Protein AF-A0AA35W977-F1 (afdb_monomer_lite)

pLDDT: mean 78.74, std 17.31, range [24.61, 98.12]

Secondary structure (DSSP, 8-state):
-HHHHHHHHHHHHHHHHHHHHHHHHHHHHHHHHHHHHHHHHHHHHHHHHHHHHHHHHHHHHHHHHHGGGTHHHHHHHHHHHHHHHHHHHHHHHHHHHHHHHHHHHHHHHHHHHHHHHHHHHHHHHHHHHHHHHHHHHHHHHHHHHHHHHHHHHHHHHHHHHHHHHHHHHHHHHHHHHHHHHHHHHHHHHHHHHHHHHHHHHHHHHHHHHHHHHHHHHHHGGGSSSSSSSSTTSSSSSSSSSSSS-----------------S-TTSSTTSSTTTHHHHHHHHHHHHHHHHHHHHHHHHHHHHHHHHHHHHHHHHHHHHHHHHHHHHHHHHHHHHHHHHHHHHHHHHHHHHHHHHHHHHHHHHHHHHH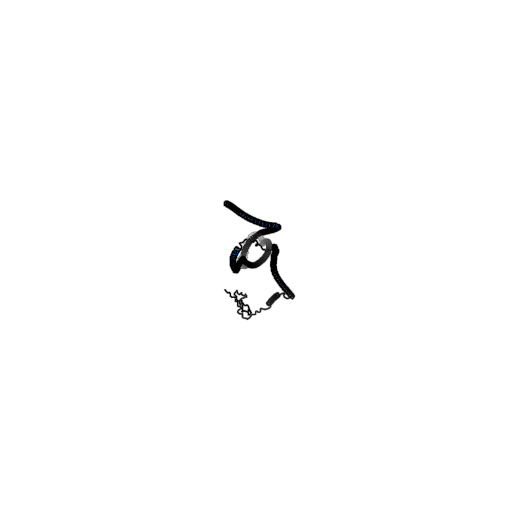HHHHHHHHHHHHHHHHHHHHHHHHHHHHHHHHHHHHHHHHHHHHHHHHHHHHHHHHHHHHHHHHHHHHHHHHHHHHHHHHHHHHHHHHHHHHHHHHHHHHHHHHHHHHHHHHHHHHHHHHHHHHHHHHHHHHHHHHHHHHHHHHHHHHHHHHHHHHHHHHHHHHHHHHHHHHHHHHHHHHHHHHHHHHHHHHHH------------------HHHHHHHHHHHHHHHHHHHHHHHHHHHHHHHHHHHHHHHHHHHHHHHHHHHHHHHHHHHHHHHHHHHHHHHHHHHHHHHHHHHHHHHHHHHHHHHHHHHHHHHHHHHTTS-SSHHHHHHHHHHHHHHHHHHHHHSS--------PPPPTT-SS-SSSSS--PPPP-S-----PPPPPTT----PPPPPPPPP-

Structure (mmCIF, N/CA/C/O backbone):
data_AF-A0AA35W977-F1
#
_entry.id   AF-A0AA35W977-F1
#
loop_
_atom_site.group_PDB
_atom_site.id
_atom_site.type_symbol
_atom_site.label_atom_id
_atom_site.labe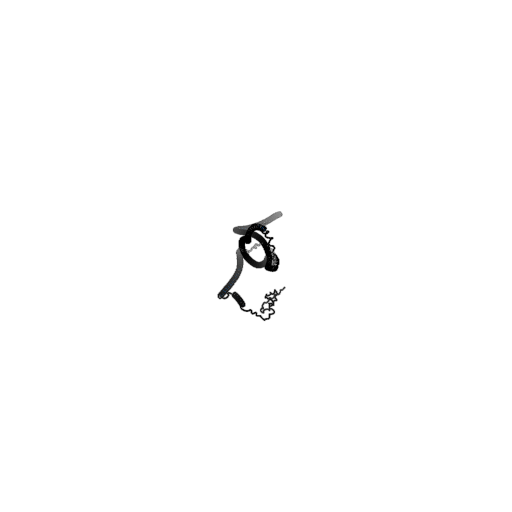l_alt_id
_atom_site.label_comp_id
_atom_site.label_asym_id
_atom_site.label_entity_id
_atom_site.label_seq_id
_atom_site.pdbx_PDB_ins_code
_atom_site.Cartn_x
_atom_site.Cartn_y
_atom_site.Cartn_z
_atom_site.occupancy
_atom_site.B_iso_or_equiv
_atom_site.auth_seq_id
_atom_site.auth_comp_id
_atom_site.auth_asym_id
_atom_site.auth_atom_id
_atom_site.pdbx_PDB_model_num
ATOM 1 N N . MET A 1 1 ? 68.895 63.774 -126.540 1.00 56.53 1 MET A N 1
ATOM 2 C CA . MET A 1 1 ? 68.753 62.507 -125.784 1.00 56.53 1 MET A CA 1
ATOM 3 C C . MET A 1 1 ? 68.472 62.753 -124.300 1.00 56.53 1 MET A C 1
ATOM 5 O O . MET A 1 1 ? 67.622 62.067 -123.752 1.00 56.53 1 MET A O 1
ATOM 9 N N . GLU A 1 2 ? 69.067 63.771 -123.673 1.00 58.28 2 GLU A N 1
ATOM 10 C CA . GLU A 1 2 ? 68.897 64.077 -122.236 1.00 58.28 2 GLU A CA 1
ATOM 11 C C . GLU A 1 2 ? 67.464 64.477 -121.820 1.00 58.28 2 GLU A C 1
ATOM 13 O O . GLU A 1 2 ? 66.967 64.001 -120.803 1.00 58.28 2 GLU A O 1
ATOM 18 N N . ALA A 1 3 ? 66.726 65.234 -122.644 1.00 61.59 3 ALA A N 1
ATOM 19 C CA . ALA A 1 3 ? 65.336 65.612 -122.339 1.00 61.59 3 ALA A CA 1
ATOM 20 C C . ALA A 1 3 ? 64.344 64.423 -122.317 1.00 61.59 3 ALA A C 1
ATOM 22 O O . ALA A 1 3 ? 63.348 64.456 -121.597 1.00 61.59 3 ALA A O 1
ATOM 23 N N . ARG A 1 4 ? 64.617 63.344 -123.071 1.00 61.22 4 ARG A N 1
ATOM 24 C CA . ARG A 1 4 ? 63.789 62.120 -123.057 1.00 61.22 4 ARG A CA 1
ATOM 25 C C . ARG A 1 4 ? 64.030 61.281 -121.802 1.00 61.22 4 ARG A C 1
ATOM 27 O O . ARG A 1 4 ? 63.079 60.720 -121.272 1.00 61.22 4 ARG A O 1
ATOM 34 N N . VAL A 1 5 ? 65.271 61.237 -121.314 1.00 68.56 5 VAL A N 1
ATOM 35 C CA . VAL A 1 5 ? 65.635 60.521 -120.080 1.00 68.56 5 VAL A CA 1
ATOM 36 C C . VAL A 1 5 ? 65.053 61.227 -118.851 1.00 68.56 5 VAL A C 1
ATOM 38 O O . VAL A 1 5 ? 64.491 60.566 -117.985 1.00 68.56 5 VAL A O 1
ATOM 41 N N . ALA A 1 6 ? 65.082 62.564 -118.809 1.00 71.81 6 ALA A N 1
ATOM 42 C CA . ALA A 1 6 ? 64.453 63.332 -117.732 1.00 71.81 6 ALA A CA 1
ATOM 43 C C . ALA A 1 6 ? 62.923 63.141 -117.676 1.00 71.81 6 ALA A C 1
ATOM 45 O O . ALA A 1 6 ? 62.364 62.969 -116.595 1.00 71.81 6 ALA A O 1
ATOM 46 N N . ASN A 1 7 ? 62.244 63.102 -118.830 1.00 75.31 7 ASN A N 1
ATOM 47 C CA . ASN A 1 7 ? 60.798 62.866 -118.880 1.00 75.31 7 ASN A CA 1
ATOM 48 C C . ASN A 1 7 ? 60.421 61.431 -118.461 1.00 75.31 7 ASN A C 1
ATOM 50 O O . ASN A 1 7 ? 59.458 61.240 -117.723 1.00 75.31 7 ASN A O 1
ATOM 54 N N . LEU A 1 8 ? 61.208 60.428 -118.869 1.00 73.44 8 LEU A N 1
ATOM 55 C CA . LEU A 1 8 ? 61.016 59.039 -118.433 1.00 73.44 8 LEU A CA 1
ATOM 56 C C . LEU A 1 8 ? 61.278 58.862 -116.930 1.00 73.44 8 LEU A C 1
ATOM 58 O O . LEU A 1 8 ? 60.536 58.140 -116.273 1.00 73.44 8 LEU A O 1
ATOM 62 N N . ASN A 1 9 ? 62.270 59.554 -116.361 1.00 76.38 9 ASN A N 1
ATOM 63 C CA . ASN A 1 9 ? 62.515 59.529 -114.917 1.00 76.38 9 ASN A CA 1
ATOM 64 C C . ASN A 1 9 ? 61.370 60.178 -114.126 1.00 76.38 9 ASN A C 1
ATOM 66 O O . ASN A 1 9 ? 60.954 59.620 -113.115 1.00 76.38 9 ASN A O 1
ATOM 70 N N . ARG A 1 10 ? 60.795 61.281 -114.628 1.00 78.38 10 ARG A N 1
ATOM 71 C CA . ARG A 1 10 ? 59.603 61.912 -114.039 1.00 78.38 10 ARG A CA 1
ATOM 72 C C . ARG A 1 10 ? 58.391 60.975 -114.068 1.00 78.38 10 ARG A C 1
ATOM 74 O O . ARG A 1 10 ? 57.709 60.834 -113.062 1.00 78.38 10 ARG A O 1
ATOM 81 N N . GLN A 1 11 ? 58.167 60.281 -115.186 1.00 78.19 11 GLN A N 1
ATOM 82 C CA . GLN A 1 11 ? 57.106 59.272 -115.307 1.00 78.19 11 GLN A CA 1
ATOM 83 C C . GLN A 1 11 ? 57.346 58.053 -114.402 1.00 78.19 11 GLN A C 1
ATOM 85 O O . GLN A 1 11 ? 56.400 57.508 -113.842 1.00 78.19 11 GLN A O 1
ATOM 90 N N . LEU A 1 12 ? 58.599 57.629 -114.212 1.00 76.88 12 LEU A N 1
ATOM 91 C CA . LEU A 1 12 ? 58.943 56.557 -113.273 1.00 76.88 12 LEU A CA 1
ATOM 92 C C . LEU A 1 12 ? 58.750 56.977 -111.810 1.00 76.88 12 LEU A C 1
ATOM 94 O O . LEU A 1 12 ? 58.359 56.140 -110.999 1.00 76.88 12 LEU A O 1
ATOM 98 N N . GLU A 1 13 ? 59.004 58.236 -111.454 1.00 80.81 13 GLU A N 1
ATOM 99 C CA . GLU A 1 13 ? 58.696 58.772 -110.121 1.00 80.81 13 GLU A CA 1
ATOM 100 C C . GLU A 1 13 ? 57.188 58.894 -109.889 1.00 80.81 13 GLU A C 1
ATOM 102 O O . GLU A 1 13 ? 56.708 58.427 -108.858 1.00 80.81 13 GLU A O 1
ATOM 107 N N . GLU A 1 14 ? 56.426 59.389 -110.870 1.00 80.88 14 GLU A N 1
ATOM 108 C CA . GLU A 1 14 ? 54.957 59.417 -110.820 1.00 80.88 14 GLU A CA 1
ATOM 109 C C . GLU A 1 14 ? 54.376 57.997 -110.652 1.00 80.88 14 GLU A C 1
ATOM 111 O O . GLU A 1 14 ? 53.549 57.770 -109.769 1.00 80.88 14 GLU A O 1
ATOM 116 N N . LEU A 1 15 ? 54.882 57.006 -111.399 1.00 79.69 15 LEU A N 1
ATOM 117 C CA . LEU A 1 15 ? 54.478 55.600 -111.250 1.00 79.69 15 LEU A CA 1
ATOM 118 C C . LEU A 1 15 ? 54.902 54.997 -109.904 1.00 79.69 15 LEU A C 1
ATOM 120 O O . LEU A 1 15 ? 54.160 54.205 -109.325 1.00 79.69 15 LEU A O 1
ATOM 124 N N . ARG A 1 16 ? 56.075 55.354 -109.367 1.00 81.69 16 ARG A N 1
ATOM 125 C CA . ARG A 1 16 ? 56.507 54.905 -108.030 1.00 81.69 16 ARG A CA 1
ATOM 126 C C . ARG A 1 16 ? 55.619 55.482 -106.935 1.00 81.69 16 ARG A C 1
ATOM 128 O O . ARG A 1 16 ? 55.299 54.764 -105.988 1.00 81.69 16 ARG A O 1
ATOM 135 N N . ASP A 1 17 ? 55.204 56.735 -107.059 1.00 83.00 17 ASP A N 1
ATOM 136 C CA . ASP A 1 17 ? 54.293 57.361 -106.106 1.00 83.00 17 ASP A CA 1
ATOM 137 C C . ASP A 1 17 ? 52.861 56.828 -106.242 1.00 83.00 17 ASP A C 1
ATOM 139 O O . ASP A 1 17 ? 52.196 56.629 -105.224 1.00 83.00 17 ASP A O 1
ATOM 143 N N . GLU A 1 18 ? 52.403 56.478 -107.446 1.00 83.12 18 GLU A N 1
ATOM 144 C CA . GLU A 1 18 ? 51.153 55.730 -107.640 1.00 83.12 18 GLU A CA 1
ATOM 145 C C . GLU A 1 18 ? 51.218 54.318 -107.051 1.00 83.12 18 GLU A C 1
ATOM 147 O O . GLU A 1 18 ? 50.276 53.899 -106.379 1.00 83.12 18 GLU A O 1
ATOM 152 N N . ILE A 1 19 ? 52.329 53.595 -107.222 1.00 79.12 19 ILE A N 1
ATOM 153 C CA . ILE A 1 19 ? 52.535 52.278 -106.600 1.00 79.12 19 ILE A CA 1
ATOM 154 C C . ILE A 1 19 ? 52.556 52.405 -105.073 1.00 79.12 19 ILE A C 1
ATOM 156 O O . ILE A 1 19 ? 51.964 51.571 -104.393 1.00 79.12 19 ILE A O 1
ATOM 160 N N . ARG A 1 20 ? 53.171 53.457 -104.517 1.00 82.25 20 ARG A N 1
ATOM 161 C CA . ARG A 1 20 ? 53.151 53.736 -103.069 1.00 82.25 20 ARG A CA 1
ATOM 162 C C . ARG A 1 20 ? 51.764 54.117 -102.558 1.00 82.25 20 ARG A C 1
ATOM 164 O O . ARG A 1 20 ? 51.426 53.765 -101.432 1.00 82.25 20 ARG A O 1
ATOM 171 N N . LYS A 1 21 ? 50.964 54.846 -103.342 1.00 83.00 21 LYS A N 1
ATOM 172 C CA . LYS A 1 21 ? 49.563 55.139 -102.999 1.00 83.00 21 LYS A CA 1
ATOM 173 C C . LYS A 1 21 ? 48.733 53.860 -103.027 1.00 83.00 21 LYS A C 1
ATOM 175 O O . LYS A 1 21 ? 48.148 53.518 -102.011 1.00 83.00 21 LYS A O 1
ATOM 180 N N . ARG A 1 22 ? 48.812 53.074 -104.106 1.00 80.94 22 ARG A N 1
ATOM 181 C CA . ARG A 1 22 ? 48.122 51.780 -104.213 1.00 80.94 22 ARG A CA 1
ATOM 182 C C . ARG A 1 22 ? 48.566 50.783 -103.150 1.00 80.94 22 ARG A C 1
ATOM 184 O O . ARG A 1 22 ? 47.735 50.031 -102.665 1.00 80.94 22 ARG A O 1
ATOM 191 N N . SER A 1 23 ? 49.840 50.763 -102.755 1.00 78.94 23 SER A N 1
ATOM 192 C CA . SER A 1 23 ? 50.292 49.881 -101.676 1.00 78.94 23 SER A CA 1
ATOM 193 C C . SER A 1 23 ? 49.733 50.313 -100.321 1.00 78.94 23 SER A C 1
ATOM 195 O O . SER A 1 23 ? 49.322 49.447 -99.555 1.00 78.94 23 SER A O 1
ATOM 197 N N . LYS A 1 24 ? 49.644 51.621 -100.042 1.00 84.38 24 LYS A N 1
ATOM 198 C CA . LYS A 1 24 ? 48.965 52.150 -98.847 1.00 84.38 24 LYS A CA 1
ATOM 199 C C . LYS A 1 24 ? 47.466 51.865 -98.865 1.00 84.38 24 LYS A C 1
ATOM 201 O O . LYS A 1 24 ? 46.945 51.429 -97.846 1.00 84.38 24 LYS A O 1
ATOM 206 N N . ASP A 1 25 ? 46.807 52.039 -100.007 1.00 85.31 25 ASP A N 1
ATOM 207 C CA . ASP A 1 25 ? 45.385 51.729 -100.170 1.00 85.31 25 ASP A CA 1
ATOM 208 C C . ASP A 1 25 ? 45.139 50.227 -99.985 1.00 85.31 25 ASP A C 1
ATOM 210 O O . ASP A 1 25 ? 44.232 49.842 -99.260 1.00 85.31 25 ASP A O 1
ATOM 214 N N . MET A 1 26 ? 45.997 49.363 -100.538 1.00 81.38 26 MET A N 1
ATOM 215 C CA . MET A 1 26 ? 45.931 47.917 -100.307 1.00 81.38 26 MET A CA 1
ATOM 216 C C . MET A 1 26 ? 46.125 47.562 -98.833 1.00 81.38 26 MET A C 1
ATOM 218 O O . MET A 1 26 ? 45.353 46.763 -98.324 1.00 81.38 26 MET A O 1
ATOM 222 N N . HIS A 1 27 ? 47.086 48.175 -98.130 1.00 82.19 27 HIS A N 1
ATOM 223 C CA . HIS A 1 27 ? 47.257 47.956 -96.686 1.00 82.19 27 HIS A CA 1
ATOM 224 C C . HIS A 1 27 ? 46.054 48.465 -95.880 1.00 82.19 27 HIS A C 1
ATOM 226 O O . HIS A 1 27 ? 45.677 47.863 -94.876 1.00 82.19 27 HIS A O 1
ATOM 232 N N . HIS A 1 28 ? 45.438 49.567 -96.311 1.00 85.94 28 HIS A N 1
ATOM 233 C CA . HIS A 1 28 ? 44.223 50.085 -95.699 1.00 85.94 28 HIS A CA 1
ATOM 234 C C . HIS A 1 28 ? 43.045 49.129 -95.916 1.00 85.94 28 HIS A C 1
ATOM 236 O O . HIS A 1 28 ? 42.383 48.769 -94.948 1.00 85.94 28 HIS A O 1
ATOM 242 N N . TYR A 1 29 ? 42.837 48.637 -97.141 1.00 84.31 29 TYR A N 1
ATOM 243 C CA . TYR A 1 29 ? 41.786 47.668 -97.444 1.00 84.31 29 TYR A CA 1
ATOM 244 C C . TYR A 1 29 ? 42.022 46.313 -96.771 1.00 84.31 29 TYR A C 1
ATOM 246 O O . TYR A 1 29 ? 41.060 45.725 -96.292 1.00 84.31 29 TYR A O 1
ATOM 254 N N . THR A 1 30 ? 43.263 45.825 -96.653 1.00 81.94 30 THR A N 1
ATOM 255 C CA . THR A 1 30 ? 43.545 44.591 -95.896 1.00 81.94 30 THR A CA 1
ATOM 256 C C . THR A 1 30 ? 43.272 44.786 -94.409 1.00 81.94 30 THR A C 1
ATOM 258 O O . THR A 1 30 ? 42.621 43.944 -93.803 1.00 81.94 30 THR A O 1
ATOM 261 N N . ALA A 1 31 ? 43.666 45.925 -93.829 1.00 83.75 31 ALA A N 1
ATOM 262 C CA . ALA A 1 31 ? 43.339 46.245 -92.440 1.00 83.75 31 ALA A CA 1
ATOM 263 C C . ALA A 1 31 ? 41.821 46.401 -92.222 1.00 83.75 31 ALA A C 1
ATOM 265 O O . ALA A 1 31 ? 41.296 45.977 -91.191 1.00 83.75 31 ALA A O 1
ATOM 266 N N . GLU A 1 32 ? 41.093 46.965 -93.192 1.00 86.12 32 GLU A N 1
ATOM 267 C CA . GLU A 1 32 ? 39.631 47.010 -93.158 1.00 86.12 32 GLU A CA 1
ATOM 268 C C . GLU A 1 32 ? 39.010 45.613 -93.243 1.00 86.12 32 GLU A C 1
ATOM 270 O O . GLU A 1 32 ? 38.085 45.332 -92.483 1.00 86.12 32 GLU A O 1
ATOM 275 N N . VAL A 1 33 ? 39.500 44.742 -94.130 1.00 85.38 33 VAL A N 1
ATOM 276 C CA . VAL A 1 33 ? 39.026 43.355 -94.262 1.00 85.38 33 VAL A CA 1
ATOM 277 C C . VAL A 1 33 ? 39.260 42.598 -92.963 1.00 85.38 33 VAL A C 1
ATOM 279 O O . VAL A 1 33 ? 38.300 42.076 -92.413 1.00 85.38 33 VAL A O 1
ATOM 282 N N . GLU A 1 34 ? 40.459 42.661 -92.386 1.00 84.62 34 GLU A N 1
ATOM 283 C CA . GLU A 1 34 ? 40.740 42.051 -91.083 1.00 84.62 34 GLU A CA 1
ATOM 284 C C . GLU A 1 34 ? 39.840 42.618 -89.974 1.00 84.62 34 GLU A C 1
ATOM 286 O O . GLU A 1 34 ? 39.384 41.898 -89.088 1.00 84.62 34 GLU A O 1
ATOM 291 N N . SER A 1 35 ? 39.553 43.926 -89.996 1.00 85.19 35 SER A N 1
ATOM 292 C CA . SER A 1 35 ? 38.633 44.530 -89.027 1.00 85.19 35 SER A CA 1
ATOM 293 C C . SER A 1 35 ? 37.190 44.041 -89.209 1.00 85.19 35 SER A C 1
ATOM 295 O O . SER A 1 35 ? 36.484 43.854 -88.218 1.00 85.19 35 SER A O 1
ATOM 297 N N . ARG A 1 36 ? 36.756 43.802 -90.455 1.00 85.06 36 ARG A N 1
ATOM 298 C CA . ARG A 1 36 ? 35.439 43.241 -90.780 1.00 85.06 36 ARG A CA 1
ATOM 299 C C . ARG A 1 36 ? 35.373 41.753 -90.441 1.00 85.06 36 ARG A C 1
ATOM 301 O O . ARG A 1 36 ? 34.354 41.332 -89.914 1.00 85.06 36 ARG A O 1
ATOM 308 N N . GLU A 1 37 ? 36.443 40.991 -90.650 1.00 83.62 37 GLU A N 1
ATOM 309 C CA . GLU A 1 37 ? 36.552 39.579 -90.261 1.00 83.62 37 GLU A CA 1
ATOM 310 C C . GLU A 1 37 ? 36.499 39.408 -88.742 1.00 83.62 37 GLU A C 1
ATOM 312 O O . GLU A 1 37 ? 35.748 38.570 -88.256 1.00 83.62 37 GLU A O 1
ATOM 317 N N . ARG A 1 38 ? 37.190 40.262 -87.972 1.00 84.12 38 ARG A N 1
ATOM 318 C CA . ARG A 1 38 ? 37.069 40.265 -86.501 1.00 84.12 38 ARG A CA 1
ATOM 319 C C . ARG A 1 38 ? 35.645 40.589 -86.039 1.00 84.12 38 ARG A C 1
ATOM 321 O O . ARG A 1 38 ? 35.163 39.968 -85.100 1.00 84.12 38 ARG A O 1
ATOM 328 N N . ARG A 1 39 ? 34.962 41.533 -86.701 1.00 83.69 39 ARG A N 1
ATOM 329 C CA . ARG A 1 39 ? 33.550 41.856 -86.410 1.00 83.69 39 ARG A CA 1
ATOM 330 C C . ARG A 1 39 ? 32.597 40.732 -86.814 1.00 83.69 39 ARG A C 1
ATOM 332 O O . ARG A 1 39 ? 31.631 40.485 -86.110 1.00 83.69 39 ARG A O 1
ATOM 339 N N . LEU A 1 40 ? 32.848 40.055 -87.931 1.00 82.25 40 LEU A N 1
ATOM 340 C CA . LEU A 1 40 ? 32.077 38.877 -88.331 1.00 82.25 40 LEU A CA 1
ATOM 341 C C . LEU A 1 40 ? 32.286 37.729 -87.343 1.00 82.25 40 LEU A C 1
ATOM 343 O O . LEU A 1 40 ? 31.312 37.093 -86.974 1.00 82.25 40 LEU A O 1
ATOM 347 N N . GLY A 1 41 ? 33.514 37.521 -86.862 1.00 83.88 41 GLY A N 1
ATOM 348 C CA . GLY A 1 41 ? 33.817 36.557 -85.805 1.00 83.88 41 GLY A CA 1
ATOM 349 C C . GLY A 1 41 ? 33.059 36.854 -84.512 1.00 83.88 41 GLY A C 1
ATOM 350 O O . GLY A 1 41 ? 32.395 35.965 -83.994 1.00 83.88 41 GLY A O 1
ATOM 351 N N . SER A 1 42 ? 33.060 38.109 -84.044 1.00 83.56 42 SER A N 1
ATOM 352 C CA . SER A 1 42 ? 32.299 38.474 -82.840 1.00 83.56 42 SER A CA 1
ATOM 353 C C . SER A 1 42 ? 30.789 38.313 -83.032 1.00 83.56 42 SER A C 1
ATOM 355 O O . SER A 1 42 ? 30.109 37.846 -82.130 1.00 83.56 42 SER A O 1
ATOM 357 N N . ILE A 1 43 ? 30.258 38.654 -84.212 1.00 82.88 43 ILE A N 1
ATOM 358 C CA . ILE A 1 43 ? 28.837 38.446 -84.526 1.00 82.88 43 ILE A CA 1
ATOM 359 C C . ILE A 1 43 ? 28.507 36.950 -84.583 1.00 82.88 43 ILE A C 1
ATOM 361 O O . ILE A 1 43 ? 27.448 36.566 -84.107 1.00 82.88 43 ILE A O 1
ATOM 365 N N . LEU A 1 44 ? 29.391 36.106 -85.126 1.00 81.62 44 LEU A N 1
ATOM 366 C CA . LEU A 1 44 ? 29.188 34.656 -85.164 1.00 81.62 44 LEU A CA 1
ATOM 367 C C . LEU A 1 44 ? 29.179 34.051 -83.755 1.00 81.62 44 LEU A C 1
ATOM 369 O O . LEU A 1 44 ? 28.263 33.303 -83.429 1.00 81.62 44 LEU A O 1
ATOM 373 N N . GLU A 1 45 ? 30.121 34.450 -82.897 1.00 82.88 45 GLU A N 1
ATOM 374 C CA . GLU A 1 45 ? 30.141 34.054 -81.482 1.00 82.88 45 GLU A CA 1
ATOM 375 C C . GLU A 1 45 ? 28.880 34.522 -80.738 1.00 82.88 45 GLU A C 1
ATOM 377 O O . GLU A 1 45 ? 28.303 33.769 -79.953 1.00 82.88 45 GLU A O 1
ATOM 382 N N . GLU A 1 46 ? 28.400 35.739 -81.014 1.00 82.69 46 GLU A N 1
ATOM 383 C CA . GLU A 1 46 ? 27.129 36.237 -80.483 1.00 82.69 46 GLU A CA 1
ATOM 384 C C . GLU A 1 46 ? 25.932 35.434 -81.020 1.00 82.69 46 GLU A C 1
ATOM 386 O O . GLU A 1 46 ? 25.030 35.108 -80.250 1.00 82.69 46 GLU A O 1
ATOM 391 N N . THR A 1 47 ? 25.908 35.062 -82.305 1.00 80.25 47 THR A N 1
ATOM 392 C CA . THR A 1 47 ? 24.818 34.255 -82.881 1.00 80.25 47 THR A CA 1
ATOM 393 C C . THR A 1 47 ? 24.818 32.813 -82.394 1.00 80.25 47 THR A C 1
ATOM 395 O O . THR A 1 47 ? 23.735 32.264 -82.186 1.00 80.25 47 THR A O 1
ATOM 398 N N . ASP A 1 48 ? 25.992 32.225 -82.160 1.00 83.12 48 ASP A N 1
ATOM 399 C CA . ASP A 1 48 ? 26.147 30.891 -81.578 1.00 83.12 48 ASP A CA 1
ATOM 400 C C . ASP A 1 48 ? 25.742 30.910 -80.100 1.00 83.12 48 ASP A C 1
ATOM 402 O O . ASP A 1 48 ? 25.033 30.018 -79.631 1.00 83.12 48 ASP A O 1
ATOM 406 N N . GLY A 1 49 ? 26.104 31.975 -79.375 1.00 83.94 49 GLY A N 1
ATOM 407 C CA . GLY A 1 49 ? 25.622 32.228 -78.019 1.00 83.94 49 GLY A CA 1
ATOM 408 C C . GLY A 1 49 ? 24.099 32.364 -77.967 1.00 83.94 49 GLY A C 1
ATOM 409 O O . GLY A 1 49 ? 23.453 31.747 -77.120 1.00 83.94 49 GLY A O 1
ATOM 410 N N . LEU A 1 50 ? 23.504 33.107 -78.906 1.00 82.38 50 LEU A N 1
ATOM 411 C CA . LEU A 1 50 ? 22.052 33.235 -79.014 1.00 82.38 50 LEU A CA 1
ATOM 412 C C . LEU A 1 50 ? 21.382 31.904 -79.387 1.00 82.38 50 LEU A C 1
ATOM 414 O O . LEU A 1 50 ? 20.371 31.568 -78.775 1.00 82.38 50 LEU A O 1
ATOM 418 N N . HIS A 1 51 ? 21.955 31.106 -80.295 1.00 79.88 51 HIS A N 1
ATOM 419 C CA . HIS A 1 51 ? 21.447 29.764 -80.616 1.00 79.88 51 HIS A CA 1
ATOM 420 C C . HIS A 1 51 ? 21.509 28.825 -79.410 1.00 79.88 51 HIS A C 1
ATOM 422 O O . HIS A 1 51 ? 20.533 28.136 -79.131 1.00 79.88 51 HIS A O 1
ATOM 428 N N . ALA A 1 52 ? 22.596 28.846 -78.635 1.00 79.62 52 ALA A N 1
ATOM 429 C CA . ALA A 1 52 ? 22.695 28.067 -77.404 1.00 79.62 52 ALA A CA 1
ATOM 430 C C . ALA A 1 52 ? 21.635 28.492 -76.371 1.00 79.62 52 ALA A C 1
ATOM 432 O O . ALA A 1 52 ? 21.058 27.641 -75.689 1.00 79.62 52 ALA A O 1
ATOM 433 N N . THR A 1 53 ? 21.333 29.795 -76.273 1.00 78.81 53 THR A N 1
ATOM 434 C CA . THR A 1 53 ? 20.224 30.270 -75.430 1.00 78.81 53 THR A CA 1
ATOM 435 C C . THR A 1 53 ? 18.852 29.914 -75.995 1.00 78.81 53 THR A C 1
ATOM 437 O O . THR A 1 53 ? 17.927 29.652 -75.234 1.00 78.81 53 THR A O 1
ATOM 440 N N . GLU A 1 54 ? 18.690 29.862 -77.316 1.00 76.81 54 GLU A N 1
ATOM 441 C CA . GLU A 1 54 ? 17.440 29.433 -77.935 1.00 76.81 54 GLU A CA 1
ATOM 442 C C . GLU A 1 54 ? 17.208 27.936 -77.710 1.00 76.81 54 GLU A C 1
ATOM 444 O O . GLU A 1 54 ? 16.112 27.545 -77.323 1.00 76.81 54 GLU A O 1
ATOM 449 N N . GLU A 1 55 ? 18.235 27.098 -77.856 1.00 78.75 55 GLU A N 1
ATOM 450 C CA . GLU A 1 55 ? 18.160 25.665 -77.565 1.00 78.75 55 GLU A CA 1
ATOM 451 C C . GLU A 1 55 ? 17.892 25.399 -76.079 1.00 78.75 55 GLU A C 1
ATOM 453 O O . GLU A 1 55 ? 17.089 24.522 -75.749 1.00 78.75 55 GLU A O 1
ATOM 458 N N . SER A 1 56 ? 18.503 26.160 -75.161 1.00 77.62 56 SER A N 1
ATOM 459 C CA . SER A 1 56 ? 18.205 26.030 -73.730 1.00 77.62 56 SER A CA 1
ATOM 460 C C . SER A 1 56 ? 16.764 26.439 -73.419 1.00 77.62 56 SER A C 1
ATOM 462 O O . SER A 1 56 ? 16.054 25.682 -72.757 1.00 77.62 56 SER A O 1
ATOM 464 N N . LEU A 1 57 ? 16.282 27.554 -73.977 1.00 77.19 57 LEU A N 1
ATOM 465 C CA . LEU A 1 57 ? 14.902 28.012 -73.811 1.00 77.19 57 LEU A CA 1
ATOM 466 C C . LEU A 1 57 ? 13.887 27.082 -74.488 1.00 77.19 57 LEU A C 1
ATOM 468 O O . LEU A 1 57 ? 12.800 26.882 -73.951 1.00 77.19 57 LEU A O 1
ATOM 472 N N . GLN A 1 58 ? 14.213 26.474 -75.632 1.00 76.50 58 GLN A N 1
ATOM 473 C CA . GLN A 1 58 ? 13.379 25.462 -76.287 1.00 76.50 58 GLN A CA 1
ATOM 474 C C . GLN A 1 58 ? 13.314 24.179 -75.452 1.00 76.50 58 GLN A C 1
ATOM 476 O O . GLN A 1 58 ? 12.231 23.614 -75.287 1.00 76.50 58 GLN A O 1
ATOM 481 N N . ASN A 1 59 ? 14.432 23.748 -74.862 1.00 75.25 59 ASN A N 1
ATOM 482 C CA . ASN A 1 59 ? 14.466 22.617 -73.936 1.00 75.25 59 ASN A CA 1
ATOM 483 C C . ASN A 1 59 ? 13.665 22.907 -72.657 1.00 75.25 59 ASN A C 1
ATOM 485 O O . ASN A 1 59 ? 12.886 22.056 -72.221 1.00 75.25 59 ASN A O 1
ATOM 489 N N . GLU A 1 60 ? 13.769 24.115 -72.100 1.00 74.50 60 GL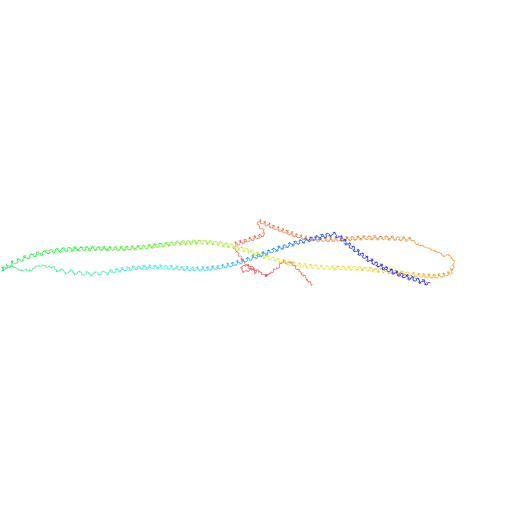U A N 1
ATOM 490 C CA . GLU A 1 60 ? 12.931 24.573 -70.987 1.00 74.50 60 GLU A CA 1
ATOM 491 C C . GLU A 1 60 ? 11.448 24.635 -71.382 1.00 74.50 60 GLU A C 1
ATOM 493 O O . GLU A 1 60 ? 10.592 24.185 -70.624 1.00 74.50 60 GLU A O 1
ATOM 498 N N . LEU A 1 61 ? 11.112 25.086 -72.595 1.00 70.69 61 LEU A N 1
ATOM 499 C CA . LEU A 1 61 ? 9.741 25.075 -73.120 1.00 70.69 61 LEU A CA 1
ATOM 500 C C . LEU A 1 61 ? 9.197 23.658 -73.327 1.00 70.69 61 LEU A C 1
ATOM 502 O O . LEU A 1 61 ? 8.011 23.432 -73.102 1.00 70.69 61 LEU A O 1
ATOM 506 N N . ILE A 1 62 ? 10.024 22.693 -73.736 1.00 70.56 62 ILE A N 1
ATOM 507 C CA . ILE A 1 62 ? 9.640 21.278 -73.864 1.00 70.56 62 ILE A CA 1
ATOM 508 C C . ILE A 1 62 ? 9.439 20.649 -72.476 1.00 70.56 62 ILE A C 1
ATOM 510 O O . ILE A 1 62 ? 8.478 19.899 -72.268 1.00 70.56 62 ILE A O 1
ATOM 514 N N . GLN A 1 63 ? 10.270 21.001 -71.492 1.00 65.94 63 GLN A N 1
ATOM 515 C CA . GLN A 1 63 ? 10.060 20.620 -70.092 1.00 65.94 63 GLN A CA 1
ATOM 516 C C . GLN A 1 63 ? 8.767 21.242 -69.537 1.00 65.94 63 GLN A C 1
ATOM 518 O O . GLN A 1 63 ? 7.922 20.531 -69.001 1.00 65.94 63 GLN A O 1
ATOM 523 N N . LEU A 1 64 ? 8.521 22.532 -69.774 1.00 62.28 64 LEU A N 1
ATOM 524 C CA . LEU A 1 64 ? 7.297 23.230 -69.361 1.00 62.28 64 LEU A CA 1
ATOM 525 C C . LEU A 1 64 ? 6.041 22.796 -70.142 1.00 62.28 64 LEU A C 1
ATOM 527 O O . LEU A 1 64 ? 4.929 22.920 -69.637 1.00 62.28 64 LEU A O 1
ATOM 531 N N . ARG A 1 65 ? 6.178 22.261 -71.363 1.00 59.41 65 ARG A N 1
ATOM 532 C CA . ARG A 1 65 ? 5.070 21.661 -72.134 1.00 59.41 65 ARG A CA 1
ATOM 533 C C . ARG A 1 65 ? 4.809 20.196 -71.787 1.00 59.41 65 ARG A C 1
ATOM 535 O O . ARG A 1 65 ? 3.731 19.703 -72.113 1.00 59.41 65 ARG A O 1
ATOM 542 N N . SER A 1 66 ? 5.738 19.505 -71.123 1.00 61.12 66 SER A N 1
ATOM 543 C CA . SER A 1 66 ? 5.556 18.126 -70.631 1.00 61.12 66 SER A CA 1
ATOM 544 C C . SER A 1 66 ? 5.081 18.050 -69.171 1.00 61.12 66 SER A C 1
ATOM 546 O O . SER A 1 66 ? 4.521 17.033 -68.761 1.00 61.12 66 SER A O 1
ATOM 548 N N . THR A 1 67 ? 5.164 19.147 -68.411 1.00 59.56 67 THR A N 1
ATOM 549 C CA . THR A 1 67 ? 4.591 19.274 -67.057 1.00 59.56 67 THR A CA 1
ATOM 550 C C . THR A 1 67 ? 3.051 19.354 -66.934 1.00 59.56 67 THR A C 1
ATOM 552 O O . THR A 1 67 ? 2.555 18.952 -65.875 1.00 59.56 67 THR A O 1
ATOM 555 N N . PRO A 1 68 ? 2.219 19.753 -67.928 1.00 56.97 68 PRO A N 1
ATOM 556 C CA . PRO A 1 68 ? 0.774 19.897 -67.713 1.00 56.97 68 PRO A CA 1
ATOM 557 C C . PRO A 1 68 ? 0.009 18.568 -67.550 1.00 56.97 68 PRO A C 1
ATOM 559 O O . PRO A 1 68 ? -1.159 18.589 -67.171 1.00 56.97 68 PRO A O 1
ATOM 562 N N . GLY A 1 69 ? 0.642 17.406 -67.761 1.00 59.41 69 GLY A N 1
ATOM 563 C CA . GLY A 1 69 ? 0.040 16.093 -67.473 1.00 59.41 69 GLY A CA 1
ATOM 564 C C . GLY A 1 69 ? 0.156 15.635 -66.009 1.00 59.41 69 GLY A C 1
ATOM 565 O O . GLY A 1 69 ? -0.684 14.863 -65.541 1.00 59.41 69 GLY A O 1
ATOM 566 N N . ASN A 1 70 ? 1.165 16.119 -65.273 1.00 58.84 70 ASN A N 1
ATOM 567 C CA . ASN A 1 70 ? 1.452 15.684 -63.898 1.00 58.84 70 ASN A CA 1
ATOM 568 C C . ASN A 1 70 ? 1.010 16.698 -62.835 1.00 58.84 70 ASN A C 1
ATOM 570 O O . ASN A 1 70 ? 0.714 16.290 -61.715 1.00 58.84 70 ASN A O 1
ATOM 574 N N . LEU A 1 71 ? 0.846 17.976 -63.191 1.00 64.00 71 LEU A N 1
ATOM 575 C CA . LEU A 1 71 ? 0.353 19.007 -62.271 1.00 64.00 71 LEU A CA 1
ATOM 576 C C . LEU A 1 71 ? -1.022 18.688 -61.650 1.00 64.00 71 LEU A C 1
ATOM 578 O O . LEU A 1 71 ? -1.147 18.847 -60.440 1.00 64.00 71 LEU A O 1
ATOM 582 N N . PRO A 1 72 ? -2.040 18.169 -62.372 1.00 68.88 72 PRO A N 1
ATOM 583 C CA . PRO A 1 72 ? -3.311 17.798 -61.745 1.00 68.88 72 PRO A CA 1
ATOM 584 C C . PRO A 1 72 ? -3.146 16.666 -60.726 1.00 68.88 72 PRO A C 1
ATOM 586 O O . PRO A 1 72 ? -3.762 16.696 -59.669 1.00 68.88 72 PRO A O 1
ATOM 589 N N . ARG A 1 73 ? -2.267 15.692 -61.004 1.00 71.38 73 ARG A N 1
ATOM 590 C CA . ARG A 1 73 ? -2.001 14.559 -60.103 1.00 71.38 73 ARG A CA 1
ATOM 591 C C . ARG A 1 73 ? -1.209 14.980 -58.871 1.00 71.38 73 ARG A C 1
ATOM 593 O O . ARG A 1 73 ? -1.463 14.468 -57.785 1.00 71.38 73 ARG A O 1
ATOM 600 N N . GLU A 1 74 ? -0.263 15.896 -59.032 1.00 72.31 74 GLU A N 1
ATOM 601 C CA . GLU A 1 74 ? 0.502 16.471 -57.927 1.00 72.31 74 GLU A CA 1
ATOM 602 C C . GLU A 1 74 ? -0.373 17.387 -57.068 1.00 72.31 74 GLU A C 1
ATOM 604 O O . GLU A 1 74 ? -0.342 17.273 -55.845 1.00 72.31 74 GLU A O 1
ATOM 609 N N . ILE A 1 75 ? -1.235 18.205 -57.680 1.00 75.94 75 ILE A N 1
ATOM 610 C CA . ILE A 1 75 ? -2.248 19.003 -56.979 1.00 75.94 75 ILE A CA 1
ATOM 611 C C . ILE A 1 75 ? -3.236 18.085 -56.249 1.00 75.94 75 ILE A C 1
ATOM 613 O O . ILE A 1 75 ? -3.497 18.306 -55.071 1.00 75.94 75 ILE A O 1
ATOM 617 N N . ASP A 1 76 ? -3.720 17.009 -56.875 1.00 80.75 76 ASP A N 1
ATOM 618 C CA . ASP A 1 76 ? -4.593 16.024 -56.225 1.00 80.75 76 ASP A CA 1
ATOM 619 C C . ASP A 1 76 ? -3.893 15.310 -55.062 1.00 80.75 76 ASP A C 1
ATOM 621 O O . ASP A 1 76 ? -4.512 15.055 -54.027 1.00 80.75 76 ASP A O 1
ATOM 625 N N . LEU A 1 77 ? -2.600 14.998 -55.193 1.00 83.31 77 LEU A N 1
ATOM 626 C CA . LEU A 1 77 ? -1.807 14.398 -54.121 1.00 83.31 77 LEU A CA 1
ATOM 627 C C . LEU A 1 77 ? -1.598 15.381 -52.963 1.00 83.31 77 LEU A C 1
ATOM 629 O O . LEU A 1 77 ? -1.713 14.988 -51.803 1.00 83.31 77 LEU A O 1
ATOM 633 N N . ILE A 1 78 ? -1.334 16.654 -53.259 1.00 82.50 78 ILE A N 1
ATOM 634 C CA . ILE A 1 78 ? -1.209 17.717 -52.257 1.00 82.50 78 ILE A CA 1
ATOM 635 C C . ILE A 1 78 ? -2.557 17.964 -51.573 1.00 82.50 78 ILE A C 1
ATOM 637 O O . ILE A 1 78 ? -2.598 18.061 -50.352 1.00 82.50 78 ILE A O 1
ATOM 641 N N . ILE A 1 79 ? -3.669 17.984 -52.313 1.00 86.94 79 ILE A N 1
ATOM 642 C CA . ILE A 1 79 ? -5.022 18.117 -51.756 1.00 86.94 79 ILE A CA 1
ATOM 643 C C . ILE A 1 79 ? -5.364 16.911 -50.878 1.00 86.94 79 ILE A C 1
ATOM 645 O O . ILE A 1 79 ? -5.938 17.093 -49.805 1.00 86.94 79 ILE A O 1
ATOM 649 N N . LYS A 1 80 ? -5.005 15.686 -51.285 1.00 87.00 80 LYS A N 1
ATOM 650 C CA . LYS A 1 80 ? -5.179 14.485 -50.452 1.00 87.00 80 LYS A CA 1
ATOM 651 C C . LYS A 1 80 ? -4.369 14.579 -49.166 1.00 87.00 80 LYS A C 1
ATOM 653 O O . LYS A 1 80 ? -4.955 14.459 -48.098 1.00 87.00 80 LYS A O 1
ATOM 658 N N . ARG A 1 81 ? -3.077 14.908 -49.253 1.00 86.25 81 ARG A N 1
ATOM 659 C CA . ARG A 1 81 ? -2.220 15.110 -48.074 1.00 86.25 81 ARG A CA 1
ATOM 660 C C . ARG A 1 81 ? -2.744 16.220 -47.169 1.00 86.25 81 ARG A C 1
ATOM 662 O O . ARG A 1 81 ? -2.770 16.045 -45.963 1.00 86.25 81 ARG A O 1
ATOM 669 N N . TYR A 1 82 ? -3.212 17.331 -47.734 1.00 88.75 82 TYR A N 1
ATOM 670 C CA . TYR A 1 82 ? -3.813 18.431 -46.980 1.00 88.75 82 TYR A CA 1
ATOM 671 C C . TYR A 1 82 ? -5.117 18.016 -46.283 1.00 88.75 82 TYR A C 1
ATOM 673 O O . TYR A 1 82 ? -5.379 18.427 -45.157 1.00 88.75 82 TYR A O 1
ATOM 681 N N . ARG A 1 83 ? -5.949 17.185 -46.924 1.00 91.38 83 ARG A N 1
ATOM 682 C CA . ARG A 1 83 ? -7.158 16.633 -46.296 1.00 91.38 83 ARG A CA 1
ATOM 683 C C . ARG A 1 83 ? -6.817 15.645 -45.186 1.00 91.38 83 ARG A C 1
ATOM 685 O O . ARG A 1 83 ? -7.437 15.721 -44.136 1.00 91.38 83 ARG A O 1
ATOM 692 N N . GLU A 1 84 ? -5.837 14.772 -45.400 1.00 89.38 84 GLU A N 1
ATOM 693 C CA . GLU A 1 84 ? -5.359 13.809 -44.403 1.00 89.38 84 GLU A CA 1
ATOM 694 C C . GLU A 1 84 ? -4.762 14.520 -43.184 1.00 89.38 84 GLU A C 1
ATOM 696 O O . GLU A 1 84 ? -5.125 14.202 -42.056 1.00 89.38 84 GLU A O 1
ATOM 701 N N . THR A 1 85 ? -3.918 15.537 -43.381 1.00 88.38 85 THR A N 1
ATOM 702 C CA . THR A 1 85 ? -3.371 16.318 -42.262 1.00 88.38 85 THR A CA 1
ATOM 703 C C . THR A 1 85 ? -4.452 17.125 -41.558 1.00 88.38 85 THR A C 1
ATOM 705 O O . THR A 1 85 ? -4.465 17.187 -40.334 1.00 88.38 85 THR A O 1
ATOM 708 N N . ARG A 1 86 ? -5.411 17.699 -42.292 1.00 92.56 86 ARG A N 1
ATOM 709 C CA . ARG A 1 86 ? -6.543 18.408 -41.683 1.00 92.56 86 ARG A CA 1
ATOM 710 C C . ARG A 1 86 ? -7.460 17.470 -40.894 1.00 92.56 86 ARG A C 1
ATOM 712 O O . ARG A 1 86 ? -7.963 17.875 -39.853 1.00 92.56 86 ARG A O 1
ATOM 719 N N . GLN A 1 87 ? -7.657 16.236 -41.359 1.00 92.50 87 GLN A N 1
ATOM 720 C CA . GLN A 1 87 ? -8.361 15.197 -40.606 1.00 92.50 87 GLN A CA 1
ATOM 721 C C . GLN A 1 87 ? -7.586 14.819 -39.345 1.00 92.50 87 GLN A C 1
ATOM 723 O O . GLN A 1 87 ? -8.167 14.849 -38.274 1.00 92.50 87 GLN A O 1
ATOM 728 N N . GLN A 1 88 ? -6.271 14.602 -39.431 1.00 91.12 88 GLN A N 1
ATOM 729 C CA . GLN A 1 88 ? -5.439 14.330 -38.252 1.00 91.12 88 GLN A CA 1
ATOM 730 C C . GLN A 1 88 ? -5.470 15.472 -37.228 1.00 91.12 88 GLN A C 1
ATOM 732 O O . GLN A 1 88 ? -5.474 15.216 -36.025 1.00 91.12 88 GLN A O 1
ATOM 737 N N . VAL A 1 89 ? -5.503 16.727 -37.687 1.00 90.38 89 VAL A N 1
ATOM 738 C CA . VAL A 1 89 ? -5.661 17.898 -36.813 1.00 90.38 89 VAL A CA 1
ATOM 739 C C . VAL A 1 89 ? -7.040 17.892 -36.155 1.00 90.38 89 VAL A C 1
ATOM 741 O O . VAL A 1 89 ? -7.106 18.028 -34.939 1.00 90.38 89 VAL A O 1
ATOM 744 N N . ALA A 1 90 ? -8.117 17.656 -36.908 1.00 91.44 90 ALA A N 1
ATOM 745 C CA . ALA A 1 90 ? -9.467 17.562 -36.351 1.00 91.44 90 ALA A CA 1
ATOM 746 C C . ALA A 1 90 ? -9.600 16.400 -35.347 1.00 91.44 90 ALA A C 1
ATOM 748 O O . ALA A 1 90 ? -10.138 16.583 -34.258 1.00 91.44 90 ALA A O 1
ATOM 749 N N . ASP A 1 91 ? -9.047 15.229 -35.661 1.00 92.31 91 ASP A N 1
ATOM 750 C CA . ASP A 1 91 ? -9.019 14.075 -34.761 1.00 92.31 91 ASP A CA 1
ATOM 751 C C . ASP A 1 91 ? -8.246 14.426 -33.480 1.00 92.31 91 ASP A C 1
ATOM 753 O O . ASP A 1 91 ? -8.726 14.193 -32.372 1.00 92.31 91 ASP A O 1
ATOM 757 N N . SER A 1 92 ? -7.096 15.092 -33.606 1.00 88.50 92 SER A N 1
ATOM 758 C CA . SER A 1 92 ? -6.307 15.560 -32.458 1.00 88.50 92 SER A CA 1
ATOM 759 C C . SER A 1 92 ? -7.054 16.600 -31.617 1.00 88.50 92 SER A C 1
ATOM 761 O O . SER A 1 92 ? -7.017 16.527 -30.392 1.00 88.50 92 SER A O 1
ATOM 763 N N . GLU A 1 93 ? -7.776 17.533 -32.239 1.00 92.19 93 GLU A N 1
ATOM 764 C CA . GLU A 1 93 ? -8.629 18.510 -31.551 1.00 92.19 93 GLU A CA 1
ATOM 765 C C . GLU A 1 93 ? -9.777 17.821 -30.800 1.00 92.19 93 GLU A C 1
ATOM 767 O O . GLU A 1 93 ? -10.046 18.156 -29.644 1.00 92.19 93 GLU A O 1
ATOM 772 N N . THR A 1 94 ? -10.409 16.800 -31.394 1.00 93.38 94 THR A N 1
ATOM 773 C CA . THR A 1 94 ? -11.432 16.010 -30.691 1.00 93.38 94 THR A CA 1
ATOM 774 C C . THR A 1 94 ? -10.837 15.232 -29.518 1.00 93.38 94 THR A C 1
ATOM 776 O O . THR A 1 94 ? -11.413 15.248 -28.429 1.00 93.38 94 THR A O 1
ATOM 779 N N . HIS A 1 95 ? -9.652 14.636 -29.675 1.00 91.00 95 HIS A N 1
ATOM 780 C CA . HIS A 1 95 ? -8.943 13.969 -28.583 1.00 91.00 95 HIS A CA 1
ATOM 781 C C . HIS A 1 95 ? -8.560 14.940 -27.463 1.00 91.00 95 HIS A C 1
ATOM 783 O O . HIS A 1 95 ? -8.760 14.618 -26.291 1.00 91.00 95 HIS A O 1
ATOM 789 N N . LEU A 1 96 ? -8.080 16.140 -27.796 1.00 90.31 96 LEU A N 1
ATOM 790 C CA . LEU A 1 96 ? -7.804 17.185 -26.814 1.00 90.31 96 LEU A CA 1
ATOM 791 C C . LEU A 1 96 ? -9.082 17.612 -26.093 1.00 90.31 96 LEU A C 1
ATOM 793 O O . LEU A 1 96 ? -9.079 17.667 -24.868 1.00 90.31 96 LEU A O 1
ATOM 797 N N . SER A 1 97 ? -10.193 17.832 -26.801 1.00 93.19 97 SER A N 1
ATOM 798 C CA . SER A 1 97 ? -11.475 18.179 -26.169 1.00 93.19 97 SER A CA 1
ATOM 799 C C . SER A 1 97 ? -11.973 17.082 -25.219 1.00 93.19 97 SER A C 1
ATOM 801 O O . SER A 1 97 ? -12.431 17.374 -24.115 1.00 93.19 97 SER A O 1
ATOM 803 N N . HIS A 1 98 ? -11.792 15.811 -25.592 1.00 93.88 98 HIS A N 1
ATOM 804 C CA . HIS A 1 98 ? -12.130 14.672 -24.746 1.00 93.88 98 HIS A CA 1
ATOM 805 C C . HIS A 1 98 ? -11.252 14.617 -23.491 1.00 93.88 98 HIS A C 1
ATOM 807 O O . HIS A 1 98 ? -11.776 14.460 -22.391 1.00 93.88 98 HIS A O 1
ATOM 813 N N . LEU A 1 99 ? -9.933 14.786 -23.636 1.00 89.12 99 LEU A N 1
ATOM 814 C CA . LEU A 1 99 ? -9.002 14.842 -22.505 1.00 89.12 99 LEU A CA 1
ATOM 815 C C . LEU A 1 99 ? -9.294 16.034 -21.587 1.00 89.12 99 LEU A C 1
ATOM 817 O O . LEU A 1 99 ? -9.240 15.893 -20.370 1.00 89.12 99 LEU A O 1
ATOM 821 N N . THR A 1 100 ? -9.654 17.185 -22.154 1.00 92.00 100 THR A N 1
ATOM 822 C CA . THR A 1 100 ? -10.016 18.384 -21.384 1.00 92.00 100 THR A CA 1
ATOM 823 C C . THR A 1 100 ? -11.279 18.128 -20.562 1.00 92.00 100 THR A C 1
ATOM 825 O O . THR A 1 100 ? -11.283 18.369 -19.359 1.00 92.00 100 THR A O 1
ATOM 828 N N . ARG A 1 101 ? -12.307 17.513 -21.162 1.00 94.19 101 ARG A N 1
ATOM 829 C CA . ARG A 1 101 ? -13.523 17.103 -20.445 1.00 94.19 101 ARG A CA 1
ATOM 830 C C . ARG A 1 101 ? -13.230 16.080 -19.343 1.00 94.19 101 ARG A C 1
ATOM 832 O O . ARG A 1 101 ? -13.753 16.199 -18.242 1.00 94.19 101 ARG A O 1
ATOM 839 N N . GLN A 1 102 ? -12.368 15.096 -19.607 1.00 92.00 102 GLN A N 1
ATOM 840 C CA . GLN A 1 102 ? -11.948 14.131 -18.584 1.00 92.00 102 GLN A CA 1
ATOM 841 C C . GLN A 1 102 ? -11.205 14.806 -17.426 1.00 92.00 102 GLN A C 1
ATOM 843 O O . GLN A 1 102 ? -11.395 14.423 -16.276 1.00 92.00 102 GLN A O 1
ATOM 848 N N . LEU A 1 103 ? -10.380 15.820 -17.701 1.00 89.00 103 LEU A N 1
ATOM 849 C CA . LEU A 1 103 ? -9.724 16.605 -16.656 1.00 89.00 103 LEU A CA 1
ATOM 850 C C . LEU A 1 103 ? -10.736 17.404 -15.825 1.00 89.00 103 LEU A C 1
ATOM 852 O O . LEU A 1 103 ? -10.618 17.409 -14.604 1.00 89.00 103 LEU A O 1
ATOM 856 N N . GLU A 1 104 ? -11.748 18.014 -16.442 1.00 92.94 104 GLU A N 1
ATOM 857 C CA . GLU A 1 104 ? -12.832 18.715 -15.732 1.00 92.94 104 GLU A CA 1
ATOM 858 C C . GLU A 1 104 ? -13.677 17.756 -14.866 1.00 92.94 104 GLU A C 1
ATOM 860 O O . GLU A 1 104 ? -13.994 18.052 -13.709 1.00 92.94 104 GLU A O 1
ATOM 865 N N . GLU A 1 105 ? -13.991 16.561 -15.375 1.00 92.50 105 GLU A N 1
ATOM 866 C CA . GLU A 1 105 ? -14.668 15.496 -14.618 1.00 92.50 105 GLU A CA 1
ATOM 867 C C . GLU A 1 105 ? -13.819 15.018 -13.426 1.00 92.50 105 GLU A C 1
ATOM 869 O O . GLU A 1 105 ? -14.327 14.833 -12.318 1.00 92.50 105 GLU A O 1
ATOM 874 N N . LEU A 1 106 ? -12.505 14.859 -13.609 1.00 88.06 106 LEU A N 1
ATOM 875 C CA . LEU A 1 106 ? -11.595 14.487 -12.523 1.00 88.06 106 LEU A CA 1
ATOM 876 C C . LEU A 1 106 ? -11.430 15.611 -11.493 1.00 88.06 106 LEU A C 1
ATOM 878 O O . LEU A 1 106 ? -11.377 15.328 -10.297 1.00 88.06 106 LEU A O 1
ATOM 882 N N . GLN A 1 107 ? -11.387 16.873 -11.925 1.00 91.19 107 GLN A N 1
ATOM 883 C CA . GLN A 1 107 ? -11.315 18.030 -11.031 1.00 91.19 107 GLN A CA 1
ATOM 884 C C . GLN A 1 107 ? -12.588 18.181 -10.194 1.00 91.19 107 GLN A C 1
ATOM 886 O O . GLN A 1 107 ? -12.498 18.351 -8.979 1.00 91.19 107 GLN A O 1
ATOM 891 N N . SER A 1 108 ? -13.767 18.061 -10.808 1.00 91.81 108 SER A N 1
ATOM 892 C CA . SER A 1 108 ? -15.046 18.105 -10.084 1.00 91.81 108 SER A CA 1
ATOM 893 C C . SER A 1 108 ? -15.189 16.939 -9.102 1.00 91.81 108 SER A C 1
ATOM 895 O O . SER A 1 108 ? -15.602 17.142 -7.960 1.00 91.81 108 SER A O 1
ATOM 897 N N . ARG A 1 109 ? -14.752 15.730 -9.483 1.00 92.12 109 ARG A N 1
ATOM 898 C CA . ARG A 1 109 ? -14.688 14.584 -8.566 1.00 92.12 109 ARG A CA 1
ATOM 899 C C . ARG A 1 109 ? -13.690 14.804 -7.428 1.00 92.12 109 ARG A C 1
ATOM 901 O O . ARG A 1 109 ? -13.981 14.430 -6.296 1.00 92.12 109 ARG A O 1
ATOM 908 N N . GLY A 1 110 ? -12.545 15.427 -7.706 1.00 88.50 110 GLY A N 1
ATOM 909 C CA . GLY A 1 110 ? -11.572 15.827 -6.689 1.00 88.50 110 GLY A CA 1
ATOM 910 C C . GLY A 1 110 ? -12.176 16.793 -5.670 1.00 88.50 110 GLY A C 1
ATOM 911 O O . GLY A 1 110 ? -12.098 16.546 -4.471 1.00 88.50 110 GLY A O 1
ATOM 912 N N . GLN A 1 111 ? -12.872 17.833 -6.135 1.00 91.19 111 GLN A N 1
ATOM 913 C CA . GLN A 1 111 ? -13.560 18.794 -5.266 1.00 91.19 111 GLN A CA 1
ATOM 914 C C . GLN A 1 111 ? -14.680 18.150 -4.436 1.00 91.19 111 GLN A C 1
ATOM 916 O O . GLN A 1 111 ? -14.839 18.490 -3.262 1.00 91.19 111 GLN A O 1
ATOM 921 N N . ALA A 1 112 ? -15.432 17.205 -5.012 1.00 91.12 112 ALA A N 1
ATOM 922 C CA . ALA A 1 112 ? -16.453 16.449 -4.288 1.00 91.12 112 ALA A CA 1
ATOM 923 C C . ALA A 1 112 ? -15.836 15.599 -3.164 1.00 91.12 112 ALA A C 1
ATOM 925 O O . ALA A 1 112 ? -16.288 15.673 -2.024 1.00 91.12 112 ALA A O 1
ATOM 926 N N . LEU A 1 113 ? -14.750 14.872 -3.456 1.00 87.56 113 LEU A N 1
ATOM 927 C CA . LEU A 1 113 ? -14.021 14.082 -2.460 1.00 87.56 113 LEU A CA 1
ATOM 928 C C . LEU A 1 113 ? -13.414 14.961 -1.359 1.00 87.56 113 LEU A C 1
ATOM 930 O O . LEU A 1 113 ? -13.465 14.600 -0.187 1.00 87.56 113 LEU A O 1
ATOM 934 N N . GLU A 1 114 ? -12.879 16.137 -1.693 1.00 88.50 114 GLU A N 1
ATOM 935 C CA . GLU A 1 114 ? -12.430 17.097 -0.678 1.00 88.50 114 GLU A CA 1
ATOM 936 C C . GLU A 1 114 ? -13.584 17.588 0.209 1.00 88.50 114 GLU A C 1
ATOM 938 O O . GLU A 1 114 ? -13.394 17.788 1.411 1.00 88.50 114 GLU A O 1
ATOM 943 N N . GLY A 1 115 ? -14.776 17.775 -0.364 1.00 89.44 115 GLY A N 1
ATOM 944 C CA . GLY A 1 115 ? -16.002 18.065 0.380 1.00 89.44 115 GLY A CA 1
ATOM 945 C C . GLY A 1 115 ? -16.346 16.952 1.369 1.00 89.44 115 GLY A C 1
ATOM 946 O O . GLY A 1 115 ? -16.477 17.218 2.563 1.00 89.44 115 GLY A O 1
ATOM 947 N N . GLU A 1 116 ? -16.388 15.704 0.900 1.00 90.38 116 GLU A N 1
ATOM 948 C CA . GLU A 1 116 ? -16.654 14.523 1.732 1.00 90.38 116 GLU A CA 1
ATOM 949 C C . GLU A 1 116 ? -15.622 14.360 2.859 1.00 90.38 116 GLU A C 1
ATOM 951 O O . GLU A 1 116 ? -15.983 14.062 3.998 1.00 90.38 116 GLU A O 1
ATOM 956 N N . VAL A 1 117 ? -14.337 14.610 2.582 1.00 87.25 117 VAL A N 1
ATOM 957 C CA . VAL A 1 117 ? -13.270 14.563 3.594 1.00 87.25 117 VAL A CA 1
ATOM 958 C C . VAL A 1 117 ? -13.452 15.659 4.647 1.00 87.25 117 VAL A C 1
ATOM 960 O O . VAL A 1 117 ? -13.266 15.392 5.837 1.00 87.25 117 VAL A O 1
ATOM 963 N N . ARG A 1 118 ? -13.845 16.879 4.252 1.00 89.62 118 ARG A N 1
ATOM 964 C CA . ARG A 1 118 ? -14.150 17.958 5.209 1.00 89.62 118 ARG A CA 1
ATOM 965 C C . ARG A 1 118 ? -15.358 17.613 6.079 1.00 89.62 118 ARG A C 1
ATOM 967 O O . ARG A 1 118 ? -15.290 17.798 7.292 1.00 89.62 118 ARG A O 1
ATOM 974 N N . GLU A 1 119 ? -16.425 17.074 5.494 1.00 89.06 119 GLU A N 1
ATOM 975 C CA . GLU A 1 119 ? -17.614 16.642 6.239 1.00 89.06 119 GLU A CA 1
ATOM 976 C C . GLU A 1 119 ? -17.308 15.492 7.205 1.00 89.06 119 GLU A C 1
ATOM 978 O O . GLU A 1 119 ? -17.707 15.534 8.370 1.00 89.06 119 GLU A O 1
ATOM 983 N N . ALA A 1 120 ? -16.557 14.482 6.761 1.00 83.88 120 ALA A N 1
ATOM 984 C CA . ALA A 1 120 ? -16.106 13.391 7.619 1.00 83.88 120 ALA A CA 1
ATOM 985 C C . ALA A 1 120 ? -15.208 13.903 8.758 1.00 83.88 120 ALA A C 1
ATOM 987 O O . ALA A 1 120 ? -15.338 13.456 9.898 1.00 83.88 120 ALA A O 1
ATOM 988 N N . GLY A 1 121 ? -14.341 14.881 8.473 1.00 88.31 121 GLY A N 1
ATOM 989 C CA . GLY A 1 121 ? -13.527 15.569 9.474 1.00 88.31 121 GLY A CA 1
ATOM 990 C C . GLY A 1 121 ? -14.366 16.296 10.529 1.00 88.31 121 GLY A C 1
ATOM 991 O O . GLY A 1 121 ? -14.080 16.168 11.719 1.00 88.31 121 GLY A O 1
ATOM 992 N N . ALA A 1 122 ? -15.428 16.995 10.117 1.00 88.25 122 ALA A N 1
ATOM 993 C CA . ALA A 1 122 ? -16.360 17.658 11.030 1.00 88.25 122 ALA A CA 1
ATOM 994 C C . ALA A 1 122 ? -17.110 16.647 11.916 1.00 88.25 122 ALA A C 1
ATOM 996 O O . ALA A 1 122 ? -17.105 16.794 13.136 1.00 88.25 122 ALA A O 1
ATOM 997 N N . ARG A 1 123 ? -17.640 15.558 11.339 1.00 87.88 123 ARG A N 1
ATOM 998 C CA . ARG A 1 123 ? -18.311 14.484 12.104 1.00 87.88 123 ARG A CA 1
ATOM 999 C C . ARG A 1 123 ? -17.376 13.810 13.111 1.00 87.88 123 ARG A C 1
ATOM 1001 O O . ARG A 1 123 ? -17.789 13.462 14.212 1.00 87.88 123 ARG A O 1
ATOM 1008 N N . LEU A 1 124 ? -16.100 13.632 12.760 1.00 83.50 124 LEU A N 1
ATOM 1009 C CA . LEU A 1 124 ? -15.092 13.109 13.688 1.00 83.50 124 LEU A CA 1
ATOM 1010 C C . LEU A 1 124 ? -14.769 14.094 14.817 1.00 83.50 124 LEU A C 1
ATOM 1012 O O . LEU A 1 124 ? -14.502 13.655 15.935 1.00 83.50 124 LEU A O 1
ATOM 1016 N N . ALA A 1 125 ? -14.770 15.401 14.550 1.00 86.00 125 ALA A N 1
ATOM 1017 C CA . ALA A 1 125 ? -14.589 16.419 15.582 1.00 86.00 125 ALA A CA 1
ATOM 1018 C C . ALA A 1 125 ? -15.780 16.445 16.553 1.00 86.00 125 ALA A C 1
ATOM 1020 O O . ALA A 1 125 ? -15.568 16.388 17.762 1.00 86.00 125 ALA A O 1
ATOM 1021 N N . GLU A 1 126 ? -17.010 16.414 16.035 1.00 87.75 126 GLU A N 1
ATOM 1022 C CA . GLU A 1 126 ? -18.236 16.300 16.838 1.00 87.75 126 GLU A CA 1
ATOM 1023 C C . GLU A 1 126 ? -18.222 15.029 17.700 1.00 87.75 126 GLU A C 1
ATOM 1025 O O . GLU A 1 126 ? -18.385 15.103 18.917 1.00 87.75 126 GLU A O 1
ATOM 1030 N N . GLY A 1 127 ? -17.897 13.872 17.111 1.00 84.56 127 GLY A N 1
ATOM 1031 C CA . GLY A 1 127 ? -17.783 12.615 17.855 1.00 84.56 127 GLY A CA 1
ATOM 1032 C C . GLY A 1 127 ? -16.684 12.629 18.930 1.00 84.56 127 GLY A C 1
ATOM 1033 O O . GLY A 1 127 ? -16.828 11.993 19.975 1.00 84.56 127 GLY A O 1
ATOM 1034 N N . ARG A 1 128 ? -15.589 13.377 18.725 1.00 85.75 128 ARG A N 1
ATOM 1035 C CA . ARG A 1 128 ? -14.549 13.580 19.752 1.00 85.75 128 ARG A CA 1
ATOM 1036 C C . ARG A 1 128 ? -15.042 14.456 20.899 1.00 85.75 128 ARG A C 1
ATOM 1038 O O . ARG A 1 128 ? -14.742 14.144 22.050 1.00 85.75 128 ARG A O 1
ATOM 1045 N N . GLU A 1 129 ? -15.791 15.519 20.611 1.00 86.06 129 GLU A N 1
ATOM 1046 C CA . GLU A 1 129 ? -16.399 16.348 21.655 1.00 86.06 129 GLU A CA 1
ATOM 1047 C C . GLU A 1 129 ? -17.427 15.563 22.472 1.00 86.06 129 GLU A C 1
ATOM 1049 O O . GLU A 1 129 ? -17.401 15.612 23.701 1.00 86.06 129 GLU A O 1
ATOM 1054 N N . GLU A 1 130 ? -18.297 14.794 21.814 1.00 86.31 130 GLU A N 1
ATOM 1055 C CA . GLU A 1 130 ? -19.255 13.909 22.484 1.00 86.31 130 GLU A CA 1
ATOM 1056 C C . GLU A 1 130 ? -18.547 12.848 23.331 1.00 86.31 130 GLU A C 1
ATOM 1058 O O . GLU A 1 130 ? -18.915 12.633 24.487 1.00 86.31 130 GLU A O 1
ATOM 1063 N N . GLY A 1 131 ? -17.478 12.245 22.802 1.00 84.62 131 GLY A N 1
ATOM 1064 C CA . GLY A 1 131 ? -16.628 11.316 23.542 1.00 84.62 131 GLY A CA 1
ATOM 1065 C C . GLY A 1 131 ? -16.002 11.950 24.787 1.00 84.62 131 GLY A C 1
ATOM 1066 O O . GLY A 1 131 ? -16.027 11.342 25.857 1.00 84.62 131 GLY A O 1
ATOM 1067 N N . SER A 1 132 ? -15.502 13.187 24.687 1.00 88.19 132 SER A N 1
ATOM 1068 C CA . SER A 1 132 ? -14.969 13.931 25.837 1.00 88.19 132 SER A CA 1
ATOM 1069 C C . SER A 1 132 ? -16.052 14.211 26.880 1.00 88.19 132 SER A C 1
ATOM 1071 O O . SER A 1 132 ? -15.832 13.976 28.065 1.00 88.19 132 SER A O 1
ATOM 1073 N N . ARG A 1 133 ? -17.249 14.640 26.454 1.00 89.12 133 ARG A N 1
ATOM 1074 C CA . ARG A 1 133 ? -18.388 14.887 27.359 1.00 89.12 133 ARG A CA 1
ATOM 1075 C C . ARG A 1 133 ? -18.817 13.612 28.084 1.00 89.12 133 ARG A C 1
ATOM 1077 O O . ARG A 1 133 ? -19.050 13.643 29.290 1.00 89.12 133 ARG A O 1
ATOM 1084 N N . LEU A 1 134 ? -18.901 12.485 27.374 1.00 87.12 134 LEU A N 1
ATOM 1085 C CA . LEU A 1 134 ? -19.214 11.185 27.974 1.00 87.12 134 LEU A CA 1
ATOM 1086 C C . LEU A 1 134 ? -18.128 10.738 28.956 1.00 87.12 134 LEU A C 1
ATOM 1088 O O . LEU A 1 134 ? -18.452 10.195 30.010 1.00 87.12 134 LEU A O 1
ATOM 1092 N N . HIS A 1 135 ? -16.856 10.994 28.645 1.00 87.06 135 HIS A N 1
ATOM 1093 C CA . HIS A 1 135 ? -15.747 10.694 29.545 1.00 87.06 135 HIS A CA 1
ATOM 1094 C C . HIS A 1 135 ? -15.812 11.526 30.835 1.00 87.06 135 HIS A C 1
ATOM 1096 O O . HIS A 1 135 ? -15.674 10.974 31.927 1.00 87.06 135 HIS A O 1
ATOM 1102 N N . ASP A 1 136 ? -16.111 12.823 30.734 1.00 89.25 136 ASP A N 1
ATOM 1103 C CA . ASP A 1 136 ? -16.290 13.697 31.897 1.00 89.25 136 ASP A CA 1
ATOM 1104 C C . ASP A 1 136 ? -17.493 13.275 32.756 1.00 89.25 136 ASP A C 1
ATOM 1106 O O . ASP A 1 136 ? -17.392 13.225 33.985 1.00 89.25 136 ASP A O 1
ATOM 1110 N N . LEU A 1 137 ? -18.615 12.902 32.130 1.00 89.56 137 LEU A N 1
ATOM 1111 C CA . LEU A 1 137 ? -19.788 12.366 32.830 1.00 89.56 137 LEU A CA 1
ATOM 1112 C C . LEU A 1 137 ? -19.481 11.041 33.539 1.00 89.56 137 LEU A C 1
ATOM 1114 O O . LEU A 1 137 ? -19.915 10.833 34.673 1.00 89.56 137 LEU A O 1
ATOM 1118 N N . LEU A 1 138 ? -18.711 10.156 32.903 1.00 86.56 138 LEU A N 1
ATOM 1119 C CA . LEU A 1 138 ? -18.299 8.886 33.497 1.00 86.56 138 LEU A CA 1
ATOM 1120 C C . LEU A 1 138 ? -17.385 9.120 34.705 1.00 86.56 138 LEU A C 1
ATOM 1122 O O . LEU A 1 138 ? -17.612 8.538 35.763 1.00 86.56 138 LEU A O 1
ATOM 1126 N N . ARG A 1 139 ? -16.444 10.063 34.603 1.00 90.81 139 ARG A N 1
ATOM 1127 C CA . ARG A 1 139 ? -15.580 10.476 35.718 1.00 90.81 139 ARG A CA 1
ATOM 1128 C C . ARG A 1 139 ? -16.376 11.053 36.893 1.00 90.81 139 ARG A C 1
ATOM 1130 O O . ARG A 1 139 ? -16.074 10.772 38.053 1.00 90.81 139 ARG A O 1
ATOM 1137 N N . GLN A 1 140 ? -17.413 11.844 36.614 1.00 89.00 140 GLN A N 1
ATOM 1138 C CA . GLN A 1 140 ? -18.329 12.346 37.644 1.00 89.00 140 GLN A CA 1
ATOM 1139 C C . GLN A 1 140 ? -19.127 11.207 38.296 1.00 89.00 140 GLN A C 1
ATOM 1141 O O . GLN A 1 140 ? -19.260 11.176 39.520 1.00 89.00 140 GLN A O 1
ATOM 1146 N N . ALA A 1 141 ? -19.620 10.249 37.508 1.00 85.94 141 ALA A N 1
ATOM 1147 C CA . ALA A 1 141 ? -20.333 9.082 38.022 1.00 85.94 141 ALA A CA 1
ATOM 1148 C C . ALA A 1 141 ? -19.437 8.194 38.904 1.00 85.94 141 ALA A C 1
ATOM 1150 O O . ALA A 1 141 ? -19.879 7.748 39.963 1.00 85.94 141 ALA A O 1
ATOM 1151 N N . GLU A 1 142 ? -18.174 7.990 38.524 1.00 86.62 142 GLU A N 1
ATOM 1152 C CA . GLU A 1 142 ? -17.181 7.263 39.324 1.00 86.62 142 GLU A CA 1
ATOM 1153 C C . GLU A 1 142 ? -16.883 7.965 40.654 1.00 86.62 142 GLU A C 1
ATOM 1155 O O . GLU A 1 142 ? -16.863 7.315 41.700 1.00 86.62 142 GLU A O 1
ATOM 1160 N N . SER A 1 143 ? -16.725 9.292 40.638 1.00 90.38 143 SER A N 1
ATOM 1161 C CA . SER A 1 143 ? -16.556 10.095 41.857 1.00 90.38 143 SER A CA 1
ATOM 1162 C C . SER A 1 143 ? -17.770 9.974 42.788 1.00 90.38 143 SER A C 1
ATOM 1164 O O . SER A 1 143 ? -17.626 9.706 43.982 1.00 90.38 143 SER A O 1
ATOM 1166 N N . ASN A 1 144 ? -18.984 10.071 42.239 1.00 89.38 144 ASN A N 1
ATOM 1167 C CA . ASN A 1 144 ? -20.221 9.907 43.006 1.00 89.38 144 ASN A CA 1
ATOM 1168 C C . ASN A 1 144 ? -20.361 8.488 43.582 1.00 89.38 144 ASN A C 1
ATOM 1170 O O . ASN A 1 144 ? -20.797 8.326 44.723 1.00 89.38 144 ASN A O 1
ATOM 1174 N N . LEU A 1 145 ? -19.966 7.457 42.826 1.00 88.06 145 LEU A N 1
ATOM 1175 C CA . LEU A 1 145 ? -19.940 6.072 43.298 1.00 88.06 145 LEU A CA 1
ATOM 1176 C C . LEU A 1 145 ? -18.937 5.894 44.446 1.00 88.06 145 LEU A C 1
ATOM 1178 O O . LEU A 1 145 ? -19.252 5.220 45.426 1.00 88.06 145 LEU A O 1
ATOM 1182 N N . ALA A 1 146 ? -17.748 6.494 44.347 1.00 88.00 146 ALA A N 1
ATOM 1183 C CA . ALA A 1 146 ? -16.745 6.458 45.408 1.00 88.00 146 ALA A CA 1
ATOM 1184 C C . ALA A 1 146 ? -17.277 7.106 46.696 1.00 88.00 146 ALA A C 1
ATOM 1186 O O . ALA A 1 146 ? -17.261 6.472 47.750 1.00 88.00 146 ALA A O 1
ATOM 1187 N N . GLN A 1 147 ? -17.877 8.297 46.593 1.00 89.81 147 GLN A N 1
ATOM 1188 C CA . GLN A 1 147 ? -18.521 8.964 47.730 1.00 89.81 147 GLN A CA 1
ATOM 1189 C C . GLN A 1 147 ? -19.678 8.140 48.316 1.00 89.81 147 GLN A C 1
ATOM 1191 O O . GLN A 1 147 ? -19.868 8.106 49.531 1.00 89.81 147 GLN A O 1
ATOM 1196 N N . ALA A 1 148 ? -20.468 7.459 47.480 1.00 85.12 148 ALA A N 1
ATOM 1197 C CA . ALA A 1 148 ? -21.539 6.583 47.949 1.00 85.12 148 ALA A CA 1
ATOM 1198 C C . ALA A 1 148 ? -20.995 5.365 48.717 1.00 85.12 148 ALA A C 1
ATOM 1200 O O . ALA A 1 148 ? -21.557 5.004 49.751 1.00 85.12 148 ALA A O 1
ATOM 1201 N N . LYS A 1 149 ? -19.884 4.772 48.259 1.00 88.12 149 LYS A N 1
ATOM 1202 C CA . LYS A 1 149 ? -19.197 3.679 48.966 1.00 88.12 149 LYS A CA 1
ATOM 1203 C C . LYS A 1 149 ? -18.640 4.137 50.313 1.00 88.12 149 LYS A C 1
ATOM 1205 O O . LYS A 1 149 ? -18.848 3.447 51.304 1.00 88.12 149 LYS A O 1
ATOM 1210 N N . GLU A 1 150 ? -18.008 5.307 50.379 1.00 89.06 150 GLU A N 1
ATOM 1211 C CA . GLU A 1 150 ? -17.529 5.881 51.646 1.00 89.06 150 GLU A CA 1
ATOM 1212 C C . GLU A 1 150 ? -18.679 6.122 52.633 1.00 89.06 150 GLU A C 1
ATOM 1214 O O . GLU A 1 150 ? -18.592 5.740 53.799 1.00 89.06 150 GLU A O 1
ATOM 1219 N N . ARG A 1 151 ? -19.807 6.674 52.161 1.00 89.69 151 ARG A N 1
ATOM 1220 C CA . ARG A 1 151 ? -21.017 6.843 52.984 1.00 89.69 151 ARG A CA 1
ATOM 1221 C C . ARG A 1 151 ? -21.573 5.508 53.472 1.00 89.69 151 ARG A C 1
ATOM 1223 O O . ARG A 1 151 ? -21.998 5.417 54.619 1.00 89.69 151 ARG A O 1
ATOM 1230 N N . GLN A 1 152 ? -21.574 4.476 52.628 1.00 87.38 152 GLN A N 1
ATOM 1231 C CA . GLN A 1 152 ? -22.014 3.139 53.021 1.00 87.38 152 GLN A CA 1
ATOM 1232 C C . GLN A 1 152 ? -21.116 2.555 54.119 1.00 87.38 152 GLN A C 1
ATOM 1234 O O . GLN A 1 152 ? -21.637 2.009 55.086 1.00 87.38 152 GLN A O 1
ATOM 1239 N N . VAL A 1 153 ? -19.792 2.703 54.004 1.00 90.88 153 VAL A N 1
ATOM 1240 C CA . VAL A 1 153 ? -18.843 2.267 55.042 1.00 90.88 153 VAL A CA 1
ATOM 1241 C C . VAL A 1 153 ? -19.101 3.010 56.354 1.00 90.88 153 VAL A C 1
ATOM 1243 O O . VAL A 1 153 ? -19.257 2.363 57.385 1.00 90.88 153 VAL A O 1
ATOM 1246 N N . ALA A 1 154 ? -19.268 4.335 56.315 1.00 89.69 154 ALA A N 1
ATOM 1247 C CA . ALA A 1 154 ? -19.581 5.122 57.509 1.00 89.69 154 ALA A CA 1
ATOM 1248 C C . ALA A 1 154 ? -20.910 4.698 58.170 1.00 89.69 154 ALA A C 1
ATOM 1250 O O . ALA A 1 154 ? -21.008 4.630 59.395 1.00 89.69 154 ALA A O 1
ATOM 1251 N N . LEU A 1 155 ? -21.938 4.374 57.377 1.00 89.19 155 LEU A N 1
ATOM 1252 C CA . LEU A 1 155 ? -23.207 3.857 57.899 1.00 89.19 155 LEU A CA 1
ATOM 1253 C C . LEU A 1 155 ? -23.054 2.461 58.517 1.00 89.19 155 LEU A C 1
ATOM 1255 O O . LEU A 1 155 ? -23.669 2.197 59.547 1.00 89.19 155 LEU A O 1
ATOM 1259 N N . LEU A 1 156 ? -22.232 1.583 57.935 1.00 90.38 156 LEU A N 1
ATOM 1260 C CA . LEU A 1 156 ? -21.938 0.262 58.501 1.00 90.38 156 LEU A CA 1
ATOM 1261 C C . LEU A 1 156 ? -21.170 0.371 59.825 1.00 90.38 156 LEU A C 1
ATOM 1263 O O . LEU A 1 156 ? -21.480 -0.348 60.772 1.00 90.38 156 LEU A O 1
ATOM 1267 N N . GLU A 1 157 ? -20.220 1.302 59.930 1.00 87.38 157 GLU A N 1
ATOM 1268 C CA . GLU A 1 157 ? -19.521 1.600 61.186 1.00 87.38 157 GLU A CA 1
ATOM 1269 C C . GLU A 1 157 ? -20.490 2.108 62.263 1.00 87.38 157 GLU A C 1
ATOM 1271 O O . GLU A 1 157 ? -20.468 1.636 63.404 1.00 87.38 157 GLU A O 1
ATOM 1276 N N . GLN A 1 158 ? -21.400 3.017 61.897 1.00 89.69 158 GLN A N 1
ATOM 1277 C CA . GLN A 1 158 ? -22.451 3.489 62.800 1.00 89.69 158 GLN A CA 1
ATOM 1278 C C . GLN A 1 158 ? -23.386 2.351 63.225 1.00 89.69 158 GLN A C 1
ATOM 1280 O O . GLN A 1 158 ? -23.670 2.223 64.416 1.00 89.69 158 GLN A O 1
ATOM 1285 N N . GLN A 1 159 ? -23.818 1.492 62.298 1.00 88.94 159 GLN A N 1
ATOM 1286 C CA . GLN A 1 159 ? -24.643 0.321 62.611 1.00 88.94 159 GLN A CA 1
ATOM 1287 C C . GLN A 1 159 ? -23.932 -0.623 63.584 1.00 88.94 159 GLN A C 1
ATOM 1289 O O . GLN A 1 159 ? -24.511 -0.970 64.610 1.00 88.94 159 GLN A O 1
ATOM 1294 N N . ALA A 1 160 ? -22.664 -0.958 63.338 1.00 88.19 160 ALA A N 1
ATOM 1295 C CA . ALA A 1 160 ? -21.877 -1.799 64.237 1.00 88.19 160 ALA A CA 1
ATOM 1296 C C . ALA A 1 160 ? -21.741 -1.181 65.641 1.00 88.19 160 ALA A C 1
ATOM 1298 O O . ALA A 1 160 ? -21.873 -1.879 66.650 1.00 88.19 160 ALA A O 1
ATOM 1299 N N . SER A 1 161 ? -21.539 0.139 65.730 1.00 91.56 161 SER A N 1
ATOM 1300 C CA . SER A 1 161 ? -21.492 0.843 67.018 1.00 91.56 161 SER A CA 1
ATOM 1301 C C . SER A 1 161 ? -22.838 0.792 67.759 1.00 91.56 161 SER A C 1
ATOM 1303 O O . SER A 1 161 ? -22.881 0.521 68.962 1.00 91.56 161 SER A O 1
ATOM 1305 N N . LEU A 1 162 ? -23.953 0.960 67.040 1.00 89.94 162 LEU A N 1
ATOM 1306 C CA . LEU A 1 162 ? -25.299 0.876 67.602 1.00 89.94 162 LEU A CA 1
ATOM 1307 C C . LEU A 1 162 ? -25.627 -0.553 68.048 1.00 89.94 162 LEU A C 1
ATOM 1309 O O . LEU A 1 162 ? -26.166 -0.735 69.136 1.00 89.94 162 LEU A O 1
ATOM 1313 N N . GLU A 1 163 ? -25.231 -1.575 67.293 1.00 91.75 163 GLU A N 1
ATOM 1314 C CA . GLU A 1 163 ? -25.388 -2.974 67.700 1.00 91.75 163 GLU A CA 1
ATOM 1315 C C . GLU A 1 163 ? -24.612 -3.296 68.982 1.00 91.75 163 GLU A C 1
ATOM 1317 O O . GLU A 1 163 ? -25.144 -3.959 69.875 1.00 91.75 163 GLU A O 1
ATOM 1322 N N . LEU A 1 164 ? -23.378 -2.801 69.116 1.00 90.56 164 LEU A N 1
ATOM 1323 C CA . LEU A 1 164 ? -22.590 -2.958 70.340 1.00 90.56 164 LEU A CA 1
ATOM 1324 C C . LEU A 1 164 ? -23.262 -2.272 71.534 1.00 90.56 164 LEU A C 1
ATOM 1326 O O . LEU A 1 164 ? -23.366 -2.874 72.605 1.00 90.56 164 LEU A O 1
ATOM 1330 N N . THR A 1 165 ? -23.771 -1.049 71.354 1.00 91.69 165 THR A N 1
ATOM 1331 C CA . THR A 1 165 ? -24.503 -0.349 72.423 1.00 91.69 165 THR A CA 1
ATOM 1332 C C . THR A 1 165 ? -25.810 -1.056 72.791 1.00 91.69 165 THR A C 1
ATOM 1334 O O . THR A 1 165 ? -26.104 -1.184 73.978 1.00 91.69 165 THR A O 1
ATOM 1337 N N . LEU A 1 166 ? -26.557 -1.598 71.825 1.00 90.69 166 LEU A N 1
ATOM 1338 C CA . LEU A 1 166 ? -27.763 -2.391 72.080 1.00 90.69 166 LEU A CA 1
ATOM 1339 C C . LEU A 1 166 ? -27.449 -3.690 72.825 1.00 90.69 166 LEU A C 1
ATOM 1341 O O . LEU A 1 166 ? -28.141 -4.016 73.788 1.00 90.69 166 LEU A O 1
ATOM 1345 N N . ARG A 1 167 ? -26.383 -4.409 72.448 1.00 91.25 167 ARG A N 1
ATOM 1346 C CA . ARG A 1 167 ? -25.924 -5.601 73.184 1.00 91.25 167 ARG A CA 1
ATOM 1347 C C . ARG A 1 167 ? -25.528 -5.251 74.614 1.00 91.25 167 ARG A C 1
ATOM 1349 O O . ARG A 1 167 ? -25.906 -5.963 75.543 1.00 91.25 167 ARG A O 1
ATOM 1356 N N . HIS A 1 168 ? -24.819 -4.139 74.803 1.00 90.56 168 HIS A N 1
ATOM 1357 C CA . HIS A 1 168 ? -24.462 -3.656 76.131 1.00 90.56 168 HIS A CA 1
ATOM 1358 C C . HIS A 1 168 ? -25.713 -3.339 76.964 1.00 90.56 168 HIS A C 1
ATOM 1360 O O . HIS A 1 168 ? -25.865 -3.895 78.050 1.00 90.56 168 HIS A O 1
ATOM 1366 N N . ARG A 1 169 ? -26.668 -2.571 76.422 1.00 89.62 169 ARG A N 1
ATOM 1367 C CA . ARG A 1 169 ? -27.954 -2.279 77.081 1.00 89.62 169 ARG A CA 1
ATOM 1368 C C . ARG A 1 169 ? -28.775 -3.536 77.374 1.00 89.62 169 ARG A C 1
ATOM 1370 O O . ARG A 1 169 ? -29.360 -3.631 78.446 1.00 89.62 169 ARG A O 1
ATOM 1377 N N . GLY A 1 170 ? -28.780 -4.523 76.479 1.00 91.12 170 GLY A N 1
ATOM 1378 C CA . GLY A 1 170 ? -29.428 -5.818 76.707 1.00 91.12 170 GLY A CA 1
ATOM 1379 C C . GLY A 1 170 ? -28.785 -6.607 77.853 1.00 91.12 170 GLY A C 1
ATOM 1380 O O . GLY A 1 170 ? -29.487 -7.198 78.677 1.00 91.12 170 GLY A O 1
ATOM 1381 N N . SER A 1 171 ? -27.453 -6.567 77.960 1.00 89.31 171 SER A N 1
ATOM 1382 C CA . SER A 1 171 ? -26.728 -7.176 79.081 1.00 89.31 171 SER A CA 1
ATOM 1383 C C . SER A 1 171 ? -26.980 -6.448 80.408 1.00 89.31 171 SER A C 1
ATOM 1385 O O . SER A 1 171 ? -27.174 -7.101 81.431 1.00 89.31 171 SER A O 1
ATOM 1387 N N . GLU A 1 172 ? -27.057 -5.112 80.398 1.00 87.88 172 GLU A N 1
ATOM 1388 C CA . GLU A 1 172 ? -27.440 -4.313 81.568 1.00 87.88 172 GLU A CA 1
ATOM 1389 C C . GLU A 1 172 ? -28.872 -4.621 82.005 1.00 87.88 172 GLU A C 1
ATOM 1391 O O . GLU A 1 172 ? -29.110 -4.862 83.185 1.00 87.88 172 GLU A O 1
ATOM 1396 N N . TYR A 1 173 ? -29.813 -4.682 81.060 1.00 89.75 173 TYR A N 1
ATOM 1397 C CA . TYR A 1 173 ? -31.201 -5.037 81.341 1.00 89.75 173 TYR A CA 1
ATOM 1398 C C . TYR A 1 173 ? -31.310 -6.430 81.964 1.00 89.75 173 TYR A C 1
ATOM 1400 O O . TYR A 1 173 ? -32.004 -6.591 82.962 1.00 89.75 173 TYR A O 1
ATOM 1408 N N . SER A 1 174 ? -30.583 -7.419 81.434 1.00 90.38 174 SER A N 1
ATOM 1409 C CA . SER A 1 174 ? -30.578 -8.782 81.984 1.00 90.38 174 SER A CA 1
ATOM 1410 C C . SER A 1 174 ? -30.026 -8.813 83.412 1.00 90.38 174 SER A C 1
ATOM 1412 O O . SER A 1 174 ? -30.652 -9.398 84.290 1.00 90.38 174 SER A O 1
ATOM 1414 N N . ARG A 1 175 ? -28.922 -8.099 83.683 1.00 91.00 175 ARG A N 1
ATOM 1415 C CA . ARG A 1 175 ? -28.370 -7.952 85.044 1.00 91.00 175 ARG A CA 1
ATOM 1416 C C . ARG A 1 175 ? -29.359 -7.279 85.995 1.00 91.00 175 ARG A C 1
ATOM 1418 O O . ARG A 1 175 ? -29.525 -7.737 87.118 1.00 91.00 175 ARG A O 1
ATOM 1425 N N . LEU A 1 176 ? -30.019 -6.205 85.558 1.00 88.81 176 LEU A N 1
ATOM 1426 C CA . LEU A 1 176 ? -31.034 -5.509 86.357 1.00 88.81 176 LEU A CA 1
ATOM 1427 C C . LEU A 1 176 ? -32.275 -6.378 86.593 1.00 88.81 176 LEU A C 1
ATOM 1429 O O . LEU A 1 176 ? -32.889 -6.316 87.654 1.00 88.81 176 LEU A O 1
ATOM 1433 N N . TYR A 1 177 ? -32.648 -7.205 85.621 1.00 90.88 177 TYR A N 1
ATOM 1434 C CA . TYR A 1 177 ? -33.751 -8.144 85.762 1.00 90.88 177 TYR A CA 1
ATOM 1435 C C . TYR A 1 177 ? -33.407 -9.261 86.757 1.00 90.88 177 TYR A C 1
ATOM 1437 O O . TYR A 1 177 ? -34.223 -9.592 87.615 1.00 90.88 177 TYR A O 1
ATOM 1445 N N . GLU A 1 178 ? -32.187 -9.800 86.701 1.00 91.38 178 GLU A N 1
ATOM 1446 C CA . GLU A 1 178 ? -31.680 -10.773 87.673 1.00 91.38 178 GLU A CA 1
ATOM 1447 C C . GLU A 1 178 ? -31.633 -10.192 89.090 1.00 91.38 178 GLU A C 1
ATOM 1449 O O . GLU A 1 178 ? -32.099 -10.847 90.023 1.00 91.38 178 GLU A O 1
ATOM 1454 N N . THR A 1 179 ? -31.159 -8.952 89.266 1.00 90.00 179 THR A N 1
ATOM 1455 C CA . THR A 1 179 ? -31.147 -8.299 90.586 1.00 90.00 179 THR A CA 1
ATOM 1456 C C . THR A 1 179 ? -32.554 -7.999 91.099 1.00 90.00 179 THR A C 1
ATOM 1458 O O . THR A 1 179 ? -32.831 -8.184 92.282 1.00 90.00 179 THR A O 1
ATOM 1461 N N . LEU A 1 180 ? -33.492 -7.603 90.236 1.00 87.06 180 LEU A N 1
ATOM 1462 C CA . LEU A 1 180 ? -34.902 -7.485 90.619 1.00 87.06 180 LEU A CA 1
ATOM 1463 C C . LEU A 1 180 ? -35.497 -8.848 91.007 1.00 87.06 180 LEU A C 1
ATOM 1465 O O . LEU A 1 180 ? -36.250 -8.941 91.978 1.00 87.06 180 LEU A O 1
ATOM 1469 N N . ALA A 1 181 ? -35.139 -9.924 90.307 1.00 88.56 181 ALA A N 1
ATOM 1470 C CA . ALA A 1 181 ? -35.580 -11.279 90.632 1.00 88.56 181 ALA A CA 1
ATOM 1471 C C . ALA A 1 181 ? -34.997 -11.793 91.964 1.00 88.56 181 ALA A C 1
ATOM 1473 O O . ALA A 1 181 ? -35.667 -12.538 92.682 1.00 88.56 181 ALA A O 1
ATOM 1474 N N . THR A 1 182 ? -33.772 -11.407 92.336 1.00 90.81 182 THR A N 1
ATOM 1475 C CA . THR A 1 182 ? -33.218 -11.724 93.664 1.00 90.81 182 THR A CA 1
ATOM 1476 C C . THR A 1 182 ? -33.878 -10.887 94.752 1.00 90.81 182 THR A C 1
ATOM 1478 O O . THR A 1 182 ? -34.325 -11.449 95.748 1.00 90.81 182 THR A O 1
ATOM 1481 N N . LEU A 1 183 ? -34.040 -9.578 94.536 1.00 85.75 183 LEU A N 1
ATOM 1482 C CA . LEU A 1 183 ? -34.682 -8.675 95.497 1.00 85.75 183 LEU A CA 1
ATOM 1483 C C . LEU A 1 183 ? -36.152 -9.035 95.750 1.00 85.75 183 LEU A C 1
ATOM 1485 O O . LEU A 1 183 ? -36.634 -8.922 96.873 1.00 85.75 183 LEU A O 1
ATOM 1489 N N . THR A 1 184 ? -36.880 -9.508 94.736 1.00 85.94 184 THR A N 1
ATOM 1490 C CA . THR A 1 184 ? -38.256 -10.010 94.911 1.00 85.94 184 THR A CA 1
ATOM 1491 C C . THR A 1 184 ? -38.294 -11.285 95.755 1.00 85.94 184 THR A C 1
ATOM 1493 O O . THR A 1 184 ? -39.104 -11.372 96.675 1.00 85.94 184 THR A O 1
ATOM 1496 N N . LYS A 1 185 ? -37.370 -12.232 95.540 1.00 89.56 185 LYS A N 1
ATOM 1497 C CA . LYS A 1 185 ? -37.235 -13.431 96.393 1.00 89.56 185 LYS A CA 1
ATOM 1498 C C . LYS A 1 185 ? -36.842 -13.087 97.832 1.00 89.56 185 LYS A C 1
ATOM 1500 O O . LYS A 1 185 ? -37.342 -13.712 98.768 1.00 89.56 185 LYS A O 1
ATOM 1505 N N . GLU A 1 186 ? -35.959 -12.109 98.018 1.00 85.38 186 GLU A N 1
ATOM 1506 C CA . GLU A 1 186 ? -35.580 -11.598 99.338 1.00 85.38 186 GLU A CA 1
ATOM 1507 C C . GLU A 1 186 ? -36.769 -10.926 100.030 1.00 85.38 186 GLU A C 1
ATOM 1509 O O . GLU A 1 186 ? -37.059 -11.256 101.179 1.00 85.38 186 GLU A O 1
ATOM 1514 N N . ASN A 1 187 ? -37.526 -10.084 99.321 1.00 84.12 187 ASN A N 1
ATOM 1515 C CA . ASN A 1 187 ? -38.760 -9.484 99.832 1.00 84.12 187 ASN A CA 1
ATOM 1516 C C . ASN A 1 187 ? -39.800 -10.541 100.222 1.00 84.12 187 ASN A C 1
ATOM 1518 O O . ASN A 1 187 ? -40.392 -10.435 101.293 1.00 84.12 187 ASN A O 1
ATOM 1522 N N . ASP A 1 188 ? -39.987 -11.594 99.425 1.00 87.00 188 ASP A N 1
ATOM 1523 C CA . ASP A 1 188 ? -40.889 -12.700 99.765 1.00 87.00 188 ASP A CA 1
ATOM 1524 C C . ASP A 1 188 ? -40.408 -13.487 100.997 1.00 87.00 188 ASP A C 1
ATOM 1526 O O . ASP A 1 188 ? -41.216 -13.947 101.810 1.00 87.00 188 ASP A O 1
ATOM 1530 N N . SER A 1 189 ? -39.091 -13.655 101.160 1.00 88.19 189 SER A N 1
ATOM 1531 C CA . SER A 1 189 ? -38.486 -14.272 102.348 1.00 88.19 189 SER A CA 1
ATOM 1532 C C . SER A 1 189 ? -38.712 -13.415 103.594 1.00 88.19 189 SER A C 1
ATOM 1534 O O . SER A 1 189 ? -39.178 -13.926 104.616 1.00 88.19 189 SER A O 1
ATOM 1536 N N . ILE A 1 190 ? -38.472 -12.104 103.495 1.00 83.88 190 ILE A N 1
ATOM 1537 C CA . ILE A 1 190 ? -38.711 -11.133 104.569 1.00 83.88 190 ILE A CA 1
ATOM 1538 C C . ILE A 1 190 ? -40.203 -11.083 104.910 1.00 83.88 190 ILE A C 1
ATOM 1540 O O . ILE A 1 190 ? -40.558 -11.175 106.080 1.00 83.88 190 ILE A O 1
ATOM 1544 N N . ALA A 1 191 ? -41.101 -11.051 103.923 1.00 83.44 191 ALA A N 1
ATOM 1545 C CA . ALA A 1 191 ? -42.545 -11.082 104.149 1.00 83.44 191 ALA A CA 1
ATOM 1546 C C . ALA A 1 191 ? -42.988 -12.360 104.885 1.00 83.44 191 ALA A C 1
ATOM 1548 O O . ALA A 1 191 ? -43.812 -12.305 105.801 1.00 83.44 191 ALA A O 1
ATOM 1549 N N . LYS A 1 192 ? -42.402 -13.520 104.555 1.00 87.25 192 LYS A N 1
ATOM 1550 C CA . LYS A 1 192 ? -42.627 -14.775 105.297 1.00 87.25 192 LYS A CA 1
ATOM 1551 C C . LYS A 1 192 ? -42.079 -14.709 106.724 1.00 87.25 192 LYS A C 1
ATOM 1553 O O . LYS A 1 192 ? -42.723 -15.231 107.633 1.00 87.25 192 LYS A O 1
ATOM 1558 N N . GLN A 1 193 ? -40.919 -14.089 106.940 1.00 82.81 193 GLN A N 1
ATOM 1559 C CA . GLN A 1 193 ? -40.349 -13.884 108.277 1.00 82.81 193 GLN A CA 1
ATOM 1560 C C . GLN A 1 193 ? -41.214 -12.942 109.123 1.00 82.81 193 GLN A C 1
ATOM 1562 O O . GLN A 1 193 ? -41.506 -13.273 110.269 1.00 82.81 193 GLN A O 1
ATOM 1567 N N . VAL A 1 194 ? -41.702 -11.839 108.548 1.00 81.25 194 VAL A N 1
ATOM 1568 C CA . VAL A 1 194 ? -42.640 -10.912 109.199 1.00 81.25 194 VAL A CA 1
ATOM 1569 C C . VAL A 1 194 ? -43.926 -11.640 109.572 1.00 81.25 194 VAL A C 1
ATOM 1571 O O . VAL A 1 194 ? -44.342 -11.576 110.722 1.00 81.25 194 VAL A O 1
ATOM 1574 N N . LYS A 1 195 ? -44.497 -12.445 108.670 1.00 85.38 195 LYS A N 1
ATOM 1575 C CA . LYS A 1 195 ? -45.713 -13.217 108.968 1.00 85.38 195 LYS A CA 1
ATOM 1576 C C . LYS A 1 195 ? -45.504 -14.270 110.062 1.00 85.38 195 LYS A C 1
ATOM 1578 O O . LYS A 1 195 ? -46.395 -14.509 110.873 1.00 85.38 195 LYS A O 1
ATOM 1583 N N . ARG A 1 196 ? -44.317 -14.887 110.137 1.00 85.12 196 ARG A N 1
ATOM 1584 C CA . ARG A 1 196 ? -43.935 -15.752 111.270 1.00 85.12 196 ARG A CA 1
ATOM 1585 C C . ARG A 1 196 ? -43.830 -14.950 112.567 1.00 85.12 196 ARG A C 1
ATOM 1587 O O . ARG A 1 196 ? -44.360 -15.398 113.577 1.00 85.12 196 ARG A O 1
ATOM 1594 N N . ALA A 1 197 ? -43.193 -13.780 112.543 1.00 77.75 197 ALA A N 1
ATOM 1595 C CA . ALA A 1 197 ? -43.078 -12.901 113.706 1.00 77.75 197 ALA A CA 1
ATOM 1596 C C . ALA A 1 197 ? -44.451 -12.399 114.192 1.00 77.75 197 ALA A C 1
ATOM 1598 O O . ALA A 1 197 ? -44.699 -12.387 115.393 1.00 77.75 197 ALA A O 1
ATOM 1599 N N . GLU A 1 198 ? -45.371 -12.074 113.279 1.00 77.06 198 GLU A N 1
ATOM 1600 C CA . GLU A 1 198 ? -46.763 -11.732 113.594 1.00 77.06 198 GLU A CA 1
ATOM 1601 C C . GLU A 1 198 ? -47.490 -12.895 114.283 1.00 77.06 198 GLU A C 1
ATOM 1603 O O . GLU A 1 198 ? -48.131 -12.693 115.313 1.00 77.06 198 GLU A O 1
ATOM 1608 N N . LEU A 1 199 ? -47.350 -14.125 113.774 1.00 80.75 199 LEU A N 1
ATOM 1609 C CA . LEU A 1 199 ? -47.927 -15.318 114.408 1.00 80.75 199 LEU A CA 1
ATOM 1610 C C . LEU A 1 199 ? -47.329 -15.579 115.800 1.00 80.75 199 LEU A C 1
ATOM 1612 O O . LEU A 1 199 ? -48.069 -15.898 116.731 1.00 80.75 199 LEU A O 1
ATOM 1616 N N . TYR A 1 200 ? -46.017 -15.387 115.973 1.00 79.12 200 TYR A N 1
ATOM 1617 C CA . TYR A 1 200 ? -45.370 -15.447 117.288 1.00 79.12 200 TYR A CA 1
ATOM 1618 C C . TYR A 1 200 ? -45.890 -14.355 118.233 1.00 79.12 200 TYR A C 1
ATOM 1620 O O . TYR A 1 200 ? -46.170 -14.645 119.393 1.00 79.12 200 TYR A O 1
ATOM 1628 N N . ALA A 1 201 ? -46.089 -13.125 117.756 1.00 76.06 201 ALA A N 1
ATOM 1629 C CA . ALA A 1 201 ? -46.643 -12.035 118.558 1.00 76.06 201 ALA A CA 1
ATOM 1630 C C . ALA A 1 201 ? -48.095 -12.310 118.989 1.00 76.06 201 ALA A C 1
ATOM 1632 O O . ALA A 1 201 ? -48.469 -12.013 120.123 1.00 76.06 201 ALA A O 1
ATOM 1633 N N . VAL A 1 202 ? -48.910 -12.921 118.122 1.00 80.25 202 VAL A N 1
ATOM 1634 C CA . VAL A 1 202 ? -50.266 -13.375 118.475 1.00 80.25 202 VAL A CA 1
ATOM 1635 C C . VAL A 1 202 ? -50.217 -14.484 119.530 1.00 80.25 202 VAL A C 1
ATOM 1637 O O . VAL A 1 202 ? -50.977 -14.425 120.494 1.00 80.25 202 VAL A O 1
ATOM 1640 N N . ALA A 1 203 ? -49.301 -15.449 119.408 1.00 78.00 203 ALA A N 1
ATOM 1641 C CA . ALA A 1 203 ? -49.120 -16.502 120.410 1.00 78.00 203 ALA A CA 1
ATOM 1642 C C . ALA A 1 203 ? -48.676 -15.940 121.776 1.00 78.00 203 ALA A C 1
ATOM 1644 O O . ALA A 1 203 ? -49.186 -16.366 122.810 1.00 78.00 203 ALA A O 1
ATOM 1645 N N . VAL A 1 204 ? -47.791 -14.935 121.792 1.00 75.88 204 VAL A N 1
ATOM 1646 C CA . VAL A 1 204 ? -47.385 -14.229 123.021 1.00 75.88 204 VAL A CA 1
ATOM 1647 C C . VAL A 1 204 ? -48.564 -13.477 123.642 1.00 75.88 204 VAL A C 1
ATOM 1649 O O . VAL A 1 204 ? -48.781 -13.599 124.843 1.00 75.88 204 VAL A O 1
ATOM 1652 N N . LYS A 1 205 ? -49.387 -12.782 122.843 1.00 74.38 205 LYS A N 1
ATOM 1653 C CA . LYS A 1 205 ? -50.616 -12.129 123.336 1.00 74.38 205 LYS A CA 1
ATOM 1654 C C . LYS A 1 205 ? -51.631 -13.128 123.902 1.00 74.38 205 LYS A C 1
ATOM 1656 O O . LYS A 1 205 ? -52.306 -12.840 124.885 1.00 74.38 205 LYS A O 1
ATOM 1661 N N . GLN A 1 206 ? -51.742 -14.316 123.308 1.00 74.38 206 GLN A N 1
ATOM 1662 C CA . GLN A 1 206 ? -52.588 -15.390 123.839 1.00 74.38 206 GLN A CA 1
ATOM 1663 C C . GLN A 1 206 ? -52.032 -15.961 125.155 1.00 74.38 206 GLN A C 1
ATOM 1665 O O . GLN A 1 206 ? -52.807 -16.237 126.069 1.00 74.38 206 GLN A O 1
ATOM 1670 N N . ALA A 1 207 ? -50.708 -16.084 125.290 1.00 74.00 207 ALA A N 1
ATOM 1671 C CA . ALA A 1 207 ? -50.061 -16.473 126.545 1.00 74.00 207 ALA A CA 1
ATOM 1672 C C . ALA A 1 207 ? -50.223 -15.401 127.642 1.00 74.00 207 ALA A C 1
ATOM 1674 O O . ALA A 1 207 ? -50.474 -15.738 128.797 1.00 74.00 207 ALA A O 1
ATOM 1675 N N . GLU A 1 208 ? -50.159 -14.116 127.283 1.00 72.06 208 GLU A N 1
ATOM 1676 C CA . GLU A 1 208 ? -50.443 -12.985 128.176 1.00 72.06 208 GLU A CA 1
ATOM 1677 C C . GLU A 1 208 ? -51.891 -13.026 128.696 1.00 72.06 208 GLU A C 1
ATOM 1679 O O . GLU A 1 208 ? -52.120 -12.926 129.901 1.00 72.06 208 GLU A O 1
ATOM 1684 N N . ALA A 1 209 ? -52.867 -13.293 127.822 1.00 74.00 209 ALA A N 1
ATOM 1685 C CA . ALA A 1 209 ? -54.266 -13.473 128.216 1.00 74.00 209 ALA A CA 1
ATOM 1686 C C . ALA A 1 209 ? -54.476 -14.676 129.164 1.00 74.00 209 ALA A C 1
ATOM 1688 O O . ALA A 1 209 ? -55.276 -14.605 130.098 1.00 74.00 209 ALA A O 1
ATOM 1689 N N . GLN A 1 210 ? -53.733 -15.774 128.975 1.00 69.81 210 GLN A N 1
ATOM 1690 C CA . GLN A 1 210 ? -53.765 -16.929 129.884 1.00 69.81 210 GLN A CA 1
ATOM 1691 C C . GLN A 1 210 ? -53.104 -16.646 131.244 1.00 69.81 210 GLN A C 1
ATOM 1693 O O . GLN A 1 210 ? -53.526 -17.204 132.260 1.00 69.81 210 GLN A O 1
ATOM 1698 N N . LEU A 1 211 ? -52.087 -15.780 131.291 1.00 70.00 211 LEU A N 1
ATOM 1699 C CA . LEU A 1 211 ? -51.475 -15.326 132.542 1.00 70.00 211 LEU A CA 1
ATOM 1700 C C . LEU A 1 211 ? -52.401 -14.379 133.315 1.00 70.00 211 LEU A C 1
ATOM 1702 O O . LEU A 1 211 ? -52.514 -14.527 134.530 1.00 70.00 211 LEU A O 1
ATOM 1706 N N . LEU A 1 212 ? -53.129 -13.493 132.627 1.00 71.25 212 LEU A N 1
ATOM 1707 C CA . LEU A 1 212 ? -54.158 -12.634 133.232 1.00 71.25 212 LEU A CA 1
ATOM 1708 C C . LEU A 1 212 ? -55.275 -13.460 133.900 1.00 71.25 212 LEU A C 1
ATOM 1710 O O . LEU A 1 212 ? -55.597 -13.227 135.061 1.00 71.25 212 LEU A O 1
ATOM 1714 N N . LEU A 1 213 ? -55.753 -14.527 133.248 1.00 69.31 213 LEU A N 1
ATOM 1715 C CA . LEU A 1 213 ? -56.723 -15.466 133.839 1.00 69.31 213 LEU A CA 1
ATOM 1716 C C . LEU A 1 213 ? -56.185 -16.218 135.077 1.00 69.31 213 LEU A C 1
ATOM 1718 O O . LEU A 1 213 ? -56.957 -16.587 135.964 1.00 69.31 213 LEU A O 1
ATOM 1722 N N . ARG A 1 214 ? -54.865 -16.447 135.177 1.00 65.12 214 ARG A N 1
ATOM 1723 C CA . ARG A 1 214 ? -54.230 -17.039 136.377 1.00 65.12 214 ARG A CA 1
ATOM 1724 C C . ARG A 1 214 ? -54.061 -16.035 137.518 1.00 65.12 214 ARG A C 1
ATOM 1726 O O . ARG A 1 214 ? -54.062 -16.460 138.671 1.00 65.12 214 ARG A O 1
ATOM 1733 N N . VAL A 1 215 ? -53.933 -14.741 137.221 1.00 65.56 215 VAL A N 1
ATOM 1734 C CA . VAL A 1 215 ? -53.897 -13.667 138.228 1.00 65.56 215 VAL A CA 1
ATOM 1735 C C . VAL A 1 215 ? -55.284 -13.466 138.848 1.00 65.56 215 VAL A C 1
ATOM 1737 O O . VAL A 1 215 ? -55.390 -13.423 140.074 1.00 65.56 215 VAL A O 1
ATOM 1740 N N . ASP A 1 216 ? -56.347 -13.492 138.041 1.00 62.94 216 ASP A N 1
ATOM 1741 C CA . ASP A 1 216 ? -57.732 -13.407 138.532 1.00 62.94 216 ASP A CA 1
ATOM 1742 C C . ASP A 1 216 ? -58.101 -14.604 139.435 1.00 62.94 216 ASP A C 1
ATOM 1744 O O . ASP A 1 216 ? -58.759 -14.450 140.465 1.00 62.94 216 ASP A O 1
ATOM 1748 N N . ALA A 1 217 ? -57.589 -15.803 139.133 1.00 60.09 217 ALA A N 1
ATOM 1749 C CA . ALA A 1 217 ? -57.784 -16.998 139.962 1.00 60.09 217 ALA A CA 1
ATOM 1750 C C . ALA A 1 217 ? -57.038 -16.962 141.318 1.00 60.09 217 ALA A C 1
ATOM 1752 O O . ALA A 1 217 ? -57.394 -17.709 142.235 1.00 60.09 217 ALA A O 1
ATOM 1753 N N . LEU A 1 218 ? -56.014 -16.109 141.468 1.00 57.78 218 LEU A N 1
ATOM 1754 C CA . LEU A 1 218 ? -55.283 -15.909 142.727 1.00 57.78 218 LEU A CA 1
ATOM 1755 C C . LEU A 1 218 ? -55.896 -14.799 143.599 1.00 57.78 218 LEU A C 1
ATOM 1757 O O . LEU A 1 218 ? -55.751 -14.861 144.817 1.00 57.78 218 LEU A O 1
ATOM 1761 N N . GLN A 1 219 ? -56.645 -13.855 143.019 1.00 54.25 219 GLN A N 1
ATOM 1762 C CA . GLN A 1 219 ? -57.358 -12.803 143.761 1.00 54.25 219 GLN A CA 1
ATOM 1763 C C . GLN A 1 219 ? -58.637 -13.308 144.457 1.00 54.25 219 GLN A C 1
ATOM 1765 O O . GLN A 1 219 ? -59.020 -12.789 145.506 1.00 54.25 219 GLN A O 1
ATOM 1770 N N . VAL A 1 220 ? -59.260 -14.378 143.949 1.00 55.19 220 VAL A N 1
ATOM 1771 C CA . VAL A 1 220 ? -60.466 -14.980 144.556 1.00 55.19 220 VAL A CA 1
ATOM 1772 C C . VAL A 1 220 ? -60.155 -15.740 145.860 1.00 55.19 220 VAL A C 1
ATOM 1774 O O . VAL A 1 220 ? -60.999 -15.796 146.749 1.00 55.19 220 VAL A O 1
ATOM 1777 N N . LYS A 1 221 ? -58.920 -16.226 146.064 1.00 51.00 221 LYS A N 1
ATOM 1778 C CA . LYS A 1 221 ? -58.526 -16.985 147.274 1.00 51.00 221 LYS A CA 1
ATOM 1779 C C . LYS A 1 221 ? -58.153 -16.133 148.498 1.00 51.00 221 LYS A C 1
ATOM 1781 O O . LYS A 1 221 ? -57.905 -16.689 149.562 1.00 51.00 221 LYS A O 1
ATOM 1786 N N . THR A 1 222 ? -58.144 -14.805 148.386 1.00 46.56 222 THR A N 1
ATOM 1787 C CA . THR A 1 222 ? -57.872 -13.870 149.501 1.00 46.56 222 THR A CA 1
ATOM 1788 C C . THR A 1 222 ? -59.116 -13.144 150.027 1.00 46.56 222 THR A C 1
ATOM 1790 O O . THR A 1 222 ? -58.994 -12.311 150.915 1.00 46.56 222 THR A O 1
ATOM 1793 N N . SER A 1 223 ? -60.316 -13.466 149.528 1.00 46.12 223 SER A N 1
ATOM 1794 C CA . SER A 1 223 ? -61.564 -12.752 149.872 1.00 46.12 223 SER A CA 1
ATOM 1795 C C . SER A 1 223 ? -62.515 -13.493 150.833 1.00 46.12 223 SER A C 1
ATOM 1797 O O . SER A 1 223 ? -63.566 -12.969 151.184 1.00 46.12 223 SER A O 1
ATOM 1799 N N . GLU A 1 224 ? -62.135 -14.672 151.339 1.00 42.00 224 GLU A N 1
ATOM 1800 C CA . GLU A 1 224 ? -62.965 -15.484 152.255 1.00 42.00 224 GLU A CA 1
ATOM 1801 C C . GLU A 1 224 ? -62.682 -15.234 153.757 1.00 42.00 224 GLU A C 1
ATOM 1803 O O . GLU A 1 224 ? -63.248 -15.898 154.623 1.00 42.00 224 GLU A O 1
ATOM 1808 N N . GLY A 1 225 ? -61.832 -14.257 154.100 1.00 49.09 225 GLY A N 1
ATOM 1809 C CA . GLY A 1 225 ? -61.392 -13.997 155.481 1.00 49.09 225 GLY A CA 1
ATOM 1810 C C . GLY A 1 225 ? -62.174 -12.943 156.280 1.00 49.09 225 GLY A C 1
ATOM 1811 O O . GLY A 1 225 ? -62.020 -12.888 157.498 1.00 49.09 225 GLY A O 1
ATOM 1812 N N . GLU A 1 226 ? -63.013 -12.109 155.656 1.00 46.00 226 GLU A N 1
ATOM 1813 C CA . GLU A 1 226 ? -63.494 -10.869 156.305 1.00 46.00 226 GLU A CA 1
ATOM 1814 C C . GLU A 1 226 ? -64.980 -10.849 156.710 1.00 46.00 226 GLU A C 1
ATOM 1816 O O . GLU A 1 226 ? -65.457 -9.856 157.253 1.00 46.00 226 GLU A O 1
ATOM 1821 N N . MET A 1 227 ? -65.718 -11.956 156.572 1.00 43.59 227 MET A N 1
ATOM 1822 C CA . MET A 1 227 ? -67.161 -11.994 156.890 1.00 43.59 227 MET A CA 1
ATOM 1823 C C . MET A 1 227 ? -67.534 -12.699 158.212 1.00 43.59 227 MET A C 1
ATOM 1825 O O . MET A 1 227 ? -68.714 -12.881 158.494 1.00 43.59 227 MET A O 1
ATOM 1829 N N . ALA A 1 228 ? -66.567 -13.041 159.076 1.00 48.38 228 ALA A N 1
ATOM 1830 C CA . ALA A 1 228 ? -66.810 -13.753 160.348 1.00 48.38 228 ALA A CA 1
ATOM 1831 C C . ALA A 1 228 ? -66.697 -12.886 161.630 1.00 48.38 228 ALA A C 1
ATOM 1833 O O . ALA A 1 228 ? -66.754 -13.413 162.747 1.00 48.38 228 ALA A O 1
ATOM 1834 N N . ALA A 1 229 ? -66.547 -11.560 161.508 1.00 47.28 229 ALA A N 1
ATOM 1835 C CA . ALA A 1 229 ? -66.332 -10.657 162.650 1.00 47.28 229 ALA A CA 1
ATOM 1836 C C . ALA A 1 229 ? -67.581 -9.878 163.128 1.00 47.28 229 ALA A C 1
ATOM 1838 O O . ALA A 1 229 ? -67.524 -9.250 164.184 1.00 47.28 229 ALA A O 1
ATOM 1839 N N . ALA A 1 230 ? -68.723 -9.950 162.431 1.00 50.28 230 ALA A N 1
ATOM 1840 C CA . ALA A 1 230 ? -69.911 -9.141 162.756 1.00 50.28 230 ALA A CA 1
ATOM 1841 C C . ALA A 1 230 ? -71.035 -9.883 163.524 1.00 50.28 230 ALA A C 1
ATOM 1843 O O . ALA A 1 230 ? -71.907 -9.241 164.102 1.00 50.28 230 ALA A O 1
ATOM 1844 N N . GLU A 1 231 ? -71.005 -11.218 163.631 1.00 48.84 231 GLU A N 1
ATOM 1845 C CA . GLU A 1 231 ? -72.086 -12.009 164.262 1.00 48.84 231 GLU A CA 1
ATOM 1846 C C . GLU A 1 231 ? -71.974 -12.183 165.796 1.00 48.84 231 GLU A C 1
ATOM 1848 O O . GLU A 1 231 ? -72.793 -12.866 166.415 1.00 48.84 231 GLU A O 1
ATOM 1853 N N . ARG A 1 232 ? -70.994 -11.551 166.462 1.00 47.00 232 ARG A N 1
ATOM 1854 C CA . ARG A 1 232 ? -70.767 -11.717 167.917 1.00 47.00 232 ARG A CA 1
ATOM 1855 C C . ARG A 1 232 ? -71.366 -10.635 168.829 1.00 47.00 232 ARG A C 1
ATOM 1857 O O . ARG A 1 232 ? -71.287 -10.797 170.042 1.00 47.00 232 ARG A O 1
ATOM 1864 N N . GLN A 1 233 ? -72.017 -9.586 168.313 1.00 43.31 233 GLN A N 1
ATOM 1865 C CA . GLN A 1 233 ? -72.495 -8.463 169.150 1.00 43.31 233 GLN A CA 1
ATOM 1866 C C . GLN A 1 233 ? -74.014 -8.355 169.382 1.00 43.31 233 GLN A C 1
ATOM 1868 O O . GLN A 1 233 ? -74.440 -7.464 170.114 1.00 43.31 233 GLN A O 1
ATOM 1873 N N . GLN A 1 234 ? -74.843 -9.275 168.872 1.00 45.81 234 GLN A N 1
ATOM 1874 C CA . GLN A 1 234 ? -76.311 -9.152 168.986 1.00 45.81 234 GLN A CA 1
ATOM 1875 C C . GLN A 1 234 ? -77.014 -10.226 169.836 1.00 45.81 234 GLN A C 1
ATOM 1877 O O . GLN A 1 234 ? -78.231 -10.203 169.963 1.00 45.81 234 GLN A O 1
ATOM 1882 N N . ARG A 1 235 ? -76.259 -11.104 170.518 1.00 45.22 235 ARG A N 1
ATOM 1883 C CA . ARG A 1 235 ? -76.791 -12.116 171.463 1.00 45.22 235 ARG A CA 1
ATOM 1884 C C . ARG A 1 235 ? -76.660 -11.747 172.953 1.00 45.22 235 ARG A C 1
ATOM 1886 O O . ARG A 1 235 ? -76.832 -12.607 173.807 1.00 45.22 235 ARG A O 1
ATOM 1893 N N . GLN A 1 236 ? -76.373 -10.485 173.291 1.00 40.59 236 GLN A N 1
ATOM 1894 C CA . GLN A 1 236 ? -76.119 -10.058 174.681 1.00 40.59 236 GLN A CA 1
ATOM 1895 C C . GLN A 1 236 ? -77.186 -9.115 175.281 1.00 40.59 236 GLN A C 1
ATOM 1897 O O . GLN A 1 236 ? -76.929 -8.491 176.308 1.00 40.59 236 GLN A O 1
ATOM 1902 N N . LYS A 1 237 ? -78.383 -9.000 174.678 1.00 42.47 237 LYS A N 1
ATOM 1903 C CA . LYS A 1 237 ? -79.444 -8.081 175.153 1.00 42.47 237 LYS A CA 1
ATOM 1904 C C . LYS A 1 237 ? -80.838 -8.686 175.399 1.00 42.47 237 LYS A C 1
ATOM 1906 O O . LYS A 1 237 ? -81.757 -7.929 175.667 1.00 42.47 237 LYS A O 1
ATOM 1911 N N . GLU A 1 238 ? -81.000 -10.010 175.420 1.00 44.16 238 GLU A N 1
ATOM 1912 C CA . GLU A 1 238 ? -82.326 -10.649 175.611 1.00 44.16 238 GLU A CA 1
ATOM 1913 C C . GLU A 1 238 ? -82.413 -11.613 176.814 1.00 44.16 238 GLU A C 1
ATOM 1915 O O . GLU A 1 238 ? -83.222 -12.532 176.821 1.00 44.16 238 GLU A O 1
ATOM 1920 N N . ALA A 1 239 ? -81.606 -11.423 177.865 1.00 45.59 239 ALA A N 1
ATOM 1921 C CA . ALA A 1 239 ? -81.681 -12.277 179.062 1.00 45.59 239 ALA A CA 1
ATOM 1922 C C . ALA A 1 239 ? -81.380 -11.545 180.382 1.00 45.59 239 ALA A C 1
ATOM 1924 O O . ALA A 1 239 ? -80.611 -12.053 181.200 1.00 45.59 239 ALA A O 1
ATOM 1925 N N . ARG A 1 240 ? -81.934 -10.338 180.595 1.00 34.75 240 ARG A N 1
ATOM 1926 C CA . ARG A 1 240 ? -81.819 -9.666 181.906 1.00 34.75 240 ARG A CA 1
ATOM 1927 C C . ARG A 1 240 ? -83.075 -9.055 182.520 1.00 34.75 240 ARG A C 1
ATOM 1929 O O . ARG A 1 240 ? -83.009 -8.812 183.713 1.00 34.75 240 ARG A O 1
ATOM 1936 N N . ASP A 1 241 ? -84.214 -8.966 181.834 1.00 37.16 241 ASP A N 1
ATOM 1937 C CA . ASP A 1 241 ? -85.416 -8.375 182.442 1.00 37.16 241 ASP A CA 1
ATOM 1938 C C . ASP A 1 241 ? -86.653 -9.268 182.283 1.00 37.16 241 ASP A C 1
ATOM 1940 O O . ASP A 1 241 ? -87.544 -8.971 181.498 1.00 37.16 241 ASP A O 1
ATOM 1944 N N . GLU A 1 242 ? -86.698 -10.373 183.038 1.00 41.03 242 GLU A N 1
ATOM 1945 C CA . GLU A 1 242 ? -87.950 -11.083 183.362 1.00 41.03 242 GLU A CA 1
ATOM 1946 C C . GLU A 1 242 ? -87.812 -11.997 184.607 1.00 41.03 242 GLU A C 1
ATOM 1948 O O . GLU A 1 242 ? -88.110 -13.187 184.580 1.00 41.03 242 GLU A O 1
ATOM 1953 N N . VAL A 1 243 ? -87.362 -11.446 185.747 1.00 36.06 243 VAL A N 1
ATOM 1954 C CA . VAL A 1 243 ? -87.665 -12.030 187.083 1.00 36.06 243 VAL A CA 1
ATOM 1955 C C . VAL A 1 243 ? -88.305 -11.020 188.048 1.00 36.06 243 VAL A C 1
ATOM 1957 O O . VAL A 1 243 ? -88.857 -11.412 189.072 1.00 36.06 243 VAL A O 1
ATOM 1960 N N . GLU A 1 244 ? -88.417 -9.739 187.696 1.00 35.09 244 GLU A N 1
ATOM 1961 C CA . GLU A 1 244 ? -89.200 -8.782 188.487 1.00 35.09 244 GLU A CA 1
ATOM 1962 C C . GLU A 1 244 ? -90.485 -8.366 187.768 1.00 35.09 244 GLU A C 1
ATOM 1964 O O . GLU A 1 244 ? -90.615 -7.267 187.239 1.00 35.09 244 GLU A O 1
ATOM 1969 N N . SER A 1 245 ? -91.485 -9.251 187.777 1.00 32.25 245 SER A N 1
ATOM 1970 C CA . SER A 1 245 ? -92.753 -8.943 188.467 1.00 32.25 245 SER A CA 1
ATOM 1971 C C . SER A 1 245 ? -93.875 -9.942 188.155 1.00 32.25 245 SER A C 1
ATOM 1973 O O . SER A 1 245 ? -94.915 -9.623 187.580 1.00 32.25 245 SER A O 1
ATOM 1975 N N . LEU A 1 246 ? -93.759 -11.134 188.738 1.00 35.31 246 LEU A N 1
ATOM 1976 C CA . LEU A 1 246 ? -94.901 -11.627 189.509 1.00 35.31 246 LEU A CA 1
ATOM 1977 C C . LEU A 1 246 ? -94.925 -10.790 190.804 1.00 35.31 246 LEU A C 1
ATOM 1979 O O . LEU A 1 246 ? -94.000 -10.850 191.605 1.00 35.31 246 LEU A O 1
ATOM 1983 N N . ARG A 1 247 ? -95.845 -9.832 190.986 1.00 30.31 247 ARG A N 1
ATOM 1984 C CA . ARG A 1 247 ? -97.239 -10.081 191.412 1.00 30.31 247 ARG A CA 1
ATOM 1985 C C . ARG A 1 247 ? -97.259 -11.166 192.495 1.00 30.31 247 ARG A C 1
ATOM 1987 O O . ARG A 1 247 ? -97.249 -12.342 192.172 1.00 30.31 247 ARG A O 1
ATOM 1994 N N . LYS A 1 248 ? -97.103 -10.847 193.784 1.00 33.19 248 LYS A N 1
ATOM 1995 C CA . LYS A 1 248 ? -98.036 -10.126 194.684 1.00 33.19 248 LYS A CA 1
ATOM 1996 C C . LYS A 1 248 ? -99.496 -10.607 194.610 1.00 33.19 248 LYS A C 1
ATOM 1998 O O . LYS A 1 248 ? -100.250 -10.167 193.749 1.00 33.19 248 LYS A O 1
ATOM 2003 N N . GLY A 1 249 ? -99.866 -11.385 195.630 1.00 28.03 249 GLY A N 1
ATOM 2004 C CA . GLY A 1 249 ? -101.174 -11.450 196.300 1.00 28.03 249 GLY A CA 1
ATOM 2005 C C . GLY A 1 249 ? -100.967 -12.133 197.668 1.00 28.03 249 GLY A C 1
ATOM 2006 O O . GLY A 1 249 ? -100.677 -13.318 197.695 1.00 28.03 249 GLY A O 1
ATOM 2007 N N . LEU A 1 250 ? -100.721 -11.403 198.766 1.00 30.36 250 LEU A N 1
ATOM 2008 C CA . LEU A 1 250 ? -101.692 -10.846 199.735 1.00 30.36 250 LEU A CA 1
ATOM 2009 C C . LEU A 1 250 ? -102.620 -11.878 200.410 1.00 30.36 250 LEU A C 1
ATOM 2011 O O . LEU A 1 250 ? -103.536 -12.367 199.760 1.00 30.36 250 LEU A O 1
ATOM 2015 N N . SER A 1 251 ? -102.428 -12.092 201.725 1.00 24.61 251 SER A N 1
ATOM 2016 C CA . SER A 1 251 ? -103.456 -12.082 202.801 1.00 24.61 251 SER A CA 1
ATOM 2017 C C . SER A 1 251 ? -102.811 -12.516 204.144 1.00 24.61 251 SER A C 1
ATOM 2019 O O . SER A 1 251 ? -102.365 -13.652 204.245 1.00 24.61 251 SER A O 1
ATOM 2021 N N . MET A 1 252 ? -102.457 -11.605 205.064 1.00 29.42 252 MET A N 1
ATOM 2022 C CA . MET A 1 252 ? -103.217 -11.070 206.228 1.00 29.42 252 MET A CA 1
ATOM 2023 C C . MET A 1 252 ? -102.771 -11.690 207.570 1.00 29.42 252 MET A C 1
ATOM 2025 O O . MET A 1 252 ? -102.599 -12.898 207.694 1.00 29.42 252 MET A O 1
ATOM 2029 N N . MET A 1 253 ? -102.565 -10.804 208.550 1.00 37.97 253 MET A N 1
ATOM 2030 C CA . MET A 1 253 ? -102.335 -11.057 209.978 1.00 37.97 253 MET A CA 1
ATOM 2031 C C . MET A 1 253 ? -103.669 -11.068 210.759 1.00 37.97 253 MET A C 1
ATOM 2033 O O . MET A 1 253 ? -104.699 -10.715 210.193 1.00 37.97 253 MET A O 1
ATOM 2037 N N . GLU A 1 254 ? -103.564 -11.361 212.068 1.00 29.72 254 GLU A N 1
ATOM 2038 C CA . GLU A 1 254 ? -104.553 -11.271 213.174 1.00 29.72 254 GLU A CA 1
ATOM 2039 C C . GLU A 1 254 ? -105.264 -12.600 213.507 1.00 29.72 254 GLU A C 1
ATOM 2041 O O . GLU A 1 254 ? -105.650 -13.351 212.624 1.00 29.72 254 GLU A O 1
ATOM 2046 N N . GLY A 1 255 ? -105.470 -13.022 214.760 1.00 38.19 255 GLY A N 1
ATOM 2047 C CA . GLY A 1 255 ? -105.285 -12.383 216.066 1.00 38.19 255 GLY A CA 1
ATOM 2048 C C . GLY A 1 255 ? -106.320 -12.928 217.074 1.00 38.19 255 GLY A C 1
ATOM 2049 O O . GLY A 1 255 ? -107.468 -12.524 217.044 1.00 38.19 255 GLY A O 1
ATOM 2050 N N . VAL A 1 256 ? -105.897 -13.882 217.914 1.00 44.25 256 VAL A N 1
ATOM 2051 C CA . VAL A 1 256 ? -106.265 -14.198 219.322 1.00 44.25 256 VAL A CA 1
ATOM 2052 C C . VAL A 1 256 ? -107.716 -14.010 219.865 1.00 44.25 256 VAL A C 1
ATOM 2054 O O . VAL A 1 256 ? -108.205 -12.902 220.020 1.00 44.25 256 VAL A O 1
ATOM 2057 N N . SER A 1 257 ? -108.232 -15.132 220.414 1.00 46.78 257 SER A N 1
ATOM 2058 C CA . SER A 1 257 ? -109.029 -15.323 221.660 1.00 46.78 257 SER A CA 1
ATOM 2059 C C . SER A 1 257 ? -110.533 -15.001 221.709 1.00 46.78 257 SER A C 1
ATOM 2061 O O . SER A 1 257 ? -110.968 -13.886 221.464 1.00 46.78 257 SER A O 1
ATOM 2063 N N . SER A 1 258 ? -111.329 -15.945 222.229 1.00 38.84 258 SER A N 1
ATOM 2064 C CA . SER A 1 258 ? -111.910 -15.775 223.575 1.00 38.84 258 SER A CA 1
ATOM 2065 C C . SER A 1 258 ? -112.582 -17.044 224.100 1.00 38.84 258 SER A C 1
ATOM 2067 O O . SER A 1 258 ? -113.277 -17.765 223.389 1.00 38.84 258 SER A O 1
ATOM 2069 N N . GLY A 1 259 ? -112.379 -17.275 225.396 1.00 33.22 259 GLY A N 1
ATOM 2070 C CA . GLY A 1 259 ? -113.086 -18.254 226.205 1.00 33.22 259 GLY A CA 1
ATOM 2071 C C . GLY A 1 259 ? -112.886 -17.960 227.691 1.00 33.22 259 GLY A C 1
ATOM 2072 O O . GLY A 1 259 ? -112.065 -18.623 228.308 1.00 33.22 259 GLY A O 1
ATOM 2073 N N . GLN A 1 260 ? -113.602 -16.945 228.213 1.00 34.53 260 GLN A N 1
ATOM 2074 C CA . GLN A 1 260 ? -114.046 -16.682 229.612 1.00 34.53 260 GLN A CA 1
ATOM 2075 C C . GLN A 1 260 ? -114.638 -15.241 229.638 1.00 34.53 260 GLN A C 1
ATOM 2077 O O . GLN A 1 260 ? -113.933 -14.309 229.281 1.00 34.53 260 GLN A O 1
ATOM 2082 N N . LYS A 1 261 ? -115.939 -14.926 229.798 1.00 45.06 261 LYS A N 1
ATOM 2083 C CA . LYS A 1 261 ? -117.007 -15.170 230.808 1.00 45.06 261 LYS A CA 1
ATOM 2084 C C . LYS A 1 261 ? -117.057 -14.290 232.088 1.00 45.06 261 LYS A C 1
ATOM 2086 O O . LYS A 1 261 ? -117.752 -14.664 233.022 1.00 45.06 261 LYS A O 1
ATOM 2091 N N . ALA A 1 262 ? -116.493 -13.068 232.100 1.00 45.00 262 ALA A N 1
ATOM 2092 C CA . ALA A 1 262 ? -116.802 -12.084 233.170 1.00 45.00 262 ALA A CA 1
ATOM 2093 C C . ALA A 1 262 ? -116.804 -10.562 232.814 1.00 45.00 262 ALA A C 1
ATOM 2095 O O . ALA A 1 262 ? -116.662 -9.750 233.718 1.00 45.00 262 ALA A O 1
ATOM 2096 N N . GLN A 1 263 ? -117.007 -10.119 231.558 1.00 51.50 263 GLN A N 1
ATOM 2097 C CA . GLN A 1 263 ? -117.125 -8.668 231.211 1.00 51.50 263 GLN A CA 1
ATOM 2098 C C . GLN A 1 263 ? -118.265 -8.323 230.215 1.00 51.50 263 GLN A C 1
ATOM 2100 O O . GLN A 1 263 ? -118.221 -7.332 229.492 1.00 51.50 263 GLN A O 1
ATOM 2105 N N . LEU A 1 264 ? -119.309 -9.150 230.145 1.00 47.72 264 LEU A N 1
ATOM 2106 C CA . LEU A 1 264 ? -120.292 -9.182 229.049 1.00 47.72 264 LEU A CA 1
ATOM 2107 C C . LEU A 1 264 ? -121.415 -8.114 229.086 1.00 47.72 264 LEU A C 1
ATOM 2109 O O . LEU A 1 264 ? -122.454 -8.330 228.472 1.00 47.72 264 LEU A O 1
ATOM 2113 N N . GLU A 1 265 ? -121.218 -6.951 229.721 1.00 50.88 265 GLU A N 1
ATOM 2114 C CA . GLU A 1 265 ? -122.268 -5.909 229.804 1.00 50.88 265 GLU A CA 1
ATOM 2115 C C . GLU A 1 265 ? -121.958 -4.557 229.111 1.00 50.88 265 GLU A C 1
ATOM 2117 O O . GLU A 1 265 ? -122.879 -3.767 228.926 1.00 50.88 265 GLU A O 1
ATOM 2122 N N . GLU A 1 266 ? -120.752 -4.278 228.587 1.00 53.66 266 GLU A N 1
ATOM 2123 C CA . GLU A 1 266 ? -120.438 -2.922 228.053 1.00 53.66 266 GLU A CA 1
ATOM 2124 C C . GLU A 1 266 ? -120.528 -2.748 226.512 1.00 53.66 266 GLU A C 1
ATOM 2126 O O . GLU A 1 266 ? -120.504 -1.628 226.009 1.00 53.66 266 GLU A O 1
ATOM 2131 N N . ARG A 1 267 ? -120.692 -3.816 225.709 1.00 53.94 267 ARG A N 1
ATOM 2132 C CA . ARG A 1 267 ? -120.468 -3.752 224.237 1.00 53.94 267 ARG A CA 1
ATOM 2133 C C . ARG A 1 267 ? -121.686 -3.802 223.306 1.00 53.94 267 ARG A C 1
ATOM 2135 O O . ARG A 1 267 ? -121.525 -3.544 222.117 1.00 53.94 267 ARG A O 1
ATOM 2142 N N . GLN A 1 268 ? -122.908 -4.050 223.773 1.00 52.09 268 GLN A N 1
ATOM 2143 C CA . GLN A 1 268 ? -124.053 -4.189 222.847 1.00 52.09 268 GLN A CA 1
ATOM 2144 C C . GLN A 1 268 ? -124.560 -2.872 222.217 1.00 52.09 268 GLN A C 1
ATOM 2146 O O . GLN A 1 268 ? -125.374 -2.915 221.302 1.00 52.09 268 GLN A O 1
ATOM 2151 N N . LYS A 1 269 ? -124.062 -1.693 222.622 1.00 55.03 269 LYS A N 1
ATOM 2152 C CA . LYS A 1 269 ? -124.528 -0.394 222.082 1.00 55.03 269 LYS A CA 1
ATOM 2153 C C . LYS A 1 269 ? -123.697 0.171 220.917 1.00 55.03 269 LYS A C 1
ATOM 2155 O O . LYS A 1 269 ? -124.119 1.145 220.296 1.00 55.03 269 LYS A O 1
ATOM 2160 N N . GLU A 1 270 ? -122.555 -0.429 220.569 1.00 57.34 270 GLU A N 1
ATOM 2161 C CA . GLU A 1 270 ? -121.721 0.026 219.438 1.00 57.34 270 GLU A CA 1
ATOM 2162 C C . GLU A 1 270 ? -122.135 -0.586 218.079 1.00 57.34 270 GLU A C 1
ATOM 2164 O O . GLU A 1 270 ? -121.780 -0.052 217.027 1.00 57.34 270 GLU A O 1
ATOM 2169 N N . GLU A 1 271 ? -122.951 -1.647 218.061 1.00 50.69 271 GLU A N 1
ATOM 2170 C CA . GLU A 1 271 ? -123.237 -2.420 216.839 1.00 50.69 271 GLU A CA 1
ATOM 2171 C C . GLU A 1 271 ? -124.256 -1.766 215.876 1.00 50.69 271 GLU A C 1
ATOM 2173 O O . GLU A 1 271 ? -124.198 -1.980 214.662 1.00 50.69 271 GLU A O 1
ATOM 2178 N N . GLU A 1 272 ? -125.155 -0.901 216.357 1.00 58.69 272 GLU A N 1
ATOM 2179 C CA . GLU A 1 272 ? -126.214 -0.317 215.511 1.00 58.69 272 GLU A CA 1
ATOM 2180 C C . GLU A 1 272 ? -125.727 0.839 214.614 1.00 58.69 272 GLU A C 1
ATOM 2182 O O . GLU A 1 272 ? -126.295 1.085 213.548 1.00 58.69 272 GLU A O 1
ATOM 2187 N N . LYS A 1 273 ? -124.620 1.514 214.955 1.00 60.97 273 LYS A N 1
ATOM 2188 C CA . LYS A 1 273 ? -124.092 2.650 214.165 1.00 60.97 273 LYS A CA 1
ATOM 2189 C C . LYS A 1 273 ? -123.212 2.236 212.976 1.00 60.97 273 LYS A C 1
ATOM 2191 O O . LYS A 1 273 ? -122.979 3.047 212.079 1.00 60.97 273 LYS A O 1
ATOM 2196 N N . VAL A 1 274 ? -122.745 0.986 212.924 1.00 63.31 274 VAL A N 1
ATOM 2197 C CA . VAL A 1 274 ? -121.836 0.492 211.868 1.00 63.31 274 VAL A CA 1
ATOM 2198 C C . VAL A 1 274 ? -122.596 -0.021 210.634 1.00 63.31 274 VAL A C 1
ATOM 2200 O O . VAL A 1 274 ? -122.099 0.088 209.511 1.00 63.31 274 VAL A O 1
ATOM 2203 N N . ARG A 1 275 ? -123.848 -0.475 210.781 1.00 60.28 275 ARG A N 1
ATOM 2204 C CA . ARG A 1 275 ? -124.621 -1.073 209.672 1.00 60.28 275 ARG A CA 1
ATOM 2205 C C . ARG A 1 275 ? -125.091 -0.065 208.609 1.00 60.28 275 ARG A C 1
ATOM 2207 O O . ARG A 1 275 ? -125.206 -0.427 207.442 1.00 60.28 275 ARG A O 1
ATOM 2214 N N . ALA A 1 276 ? -125.255 1.216 208.948 1.00 60.12 276 ALA A N 1
ATOM 2215 C CA . ALA A 1 276 ? -125.709 2.240 207.996 1.00 60.12 276 ALA A CA 1
ATOM 2216 C C . ALA A 1 276 ? -124.645 2.667 206.957 1.00 60.12 276 ALA A C 1
ATOM 2218 O O . ALA A 1 276 ? -124.991 3.164 205.886 1.00 60.12 276 ALA A O 1
ATOM 2219 N N . LYS A 1 277 ? -123.346 2.456 207.220 1.00 62.28 277 LYS A N 1
ATOM 2220 C CA . LYS A 1 277 ? -122.268 2.880 206.300 1.00 62.28 277 LYS A CA 1
ATOM 2221 C C . LYS A 1 277 ? -121.968 1.855 205.195 1.00 62.28 277 LYS A C 1
ATOM 2223 O O . LYS A 1 277 ? -121.536 2.249 204.112 1.00 62.28 277 LYS A O 1
ATOM 2228 N N . LEU A 1 278 ? -122.275 0.573 205.415 1.00 59.00 278 LEU A N 1
ATOM 2229 C CA . LEU A 1 278 ? -121.977 -0.528 204.484 1.00 59.00 278 LEU A CA 1
ATOM 2230 C C . LEU A 1 278 ? -122.815 -0.511 203.190 1.00 59.00 278 LEU A C 1
ATOM 2232 O O . LEU A 1 278 ? -122.323 -0.920 202.142 1.00 59.00 278 LEU A O 1
ATOM 2236 N N . VAL A 1 279 ? -124.039 0.023 203.211 1.00 65.81 279 VAL A N 1
ATOM 2237 C CA . VAL A 1 279 ? -124.930 0.016 202.030 1.00 65.81 279 VAL A CA 1
ATOM 2238 C C . VAL A 1 279 ? -124.514 1.051 200.970 1.00 65.81 279 VAL A C 1
ATOM 2240 O O . VAL A 1 279 ? -124.655 0.811 199.773 1.00 65.81 279 VAL A O 1
ATOM 2243 N N . SER A 1 280 ? -123.914 2.175 201.375 1.00 60.19 280 SER A N 1
ATOM 2244 C CA . SER A 1 280 ? -123.533 3.257 200.448 1.00 60.19 280 SER A CA 1
ATOM 2245 C C . SER A 1 280 ? -122.310 2.947 199.567 1.00 60.19 280 SER A C 1
ATOM 2247 O O . SER A 1 280 ? -122.171 3.501 198.476 1.00 60.19 280 SER A O 1
ATOM 2249 N N . LEU A 1 281 ? -121.434 2.037 200.004 1.00 61.31 281 LEU A N 1
ATOM 2250 C CA . LEU A 1 281 ? -120.204 1.687 199.284 1.00 61.31 281 LEU A CA 1
ATOM 2251 C C . LEU A 1 281 ? -120.416 0.619 198.199 1.00 61.31 281 LEU A C 1
ATOM 2253 O O . LEU A 1 281 ? -119.621 0.535 197.266 1.00 61.31 281 LEU A O 1
ATOM 2257 N N . SER A 1 282 ? -121.513 -0.141 198.250 1.00 61.19 282 SER A N 1
ATOM 2258 C CA . SER A 1 282 ? -121.793 -1.196 197.265 1.00 61.19 282 SER A CA 1
ATOM 2259 C C . SER A 1 282 ? -122.248 -0.642 195.899 1.00 61.19 282 SER A C 1
ATOM 2261 O O . SER A 1 282 ? -121.898 -1.187 194.853 1.00 61.19 282 SER A O 1
ATOM 2263 N N . ALA A 1 283 ? -122.933 0.509 195.869 1.00 61.66 283 ALA A N 1
ATOM 2264 C CA . ALA A 1 283 ? -123.457 1.101 194.631 1.00 61.66 283 ALA A CA 1
ATOM 2265 C C . ALA A 1 283 ? -122.372 1.671 193.688 1.00 61.66 283 ALA A C 1
ATOM 2267 O O . ALA A 1 283 ? -122.517 1.609 192.468 1.00 61.66 283 ALA A O 1
ATOM 2268 N N . LYS A 1 284 ? -121.251 2.182 194.222 1.00 61.53 284 LYS A N 1
ATOM 2269 C CA . LYS A 1 284 ? -120.151 2.737 193.402 1.00 61.53 284 LYS A CA 1
ATOM 2270 C C . LYS A 1 284 ? -119.316 1.661 192.699 1.00 61.53 284 LYS A C 1
ATOM 2272 O O . LYS A 1 284 ? -118.759 1.922 191.636 1.00 61.53 284 LYS A O 1
ATOM 2277 N N . LEU A 1 285 ? -119.275 0.441 193.238 1.00 60.66 285 LEU A N 1
ATOM 2278 C CA . LEU A 1 285 ? -118.539 -0.674 192.633 1.00 60.66 285 LEU A CA 1
ATOM 2279 C C . LEU A 1 285 ? -119.195 -1.202 191.344 1.00 60.66 285 LEU A C 1
ATOM 2281 O O . LEU A 1 285 ? -118.488 -1.657 190.450 1.00 60.66 285 LEU A O 1
ATOM 2285 N N . GLN A 1 286 ? -120.520 -1.091 191.188 1.00 63.03 286 GLN A N 1
ATOM 2286 C CA . GLN A 1 286 ? -121.204 -1.549 189.969 1.00 63.03 286 GLN A CA 1
ATOM 2287 C C . GLN A 1 286 ? -121.033 -0.619 188.754 1.00 63.03 286 GLN A C 1
ATOM 2289 O O . GLN A 1 286 ? -121.071 -1.102 187.622 1.00 63.03 286 GLN A O 1
ATOM 2294 N N . GLN A 1 287 ? -120.834 0.690 188.946 1.00 64.12 287 GLN A N 1
ATOM 2295 C CA . GLN A 1 287 ? -120.620 1.623 187.827 1.00 64.12 287 GLN A CA 1
ATOM 2296 C C . GLN A 1 287 ? -119.257 1.415 187.152 1.00 64.12 287 GLN A C 1
ATOM 2298 O O . GLN A 1 287 ? -119.189 1.329 185.926 1.00 64.12 287 GLN A O 1
ATOM 2303 N N . LEU A 1 288 ? -118.196 1.213 187.937 1.00 61.59 288 LEU A N 1
ATOM 2304 C CA . LEU A 1 288 ? -116.833 1.021 187.418 1.00 61.59 288 LEU A CA 1
ATOM 2305 C C . LEU A 1 288 ? -116.651 -0.300 186.637 1.00 61.59 288 LEU A C 1
ATOM 2307 O O . LEU A 1 288 ? -115.767 -0.413 185.787 1.00 61.59 288 LEU A O 1
ATOM 2311 N N . GLY A 1 289 ? -117.514 -1.296 186.861 1.00 62.91 289 GLY A N 1
ATOM 2312 C CA . GLY A 1 289 ? -117.482 -2.566 186.126 1.00 62.91 289 GLY A CA 1
ATOM 2313 C C . GLY A 1 289 ? -117.967 -2.486 184.670 1.00 62.91 289 GLY A C 1
ATOM 2314 O O . GLY A 1 289 ? -117.599 -3.332 183.861 1.00 62.91 289 GLY A O 1
ATOM 2315 N N . LYS A 1 290 ? -118.782 -1.487 184.298 1.00 69.12 290 LYS A N 1
ATOM 2316 C CA . LYS A 1 290 ? -119.329 -1.381 182.928 1.00 69.12 290 LYS A CA 1
ATOM 2317 C C . LYS A 1 290 ? -118.370 -0.691 181.951 1.00 69.12 290 LYS A C 1
ATOM 2319 O O . LYS A 1 290 ? -118.307 -1.077 180.787 1.00 69.12 290 LYS A O 1
ATOM 2324 N N . GLU A 1 291 ? -117.590 0.280 182.417 1.00 63.31 291 GLU A N 1
ATOM 2325 C CA . GLU A 1 291 ? -116.649 1.047 181.581 1.00 63.31 291 GLU A CA 1
ATOM 2326 C C . GLU A 1 291 ? -115.423 0.220 181.162 1.00 63.31 291 GLU A C 1
ATOM 2328 O O . GLU A 1 291 ? -114.925 0.336 180.041 1.00 63.31 291 GLU A O 1
ATOM 2333 N N . THR A 1 292 ? -114.984 -0.703 182.018 1.00 61.81 292 THR A N 1
ATOM 2334 C CA . THR A 1 292 ? -113.834 -1.583 181.750 1.00 61.81 292 THR A CA 1
ATOM 2335 C C . THR A 1 292 ? -114.091 -2.592 180.618 1.00 61.81 292 THR A C 1
ATOM 2337 O O . THR A 1 292 ? -113.176 -2.927 179.861 1.00 61.81 292 THR A O 1
ATOM 2340 N N . VAL A 1 293 ? -115.339 -3.030 180.415 1.00 69.06 293 VAL A N 1
ATOM 2341 C CA . VAL A 1 293 ? -115.714 -3.948 179.317 1.00 69.06 293 VAL A CA 1
ATOM 2342 C C . VAL A 1 293 ? -115.805 -3.234 177.959 1.00 69.06 293 VAL A C 1
ATOM 2344 O O . VAL A 1 293 ? -115.511 -3.827 176.921 1.00 69.06 293 VAL A O 1
ATOM 2347 N N . ALA A 1 294 ? -116.180 -1.952 177.932 1.00 70.50 294 ALA A N 1
ATOM 2348 C CA . ALA A 1 294 ? -116.246 -1.183 176.687 1.00 70.50 294 ALA A CA 1
ATOM 2349 C C . ALA A 1 294 ? -114.845 -0.912 176.108 1.00 70.50 294 ALA A C 1
ATOM 2351 O O . ALA A 1 294 ? -114.609 -1.133 174.919 1.00 70.50 294 ALA A O 1
ATOM 2352 N N . LEU A 1 295 ? -113.897 -0.520 176.967 1.00 66.31 295 LEU A N 1
ATOM 2353 C CA . LEU A 1 295 ? -112.525 -0.202 176.558 1.00 66.31 295 LEU A CA 1
ATOM 2354 C C . LEU A 1 295 ? -111.746 -1.428 176.052 1.00 66.31 295 LEU A C 1
ATOM 2356 O O . LEU A 1 295 ? -110.920 -1.311 175.148 1.00 66.31 295 LEU A O 1
ATOM 2360 N N . THR A 1 296 ? -112.032 -2.622 176.577 1.00 68.44 296 THR A N 1
ATOM 2361 C CA . THR A 1 296 ? -111.379 -3.864 176.123 1.00 68.44 296 THR A CA 1
ATOM 2362 C C . THR A 1 296 ? -111.826 -4.289 174.721 1.00 68.44 296 THR A C 1
ATOM 2364 O O . THR A 1 296 ? -110.988 -4.695 173.918 1.00 68.44 296 THR A O 1
ATOM 2367 N N . ARG A 1 297 ? -113.106 -4.112 174.366 1.00 71.50 297 ARG A N 1
ATOM 2368 C CA . ARG A 1 297 ? -113.608 -4.401 173.007 1.00 71.50 297 ARG A CA 1
ATOM 2369 C C . ARG A 1 297 ? -113.024 -3.482 171.935 1.00 71.50 297 ARG A C 1
ATOM 2371 O O . ARG A 1 297 ? -112.738 -3.951 170.837 1.00 71.50 297 ARG A O 1
ATOM 2378 N N . GLN A 1 298 ? -112.843 -2.198 172.240 1.00 73.25 298 GLN A N 1
ATOM 2379 C CA . GLN A 1 298 ? -112.288 -1.233 171.286 1.00 73.25 298 GLN A CA 1
ATOM 2380 C C . GLN A 1 298 ? -110.834 -1.574 170.928 1.00 73.25 298 GLN A C 1
ATOM 2382 O O . GLN A 1 298 ? -110.483 -1.649 169.753 1.00 73.25 298 GLN A O 1
ATOM 2387 N N . ARG A 1 299 ? -110.023 -1.922 171.935 1.00 75.06 299 ARG A N 1
ATOM 2388 C CA . ARG A 1 299 ? -108.634 -2.358 171.737 1.00 75.06 299 ARG A CA 1
ATOM 2389 C C . ARG A 1 299 ? -108.521 -3.577 170.811 1.00 75.06 299 ARG A C 1
ATOM 2391 O O . ARG A 1 299 ? -107.642 -3.624 169.951 1.00 75.06 299 ARG A O 1
ATOM 2398 N N . ASP A 1 300 ? -109.391 -4.570 170.985 1.00 74.06 300 ASP A N 1
ATOM 2399 C CA . ASP A 1 300 ? -109.332 -5.804 170.195 1.00 74.06 300 ASP A CA 1
ATOM 2400 C C . ASP A 1 300 ? -109.784 -5.584 168.736 1.00 74.06 300 ASP A C 1
ATOM 2402 O O . ASP A 1 300 ? -109.271 -6.243 167.827 1.00 74.06 300 ASP A O 1
ATOM 2406 N N . GLN A 1 301 ? -110.690 -4.630 168.491 1.00 75.81 301 GLN A N 1
ATOM 2407 C CA . GLN A 1 301 ? -111.088 -4.219 167.140 1.00 75.81 301 GLN A CA 1
ATOM 2408 C C . GLN A 1 301 ? -109.936 -3.509 166.406 1.00 75.81 301 GLN A C 1
ATOM 2410 O O . GLN A 1 301 ? -109.646 -3.849 165.256 1.00 75.81 301 GLN A O 1
ATOM 2415 N N . ASP A 1 302 ? -109.232 -2.596 167.081 1.00 71.75 302 ASP A N 1
ATOM 2416 C CA . ASP A 1 302 ? -108.121 -1.825 166.500 1.00 71.75 302 ASP A CA 1
ATOM 2417 C C . ASP A 1 302 ? -106.888 -2.696 166.186 1.00 71.75 302 ASP A C 1
ATOM 2419 O O . ASP A 1 302 ? -106.176 -2.479 165.203 1.00 71.75 302 ASP A O 1
ATOM 2423 N N . SER A 1 303 ? -106.640 -3.745 166.977 1.00 73.50 303 SER A N 1
ATOM 2424 C CA . SER A 1 303 ? -105.547 -4.689 166.704 1.00 73.50 303 SER A CA 1
ATOM 2425 C C . SER A 1 303 ? -105.768 -5.482 165.405 1.00 73.50 303 SER A C 1
ATOM 2427 O O . SER A 1 303 ? -104.834 -5.684 164.621 1.00 73.50 303 SER A O 1
ATOM 2429 N N . ARG A 1 304 ? -107.015 -5.891 165.132 1.00 75.25 304 ARG A N 1
ATOM 2430 C CA . ARG A 1 304 ? -107.367 -6.680 163.939 1.00 75.25 304 ARG A CA 1
ATOM 2431 C C . ARG A 1 304 ? -107.246 -5.870 162.650 1.00 75.25 304 ARG A C 1
ATOM 2433 O O . ARG A 1 304 ? -106.707 -6.382 161.668 1.00 75.25 304 ARG A O 1
ATOM 2440 N N . THR A 1 305 ? -107.697 -4.616 162.655 1.00 76.00 305 THR A N 1
ATOM 2441 C CA . THR A 1 305 ? -107.600 -3.726 161.485 1.00 76.00 305 THR A CA 1
ATOM 2442 C C . THR A 1 305 ? -106.143 -3.395 161.148 1.00 76.00 305 THR A C 1
ATOM 2444 O O . THR A 1 305 ? -105.758 -3.441 159.979 1.00 76.00 305 THR A O 1
ATOM 2447 N N . CYS A 1 306 ? -105.291 -3.171 162.155 1.00 74.88 306 CYS A N 1
ATOM 2448 C CA . CYS A 1 306 ? -103.859 -2.925 161.958 1.00 74.88 306 CYS A CA 1
ATOM 2449 C C . CYS A 1 306 ? -103.125 -4.129 161.334 1.00 74.88 306 CYS A C 1
ATOM 2451 O O . CYS A 1 306 ? -102.300 -3.967 160.429 1.00 74.88 306 CYS A O 1
ATOM 2453 N N . HIS A 1 307 ? -103.444 -5.355 161.763 1.00 78.56 307 HIS A N 1
ATOM 2454 C CA . HIS A 1 307 ? -102.835 -6.559 161.193 1.00 78.56 307 HIS A CA 1
ATOM 2455 C C . HIS A 1 307 ? -103.248 -6.787 159.730 1.00 78.56 307 HIS A C 1
ATOM 2457 O O . HIS A 1 307 ? -102.388 -7.043 158.887 1.00 78.56 307 HIS A O 1
ATOM 2463 N N . GLN A 1 308 ? -104.537 -6.626 159.405 1.00 78.38 308 GLN A N 1
ATOM 2464 C CA . GLN A 1 308 ? -105.026 -6.734 158.024 1.00 78.38 308 GLN A CA 1
ATOM 2465 C C . GLN A 1 308 ? -104.348 -5.718 157.091 1.00 78.38 308 GLN A C 1
ATOM 2467 O O . GLN A 1 308 ? -103.922 -6.083 155.994 1.00 78.38 308 GLN A O 1
ATOM 2472 N N . ALA A 1 309 ? -104.168 -4.472 157.545 1.00 74.31 309 ALA A N 1
ATOM 2473 C CA . ALA A 1 309 ? -103.459 -3.448 156.779 1.00 74.31 309 ALA A CA 1
ATOM 2474 C C . ALA A 1 309 ? -101.998 -3.847 156.492 1.00 74.31 309 ALA A C 1
ATOM 2476 O O . ALA A 1 309 ? -101.562 -3.782 155.341 1.00 74.31 309 ALA A O 1
ATOM 2477 N N . LYS A 1 310 ? -101.264 -4.354 157.493 1.00 77.44 310 LYS A N 1
ATOM 2478 C CA . LYS A 1 310 ? -99.871 -4.816 157.327 1.00 77.44 310 LYS A CA 1
ATOM 2479 C C . LYS A 1 310 ? -99.725 -5.962 156.326 1.00 77.44 310 LYS A C 1
ATOM 2481 O O . LYS A 1 310 ? -98.809 -5.941 155.506 1.00 77.44 310 LYS A O 1
ATOM 2486 N N . VAL A 1 311 ? -100.621 -6.948 156.373 1.00 78.06 311 VAL A N 1
ATOM 2487 C CA . VAL A 1 311 ? -100.598 -8.075 155.425 1.00 78.06 311 VAL A CA 1
ATOM 2488 C C . VAL A 1 311 ? -100.861 -7.583 153.998 1.00 78.06 311 VAL A C 1
ATOM 2490 O O . VAL A 1 311 ? -100.160 -7.986 153.067 1.00 78.06 311 VAL A O 1
ATOM 2493 N N . SER A 1 312 ? -101.807 -6.652 153.821 1.00 76.25 312 SER A N 1
ATOM 2494 C CA . SER A 1 312 ? -102.081 -6.060 152.506 1.00 76.25 312 SER A CA 1
ATOM 2495 C C . SER A 1 312 ? -100.868 -5.300 151.943 1.00 76.25 312 SER A C 1
ATOM 2497 O O . SER A 1 312 ? -100.509 -5.496 150.781 1.00 76.25 312 SER A O 1
ATOM 2499 N N . GLU A 1 313 ? -100.158 -4.532 152.776 1.00 79.94 313 GLU A N 1
ATOM 2500 C CA . GLU A 1 313 ? -98.968 -3.775 152.374 1.00 79.94 313 GLU A CA 1
ATOM 2501 C C . GLU A 1 313 ? -97.820 -4.694 151.926 1.00 79.94 313 GLU A C 1
ATOM 2503 O O . GLU A 1 313 ? -97.186 -4.457 150.894 1.00 79.94 313 GLU A O 1
ATOM 2508 N N . GLN A 1 314 ? -97.568 -5.774 152.669 1.00 80.06 314 GLN A N 1
ATOM 2509 C CA . GLN A 1 314 ? -96.525 -6.743 152.325 1.00 80.06 314 GLN A CA 1
ATOM 2510 C C . GLN A 1 314 ? -96.808 -7.433 150.985 1.00 80.06 314 GLN A C 1
ATOM 2512 O O . GLN A 1 314 ? -95.898 -7.572 150.163 1.00 80.06 314 GLN A O 1
ATOM 2517 N N . SER A 1 315 ? -98.070 -7.793 150.724 1.00 78.06 315 SER A N 1
ATOM 2518 C CA . SER A 1 315 ? -98.465 -8.384 149.441 1.00 78.06 315 SER A CA 1
ATOM 2519 C C . SER A 1 315 ? -98.265 -7.414 148.264 1.00 78.06 315 SER A C 1
ATOM 2521 O O . SER A 1 315 ? -97.721 -7.803 147.230 1.00 78.06 315 SER A O 1
ATOM 2523 N N . ALA A 1 316 ? -98.595 -6.128 148.437 1.00 76.75 316 ALA A N 1
ATOM 2524 C CA . ALA A 1 316 ? -98.408 -5.105 147.409 1.00 76.75 316 ALA A CA 1
ATOM 2525 C C . ALA A 1 316 ? -96.922 -4.841 147.103 1.00 76.75 316 ALA A C 1
ATOM 2527 O O . ALA A 1 316 ? -96.542 -4.712 145.937 1.00 76.75 316 ALA A O 1
ATOM 2528 N N . ARG A 1 317 ? -96.056 -4.825 148.129 1.00 79.62 317 ARG A N 1
ATOM 2529 C CA . ARG A 1 317 ? -94.598 -4.679 147.951 1.00 79.62 317 ARG A CA 1
ATOM 2530 C C . ARG A 1 317 ? -93.984 -5.852 147.185 1.00 79.62 317 ARG A C 1
ATOM 2532 O O . ARG A 1 317 ? -93.139 -5.630 146.317 1.00 79.62 317 ARG A O 1
ATOM 2539 N N . ALA A 1 318 ? -94.425 -7.081 147.455 1.00 80.56 318 ALA A N 1
ATOM 2540 C CA . ALA A 1 318 ? -93.971 -8.255 146.711 1.00 80.56 318 ALA A CA 1
ATOM 2541 C C . ALA A 1 318 ? -94.357 -8.165 145.222 1.00 80.56 318 ALA A C 1
ATOM 2543 O O . ALA A 1 318 ? -93.514 -8.373 144.348 1.00 80.56 318 ALA A O 1
ATOM 2544 N N . VAL A 1 319 ? -95.599 -7.764 144.918 1.00 82.38 319 VAL A N 1
ATOM 2545 C CA . VAL A 1 319 ? -96.056 -7.570 143.530 1.00 82.38 319 VAL A CA 1
ATOM 2546 C C . VAL A 1 319 ? -95.257 -6.469 142.825 1.00 82.38 319 VAL A C 1
ATOM 2548 O O . VAL A 1 319 ? -94.798 -6.686 141.702 1.00 82.38 319 VAL A O 1
ATOM 2551 N N . LEU A 1 320 ? -95.015 -5.325 143.474 1.00 80.88 320 LEU A N 1
ATOM 2552 C CA . LEU A 1 320 ? -94.184 -4.252 142.911 1.00 80.88 320 LEU A CA 1
ATOM 2553 C C . LEU A 1 320 ? -92.772 -4.739 142.568 1.00 80.88 320 LEU A C 1
ATOM 2555 O O . LEU A 1 320 ? -92.305 -4.511 141.453 1.00 80.88 320 LEU A O 1
ATOM 2559 N N . SER A 1 321 ? -92.134 -5.493 143.466 1.00 82.44 321 SER A N 1
ATOM 2560 C CA . SER A 1 321 ? -90.806 -6.065 143.220 1.00 82.44 321 SER A CA 1
ATOM 2561 C C . SER A 1 321 ? -90.781 -6.975 141.980 1.00 82.44 321 SER A C 1
ATOM 2563 O O . SER A 1 321 ? -89.904 -6.832 141.123 1.00 82.44 321 SER A O 1
ATOM 2565 N N . THR A 1 322 ? -91.785 -7.848 141.810 1.00 82.25 322 THR A N 1
ATOM 2566 C CA . THR A 1 322 ? -91.878 -8.709 140.613 1.00 82.25 322 THR A CA 1
ATOM 2567 C C . THR A 1 322 ? -92.072 -7.909 139.322 1.00 82.25 322 THR A C 1
ATOM 2569 O O . THR A 1 322 ? -91.449 -8.215 138.303 1.00 82.25 322 THR A O 1
ATOM 2572 N N . LYS A 1 323 ? -92.890 -6.848 139.352 1.00 82.44 323 LYS A N 1
ATOM 2573 C CA . LYS A 1 323 ? -93.136 -5.990 138.184 1.00 82.44 323 LYS A CA 1
ATOM 2574 C C . LYS A 1 323 ? -91.914 -5.162 137.808 1.00 82.44 323 LYS A C 1
ATOM 2576 O O . LYS A 1 323 ? -91.626 -5.022 136.621 1.00 82.44 323 LYS A O 1
ATOM 2581 N N . GLU A 1 324 ? -91.150 -4.683 138.785 1.00 81.69 324 GLU A N 1
ATOM 2582 C CA . GLU A 1 324 ? -89.862 -4.040 138.527 1.00 81.69 324 GLU A CA 1
ATOM 2583 C C . GLU A 1 324 ? -88.841 -5.003 137.904 1.00 81.69 324 GLU A C 1
ATOM 2585 O O . GLU A 1 324 ? -88.077 -4.597 137.028 1.00 81.69 324 GLU A O 1
ATOM 2590 N N . GLY A 1 325 ? -88.833 -6.277 138.316 1.00 83.31 325 GLY A N 1
ATOM 2591 C CA . GLY A 1 325 ? -88.037 -7.330 137.676 1.00 83.31 325 GLY A CA 1
ATOM 2592 C C . GLY A 1 325 ? -88.368 -7.480 136.187 1.00 83.31 325 GLY A C 1
ATOM 2593 O O . GLY A 1 325 ? -87.487 -7.319 135.341 1.00 83.31 325 GLY A O 1
ATOM 2594 N N . GLN A 1 326 ? -89.654 -7.658 135.864 1.00 85.25 326 GLN A N 1
ATOM 2595 C CA . GLN A 1 326 ? -90.144 -7.763 134.480 1.00 85.25 326 GLN A CA 1
ATOM 2596 C C . GLN A 1 326 ? -89.802 -6.518 133.643 1.00 85.25 326 GLN A C 1
ATOM 2598 O O . GLN A 1 326 ? -89.391 -6.628 132.490 1.00 85.25 326 GLN A O 1
ATOM 2603 N N . LEU A 1 327 ? -89.914 -5.318 134.223 1.00 82.94 327 LEU A N 1
ATOM 2604 C CA . LEU A 1 327 ? -89.543 -4.065 133.557 1.00 82.94 327 LEU A CA 1
ATOM 2605 C C . LEU A 1 327 ? -88.048 -3.991 133.226 1.00 82.94 327 LEU A C 1
ATOM 2607 O O . LEU A 1 327 ? -87.684 -3.492 132.160 1.00 82.94 327 LEU A O 1
ATOM 2611 N N . ARG A 1 328 ? -87.170 -4.478 134.112 1.00 84.12 328 ARG A N 1
ATOM 2612 C CA . ARG A 1 328 ? -85.723 -4.528 133.845 1.00 84.12 328 ARG A CA 1
ATOM 2613 C C . ARG A 1 328 ? -85.399 -5.517 132.727 1.00 84.12 328 ARG A C 1
ATOM 2615 O O . ARG A 1 328 ? -84.564 -5.202 131.883 1.00 84.12 328 ARG A O 1
ATOM 2622 N N . GLU A 1 329 ? -86.064 -6.667 132.686 1.00 84.88 329 GLU A N 1
ATOM 2623 C CA . GLU A 1 329 ? -85.897 -7.650 131.608 1.00 84.88 329 GLU A CA 1
ATOM 2624 C C . GLU A 1 329 ? -86.354 -7.099 130.254 1.00 84.88 329 GLU A C 1
ATOM 2626 O O . GLU A 1 329 ? -85.581 -7.128 129.300 1.00 84.88 329 GLU A O 1
ATOM 2631 N N . GLN A 1 330 ? -87.544 -6.494 130.179 1.00 84.19 330 GLN A N 1
ATOM 2632 C CA . GLN A 1 330 ? -88.044 -5.893 128.935 1.00 84.19 330 GLN A CA 1
ATOM 2633 C C . GLN A 1 330 ? -87.178 -4.715 128.455 1.00 84.19 330 GLN A C 1
ATOM 2635 O O . GLN A 1 330 ? -86.982 -4.513 127.260 1.00 84.19 330 GLN A O 1
ATOM 2640 N N . LYS A 1 331 ? -86.584 -3.938 129.369 1.00 85.56 331 LYS A N 1
ATOM 2641 C CA . LYS A 1 331 ? -85.611 -2.900 128.984 1.00 85.56 331 LYS A CA 1
ATOM 2642 C C . LYS A 1 331 ? -84.334 -3.496 128.388 1.00 85.56 331 LYS A C 1
ATOM 2644 O O . LYS A 1 331 ? -83.796 -2.933 127.437 1.00 85.56 331 LYS A O 1
ATOM 2649 N N . LYS A 1 332 ? -83.859 -4.630 128.914 1.00 87.12 332 LYS A N 1
ATOM 2650 C CA . LYS A 1 332 ? -82.699 -5.340 128.353 1.00 87.12 332 LYS A CA 1
ATOM 2651 C C . LYS A 1 332 ? -83.000 -5.893 126.959 1.00 87.12 332 LYS A C 1
ATOM 2653 O O . LYS A 1 332 ? -82.167 -5.730 126.073 1.00 87.12 332 LYS A O 1
ATOM 2658 N N . THR A 1 333 ? -84.176 -6.486 126.742 1.00 85.06 333 THR A N 1
ATOM 2659 C CA . THR A 1 333 ? -84.557 -7.015 125.419 1.00 85.06 333 THR A CA 1
ATOM 2660 C C . THR A 1 333 ? -84.678 -5.903 124.377 1.00 85.06 333 THR A C 1
ATOM 2662 O O . THR A 1 333 ? -84.174 -6.051 123.267 1.00 85.06 333 THR A O 1
ATOM 2665 N N . VAL A 1 334 ? -85.255 -4.750 124.733 1.00 84.50 334 VAL A N 1
ATOM 2666 C CA . VAL A 1 334 ? -85.323 -3.585 123.832 1.00 84.50 334 VAL A CA 1
ATOM 2667 C C . VAL A 1 334 ? -83.929 -3.070 123.467 1.00 84.50 334 VAL A C 1
ATOM 2669 O O . VAL A 1 334 ? -83.674 -2.803 122.294 1.00 84.50 334 VAL A O 1
ATOM 2672 N N . ALA A 1 335 ? -83.007 -2.977 124.430 1.00 86.44 335 ALA A N 1
ATOM 2673 C CA . ALA A 1 335 ? -81.632 -2.558 124.155 1.00 86.44 335 ALA A CA 1
ATOM 2674 C C . ALA A 1 335 ? -80.901 -3.541 123.219 1.00 86.44 335 ALA A C 1
ATOM 2676 O O . ALA A 1 335 ? -80.223 -3.114 122.286 1.00 86.44 335 ALA A O 1
ATOM 2677 N N . GLN A 1 336 ? -81.092 -4.851 123.415 1.00 87.94 336 GLN A N 1
ATOM 2678 C CA . GLN A 1 336 ? -80.533 -5.883 122.534 1.00 87.94 336 GLN A CA 1
ATOM 2679 C C . GLN A 1 336 ? -81.078 -5.775 121.104 1.00 87.94 336 GLN A C 1
ATOM 2681 O O . GLN A 1 336 ? -80.304 -5.818 120.151 1.00 87.94 336 GLN A O 1
ATOM 2686 N N . LEU A 1 337 ? -82.391 -5.582 120.939 1.00 86.06 337 LEU A N 1
ATOM 2687 C CA . LEU A 1 337 ? -83.007 -5.413 119.619 1.00 86.06 337 LEU A CA 1
ATOM 2688 C C . LEU A 1 337 ? -82.534 -4.132 118.918 1.00 86.06 337 LEU A C 1
ATOM 2690 O O . LEU A 1 337 ? -82.300 -4.143 117.712 1.00 86.06 337 LEU A O 1
ATOM 2694 N N . GLN A 1 338 ? -82.351 -3.033 119.657 1.00 87.62 338 GLN A N 1
ATOM 2695 C CA . GLN A 1 338 ? -81.799 -1.792 119.105 1.00 87.62 338 GLN A CA 1
ATOM 2696 C C . GLN A 1 338 ? -80.353 -1.966 118.633 1.00 87.62 338 GLN A C 1
ATOM 2698 O O . GLN A 1 338 ? -80.001 -1.470 117.563 1.00 87.62 338 GLN A O 1
ATOM 2703 N N . GLN A 1 339 ? -79.535 -2.700 119.392 1.00 88.62 339 GLN A N 1
ATOM 2704 C CA . GLN A 1 339 ? -78.168 -3.019 118.994 1.00 88.62 339 GLN A CA 1
ATOM 2705 C C . GLN A 1 339 ? -78.146 -3.893 117.733 1.00 88.62 339 GLN A C 1
ATOM 2707 O O . GLN A 1 339 ? -77.480 -3.541 116.765 1.00 88.62 339 GLN A O 1
ATOM 2712 N N . GLN A 1 340 ? -78.966 -4.948 117.680 1.00 89.06 340 GLN A N 1
ATOM 2713 C CA . GLN A 1 340 ? -79.094 -5.791 116.485 1.00 89.06 340 GLN A CA 1
ATOM 2714 C C . GLN A 1 340 ? -79.528 -4.990 115.251 1.00 89.06 340 GLN A C 1
ATOM 2716 O O . GLN A 1 340 ? -79.004 -5.188 114.156 1.00 89.06 340 GLN A O 1
ATOM 2721 N N . LEU A 1 341 ? -80.466 -4.053 115.408 1.00 86.81 341 LEU A N 1
ATOM 2722 C CA . LEU A 1 341 ? -80.933 -3.217 114.302 1.00 86.81 341 LEU A CA 1
ATOM 2723 C C . LEU A 1 341 ? -79.841 -2.250 113.812 1.00 86.81 341 LEU A C 1
ATOM 2725 O O . LEU A 1 341 ? -79.727 -2.013 112.606 1.00 86.81 341 LEU A O 1
ATOM 2729 N N . ALA A 1 342 ? -79.002 -1.740 114.718 1.00 89.25 342 ALA A N 1
ATOM 2730 C CA . ALA A 1 342 ? -77.826 -0.952 114.361 1.00 89.25 342 ALA A CA 1
ATOM 2731 C C . ALA A 1 342 ? -76.783 -1.789 113.597 1.00 89.25 342 ALA A C 1
ATOM 2733 O O . ALA A 1 342 ? -76.270 -1.329 112.572 1.00 89.25 342 ALA A O 1
ATOM 2734 N N . ASP A 1 343 ? -76.537 -3.028 114.030 1.00 89.44 343 ASP A N 1
ATOM 2735 C CA . ASP A 1 343 ? -75.609 -3.954 113.372 1.00 89.44 343 ASP A CA 1
ATOM 2736 C C . ASP A 1 343 ? -76.074 -4.300 111.944 1.00 89.44 343 ASP A C 1
ATOM 2738 O O . ASP A 1 343 ? -75.290 -4.225 110.993 1.00 89.44 343 ASP A O 1
ATOM 2742 N N . PHE A 1 344 ? -77.370 -4.575 111.742 1.00 89.00 344 PHE A N 1
ATOM 2743 C CA . PHE A 1 344 ? -77.930 -4.805 110.402 1.00 89.00 344 PHE A CA 1
ATOM 2744 C C . PHE A 1 344 ? -77.840 -3.567 109.501 1.00 89.00 344 PHE A C 1
ATOM 2746 O O . PHE A 1 344 ? -77.523 -3.683 108.313 1.00 89.00 344 PHE A O 1
ATOM 2753 N N . ALA A 1 345 ? -78.083 -2.371 110.044 1.00 87.62 345 ALA A N 1
ATOM 2754 C CA . ALA A 1 345 ? -77.944 -1.130 109.287 1.00 87.62 345 ALA A CA 1
ATOM 2755 C C . ALA A 1 345 ? -76.485 -0.875 108.864 1.00 87.62 345 ALA A C 1
ATOM 2757 O O . ALA A 1 345 ? -76.241 -0.386 107.755 1.00 87.62 345 ALA A O 1
ATOM 2758 N N . ALA A 1 346 ? -75.515 -1.223 109.715 1.00 89.62 346 ALA A N 1
ATOM 2759 C CA . ALA A 1 346 ? -74.095 -1.160 109.385 1.00 89.62 346 ALA A CA 1
ATOM 2760 C C . ALA A 1 346 ? -73.725 -2.170 108.284 1.00 89.62 346 ALA A C 1
ATOM 2762 O O . ALA A 1 346 ? -73.112 -1.784 107.285 1.00 89.62 346 ALA A O 1
ATOM 2763 N N . ALA A 1 347 ? -74.176 -3.423 108.400 1.00 88.94 347 ALA A N 1
ATOM 2764 C CA . ALA A 1 347 ? -73.942 -4.462 107.396 1.00 88.94 347 ALA A CA 1
ATOM 2765 C C . ALA A 1 347 ? -74.533 -4.093 106.022 1.00 88.94 347 ALA A C 1
ATOM 2767 O O . ALA A 1 347 ? -73.868 -4.227 104.995 1.00 88.94 347 ALA A O 1
ATOM 2768 N N . TYR A 1 348 ? -75.750 -3.542 105.982 1.00 92.06 348 TYR A N 1
ATOM 2769 C CA . TYR A 1 348 ? -76.363 -3.095 104.730 1.00 92.06 348 TYR A CA 1
ATOM 2770 C C . TYR A 1 348 ? -75.574 -1.960 104.059 1.00 92.06 348 TYR A C 1
ATOM 2772 O O . TYR A 1 348 ? -75.403 -1.954 102.837 1.00 92.06 348 TYR A O 1
ATOM 2780 N N . LYS A 1 349 ? -75.060 -1.000 104.842 1.00 91.00 349 LYS A N 1
ATOM 2781 C CA . LYS A 1 349 ? -74.199 0.068 104.310 1.00 91.00 349 LYS A CA 1
ATOM 2782 C C . LYS A 1 349 ? -72.923 -0.506 103.695 1.00 91.00 349 LYS A C 1
ATOM 2784 O O . LYS A 1 349 ? -72.578 -0.088 102.591 1.00 91.00 349 LYS A O 1
ATOM 2789 N N . LEU A 1 350 ? -72.288 -1.479 104.353 1.00 93.06 350 LEU A N 1
ATOM 2790 C CA . LEU A 1 350 ? -71.098 -2.158 103.836 1.00 93.06 350 LEU A CA 1
ATOM 2791 C C . LEU A 1 350 ? -71.387 -2.853 102.496 1.00 93.06 350 LEU A C 1
ATOM 2793 O O . LEU A 1 350 ? -70.732 -2.556 101.497 1.00 93.06 350 LEU A O 1
ATOM 2797 N N . ILE A 1 351 ? -72.444 -3.666 102.428 1.00 91.88 351 ILE A N 1
ATOM 2798 C CA . ILE A 1 351 ? -72.845 -4.364 101.194 1.00 91.88 351 ILE A CA 1
ATOM 2799 C C . ILE A 1 351 ? -73.150 -3.364 100.072 1.00 91.88 351 ILE A C 1
ATOM 2801 O O . ILE A 1 351 ? -72.760 -3.562 98.921 1.00 91.88 351 ILE A O 1
ATOM 2805 N N . LYS A 1 352 ? -73.817 -2.246 100.382 1.00 92.38 352 LYS A N 1
ATOM 2806 C CA . LYS A 1 352 ? -74.085 -1.193 99.395 1.00 92.38 352 LYS A CA 1
ATOM 2807 C C . LYS A 1 352 ? -72.789 -0.566 98.870 1.00 92.38 352 LYS A C 1
ATOM 2809 O O . LYS A 1 352 ? -72.695 -0.317 97.666 1.00 92.38 352 LYS A O 1
ATOM 2814 N N . THR A 1 353 ? -71.806 -0.313 99.738 1.00 92.50 353 THR A N 1
ATOM 2815 C CA . THR A 1 353 ? -70.496 0.210 99.321 1.00 92.50 353 THR A CA 1
ATOM 2816 C C . THR A 1 353 ? -69.718 -0.792 98.475 1.00 92.50 353 THR A C 1
ATOM 2818 O O . THR A 1 353 ? -69.214 -0.408 97.422 1.00 92.50 353 THR A O 1
ATOM 2821 N N . GLU A 1 354 ? -69.704 -2.073 98.847 1.00 91.00 354 GLU A N 1
ATOM 2822 C CA . GLU A 1 354 ? -69.047 -3.138 98.080 1.00 91.00 354 GLU A CA 1
ATOM 2823 C C . GLU A 1 354 ? -69.704 -3.345 96.714 1.00 91.00 354 GLU A C 1
ATOM 2825 O O . GLU A 1 354 ? -69.015 -3.389 95.697 1.00 91.00 354 GLU A O 1
ATOM 2830 N N . ARG A 1 355 ? -71.042 -3.362 96.646 1.00 93.56 355 ARG A N 1
ATOM 2831 C CA . ARG A 1 355 ? -71.785 -3.434 95.379 1.00 93.56 355 ARG A CA 1
ATOM 2832 C C . ARG A 1 355 ? -71.448 -2.257 94.464 1.00 93.56 355 ARG A C 1
ATOM 2834 O O . ARG A 1 355 ? -71.217 -2.447 93.272 1.00 93.56 355 ARG A O 1
ATOM 2841 N N . ASN A 1 356 ? -71.426 -1.035 95.001 1.00 93.00 356 ASN A N 1
ATOM 2842 C CA . ASN A 1 356 ? -71.074 0.154 94.223 1.00 93.00 356 ASN A CA 1
ATOM 2843 C C . ASN A 1 356 ? -69.604 0.118 93.763 1.00 93.00 356 ASN A C 1
ATOM 2845 O O . ASN A 1 356 ? -69.299 0.544 92.647 1.00 93.00 356 ASN A O 1
ATOM 2849 N N . HIS A 1 357 ? -68.704 -0.418 94.591 1.00 93.88 357 HIS A N 1
ATOM 2850 C CA . HIS A 1 357 ? -67.304 -0.623 94.236 1.00 93.88 357 HIS A CA 1
ATOM 2851 C C . HIS A 1 357 ? -67.154 -1.642 93.099 1.00 93.88 357 HIS A C 1
ATOM 2853 O O . HIS A 1 357 ? -66.532 -1.329 92.085 1.00 93.88 357 HIS A O 1
ATOM 2859 N N . ALA A 1 358 ? -67.799 -2.807 93.209 1.00 92.31 358 ALA A N 1
ATOM 2860 C CA . ALA A 1 358 ? -67.806 -3.841 92.177 1.00 92.31 358 ALA A CA 1
ATOM 2861 C C . ALA A 1 358 ? -68.406 -3.331 90.858 1.00 92.31 358 ALA A C 1
ATOM 2863 O O . ALA A 1 358 ? -67.825 -3.536 89.797 1.00 92.31 358 ALA A O 1
ATOM 2864 N N . HIS A 1 359 ? -69.516 -2.587 90.907 1.00 94.44 359 HIS A N 1
ATOM 2865 C CA . HIS A 1 359 ? -70.099 -1.973 89.712 1.00 94.44 359 HIS A CA 1
ATOM 2866 C C . HIS A 1 359 ? -69.135 -0.980 89.042 1.00 94.44 359 HIS A C 1
ATOM 2868 O O . HIS A 1 359 ? -68.954 -1.010 87.826 1.00 94.44 359 HIS A O 1
ATOM 2874 N N . SER A 1 360 ? -68.455 -0.149 89.838 1.00 94.56 360 SER A N 1
ATOM 2875 C CA . SER A 1 360 ? -67.449 0.789 89.327 1.00 94.56 360 SER A CA 1
ATOM 2876 C C . SER A 1 360 ? -66.258 0.062 88.694 1.00 94.56 360 SER A C 1
ATOM 2878 O O . SER A 1 360 ? -65.744 0.503 87.668 1.00 94.56 360 SER A O 1
ATOM 2880 N N . GLN A 1 361 ? -65.819 -1.058 89.276 1.00 94.50 361 GLN A N 1
ATOM 2881 C CA . GLN A 1 361 ? -64.771 -1.899 88.693 1.00 94.50 361 GLN A CA 1
ATOM 2882 C C . GLN A 1 361 ? -65.223 -2.539 87.375 1.00 94.50 361 GLN A C 1
ATOM 2884 O O . GLN A 1 361 ? -64.475 -2.488 86.404 1.00 94.50 361 GLN A O 1
ATOM 2889 N N . ILE A 1 362 ? -66.448 -3.068 87.303 1.00 92.44 362 ILE A N 1
ATOM 2890 C CA . ILE A 1 362 ? -67.012 -3.640 86.069 1.00 92.44 362 ILE A CA 1
ATOM 2891 C C . ILE A 1 362 ? -67.047 -2.592 84.956 1.00 92.44 362 ILE A C 1
ATOM 2893 O O . ILE A 1 362 ? -66.596 -2.873 83.849 1.00 92.44 362 ILE A O 1
ATOM 2897 N N . HIS A 1 363 ? -67.514 -1.376 85.251 1.00 94.88 363 HIS A N 1
ATOM 2898 C CA . HIS A 1 363 ? -67.548 -0.302 84.261 1.00 94.88 363 HIS A CA 1
ATOM 2899 C C . HIS A 1 363 ? -66.139 0.059 83.762 1.00 94.88 363 HIS A C 1
ATOM 2901 O O . HIS A 1 363 ? -65.924 0.193 82.559 1.00 94.88 363 HIS A O 1
ATOM 2907 N N . LYS A 1 364 ? -65.151 0.161 84.665 1.00 94.38 364 LYS A N 1
ATOM 2908 C CA . LYS A 1 364 ? -63.744 0.396 84.287 1.00 94.38 364 LYS A CA 1
ATOM 2909 C C . LYS A 1 364 ? -63.192 -0.725 83.406 1.00 94.38 364 LYS A C 1
ATOM 2911 O O . LYS A 1 364 ? -62.534 -0.447 82.411 1.00 94.38 364 LYS A O 1
ATOM 2916 N N . LEU A 1 365 ? -63.475 -1.981 83.747 1.00 93.12 365 LEU A N 1
ATOM 2917 C CA . LEU A 1 365 ? -63.051 -3.142 82.963 1.00 93.12 365 LEU A CA 1
ATOM 2918 C C . LEU A 1 365 ? -63.728 -3.187 81.585 1.00 93.12 365 LEU A C 1
ATOM 2920 O O . LEU A 1 365 ? -63.072 -3.520 80.603 1.00 93.12 365 LEU A O 1
ATOM 2924 N N . GLN A 1 366 ? -65.008 -2.820 81.486 1.00 94.56 366 GLN A N 1
ATOM 2925 C CA . GLN A 1 366 ? -65.709 -2.711 80.202 1.00 94.56 366 GLN A CA 1
ATOM 2926 C C . GLN A 1 366 ? -65.123 -1.605 79.323 1.00 94.56 366 GLN A C 1
ATOM 2928 O O . GLN A 1 366 ? -64.901 -1.832 78.135 1.00 94.56 366 GLN A O 1
ATOM 2933 N N . GLN A 1 367 ? -64.838 -0.436 79.901 1.00 94.00 367 GLN A N 1
ATOM 2934 C CA . GLN A 1 367 ? -64.202 0.662 79.178 1.00 94.00 367 GLN A CA 1
ATOM 2935 C C . GLN A 1 367 ? -62.814 0.251 78.668 1.00 94.00 367 GLN A C 1
ATOM 2937 O O . GLN A 1 367 ? -62.553 0.359 77.473 1.00 94.00 367 GLN A O 1
ATOM 2942 N N . LEU A 1 368 ? -61.976 -0.328 79.537 1.00 95.38 368 LEU A N 1
ATOM 2943 C CA . LEU A 1 368 ? -60.673 -0.879 79.149 1.00 95.38 368 LEU A CA 1
ATOM 2944 C C . LEU A 1 368 ? -60.810 -1.944 78.052 1.00 95.38 368 LEU A C 1
ATOM 2946 O O . LEU A 1 368 ? -60.030 -1.961 77.107 1.00 95.38 368 LEU A O 1
ATOM 2950 N N . GLY A 1 369 ? -61.819 -2.814 78.133 1.00 94.31 369 GLY A N 1
ATOM 2951 C CA . GLY A 1 369 ? -62.087 -3.816 77.104 1.00 94.31 369 GLY A CA 1
ATOM 2952 C C . GLY A 1 369 ? -62.407 -3.205 75.737 1.00 94.31 369 GLY A C 1
ATOM 2953 O O . GLY A 1 369 ? -61.946 -3.718 74.719 1.00 94.31 369 GLY A O 1
ATOM 2954 N N . ASN A 1 370 ? -63.160 -2.105 75.697 1.00 93.94 370 ASN A N 1
ATOM 2955 C CA . ASN A 1 370 ? -63.478 -1.405 74.452 1.00 93.94 370 ASN A CA 1
ATOM 2956 C C . ASN A 1 370 ? -62.260 -0.661 73.889 1.00 93.94 370 ASN A C 1
ATOM 2958 O O . ASN A 1 370 ? -61.963 -0.810 72.706 1.00 93.94 370 ASN A O 1
ATOM 2962 N N . GLU A 1 371 ? -61.497 0.034 74.736 1.00 94.06 371 GLU A N 1
ATOM 2963 C CA . GLU A 1 371 ? -60.243 0.689 74.337 1.00 94.06 371 GLU A CA 1
ATOM 2964 C C . GLU A 1 371 ? -59.238 -0.323 73.759 1.00 94.06 371 GLU A C 1
ATOM 2966 O O . GLU A 1 371 ? -58.582 -0.062 72.751 1.00 94.06 371 GLU A O 1
ATOM 2971 N N . MET A 1 372 ? -59.136 -1.516 74.355 1.00 94.12 372 MET A N 1
ATOM 2972 C CA . MET A 1 372 ? -58.263 -2.576 73.844 1.00 94.12 372 MET A CA 1
ATOM 2973 C C . MET A 1 372 ? -58.754 -3.158 72.512 1.00 94.12 372 MET A C 1
ATOM 2975 O O . MET A 1 372 ? -57.927 -3.494 71.668 1.00 94.12 372 MET A O 1
ATOM 2979 N N . LYS A 1 373 ? -60.071 -3.242 72.279 1.00 94.88 373 LYS A N 1
ATOM 2980 C CA . LYS A 1 373 ? -60.628 -3.661 70.978 1.00 94.88 373 LYS A CA 1
ATOM 2981 C C . LYS A 1 373 ? -60.340 -2.647 69.872 1.00 94.88 373 LYS A C 1
ATOM 2983 O O . LYS A 1 373 ? -60.025 -3.048 68.755 1.00 94.88 373 LYS A O 1
ATOM 2988 N N . GLU A 1 374 ? -60.434 -1.354 70.167 1.00 94.19 374 GLU A N 1
ATOM 2989 C CA . GLU A 1 374 ? -60.079 -0.298 69.211 1.00 94.19 374 GLU A CA 1
ATOM 2990 C C . GLU A 1 374 ? -58.586 -0.332 68.883 1.00 94.19 374 GLU A C 1
ATOM 2992 O O . GLU A 1 374 ? -58.222 -0.336 67.709 1.00 94.19 374 GLU A O 1
ATOM 2997 N N . LYS A 1 375 ? -57.724 -0.471 69.900 1.00 95.75 375 LYS A N 1
ATOM 2998 C CA . LYS A 1 375 ? -56.280 -0.666 69.695 1.00 95.75 375 LYS A CA 1
ATOM 2999 C C . LYS A 1 375 ? -55.982 -1.899 68.850 1.00 95.75 375 LYS A C 1
ATOM 3001 O O . LYS A 1 375 ? -55.146 -1.823 67.959 1.00 95.75 375 LYS A O 1
ATOM 3006 N N . TYR A 1 376 ? -56.675 -3.010 69.099 1.00 94.88 376 TYR A N 1
ATOM 3007 C CA . TYR A 1 376 ? -56.513 -4.224 68.303 1.00 94.88 376 TYR A CA 1
ATOM 3008 C C . TYR A 1 376 ? -56.861 -3.985 66.830 1.00 94.88 376 TYR A C 1
ATOM 3010 O O . TYR A 1 376 ? -56.060 -4.324 65.971 1.00 94.88 376 TYR A O 1
ATOM 3018 N N . ARG A 1 377 ? -57.988 -3.321 66.535 1.00 97.00 377 ARG A N 1
ATOM 3019 C CA . ARG A 1 377 ? -58.360 -2.961 65.155 1.00 97.00 377 ARG A CA 1
ATOM 3020 C C . ARG A 1 377 ? -57.338 -2.054 64.472 1.00 97.00 377 ARG A C 1
ATOM 3022 O O . ARG A 1 377 ? -57.081 -2.219 63.286 1.00 97.00 377 ARG A O 1
ATOM 3029 N N . ILE A 1 378 ? -56.768 -1.088 65.194 1.00 95.88 378 ILE A N 1
ATOM 3030 C CA . ILE A 1 378 ? -55.722 -0.215 64.640 1.00 95.88 378 ILE A CA 1
ATOM 3031 C C . ILE A 1 378 ? -54.479 -1.040 64.297 1.00 95.88 378 ILE A C 1
ATOM 3033 O O . ILE A 1 378 ? -53.973 -0.925 63.187 1.00 95.88 378 ILE A O 1
ATOM 3037 N N . LEU A 1 379 ? -54.031 -1.902 65.213 1.00 94.75 379 LEU A N 1
ATOM 3038 C CA . LEU A 1 379 ? -52.875 -2.773 64.990 1.00 94.75 379 LEU A CA 1
ATOM 3039 C C . LEU A 1 379 ? -53.110 -3.783 63.859 1.00 94.75 379 LEU A C 1
ATOM 3041 O O . LEU A 1 379 ? -52.184 -4.086 63.116 1.00 94.75 379 LEU A O 1
ATOM 3045 N N . GLU A 1 380 ? -54.332 -4.292 63.714 1.00 95.38 380 GLU A N 1
ATOM 3046 C CA . GLU A 1 380 ? -54.729 -5.177 62.616 1.00 95.38 380 GLU A CA 1
ATOM 3047 C C . GLU A 1 380 ? -54.633 -4.450 61.266 1.00 95.38 380 GLU A C 1
ATOM 3049 O O . GLU A 1 380 ? -53.949 -4.927 60.363 1.00 95.38 380 GLU A O 1
ATOM 3054 N N . ASN A 1 381 ? -55.188 -3.237 61.165 1.00 95.56 381 ASN A N 1
ATOM 3055 C CA . ASN A 1 381 ? -55.054 -2.402 59.969 1.00 95.56 381 ASN A CA 1
ATOM 3056 C C . ASN A 1 381 ? -53.587 -2.036 59.673 1.00 95.56 381 ASN A C 1
ATOM 3058 O O . ASN A 1 381 ? -53.164 -2.048 58.519 1.00 95.56 381 ASN A O 1
ATOM 3062 N N . GLU A 1 382 ? -52.794 -1.698 60.694 1.00 95.56 382 GLU A N 1
ATOM 3063 C CA . GLU A 1 382 ? -51.362 -1.422 60.527 1.00 95.56 382 GLU A CA 1
ATOM 3064 C C . GLU A 1 382 ? -50.612 -2.657 60.024 1.00 95.56 382 GLU A C 1
ATOM 3066 O O . GLU A 1 382 ? -49.790 -2.541 59.114 1.00 95.56 382 GLU A O 1
ATOM 3071 N N . ALA A 1 383 ? -50.916 -3.841 60.561 1.00 94.69 383 ALA A N 1
ATOM 3072 C CA . ALA A 1 383 ? -50.337 -5.092 60.093 1.00 94.69 383 ALA A CA 1
ATOM 3073 C C . ALA A 1 383 ? -50.681 -5.343 58.619 1.00 94.69 383 ALA A C 1
ATOM 3075 O O . ALA A 1 383 ? -49.775 -5.642 57.842 1.00 94.69 383 ALA A O 1
ATOM 3076 N N . GLU A 1 384 ? -51.940 -5.144 58.217 1.00 96.31 384 GLU A N 1
ATOM 3077 C CA . GLU A 1 384 ? -52.378 -5.274 56.823 1.00 96.31 384 GLU A CA 1
ATOM 3078 C C . GLU A 1 384 ? -51.627 -4.312 55.892 1.00 96.31 384 GLU A C 1
ATOM 3080 O O . GLU A 1 384 ? -51.046 -4.746 54.890 1.00 96.31 384 GLU A O 1
ATOM 3085 N N . VAL A 1 385 ? -51.551 -3.025 56.252 1.00 96.38 385 VAL A N 1
ATOM 3086 C CA . VAL A 1 385 ? -50.817 -2.003 55.486 1.00 96.38 385 VAL A CA 1
ATOM 3087 C C . VAL A 1 385 ? -49.335 -2.361 55.369 1.00 96.38 385 VAL A C 1
ATOM 3089 O O . VAL A 1 385 ? -48.754 -2.252 54.285 1.00 96.38 385 VAL A O 1
ATOM 3092 N N . LEU A 1 386 ? -48.715 -2.832 56.454 1.00 94.81 386 LEU A N 1
ATOM 3093 C CA . LEU A 1 386 ? -47.320 -3.266 56.443 1.00 94.81 386 LEU A CA 1
ATOM 3094 C C . LEU A 1 386 ? -47.117 -4.493 55.550 1.00 94.81 386 LEU A C 1
ATOM 3096 O O . LEU A 1 386 ? -46.161 -4.512 54.773 1.00 94.81 386 LEU A O 1
ATOM 3100 N N . THR A 1 387 ? -48.016 -5.482 55.584 1.00 96.38 387 THR A N 1
ATOM 3101 C CA . THR A 1 387 ? -47.951 -6.630 54.665 1.00 96.38 387 THR A CA 1
ATOM 3102 C C . THR A 1 387 ? -48.131 -6.225 53.207 1.00 96.38 387 THR A C 1
ATOM 3104 O O . THR A 1 387 ? -47.373 -6.696 52.360 1.00 96.38 387 THR A O 1
ATOM 3107 N N . MET A 1 388 ? -49.068 -5.326 52.892 1.00 96.19 388 MET A N 1
ATOM 3108 C CA . MET A 1 388 ? -49.237 -4.819 51.527 1.00 96.19 388 MET A CA 1
ATOM 3109 C C . MET A 1 388 ? -47.989 -4.066 51.050 1.00 96.19 388 MET A C 1
ATOM 3111 O O . MET A 1 388 ? -47.503 -4.318 49.948 1.00 96.19 388 MET A O 1
ATOM 3115 N N . SER A 1 389 ? -47.414 -3.207 51.898 1.00 96.12 389 SER A N 1
ATOM 3116 C CA . SER A 1 389 ? -46.176 -2.486 51.585 1.00 96.12 389 SER A CA 1
ATOM 3117 C C . SER A 1 389 ? -44.983 -3.430 51.390 1.00 96.12 389 SER A C 1
ATOM 3119 O O . SER A 1 389 ? -44.185 -3.226 50.473 1.00 96.12 389 SER A O 1
ATOM 3121 N N . ALA A 1 390 ? -44.864 -4.487 52.202 1.00 95.31 390 ALA A N 1
ATOM 3122 C CA . ALA A 1 390 ? -43.841 -5.517 52.024 1.00 95.31 390 ALA A CA 1
ATOM 3123 C C . ALA A 1 390 ? -43.999 -6.236 50.673 1.00 95.31 390 ALA A C 1
ATOM 3125 O O . ALA A 1 390 ? -43.035 -6.328 49.916 1.00 95.31 390 ALA A O 1
ATOM 3126 N N . GLN A 1 391 ? -45.222 -6.639 50.313 1.00 96.62 391 GLN A N 1
ATOM 3127 C CA . GLN A 1 391 ? -45.509 -7.277 49.024 1.00 96.62 391 GLN A CA 1
ATOM 3128 C C . GLN A 1 391 ? -45.215 -6.363 47.825 1.00 96.62 391 GLN A C 1
ATOM 3130 O O . GLN A 1 391 ? -44.714 -6.825 46.799 1.00 96.62 391 GLN A O 1
ATOM 3135 N N . GLU A 1 392 ? -45.520 -5.067 47.915 1.00 95.81 392 GLU A N 1
ATOM 3136 C CA . GLU A 1 392 ? -45.165 -4.102 46.868 1.00 95.81 392 GLU A CA 1
ATOM 3137 C C . GLU A 1 392 ? -43.650 -3.949 46.723 1.00 95.81 392 GLU A C 1
ATOM 3139 O O . GLU A 1 392 ? -43.136 -3.961 45.601 1.00 95.81 392 GLU A O 1
ATOM 3144 N N . LYS A 1 393 ? -42.916 -3.866 47.840 1.00 94.88 393 LYS A N 1
ATOM 3145 C CA . LYS A 1 393 ? -41.449 -3.820 47.817 1.00 94.88 393 LYS A CA 1
ATOM 3146 C C . LYS A 1 393 ? -40.842 -5.100 47.246 1.00 94.88 393 LYS A C 1
ATOM 3148 O O . LYS A 1 393 ? -39.914 -4.996 46.449 1.00 94.88 393 LYS A O 1
ATOM 3153 N N . ASP A 1 394 ? -41.393 -6.270 47.557 1.00 94.62 394 ASP A N 1
ATOM 3154 C CA . ASP A 1 394 ? -40.950 -7.542 46.975 1.00 94.62 394 ASP A CA 1
ATOM 3155 C C . ASP A 1 394 ? -41.156 -7.577 45.457 1.00 94.62 394 ASP A C 1
ATOM 3157 O O . ASP A 1 394 ? -40.249 -7.959 44.715 1.00 94.62 394 ASP A O 1
ATOM 3161 N N . LYS A 1 395 ? -42.306 -7.101 44.960 1.00 96.06 395 LYS A N 1
ATOM 3162 C CA . LYS A 1 395 ? -42.553 -6.974 43.512 1.00 96.06 395 LYS A CA 1
ATOM 3163 C C . LYS A 1 395 ? -41.550 -6.028 42.847 1.00 96.06 395 LYS A C 1
ATOM 3165 O O . LYS A 1 395 ? -41.050 -6.322 41.759 1.00 96.06 395 LYS A O 1
ATOM 3170 N N . LEU A 1 396 ? -41.238 -4.900 43.488 1.00 95.69 396 LEU A N 1
ATOM 3171 C CA . LEU A 1 396 ? -40.229 -3.962 42.992 1.00 95.69 396 LEU A CA 1
ATOM 3172 C C . LEU A 1 396 ? -38.829 -4.586 42.992 1.00 95.69 396 LEU A C 1
ATOM 3174 O O . LEU A 1 396 ? -38.116 -4.450 42.001 1.00 95.69 396 LEU A O 1
ATOM 3178 N N . LEU A 1 397 ? -38.453 -5.316 44.044 1.00 95.44 397 LEU A N 1
ATOM 3179 C CA . LEU A 1 397 ? -37.177 -6.030 44.124 1.00 95.44 397 LEU A CA 1
ATOM 3180 C C . LEU A 1 397 ? -37.053 -7.099 43.037 1.00 95.44 397 LEU A C 1
ATOM 3182 O O . LEU A 1 397 ? -36.026 -7.155 42.365 1.00 95.44 397 LEU A O 1
ATOM 3186 N N . GLN A 1 398 ? -38.100 -7.891 42.800 1.00 95.56 398 GLN A N 1
ATOM 3187 C CA . GLN A 1 398 ? -38.128 -8.868 41.708 1.00 95.56 398 GLN A CA 1
ATOM 3188 C C . GLN A 1 398 ? -37.951 -8.191 40.346 1.00 95.56 398 GLN A C 1
ATOM 3190 O O . GLN A 1 398 ? -37.135 -8.630 39.535 1.00 95.56 398 GLN A O 1
ATOM 3195 N N . ARG A 1 399 ? -38.657 -7.079 40.104 1.00 95.75 399 ARG A N 1
ATOM 3196 C CA . ARG A 1 399 ? -38.513 -6.300 38.867 1.00 95.75 399 ARG A CA 1
ATOM 3197 C C . ARG A 1 399 ? -37.094 -5.753 38.704 1.00 95.75 399 ARG A C 1
ATOM 3199 O O . ARG A 1 399 ? -36.527 -5.862 37.619 1.00 95.75 399 ARG A O 1
ATOM 3206 N N . CYS A 1 400 ? -36.508 -5.203 39.765 1.00 94.12 400 CYS A N 1
ATOM 3207 C CA . CYS A 1 400 ? -35.121 -4.743 39.766 1.00 94.12 400 CYS A CA 1
ATOM 3208 C C . CYS A 1 400 ? -34.140 -5.893 39.499 1.00 94.12 400 CYS A C 1
ATOM 3210 O O . CYS A 1 400 ? -33.212 -5.716 38.715 1.00 94.12 400 CYS A O 1
ATOM 3212 N N . GLY A 1 401 ? -34.368 -7.074 40.081 1.00 94.94 401 GLY A N 1
ATOM 3213 C CA . GLY A 1 401 ? -33.563 -8.272 39.841 1.00 94.94 401 GLY A CA 1
ATOM 3214 C C . GLY A 1 401 ? -33.585 -8.715 38.377 1.00 94.94 401 GLY A C 1
ATOM 3215 O O . GLY A 1 401 ? -32.530 -8.966 37.797 1.00 94.94 401 GLY A O 1
ATOM 3216 N N . LEU A 1 402 ? -34.763 -8.723 37.744 1.00 95.69 402 LEU A N 1
ATOM 3217 C CA . LEU A 1 402 ? -34.900 -9.036 36.316 1.00 95.69 402 LEU A CA 1
ATOM 3218 C C . LEU A 1 402 ? -34.187 -8.010 35.427 1.00 95.69 402 LEU A C 1
ATOM 3220 O O . LEU A 1 402 ? -33.481 -8.392 34.496 1.00 95.69 402 LEU A O 1
ATOM 3224 N N . ILE A 1 403 ? -34.326 -6.713 35.724 1.00 95.25 403 ILE A N 1
ATOM 3225 C CA . ILE A 1 403 ? -33.633 -5.648 34.981 1.00 95.25 403 ILE A CA 1
ATOM 3226 C C . ILE A 1 403 ? -32.116 -5.785 35.137 1.00 95.25 403 ILE A C 1
ATOM 3228 O O . ILE A 1 403 ? -31.390 -5.666 34.151 1.00 95.25 403 ILE A O 1
ATOM 3232 N N . HIS A 1 404 ? -31.633 -6.057 36.352 1.00 94.56 404 HIS A N 1
ATOM 3233 C CA . HIS A 1 404 ? -30.211 -6.259 36.606 1.00 94.56 404 HIS A CA 1
ATOM 3234 C C . HIS A 1 404 ? -29.677 -7.463 35.827 1.00 94.56 404 HIS A C 1
ATOM 3236 O O . HIS A 1 404 ? -28.703 -7.312 35.098 1.00 94.56 404 HIS A O 1
ATOM 3242 N N . SER A 1 405 ? -30.367 -8.608 35.886 1.00 95.75 405 SER A N 1
ATOM 3243 C CA . SER A 1 405 ? -30.012 -9.809 35.120 1.00 95.75 405 SER A CA 1
ATOM 3244 C C . SER A 1 405 ? -29.995 -9.558 33.609 1.00 95.75 405 SER A C 1
ATOM 3246 O O . SER A 1 405 ? -29.100 -10.032 32.912 1.00 95.75 405 SER A O 1
ATOM 3248 N N . ALA A 1 406 ? -30.967 -8.812 33.077 1.00 95.62 406 ALA A N 1
ATOM 3249 C CA . ALA A 1 406 ? -30.992 -8.464 31.659 1.00 95.62 406 ALA A CA 1
ATOM 3250 C C . ALA A 1 406 ? -29.798 -7.573 31.281 1.00 95.62 406 ALA A C 1
ATOM 3252 O O . ALA A 1 406 ? -29.148 -7.800 30.262 1.00 95.62 406 ALA A O 1
ATOM 3253 N N . LYS A 1 407 ? -29.462 -6.594 32.131 1.00 94.19 407 LYS A N 1
ATOM 3254 C CA . LYS A 1 407 ? -28.321 -5.697 31.916 1.00 94.19 407 LYS A CA 1
ATOM 3255 C C . LYS A 1 407 ? -26.976 -6.409 32.034 1.00 94.19 407 LYS A C 1
ATOM 3257 O O . LYS A 1 407 ? -26.081 -6.096 31.256 1.00 94.19 407 LYS A O 1
ATOM 3262 N N . THR A 1 408 ? -26.826 -7.376 32.938 1.00 95.06 408 THR A N 1
ATOM 3263 C CA . THR A 1 408 ? -25.605 -8.195 33.017 1.00 95.06 408 THR A CA 1
ATOM 3264 C C . THR A 1 408 ? -25.445 -9.072 31.778 1.00 95.06 408 THR A C 1
ATOM 3266 O O . THR A 1 408 ? -24.359 -9.110 31.211 1.00 95.06 408 THR A O 1
ATOM 3269 N N . MET A 1 409 ? -26.524 -9.692 31.281 1.00 95.50 409 MET A N 1
ATOM 3270 C CA . MET A 1 409 ? -26.471 -10.465 30.029 1.00 95.50 409 MET A CA 1
ATOM 3271 C C . MET A 1 409 ? -26.110 -9.586 28.822 1.00 95.50 409 MET A C 1
ATOM 3273 O O . MET A 1 409 ? -25.321 -9.993 27.971 1.00 95.50 409 MET A O 1
ATOM 3277 N N . GLU A 1 410 ? -26.646 -8.366 28.758 1.00 93.94 410 GLU A N 1
ATOM 3278 C CA . GLU A 1 410 ? -26.301 -7.390 27.720 1.00 93.94 410 GLU A CA 1
ATOM 3279 C C . GLU A 1 410 ? -24.820 -6.979 27.803 1.00 93.94 410 GLU A C 1
ATOM 3281 O O . GLU A 1 410 ? -24.127 -6.972 26.784 1.00 93.94 410 GLU A O 1
ATOM 3286 N N . GLN A 1 411 ? -24.304 -6.716 29.011 1.00 94.88 411 GLN A N 1
ATOM 3287 C CA . GLN A 1 411 ? -22.885 -6.424 29.236 1.00 94.88 411 GLN A CA 1
ATOM 3288 C C . GLN A 1 411 ? -21.977 -7.587 28.827 1.00 94.88 411 GLN A C 1
ATOM 3290 O O . GLN A 1 411 ? -20.955 -7.356 28.181 1.00 94.88 411 GLN A O 1
ATOM 3295 N N . ASP A 1 412 ? -22.332 -8.825 29.166 1.00 93.44 412 ASP A N 1
ATOM 3296 C CA . ASP A 1 412 ? -21.532 -10.001 28.816 1.00 93.44 412 ASP A CA 1
ATOM 3297 C C . ASP A 1 412 ? -21.536 -10.259 27.305 1.00 93.44 412 ASP A C 1
ATOM 3299 O O . ASP A 1 412 ? -20.482 -10.515 26.718 1.00 93.44 412 ASP A O 1
ATOM 3303 N N . SER A 1 413 ? -22.684 -10.081 26.644 1.00 95.00 413 SER A N 1
ATOM 3304 C CA . SER A 1 413 ? -22.774 -10.107 25.180 1.00 95.00 413 SER A CA 1
ATOM 3305 C C . SER A 1 413 ? -21.871 -9.041 24.551 1.00 95.00 413 SER A C 1
ATOM 3307 O O . SER A 1 413 ? -21.080 -9.339 23.654 1.00 95.00 413 SER A O 1
ATOM 3309 N N . GLN A 1 414 ? -21.928 -7.799 25.044 1.00 94.50 414 GLN A N 1
ATOM 3310 C CA . GLN A 1 414 ? -21.075 -6.712 24.557 1.00 94.50 414 GLN A CA 1
ATOM 3311 C C . GLN A 1 414 ? -19.588 -7.014 24.780 1.00 94.50 414 GLN A C 1
ATOM 3313 O O . GLN A 1 414 ? -18.793 -6.859 23.854 1.00 94.50 414 GLN A O 1
ATOM 3318 N N . ARG A 1 415 ? -19.201 -7.534 25.951 1.00 95.50 415 ARG A N 1
ATOM 3319 C CA . ARG A 1 415 ? -17.822 -7.971 26.235 1.00 95.50 415 ARG A CA 1
ATOM 3320 C C . ARG A 1 415 ? -17.354 -9.056 25.274 1.00 95.50 415 ARG A C 1
ATOM 3322 O O . ARG A 1 415 ? -16.232 -8.982 24.778 1.00 95.50 415 ARG A O 1
ATOM 3329 N N . GLN A 1 416 ? -18.210 -10.026 24.963 1.00 95.81 416 GLN A N 1
ATOM 3330 C CA . GLN A 1 416 ? -17.879 -11.076 24.006 1.00 95.81 416 GLN A CA 1
ATOM 3331 C C . GLN A 1 416 ? -17.684 -10.507 22.594 1.00 95.81 416 GLN A C 1
ATOM 3333 O O . GLN A 1 416 ? -16.722 -10.873 21.920 1.00 95.81 416 GLN A O 1
ATOM 3338 N N . THR A 1 417 ? -18.544 -9.581 22.153 1.00 95.19 417 THR A N 1
ATOM 3339 C CA . THR A 1 417 ? -18.372 -8.909 20.851 1.00 95.19 417 THR A CA 1
ATOM 3340 C C . THR A 1 417 ? -17.107 -8.053 20.806 1.00 95.19 417 THR A C 1
ATOM 3342 O O . THR A 1 417 ? -16.355 -8.142 19.840 1.00 95.19 417 THR A O 1
ATOM 3345 N N . ALA A 1 418 ? -16.805 -7.306 21.871 1.00 95.19 418 ALA A N 1
ATOM 3346 C CA . ALA A 1 418 ? -15.589 -6.509 21.979 1.00 95.19 418 ALA A CA 1
ATOM 3347 C C . ALA A 1 418 ? -14.329 -7.388 21.958 1.00 95.19 418 ALA A C 1
ATOM 3349 O O . ALA A 1 418 ? -13.367 -7.060 21.269 1.00 95.19 418 ALA A O 1
ATOM 3350 N N . SER A 1 419 ? -14.343 -8.533 22.649 1.00 95.81 419 SER A N 1
ATOM 3351 C CA . SER A 1 419 ? -13.228 -9.486 22.628 1.00 95.81 419 SER A CA 1
ATOM 3352 C C . SER A 1 419 ? -13.025 -10.114 21.249 1.00 95.81 419 SER A C 1
ATOM 3354 O O . SER A 1 419 ? -11.880 -10.316 20.850 1.00 95.81 419 SER A O 1
ATOM 3356 N N . LYS A 1 420 ? -14.106 -10.420 20.518 1.00 97.06 420 LYS A N 1
ATOM 3357 C CA . LYS A 1 420 ? -14.019 -10.922 19.137 1.00 97.06 420 LYS A CA 1
ATOM 3358 C C . LYS A 1 420 ? -13.422 -9.865 18.210 1.00 97.06 420 LYS A C 1
ATOM 3360 O O . LYS A 1 420 ? -12.426 -10.134 17.556 1.00 97.06 420 LYS A O 1
ATOM 3365 N N . LEU A 1 421 ? -13.943 -8.638 18.252 1.00 95.62 421 LEU A N 1
ATOM 3366 C CA . LEU A 1 421 ? -13.411 -7.523 17.465 1.00 95.62 421 LEU A CA 1
ATOM 3367 C C . LEU A 1 421 ? -11.936 -7.240 17.788 1.00 95.62 421 LEU A C 1
ATOM 3369 O O . LEU A 1 421 ? -11.148 -6.970 16.886 1.00 95.62 421 LEU A O 1
ATOM 3373 N N . ALA A 1 422 ? -11.537 -7.334 19.060 1.00 96.19 422 ALA A N 1
ATOM 3374 C CA . ALA A 1 422 ? -10.141 -7.186 19.458 1.00 96.19 422 ALA A CA 1
ATOM 3375 C C . ALA A 1 422 ? -9.250 -8.274 18.834 1.00 96.19 422 ALA A C 1
ATOM 3377 O O . ALA A 1 422 ? -8.185 -7.948 18.306 1.00 96.19 422 ALA A O 1
ATOM 3378 N N . LEU A 1 423 ? -9.696 -9.535 18.834 1.00 97.06 423 LEU A N 1
ATOM 3379 C CA . LEU A 1 423 ? -8.991 -10.639 18.179 1.00 97.06 423 LEU A CA 1
ATOM 3380 C C . LEU A 1 423 ? -8.850 -10.390 16.670 1.00 97.06 423 LEU A C 1
ATOM 3382 O O . LEU A 1 423 ? -7.736 -10.445 16.151 1.00 97.06 423 LEU A O 1
ATOM 3386 N N . ASP A 1 424 ? -9.946 -10.041 15.996 1.00 96.44 424 ASP A N 1
ATOM 3387 C CA . ASP A 1 424 ? -9.962 -9.790 14.552 1.00 96.44 424 ASP A CA 1
ATOM 3388 C C . ASP A 1 424 ? -9.031 -8.623 14.190 1.00 96.44 424 ASP A C 1
ATOM 3390 O O . ASP A 1 424 ? -8.254 -8.692 13.239 1.00 96.44 424 ASP A O 1
ATOM 3394 N N . THR A 1 425 ? -9.027 -7.548 14.989 1.00 95.00 425 THR A N 1
ATOM 3395 C CA . THR A 1 425 ? -8.107 -6.420 14.764 1.00 95.00 425 THR A CA 1
ATOM 3396 C C . THR A 1 425 ? -6.642 -6.804 14.964 1.00 95.00 425 THR A C 1
ATOM 3398 O O . THR A 1 425 ? -5.783 -6.282 14.254 1.00 95.00 425 THR A O 1
ATOM 3401 N N . ALA A 1 426 ? -6.336 -7.709 15.899 1.00 96.19 426 ALA A N 1
ATOM 3402 C CA . ALA A 1 426 ? -4.981 -8.205 16.109 1.00 96.19 426 ALA A CA 1
ATOM 3403 C C . ALA A 1 426 ? -4.524 -9.104 14.948 1.00 96.19 426 ALA A C 1
ATOM 3405 O O . ALA A 1 426 ? -3.403 -8.943 14.469 1.00 96.19 426 ALA A O 1
ATOM 3406 N N . GLN A 1 427 ? -5.402 -9.981 14.452 1.00 96.62 427 GLN A N 1
ATOM 3407 C CA . GLN A 1 427 ? -5.140 -10.817 13.275 1.00 96.62 427 GLN A CA 1
ATOM 3408 C C . GLN A 1 427 ? -4.900 -9.962 12.027 1.00 96.62 427 GLN A C 1
ATOM 3410 O O . GLN A 1 427 ? -3.856 -10.087 11.392 1.00 96.62 427 GLN A O 1
ATOM 3415 N N . ASN A 1 428 ? -5.787 -9.003 11.749 1.00 95.44 428 ASN A N 1
ATOM 3416 C CA . ASN A 1 428 ? -5.632 -8.079 10.624 1.00 95.44 428 ASN A CA 1
ATOM 3417 C C . ASN A 1 428 ? -4.333 -7.260 10.721 1.00 95.44 428 ASN A C 1
ATOM 3419 O O . ASN A 1 428 ? -3.683 -7.000 9.711 1.00 95.44 428 ASN A O 1
ATOM 3423 N N . ARG A 1 429 ? -3.918 -6.850 11.929 1.00 95.44 429 ARG A N 1
ATOM 3424 C CA . ARG A 1 429 ? -2.626 -6.168 12.131 1.00 95.44 429 ARG A CA 1
ATOM 3425 C C . ARG A 1 429 ? -1.442 -7.072 11.799 1.00 95.44 429 ARG A C 1
ATOM 3427 O O . ARG A 1 429 ? -0.533 -6.608 11.117 1.00 95.44 429 ARG A O 1
ATOM 3434 N N . ALA A 1 430 ? -1.468 -8.332 12.228 1.00 95.88 430 ALA A N 1
ATOM 3435 C CA . ALA A 1 430 ? -0.420 -9.296 11.901 1.00 95.88 430 ALA A CA 1
ATOM 3436 C C . ALA A 1 430 ? -0.341 -9.554 10.384 1.00 95.88 430 ALA A C 1
ATOM 3438 O O . ALA A 1 430 ? 0.747 -9.557 9.810 1.00 95.88 430 ALA A O 1
ATOM 3439 N N . GLU A 1 431 ? -1.484 -9.685 9.705 1.00 96.38 431 GLU A N 1
ATOM 3440 C CA . GLU A 1 431 ? -1.526 -9.811 8.243 1.00 96.38 431 GLU A CA 1
ATOM 3441 C C . GLU A 1 431 ? -0.963 -8.571 7.537 1.00 96.38 431 GLU A C 1
ATOM 3443 O O . GLU A 1 431 ? -0.182 -8.698 6.592 1.00 96.38 431 GLU A O 1
ATOM 3448 N N . LEU A 1 432 ? -1.290 -7.366 8.017 1.00 96.00 432 LEU A N 1
ATOM 3449 C CA . LEU A 1 432 ? -0.735 -6.117 7.489 1.00 96.00 432 LEU A CA 1
ATOM 3450 C C . LEU A 1 432 ? 0.782 -6.016 7.691 1.00 96.00 432 LEU A C 1
ATOM 3452 O O . LEU A 1 432 ? 1.472 -5.475 6.829 1.00 96.00 432 LEU A O 1
ATOM 3456 N N . GLU A 1 433 ? 1.318 -6.513 8.805 1.00 95.94 433 GLU A N 1
ATOM 3457 C CA . GLU A 1 433 ? 2.766 -6.564 9.041 1.00 95.94 433 GLU A CA 1
ATOM 3458 C C . GLU A 1 433 ? 3.456 -7.508 8.053 1.00 95.94 433 GLU A C 1
ATOM 3460 O O . GLU A 1 433 ? 4.412 -7.099 7.391 1.00 95.94 433 GLU A O 1
ATOM 3465 N N . ILE A 1 434 ? 2.906 -8.708 7.848 1.00 96.50 434 ILE A N 1
ATOM 3466 C CA . ILE A 1 434 ? 3.403 -9.653 6.838 1.00 96.50 434 ILE A CA 1
ATOM 3467 C C . ILE A 1 434 ? 3.362 -9.010 5.444 1.00 96.50 434 ILE A C 1
ATOM 3469 O O . ILE A 1 434 ? 4.347 -9.049 4.702 1.00 96.50 434 ILE A O 1
ATOM 3473 N N . GLN A 1 435 ? 2.254 -8.356 5.083 1.00 95.56 435 GLN A N 1
ATOM 3474 C CA . GLN A 1 435 ? 2.132 -7.661 3.801 1.00 95.56 435 GLN A CA 1
ATOM 3475 C C . GLN A 1 435 ? 3.158 -6.527 3.664 1.00 95.56 435 GLN A C 1
ATOM 3477 O O . GLN A 1 435 ? 3.798 -6.409 2.618 1.00 95.56 435 GLN A O 1
ATOM 3482 N N . ARG A 1 436 ? 3.395 -5.731 4.712 1.00 96.81 436 ARG A N 1
ATOM 3483 C CA . ARG A 1 436 ? 4.431 -4.682 4.716 1.00 96.81 436 ARG A CA 1
ATOM 3484 C C . ARG A 1 436 ? 5.828 -5.249 4.495 1.00 96.81 436 ARG A C 1
ATOM 3486 O O . ARG A 1 436 ? 6.590 -4.676 3.718 1.00 96.81 436 ARG A O 1
ATOM 3493 N N . GLU A 1 437 ? 6.158 -6.382 5.107 1.00 96.19 437 GLU A N 1
ATOM 3494 C CA . GLU A 1 437 ? 7.435 -7.057 4.863 1.00 96.19 437 GLU A CA 1
ATOM 3495 C C . GLU A 1 437 ? 7.560 -7.539 3.413 1.00 96.19 437 GLU A C 1
ATOM 3497 O O . GLU A 1 437 ? 8.617 -7.381 2.796 1.00 96.19 437 GLU A O 1
ATOM 3502 N N . THR A 1 438 ? 6.490 -8.101 2.838 1.00 96.38 438 THR A N 1
ATOM 3503 C CA . THR A 1 438 ? 6.496 -8.515 1.424 1.00 96.38 438 THR A CA 1
ATOM 3504 C C . THR A 1 438 ? 6.642 -7.325 0.477 1.00 96.38 438 THR A C 1
ATOM 3506 O O . THR A 1 438 ? 7.435 -7.399 -0.462 1.00 96.38 438 THR A O 1
ATOM 3509 N N . LEU A 1 439 ? 5.973 -6.202 0.759 1.00 96.69 439 LEU A N 1
ATOM 3510 C CA . LEU A 1 439 ? 6.136 -4.953 0.015 1.00 96.69 439 LEU A CA 1
ATOM 3511 C C . LEU A 1 439 ? 7.565 -4.419 0.125 1.00 96.69 439 LEU A C 1
ATOM 3513 O O . LEU A 1 439 ? 8.125 -3.997 -0.881 1.00 96.69 439 LEU A O 1
ATOM 3517 N N . GLY A 1 440 ? 8.190 -4.497 1.303 1.00 97.56 440 GLY A N 1
ATOM 3518 C CA . GLY A 1 440 ? 9.596 -4.131 1.486 1.00 97.56 440 GLY A CA 1
ATOM 3519 C C . GLY A 1 440 ? 10.546 -4.984 0.636 1.00 97.56 440 GLY A C 1
ATOM 3520 O O . GLY A 1 440 ? 11.441 -4.449 -0.020 1.00 97.56 440 GLY A O 1
ATOM 3521 N N . LYS A 1 441 ? 10.322 -6.304 0.580 1.00 97.25 441 LYS A N 1
ATOM 3522 C CA . LYS A 1 441 ? 11.099 -7.227 -0.271 1.00 97.25 441 LYS A CA 1
ATOM 3523 C C . LYS A 1 441 ? 10.917 -6.918 -1.758 1.00 97.25 441 LYS A C 1
ATOM 3525 O O . LYS A 1 441 ? 11.906 -6.851 -2.485 1.00 97.25 441 LYS A O 1
ATOM 3530 N N . LEU A 1 442 ? 9.678 -6.696 -2.198 1.00 96.69 442 LEU A N 1
ATOM 3531 C CA . LEU A 1 442 ? 9.364 -6.339 -3.585 1.00 96.69 442 LEU A CA 1
ATOM 3532 C C . LEU A 1 442 ? 9.974 -4.987 -3.969 1.00 96.69 442 LEU A C 1
ATOM 3534 O O . LEU A 1 442 ? 10.598 -4.883 -5.019 1.00 96.69 442 LEU A O 1
ATOM 3538 N N . ALA A 1 443 ? 9.876 -3.976 -3.104 1.00 97.25 443 ALA A N 1
ATOM 3539 C CA . ALA A 1 443 ? 10.491 -2.671 -3.333 1.00 97.25 443 ALA A CA 1
ATOM 3540 C C . ALA A 1 443 ? 12.015 -2.785 -3.489 1.00 97.25 443 ALA A C 1
ATOM 3542 O O . ALA A 1 443 ? 12.584 -2.215 -4.417 1.00 97.25 443 ALA A O 1
ATOM 3543 N N . HIS A 1 444 ? 12.676 -3.586 -2.646 1.00 97.69 444 HIS A N 1
ATOM 3544 C CA . HIS A 1 444 ? 14.111 -3.836 -2.776 1.00 97.69 444 HIS A CA 1
ATOM 3545 C C . HIS A 1 444 ? 14.471 -4.526 -4.103 1.00 97.69 444 HIS A C 1
ATOM 3547 O O . HIS A 1 444 ? 15.444 -4.143 -4.755 1.00 97.69 444 HIS A O 1
ATOM 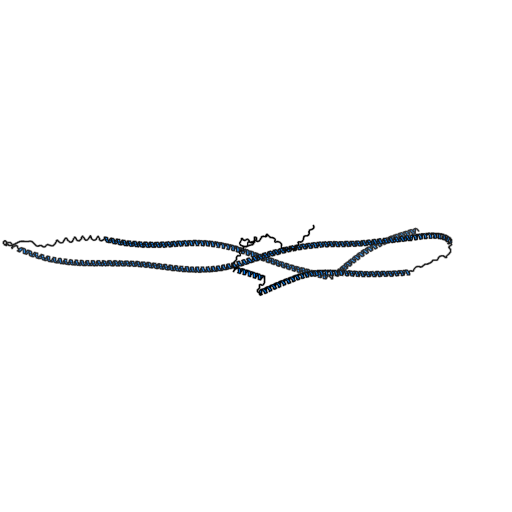3553 N N . GLN A 1 445 ? 13.677 -5.512 -4.535 1.00 98.12 445 GLN A N 1
ATOM 3554 C CA . GLN A 1 445 ? 13.856 -6.166 -5.835 1.00 98.12 445 GLN A CA 1
ATOM 3555 C C . GLN A 1 445 ? 13.684 -5.181 -6.996 1.00 98.12 445 GLN A C 1
ATOM 3557 O O . GLN A 1 445 ? 14.508 -5.180 -7.908 1.00 98.12 445 GLN A O 1
ATOM 3562 N N . VAL A 1 446 ? 12.668 -4.315 -6.946 1.00 97.31 446 VAL A N 1
ATOM 3563 C CA . VAL A 1 446 ? 12.445 -3.270 -7.956 1.00 97.31 446 VAL A CA 1
ATOM 3564 C C . VAL A 1 446 ? 13.644 -2.329 -8.024 1.00 97.31 446 VAL A C 1
ATOM 3566 O O . VAL A 1 446 ? 14.212 -2.169 -9.099 1.00 97.31 446 VAL A O 1
ATOM 3569 N N . SER A 1 447 ? 14.115 -1.800 -6.892 1.00 98.00 447 SER A N 1
ATOM 3570 C CA . SER A 1 447 ? 15.296 -0.926 -6.874 1.00 98.00 447 SER A CA 1
ATOM 3571 C C . SER A 1 447 ? 16.563 -1.623 -7.391 1.00 98.00 447 SER A C 1
ATOM 3573 O O . SER A 1 447 ? 17.380 -1.003 -8.071 1.00 98.00 447 SER A O 1
ATOM 3575 N N . SER A 1 448 ? 16.734 -2.921 -7.114 1.00 97.94 448 SER A N 1
ATOM 3576 C CA . SER A 1 448 ? 17.845 -3.713 -7.658 1.00 97.94 448 SER A CA 1
ATOM 3577 C C . SER A 1 448 ? 17.756 -3.860 -9.182 1.00 97.94 448 SER A C 1
ATOM 3579 O O . SER A 1 448 ? 18.752 -3.660 -9.881 1.00 97.94 448 SER A O 1
ATOM 3581 N N . LEU A 1 449 ? 16.565 -4.148 -9.713 1.00 96.94 449 LEU A N 1
ATOM 3582 C CA . LEU A 1 449 ? 16.325 -4.249 -11.154 1.00 96.94 449 LEU A CA 1
ATOM 3583 C C . LEU A 1 449 ? 16.487 -2.898 -11.857 1.00 96.94 449 LEU A C 1
ATOM 3585 O O . LEU A 1 449 ? 17.082 -2.838 -12.929 1.00 96.94 449 LEU A O 1
ATOM 3589 N N . GLU A 1 450 ? 16.024 -1.805 -11.252 1.00 97.38 450 GLU A N 1
ATOM 3590 C CA . GLU A 1 450 ? 16.226 -0.445 -11.760 1.00 97.38 450 GLU A CA 1
ATOM 3591 C C . GLU A 1 450 ? 17.711 -0.082 -11.826 1.00 97.38 450 GLU A C 1
ATOM 3593 O O . GLU A 1 450 ? 18.172 0.483 -12.821 1.00 97.38 450 GLU A O 1
ATOM 3598 N N . TYR A 1 451 ? 18.483 -0.449 -10.799 1.00 97.88 451 TYR A N 1
ATOM 3599 C CA . TYR A 1 451 ? 19.931 -0.267 -10.800 1.00 97.88 451 TYR A CA 1
ATOM 3600 C C . TYR A 1 451 ? 20.594 -1.038 -11.950 1.00 97.88 451 TYR A C 1
ATOM 3602 O O . TYR A 1 451 ? 21.360 -0.454 -12.720 1.00 97.88 451 TYR A O 1
ATOM 3610 N N . GLN A 1 452 ? 20.256 -2.321 -12.117 1.00 97.62 452 GLN A N 1
ATOM 3611 C CA . GLN A 1 452 ? 20.773 -3.146 -13.215 1.00 97.62 452 GLN A CA 1
ATOM 3612 C C . GLN A 1 452 ? 20.377 -2.583 -14.584 1.00 97.62 452 GLN A C 1
ATOM 3614 O O . GLN A 1 452 ? 21.207 -2.5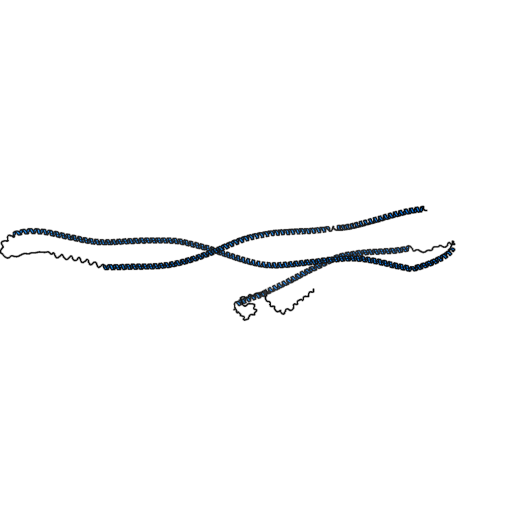07 -15.488 1.00 97.62 452 GLN A O 1
ATOM 3619 N N . LEU A 1 453 ? 19.134 -2.128 -14.742 1.00 97.12 453 LEU A N 1
ATOM 3620 C CA . LEU A 1 453 ? 18.639 -1.544 -15.985 1.00 97.12 453 LEU A CA 1
ATOM 3621 C C . LEU A 1 453 ? 19.374 -0.243 -16.327 1.00 97.12 453 LEU A C 1
ATOM 3623 O O . LEU A 1 453 ? 19.773 -0.045 -17.475 1.00 97.12 453 LEU A O 1
ATOM 3627 N N . ASN A 1 454 ? 19.625 0.614 -15.338 1.00 97.81 454 ASN A N 1
ATOM 3628 C CA . ASN A 1 454 ? 20.432 1.819 -15.522 1.00 97.81 454 ASN A CA 1
ATOM 3629 C C . ASN A 1 454 ? 21.887 1.491 -15.877 1.00 97.81 454 ASN A C 1
ATOM 3631 O O . ASN A 1 454 ? 22.477 2.161 -16.724 1.00 97.81 454 ASN A O 1
ATOM 3635 N N . GLN A 1 455 ? 22.463 0.448 -15.280 1.00 97.88 455 GLN A N 1
ATOM 3636 C CA . GLN A 1 455 ? 23.803 -0.014 -15.635 1.00 97.88 455 GLN A CA 1
ATOM 3637 C C . GLN A 1 455 ? 23.854 -0.530 -17.081 1.00 97.88 455 GLN A C 1
ATOM 3639 O O . GLN A 1 455 ? 24.752 -0.163 -17.835 1.00 97.88 455 GLN A O 1
ATOM 3644 N N . MET A 1 456 ? 22.849 -1.299 -17.509 1.00 95.69 456 MET A N 1
ATOM 3645 C CA . MET A 1 456 ? 22.738 -1.769 -18.892 1.00 95.69 456 MET A CA 1
ATOM 3646 C C . MET A 1 456 ? 22.556 -0.618 -19.885 1.00 95.69 456 MET A C 1
ATOM 3648 O O . MET A 1 456 ? 23.155 -0.658 -20.956 1.00 95.69 456 MET A O 1
ATOM 3652 N N . ARG A 1 457 ? 21.789 0.423 -19.532 1.00 97.69 457 ARG A N 1
ATOM 3653 C CA . ARG A 1 457 ? 21.658 1.641 -20.351 1.00 97.69 457 ARG A CA 1
ATOM 3654 C C . ARG A 1 457 ? 23.000 2.340 -20.543 1.00 97.69 457 ARG A C 1
ATOM 3656 O O . ARG A 1 457 ? 23.368 2.595 -21.682 1.00 97.69 457 ARG A O 1
ATOM 3663 N N . LYS A 1 458 ? 23.763 2.553 -19.466 1.00 97.81 458 LYS A N 1
ATOM 3664 C CA . LYS A 1 458 ? 25.109 3.149 -19.545 1.00 97.81 458 LYS A CA 1
ATOM 3665 C C . LYS A 1 458 ? 26.055 2.328 -20.422 1.00 97.81 458 LYS A C 1
ATOM 3667 O O . LYS A 1 458 ? 26.774 2.890 -21.240 1.00 97.81 458 LYS A O 1
ATOM 3672 N N . ASN A 1 459 ? 26.026 1.002 -20.294 1.00 97.62 459 ASN A N 1
ATOM 3673 C CA . ASN A 1 459 ? 26.839 0.119 -21.134 1.00 97.62 459 ASN A CA 1
ATOM 3674 C C . ASN A 1 459 ? 26.434 0.213 -22.614 1.00 97.62 459 ASN A C 1
ATOM 3676 O O . ASN A 1 459 ? 27.294 0.225 -23.489 1.00 97.62 459 ASN A O 1
ATOM 3680 N N . TYR A 1 460 ? 25.132 0.307 -22.899 1.00 97.12 460 TYR A N 1
ATOM 3681 C CA . TYR A 1 460 ? 24.627 0.506 -24.257 1.00 97.12 460 TYR A CA 1
ATOM 3682 C C . TYR A 1 460 ? 25.025 1.865 -24.836 1.00 97.12 460 TYR A C 1
ATOM 3684 O O . TYR A 1 460 ? 25.437 1.932 -25.989 1.00 97.12 460 TYR A O 1
ATOM 3692 N N . GLU A 1 461 ? 24.917 2.938 -24.052 1.00 97.31 461 GLU A N 1
ATOM 3693 C CA . GLU A 1 461 ? 25.363 4.278 -24.445 1.00 97.31 461 GLU A CA 1
ATOM 3694 C C . GLU A 1 461 ? 26.857 4.283 -24.774 1.00 97.31 461 GLU A C 1
ATOM 3696 O O . GLU A 1 461 ? 27.249 4.812 -25.811 1.00 97.31 461 GLU A O 1
ATOM 3701 N N . HIS A 1 462 ? 27.672 3.622 -23.951 1.00 97.75 462 HIS A N 1
ATOM 3702 C CA . HIS A 1 462 ? 29.101 3.479 -24.204 1.00 97.75 462 HIS A CA 1
ATOM 3703 C C . HIS A 1 462 ? 29.388 2.691 -25.489 1.00 97.75 462 HIS A C 1
ATOM 3705 O O . HIS A 1 462 ? 30.130 3.164 -26.343 1.00 97.75 462 HIS A O 1
ATOM 3711 N N . ALA A 1 463 ? 28.731 1.547 -25.699 1.00 97.44 463 ALA A N 1
ATOM 3712 C CA . ALA A 1 463 ? 28.891 0.767 -26.928 1.00 97.44 463 ALA A CA 1
ATOM 3713 C C . ALA A 1 463 ? 28.432 1.539 -28.182 1.00 97.44 463 ALA A C 1
ATOM 3715 O O . ALA A 1 463 ? 28.997 1.381 -29.265 1.00 97.44 463 ALA A O 1
ATOM 3716 N N . LEU A 1 464 ? 27.404 2.387 -28.057 1.00 97.56 464 LEU A N 1
ATOM 3717 C CA . LEU A 1 464 ? 26.980 3.281 -29.134 1.00 97.56 464 LEU A CA 1
ATOM 3718 C C . LEU A 1 464 ? 28.023 4.364 -29.415 1.00 97.56 464 LEU A C 1
ATOM 3720 O O . LEU A 1 464 ? 28.268 4.643 -30.587 1.00 97.56 464 LEU A O 1
ATOM 3724 N N . GLN A 1 465 ? 28.631 4.947 -28.378 1.00 97.69 465 GLN A N 1
ATOM 3725 C CA . GLN A 1 465 ? 29.740 5.893 -28.521 1.00 97.69 465 GLN A CA 1
ATOM 3726 C C . GLN A 1 465 ? 30.922 5.234 -29.236 1.00 97.69 465 GLN A C 1
ATOM 3728 O O . GLN A 1 465 ? 31.298 5.706 -30.301 1.00 97.69 465 GLN A O 1
ATOM 3733 N N . GLU A 1 466 ? 31.397 4.079 -28.763 1.00 97.50 466 GLU A N 1
ATOM 3734 C CA . GLU A 1 466 ? 32.491 3.332 -29.402 1.00 97.50 466 GLU A CA 1
ATOM 3735 C C . GLU A 1 466 ? 32.188 3.000 -30.870 1.00 97.50 466 GLU A C 1
ATOM 3737 O O . GLU A 1 466 ? 33.033 3.166 -31.752 1.00 97.50 466 GLU A O 1
ATOM 3742 N N . ARG A 1 467 ? 30.957 2.561 -31.167 1.00 97.81 467 ARG A N 1
ATOM 3743 C CA . ARG A 1 467 ? 30.527 2.296 -32.546 1.00 97.81 467 ARG A CA 1
ATOM 3744 C C . ARG A 1 467 ? 30.567 3.562 -33.397 1.00 97.81 467 ARG A C 1
ATOM 3746 O O . ARG A 1 467 ? 30.969 3.495 -34.556 1.00 97.81 467 ARG A O 1
ATOM 3753 N N . ASN A 1 468 ? 30.100 4.686 -32.861 1.00 97.06 468 ASN A N 1
ATOM 3754 C CA . ASN A 1 468 ? 30.090 5.954 -33.579 1.00 97.06 468 ASN A CA 1
ATOM 3755 C C . ASN A 1 468 ? 31.520 6.463 -33.807 1.00 97.06 468 ASN A C 1
ATOM 3757 O O . ASN A 1 468 ? 31.818 6.882 -34.919 1.00 97.06 468 ASN A O 1
ATOM 3761 N N . ASP A 1 469 ? 32.413 6.333 -32.825 1.00 97.75 469 ASP A N 1
ATOM 3762 C CA . ASP A 1 469 ? 33.826 6.704 -32.944 1.00 97.75 469 ASP A CA 1
ATOM 3763 C C . ASP A 1 469 ? 34.533 5.854 -34.006 1.00 97.75 469 ASP A C 1
ATOM 3765 O O . ASP A 1 469 ? 35.251 6.369 -34.862 1.00 97.75 469 ASP A O 1
ATOM 3769 N N . VAL A 1 470 ? 34.293 4.539 -34.026 1.00 97.56 470 VAL A N 1
ATOM 3770 C CA . VAL A 1 470 ? 34.796 3.661 -35.099 1.00 97.56 470 VAL A CA 1
ATOM 3771 C C . VAL A 1 470 ? 34.172 4.031 -36.447 1.00 97.56 470 VAL A C 1
ATOM 3773 O O . VAL A 1 470 ? 34.857 4.003 -37.468 1.00 97.56 470 VAL A O 1
ATOM 3776 N N . GLY A 1 471 ? 32.892 4.406 -36.462 1.00 97.50 471 GLY A N 1
ATOM 3777 C CA . GLY A 1 471 ? 32.200 4.902 -37.651 1.00 97.50 471 GLY A CA 1
ATOM 3778 C C . GLY A 1 471 ? 32.851 6.161 -38.227 1.00 97.50 471 GLY A C 1
ATOM 3779 O O . GLY A 1 471 ? 33.098 6.208 -39.429 1.00 97.50 471 GLY A O 1
ATOM 3780 N N . LEU A 1 472 ? 33.190 7.135 -37.379 1.00 97.50 472 LEU A N 1
ATOM 3781 C CA . LEU A 1 472 ? 33.915 8.347 -37.768 1.00 97.50 472 LEU A CA 1
ATOM 3782 C C . LEU A 1 472 ? 35.304 8.009 -38.318 1.00 97.50 472 LEU A C 1
ATOM 3784 O O . LEU A 1 472 ? 35.618 8.397 -39.437 1.00 97.50 472 LEU A O 1
ATOM 3788 N N . ASN A 1 473 ? 36.076 7.179 -37.612 1.00 97.00 473 ASN A N 1
ATOM 3789 C CA . ASN A 1 473 ? 37.392 6.725 -38.078 1.00 97.00 473 ASN A CA 1
ATOM 3790 C C . ASN A 1 473 ? 37.332 6.006 -39.441 1.00 97.00 473 ASN A C 1
ATOM 3792 O O . ASN A 1 473 ? 38.277 6.064 -40.228 1.00 97.00 473 ASN A O 1
ATOM 3796 N N . LEU A 1 474 ? 36.252 5.267 -39.716 1.00 97.75 474 LEU A N 1
ATOM 3797 C CA . LEU A 1 474 ? 36.058 4.595 -41.000 1.00 97.75 474 LEU A CA 1
ATOM 3798 C C . LEU A 1 474 ? 35.743 5.598 -42.114 1.00 97.75 474 LEU A C 1
ATOM 3800 O O . LEU A 1 474 ? 36.218 5.421 -43.234 1.00 97.75 474 LEU A O 1
ATOM 3804 N N . ILE A 1 475 ? 34.954 6.633 -41.816 1.00 97.00 475 ILE A N 1
ATOM 3805 C CA . ILE A 1 475 ? 34.672 7.725 -42.753 1.00 97.00 475 ILE A CA 1
ATOM 3806 C C . ILE A 1 475 ? 35.968 8.467 -43.079 1.00 97.00 475 ILE A C 1
ATOM 3808 O O . ILE A 1 475 ? 36.300 8.565 -44.254 1.00 97.00 475 ILE A O 1
ATOM 3812 N N . GLU A 1 476 ? 36.745 8.867 -42.070 1.00 97.25 476 GLU A N 1
ATOM 3813 C CA . GLU A 1 476 ? 38.041 9.536 -42.256 1.00 97.25 476 GLU A CA 1
ATOM 3814 C C . GLU A 1 476 ? 38.995 8.693 -43.117 1.00 97.25 476 GLU A C 1
ATOM 3816 O O . GLU A 1 476 ? 39.538 9.173 -44.109 1.00 97.25 476 GLU A O 1
ATOM 3821 N N . ARG A 1 477 ? 39.131 7.390 -42.825 1.00 96.81 477 ARG A N 1
ATOM 3822 C CA . ARG A 1 477 ? 39.941 6.482 -43.657 1.00 96.81 477 ARG A CA 1
ATOM 3823 C C . ARG A 1 477 ? 39.417 6.346 -45.085 1.00 96.81 477 ARG A C 1
ATOM 3825 O O . ARG A 1 477 ? 40.208 6.231 -46.018 1.00 96.81 477 ARG A O 1
ATOM 3832 N N . ASN A 1 478 ? 38.101 6.322 -45.280 1.00 96.44 478 ASN A N 1
ATOM 3833 C CA . ASN A 1 478 ? 37.525 6.281 -46.622 1.00 96.44 478 ASN A CA 1
ATOM 3834 C C . ASN A 1 478 ? 37.790 7.589 -47.381 1.00 96.44 478 ASN A C 1
ATOM 3836 O O . ASN A 1 478 ? 38.110 7.538 -48.566 1.00 96.44 478 ASN A O 1
ATOM 3840 N N . GLU A 1 479 ? 37.710 8.740 -46.713 1.00 96.94 479 GLU A N 1
ATOM 3841 C CA . GLU A 1 479 ? 38.079 10.040 -47.282 1.00 96.94 479 GLU A CA 1
ATOM 3842 C C . GLU A 1 479 ? 39.559 10.066 -47.683 1.00 96.94 479 GLU A C 1
ATOM 3844 O O . GLU A 1 479 ? 39.878 10.461 -48.806 1.00 96.94 479 GLU A O 1
ATOM 3849 N N . GLU A 1 480 ? 40.461 9.547 -46.842 1.00 96.62 480 GLU A N 1
ATOM 3850 C CA . GLU A 1 480 ? 41.879 9.377 -47.189 1.00 96.62 480 GLU A CA 1
ATOM 3851 C C . GLU A 1 480 ? 42.059 8.523 -48.454 1.00 96.62 480 GLU A C 1
ATOM 3853 O O . GLU A 1 480 ? 42.812 8.892 -49.358 1.00 96.62 480 GLU A O 1
ATOM 3858 N N . VAL A 1 481 ? 41.344 7.397 -48.560 1.00 96.62 481 VAL A N 1
ATOM 3859 C CA . VAL A 1 481 ? 41.390 6.516 -49.740 1.00 96.62 481 VAL A CA 1
ATOM 3860 C C . VAL A 1 481 ? 40.881 7.221 -51.000 1.00 96.62 481 VAL A C 1
ATOM 3862 O O . VAL A 1 481 ? 41.480 7.046 -52.067 1.00 96.62 481 VAL A O 1
ATOM 3865 N N . CYS A 1 482 ? 39.818 8.023 -50.899 1.00 96.50 482 CYS A N 1
ATOM 3866 C CA . CYS A 1 482 ? 39.318 8.842 -52.005 1.00 96.50 482 CYS A CA 1
ATOM 3867 C C . CYS A 1 482 ? 40.374 9.858 -52.459 1.00 96.50 482 CYS A C 1
ATOM 3869 O O . CYS A 1 482 ? 40.706 9.910 -53.644 1.00 96.50 482 CYS A O 1
ATOM 3871 N N . VAL A 1 483 ? 40.985 10.580 -51.514 1.00 97.31 483 VAL A N 1
ATOM 3872 C CA . VAL A 1 483 ? 42.081 11.518 -51.800 1.00 97.31 483 VAL A CA 1
ATOM 3873 C C . VAL A 1 483 ? 43.258 10.801 -52.471 1.00 97.31 483 VAL A C 1
ATOM 3875 O O . VAL A 1 483 ? 43.866 11.338 -53.400 1.00 97.31 483 VAL A O 1
ATOM 3878 N N . PHE A 1 484 ? 43.596 9.579 -52.047 1.00 97.25 484 PHE A N 1
ATOM 3879 C CA . PHE A 1 484 ? 44.648 8.795 -52.698 1.00 97.25 484 PHE A CA 1
ATOM 3880 C C . PHE A 1 484 ? 44.282 8.363 -54.119 1.00 97.25 484 PHE A C 1
ATOM 3882 O O . PHE A 1 484 ? 45.146 8.421 -54.992 1.00 97.25 484 PHE A O 1
ATOM 3889 N N . HIS A 1 485 ? 43.030 7.981 -54.382 1.00 97.62 485 HIS A N 1
ATOM 3890 C CA . HIS A 1 485 ? 42.577 7.659 -55.738 1.00 97.62 485 HIS A CA 1
ATOM 3891 C C . HIS A 1 485 ? 42.657 8.869 -56.667 1.00 97.62 485 HIS A C 1
ATOM 3893 O O . HIS A 1 485 ? 43.138 8.748 -57.791 1.00 97.62 485 HIS A O 1
ATOM 3899 N N . GLU A 1 486 ? 42.245 10.047 -56.200 1.00 96.31 486 GLU A N 1
ATOM 3900 C CA . GLU A 1 486 ? 42.367 11.284 -56.975 1.00 96.31 486 GLU A CA 1
ATOM 3901 C C . GLU A 1 486 ? 43.831 11.617 -57.270 1.00 96.31 486 GLU A C 1
ATOM 3903 O O . GLU A 1 486 ? 44.185 11.891 -58.418 1.00 96.31 486 GLU A O 1
ATOM 3908 N N . LYS A 1 487 ? 44.712 11.514 -56.264 1.00 97.44 487 LYS A N 1
ATOM 3909 C CA . LYS A 1 487 ? 46.160 11.691 -56.453 1.00 97.44 487 LYS A CA 1
ATOM 3910 C C . LYS A 1 487 ? 46.728 10.700 -57.467 1.00 97.44 487 LYS A C 1
ATOM 3912 O O . LYS A 1 487 ? 47.516 11.108 -58.316 1.00 97.44 487 LYS A O 1
ATOM 3917 N N . LEU A 1 488 ? 46.327 9.432 -57.402 1.00 97.69 488 LEU A N 1
ATOM 3918 C CA . LEU A 1 488 ? 46.776 8.397 -58.331 1.00 97.69 488 LEU A CA 1
ATOM 3919 C C . LEU A 1 488 ? 46.295 8.692 -59.755 1.00 97.69 488 LEU A C 1
ATOM 3921 O O . LEU A 1 488 ? 47.097 8.659 -60.680 1.00 97.69 488 LEU A O 1
ATOM 3925 N N . ASN A 1 489 ? 45.032 9.082 -59.931 1.00 97.44 489 ASN A N 1
ATOM 3926 C CA . ASN A 1 489 ? 44.492 9.478 -61.234 1.00 97.44 489 ASN A CA 1
ATOM 3927 C C . ASN A 1 489 ? 45.230 10.696 -61.815 1.00 97.44 489 ASN A C 1
ATOM 3929 O O . ASN A 1 489 ? 45.572 10.721 -63.000 1.00 97.44 489 ASN A O 1
ATOM 3933 N N . MET A 1 490 ? 45.531 11.699 -60.985 1.00 96.25 490 MET A N 1
ATOM 3934 C CA . MET A 1 490 ? 46.342 12.847 -61.400 1.00 96.25 490 MET A CA 1
ATOM 3935 C C . MET A 1 490 ? 47.762 12.420 -61.788 1.00 96.25 490 MET A C 1
ATOM 3937 O O . MET A 1 490 ? 48.284 12.863 -62.807 1.00 96.25 490 MET A O 1
ATOM 3941 N N . GLN A 1 491 ? 48.384 11.512 -61.037 1.00 96.00 491 GLN A N 1
ATOM 3942 C CA . GLN A 1 491 ? 49.703 10.980 -61.384 1.00 96.00 491 GLN A CA 1
ATOM 3943 C C . GLN A 1 491 ? 49.676 10.151 -62.673 1.00 96.00 491 GLN A C 1
ATOM 3945 O O . GLN A 1 491 ? 50.575 10.291 -63.497 1.00 96.00 491 GLN A O 1
ATOM 3950 N N . GLU A 1 492 ? 48.645 9.339 -62.906 1.00 97.25 492 GLU A N 1
ATOM 3951 C CA . GLU A 1 492 ? 48.484 8.588 -64.153 1.00 97.25 492 GLU A CA 1
ATOM 3952 C C . GLU A 1 492 ? 48.333 9.503 -65.367 1.00 97.25 492 GLU A C 1
ATOM 3954 O O . GLU A 1 492 ? 48.930 9.239 -66.411 1.00 97.25 492 GLU A O 1
ATOM 3959 N N . THR A 1 493 ? 47.550 10.579 -65.258 1.00 96.62 493 THR A N 1
ATOM 3960 C CA . THR A 1 493 ? 47.397 11.531 -66.368 1.00 96.62 493 THR A CA 1
ATOM 3961 C C . THR A 1 493 ? 48.717 12.236 -66.671 1.00 96.62 493 THR A C 1
ATOM 3963 O O . THR A 1 493 ? 49.101 12.310 -67.840 1.00 96.62 493 THR A O 1
ATOM 3966 N N . VAL A 1 494 ? 49.466 12.647 -65.641 1.00 97.06 494 VAL A N 1
ATOM 3967 C CA . VAL A 1 494 ? 50.821 13.203 -65.790 1.00 97.06 494 VAL A CA 1
ATOM 3968 C C . VAL A 1 494 ? 51.777 12.187 -66.422 1.00 97.06 494 VAL A C 1
ATOM 3970 O O . VAL A 1 494 ? 52.506 12.538 -67.346 1.00 97.06 494 VAL A O 1
ATOM 3973 N N . LEU A 1 495 ? 51.753 10.919 -66.001 1.00 97.00 495 LEU A N 1
ATOM 3974 C CA . LEU A 1 495 ? 52.584 9.863 -66.591 1.00 97.00 495 LEU A CA 1
ATOM 3975 C C . LEU A 1 495 ? 52.236 9.607 -68.059 1.00 97.00 495 LEU A C 1
ATOM 3977 O O . LEU A 1 495 ? 53.138 9.453 -68.879 1.00 97.00 495 LEU A O 1
ATOM 3981 N N . ARG A 1 496 ? 50.948 9.605 -68.421 1.00 96.81 496 ARG A N 1
ATOM 3982 C CA . ARG A 1 496 ? 50.520 9.476 -69.823 1.00 96.81 496 ARG A CA 1
ATOM 3983 C C . ARG A 1 496 ? 51.015 10.658 -70.652 1.00 96.81 496 ARG A C 1
ATOM 3985 O O . ARG A 1 496 ? 51.595 10.439 -71.712 1.00 96.81 496 ARG A O 1
ATOM 3992 N N . GLN A 1 497 ? 50.866 11.889 -70.161 1.00 96.75 497 GLN A N 1
ATOM 3993 C CA . GLN A 1 497 ? 51.405 13.077 -70.833 1.00 96.75 497 GLN A CA 1
ATOM 3994 C C . GLN A 1 497 ? 52.928 12.998 -70.994 1.00 96.75 497 GLN A C 1
ATOM 3996 O O . GLN A 1 497 ? 53.435 13.222 -72.091 1.00 96.75 497 GLN A O 1
ATOM 4001 N N . ALA A 1 498 ? 53.650 12.611 -69.940 1.00 96.56 498 ALA A N 1
ATOM 4002 C CA . ALA A 1 498 ? 55.096 12.421 -69.986 1.00 96.56 498 ALA A CA 1
ATOM 4003 C C . ALA A 1 498 ? 55.497 11.327 -70.989 1.00 96.56 498 ALA A C 1
ATOM 4005 O O . ALA A 1 498 ? 56.447 11.513 -71.743 1.00 96.56 498 ALA A O 1
ATOM 4006 N N . SER A 1 499 ? 54.751 10.220 -71.060 1.00 96.12 499 SER A N 1
ATOM 4007 C CA . SER A 1 499 ? 55.001 9.151 -72.033 1.00 96.12 499 SER A CA 1
ATOM 4008 C C . SER A 1 499 ? 54.785 9.618 -73.473 1.00 96.12 499 SER A C 1
ATOM 4010 O O . SER A 1 499 ? 55.614 9.331 -74.326 1.00 96.12 499 SER A O 1
ATOM 4012 N N . LEU A 1 500 ? 53.742 10.411 -73.745 1.00 96.25 500 LEU A N 1
ATOM 4013 C CA . LEU A 1 500 ? 53.508 10.991 -75.071 1.00 96.25 500 LEU A CA 1
ATOM 4014 C C . LEU A 1 500 ? 54.626 11.958 -75.465 1.00 96.25 500 LEU A C 1
ATOM 4016 O O . LEU A 1 500 ? 55.105 11.915 -76.595 1.00 96.25 500 LEU A O 1
ATOM 4020 N N . GLN A 1 501 ? 55.074 12.799 -74.530 1.00 96.12 501 GLN A N 1
ATOM 4021 C CA . GLN A 1 501 ? 56.217 13.684 -74.757 1.00 96.12 501 GLN A CA 1
ATOM 4022 C C . GLN A 1 501 ? 57.498 12.890 -75.020 1.00 96.12 501 GLN A C 1
ATOM 4024 O O . GLN A 1 501 ? 58.252 13.244 -75.919 1.00 96.12 501 GLN A O 1
ATOM 4029 N N . LEU A 1 502 ? 57.734 11.807 -74.278 1.00 96.25 502 LEU A N 1
ATOM 4030 C CA . LEU A 1 502 ? 58.881 10.928 -74.486 1.00 96.25 502 LEU A CA 1
ATOM 4031 C C . LEU A 1 502 ? 58.830 10.284 -75.876 1.00 96.25 502 LEU A C 1
ATOM 4033 O O . LEU A 1 502 ? 59.817 10.365 -76.598 1.00 96.25 502 LEU A O 1
ATOM 4037 N N . MET A 1 503 ? 57.679 9.746 -76.290 1.00 96.12 503 MET A N 1
ATOM 4038 C CA . MET A 1 503 ? 57.495 9.175 -77.631 1.00 96.12 503 MET A CA 1
ATOM 4039 C C . MET A 1 503 ? 57.739 10.219 -78.728 1.00 96.12 503 MET A C 1
ATOM 4041 O O . MET A 1 503 ? 58.445 9.935 -79.690 1.00 96.12 503 MET A O 1
ATOM 4045 N N . ALA A 1 504 ? 57.250 11.452 -78.553 1.00 95.44 504 ALA A N 1
ATOM 4046 C CA . ALA A 1 504 ? 57.528 12.543 -79.487 1.00 95.44 504 ALA A CA 1
ATOM 4047 C C . ALA A 1 504 ? 59.035 12.852 -79.585 1.00 95.44 504 ALA A C 1
ATOM 4049 O O . ALA A 1 504 ? 59.558 13.044 -80.681 1.00 95.44 504 ALA A O 1
ATOM 4050 N N . ARG A 1 505 ? 59.765 12.841 -78.459 1.00 94.94 505 ARG A N 1
ATOM 4051 C CA . ARG A 1 505 ? 61.230 13.005 -78.460 1.00 94.94 505 ARG A CA 1
ATOM 4052 C C . ARG A 1 505 ? 61.958 11.817 -79.082 1.00 94.94 505 ARG A C 1
ATOM 4054 O O . ARG A 1 505 ? 62.960 12.016 -79.764 1.00 94.94 505 ARG A O 1
ATOM 4061 N N . GLU A 1 506 ? 61.476 10.595 -78.883 1.00 96.44 506 GLU 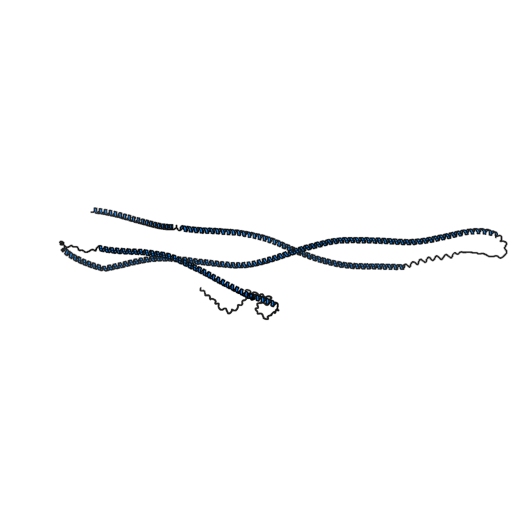A N 1
ATOM 4062 C CA . GLU A 1 506 ? 62.013 9.410 -79.555 1.00 96.44 506 GLU A CA 1
ATOM 4063 C C . GLU A 1 506 ? 61.783 9.462 -81.070 1.00 96.44 506 GLU A C 1
ATOM 4065 O O . GLU A 1 506 ? 62.670 9.079 -81.833 1.00 96.44 506 GLU A O 1
ATOM 4070 N N . ASP A 1 507 ? 60.640 9.976 -81.525 1.00 94.94 507 ASP A N 1
ATOM 4071 C CA . ASP A 1 507 ? 60.353 10.213 -82.943 1.00 94.94 507 ASP A CA 1
ATOM 4072 C C . ASP A 1 507 ? 61.266 11.285 -83.541 1.00 94.94 507 ASP A C 1
ATOM 4074 O O . ASP A 1 507 ? 61.854 11.055 -84.600 1.00 94.94 507 ASP A O 1
ATOM 4078 N N . GLU A 1 508 ? 61.466 12.409 -82.844 1.00 95.94 508 GLU A N 1
ATOM 4079 C CA . GLU A 1 508 ? 62.449 13.433 -83.224 1.00 95.94 508 GLU A CA 1
ATOM 4080 C C . GLU A 1 508 ? 63.858 12.828 -83.340 1.00 95.94 508 GLU A C 1
ATOM 4082 O O . GLU A 1 508 ? 64.554 13.045 -84.333 1.00 95.94 508 GLU A O 1
ATOM 4087 N N . LEU A 1 509 ? 64.278 12.012 -82.366 1.00 94.56 509 LEU A N 1
ATOM 4088 C CA . LEU A 1 509 ? 65.571 11.328 -82.406 1.00 94.56 509 LEU A CA 1
ATOM 4089 C C . LEU A 1 509 ? 65.669 10.348 -83.578 1.00 94.56 509 LEU A C 1
ATOM 4091 O O . LEU A 1 509 ? 66.700 10.319 -84.251 1.00 94.56 509 LEU A O 1
ATOM 4095 N N . ARG A 1 510 ? 64.621 9.560 -83.849 1.00 96.12 510 ARG A N 1
ATOM 4096 C CA . ARG A 1 510 ? 64.570 8.646 -85.002 1.00 96.12 510 ARG A CA 1
ATOM 4097 C C . ARG A 1 510 ? 64.664 9.406 -86.319 1.00 96.12 510 ARG A C 1
ATOM 4099 O O . ARG A 1 510 ? 65.426 9.001 -87.196 1.00 96.12 510 ARG A O 1
ATOM 4106 N N . TYR A 1 511 ? 63.947 10.519 -86.440 1.00 95.31 511 TYR A N 1
ATOM 4107 C CA . TYR A 1 511 ? 63.997 11.394 -87.604 1.00 95.31 511 TYR A CA 1
ATOM 4108 C C . TYR A 1 511 ? 65.411 11.947 -87.825 1.00 95.31 511 TYR A C 1
ATOM 4110 O O . TYR A 1 511 ? 65.988 11.750 -88.895 1.00 95.31 511 TYR A O 1
ATOM 4118 N N . ILE A 1 512 ? 66.026 12.523 -86.787 1.00 95.00 512 ILE A N 1
ATOM 4119 C CA . ILE A 1 512 ? 67.404 13.035 -86.848 1.00 95.00 512 ILE A CA 1
ATOM 4120 C C . ILE A 1 512 ? 68.388 11.906 -87.192 1.00 95.00 512 ILE A C 1
ATOM 4122 O O . ILE A 1 512 ? 69.299 12.091 -87.998 1.00 95.00 512 ILE A O 1
ATOM 4126 N N . GLN A 1 513 ? 68.219 10.705 -86.632 1.00 96.19 513 GLN A N 1
ATOM 4127 C CA . GLN A 1 513 ? 69.049 9.550 -86.985 1.00 96.19 513 GLN A CA 1
ATOM 4128 C C . GLN A 1 513 ? 68.898 9.168 -88.463 1.00 96.19 513 GLN A C 1
ATOM 4130 O O . GLN A 1 513 ? 69.907 8.912 -89.127 1.00 96.19 513 GLN A O 1
ATOM 4135 N N . MET A 1 514 ? 67.675 9.163 -89.003 1.00 93.75 514 MET A N 1
ATOM 4136 C CA . MET A 1 514 ? 67.436 8.930 -90.428 1.00 93.75 514 MET A CA 1
ATOM 4137 C C . MET A 1 514 ? 68.110 10.002 -91.289 1.00 93.75 514 MET A C 1
ATOM 4139 O O . MET A 1 514 ? 68.834 9.640 -92.220 1.00 93.75 514 MET A O 1
ATOM 4143 N N . GLU A 1 515 ? 67.978 11.287 -90.948 1.00 95.00 515 GLU A N 1
ATOM 4144 C CA . GLU A 1 515 ? 68.679 12.380 -91.635 1.00 95.00 515 GLU A CA 1
ATOM 4145 C C . GLU A 1 515 ? 70.197 12.185 -91.607 1.00 95.00 515 GLU A C 1
ATOM 4147 O O . GLU A 1 515 ? 70.851 12.246 -92.648 1.00 95.00 515 GLU A O 1
ATOM 4152 N N . VAL A 1 516 ? 70.768 11.842 -90.449 1.00 93.81 516 VAL A N 1
ATOM 4153 C CA . VAL A 1 516 ? 72.201 11.545 -90.318 1.00 93.81 516 VAL A CA 1
ATOM 4154 C C . VAL A 1 516 ? 72.602 10.369 -91.210 1.00 93.81 516 VAL A C 1
ATOM 4156 O O . VAL A 1 516 ? 73.643 10.426 -91.869 1.00 93.81 516 VAL A O 1
ATOM 4159 N N . THR A 1 517 ? 71.810 9.293 -91.269 1.00 95.06 517 THR A N 1
ATOM 4160 C CA . THR A 1 517 ? 72.113 8.160 -92.162 1.00 95.06 517 THR A CA 1
ATOM 4161 C C . THR A 1 517 ? 72.015 8.537 -93.637 1.00 95.06 517 THR A C 1
ATOM 4163 O O . THR A 1 517 ? 72.854 8.097 -94.427 1.00 95.06 517 THR A O 1
ATOM 4166 N N . GLN A 1 518 ? 71.055 9.380 -94.015 1.00 93.69 518 GLN A N 1
ATOM 4167 C CA . GLN A 1 518 ? 70.890 9.854 -95.384 1.00 93.69 518 GLN A CA 1
ATOM 4168 C C . GLN A 1 518 ? 72.034 10.783 -95.794 1.00 93.69 518 GLN A C 1
ATOM 4170 O O . GLN A 1 518 ? 72.620 10.584 -96.857 1.00 93.69 518 GLN A O 1
ATOM 4175 N N . LEU A 1 519 ? 72.430 11.719 -94.929 1.00 92.88 519 LEU A N 1
ATOM 4176 C CA . LEU A 1 519 ? 73.602 12.571 -95.136 1.00 92.88 519 LEU A CA 1
ATOM 4177 C C . LEU A 1 519 ? 74.878 11.730 -95.263 1.00 92.88 519 LEU A C 1
ATOM 4179 O O . LEU A 1 519 ? 75.671 11.942 -96.179 1.00 92.88 519 LEU A O 1
ATOM 4183 N N . LYS A 1 520 ? 75.060 10.702 -94.420 1.00 94.12 520 LYS A N 1
ATOM 4184 C CA . LYS A 1 520 ? 76.178 9.749 -94.557 1.00 94.12 520 LYS A CA 1
ATOM 4185 C C . LYS A 1 520 ? 76.157 9.020 -95.907 1.00 94.12 520 LYS A C 1
ATOM 4187 O O . LYS A 1 520 ? 77.214 8.868 -96.521 1.00 94.12 520 LYS A O 1
ATOM 4192 N N . ARG A 1 521 ? 74.984 8.585 -96.391 1.00 92.69 521 ARG A N 1
ATOM 4193 C CA . ARG A 1 521 ? 74.827 7.962 -97.721 1.00 92.69 521 ARG A CA 1
ATOM 4194 C C . ARG A 1 521 ? 75.152 8.942 -98.846 1.00 92.69 521 ARG A C 1
ATOM 4196 O O . ARG A 1 521 ? 75.907 8.572 -99.738 1.00 92.69 521 ARG A O 1
ATOM 4203 N N . GLN A 1 522 ? 74.647 10.174 -98.786 1.00 92.56 522 GLN A N 1
ATOM 4204 C CA . GLN A 1 522 ? 74.947 11.228 -99.760 1.00 92.56 522 GLN A CA 1
ATOM 4205 C C . GLN A 1 522 ? 76.450 11.513 -99.819 1.00 92.56 522 GLN A C 1
ATOM 4207 O O . GLN A 1 522 ? 77.025 11.495 -100.902 1.00 92.56 522 GLN A O 1
ATOM 4212 N N . ILE A 1 523 ? 77.118 11.659 -98.668 1.00 90.19 523 ILE A N 1
ATOM 4213 C CA . ILE A 1 523 ? 78.579 11.816 -98.604 1.00 90.19 523 ILE A CA 1
ATOM 4214 C C . ILE A 1 523 ? 79.287 10.627 -99.265 1.00 90.19 523 ILE A C 1
ATOM 4216 O O . ILE A 1 523 ? 80.249 10.821 -100.005 1.00 90.19 523 ILE A O 1
ATOM 4220 N N . LEU A 1 524 ? 78.830 9.395 -99.021 1.00 92.06 524 LEU A N 1
ATOM 4221 C CA . LEU A 1 524 ? 79.421 8.196 -99.619 1.00 92.06 524 LEU A CA 1
ATOM 4222 C C . LEU A 1 524 ? 79.230 8.150 -101.142 1.00 92.06 524 LEU A C 1
ATOM 4224 O O . LEU A 1 524 ? 80.172 7.796 -101.846 1.00 92.06 524 LEU A O 1
ATOM 4228 N N . VAL A 1 525 ? 78.054 8.530 -101.652 1.00 89.81 525 VAL A N 1
ATOM 4229 C CA . VAL A 1 525 ? 77.792 8.654 -103.096 1.00 89.81 525 VAL A CA 1
ATOM 4230 C C . VAL A 1 525 ? 78.691 9.725 -103.709 1.00 89.81 525 VAL A C 1
ATOM 4232 O O . VAL A 1 525 ? 79.412 9.419 -104.653 1.00 89.81 525 VAL A O 1
ATOM 4235 N N . CYS A 1 526 ? 78.751 10.923 -103.120 1.00 85.31 526 CYS A N 1
ATOM 4236 C CA . CYS A 1 526 ? 79.630 12.000 -103.582 1.00 85.31 526 CYS A CA 1
ATOM 4237 C C . CYS A 1 526 ? 81.111 11.583 -103.579 1.00 85.31 526 CYS A C 1
ATOM 4239 O O . CYS A 1 526 ? 81.856 11.916 -104.496 1.00 85.31 526 CYS A O 1
ATOM 4241 N N . ARG A 1 527 ? 81.554 10.816 -102.571 1.00 86.31 527 ARG A N 1
ATOM 4242 C CA . ARG A 1 527 ? 82.916 10.254 -102.530 1.00 86.31 527 ARG A CA 1
ATOM 4243 C C . ARG A 1 527 ? 83.164 9.223 -103.635 1.00 86.31 527 ARG A C 1
ATOM 4245 O O . ARG A 1 527 ? 84.288 9.145 -104.118 1.00 86.31 527 ARG A O 1
ATOM 4252 N N . LYS A 1 528 ? 82.152 8.440 -104.031 1.00 84.56 528 LYS A N 1
ATOM 4253 C CA . LYS A 1 528 ? 82.248 7.460 -105.129 1.00 84.56 528 LYS A CA 1
ATOM 4254 C C . LYS A 1 528 ? 82.230 8.104 -106.517 1.00 84.56 528 LYS A C 1
ATOM 4256 O O . LYS A 1 528 ? 82.905 7.587 -107.395 1.00 84.56 528 LYS A O 1
ATOM 4261 N N . SER A 1 529 ? 81.516 9.214 -106.709 1.00 80.56 529 SER A N 1
ATOM 4262 C CA . SER A 1 529 ? 81.495 9.965 -107.977 1.00 80.56 529 SER A CA 1
ATOM 4263 C C . SER A 1 529 ? 82.712 10.884 -108.163 1.00 80.56 529 SER A C 1
ATOM 4265 O O . SER A 1 529 ? 82.996 11.328 -109.269 1.00 80.56 529 SER A O 1
ATOM 4267 N N . LEU A 1 530 ? 83.456 11.170 -107.091 1.00 80.94 530 LEU A N 1
ATOM 4268 C CA . LEU A 1 530 ? 84.684 11.975 -107.103 1.00 80.94 530 LEU A CA 1
ATOM 4269 C C . LEU A 1 530 ? 85.769 11.464 -108.086 1.00 80.94 530 LEU A C 1
ATOM 4271 O O . LEU A 1 530 ? 86.304 12.280 -108.837 1.00 80.94 530 LEU A O 1
ATOM 4275 N N . PRO A 1 531 ? 86.092 10.153 -108.160 1.00 78.69 531 PRO A N 1
ATOM 4276 C CA . PRO A 1 531 ? 87.008 9.631 -109.177 1.00 78.69 531 PRO A CA 1
ATOM 4277 C C . PRO A 1 531 ? 86.448 9.727 -110.602 1.00 78.69 531 PRO A C 1
ATOM 4279 O O . PRO A 1 531 ? 87.211 10.022 -111.513 1.00 78.69 531 PRO A O 1
ATOM 4282 N N . GLU A 1 532 ? 85.140 9.541 -110.812 1.00 76.81 532 GLU A N 1
ATOM 4283 C CA . GLU A 1 532 ? 84.516 9.733 -112.132 1.00 76.81 532 GLU A CA 1
ATOM 4284 C C . GLU A 1 532 ? 84.631 11.192 -112.583 1.00 76.81 532 GLU A C 1
ATOM 4286 O O . GLU A 1 532 ? 84.987 11.452 -113.727 1.00 76.81 532 GLU A O 1
ATOM 4291 N N . GLN A 1 533 ? 84.435 12.150 -111.671 1.00 77.50 533 GLN A N 1
ATOM 4292 C CA . GLN A 1 533 ? 84.656 13.568 -111.950 1.00 77.50 533 GLN A CA 1
ATOM 4293 C C . GLN A 1 533 ? 86.127 13.868 -112.274 1.00 77.50 533 GLN A C 1
ATOM 4295 O O . GLN A 1 533 ? 86.396 14.614 -113.210 1.00 77.50 533 GLN A O 1
ATOM 4300 N N . SER A 1 534 ? 87.080 13.279 -111.544 1.00 78.69 534 SER A N 1
ATOM 4301 C CA . SER A 1 534 ? 88.511 13.426 -111.845 1.00 78.69 534 SER A CA 1
ATOM 4302 C C . SER A 1 534 ? 88.880 12.811 -113.200 1.00 78.69 534 SER A C 1
ATOM 4304 O O . SER A 1 534 ? 89.688 13.385 -113.925 1.00 78.69 534 SER A O 1
ATOM 4306 N N . ASN A 1 535 ? 88.291 11.668 -113.562 1.00 81.94 535 ASN A N 1
ATOM 4307 C CA . ASN A 1 535 ? 88.499 11.032 -114.862 1.00 81.94 535 ASN A CA 1
ATOM 4308 C C . ASN A 1 535 ? 87.896 11.875 -115.988 1.00 81.94 535 ASN A C 1
ATOM 4310 O O . ASN A 1 535 ? 88.575 12.125 -116.974 1.00 81.94 535 ASN A O 1
ATOM 4314 N N . LEU A 1 536 ? 86.678 12.393 -115.811 1.00 79.88 536 LEU A N 1
ATOM 4315 C CA . LEU A 1 536 ? 86.043 13.312 -116.758 1.00 79.88 536 LEU A CA 1
ATOM 4316 C C . LEU A 1 536 ? 86.812 14.633 -116.888 1.00 79.88 536 LEU A C 1
ATOM 4318 O O . LEU A 1 536 ? 86.852 15.197 -117.973 1.00 79.88 536 LEU A O 1
ATOM 4322 N N . GLN A 1 537 ? 87.447 15.129 -115.819 1.00 81.25 537 GLN A N 1
ATOM 4323 C CA . GLN A 1 537 ? 88.351 16.283 -115.890 1.00 81.25 537 GLN A CA 1
ATOM 4324 C C . GLN A 1 537 ? 89.609 15.967 -116.702 1.00 81.25 537 GLN A C 1
ATOM 4326 O O . GLN A 1 537 ? 89.992 16.765 -117.549 1.00 81.25 537 GLN A O 1
ATOM 4331 N N . LEU A 1 538 ? 90.218 14.792 -116.512 1.00 83.00 538 LEU A N 1
ATOM 4332 C CA . LEU A 1 538 ? 91.345 14.353 -117.339 1.00 83.00 538 LEU A CA 1
ATOM 4333 C C . LEU A 1 538 ? 90.928 14.159 -118.802 1.00 83.00 538 LEU A C 1
ATOM 4335 O O . LEU A 1 538 ? 91.646 14.587 -119.702 1.00 83.00 538 LEU A O 1
ATOM 4339 N N . GLU A 1 539 ? 89.764 13.562 -119.051 1.00 82.50 539 GLU A N 1
ATOM 4340 C CA . GLU A 1 539 ? 89.195 13.419 -120.391 1.00 82.50 539 GLU A CA 1
ATOM 4341 C C . GLU A 1 539 ? 88.908 14.786 -121.016 1.00 82.50 539 GLU A C 1
ATOM 4343 O O . GLU A 1 539 ? 89.284 15.006 -122.163 1.00 82.50 539 GLU A O 1
ATOM 4348 N N . LEU A 1 540 ? 88.350 15.738 -120.264 1.00 81.38 540 LEU A N 1
ATOM 4349 C CA . LEU A 1 540 ? 88.141 17.115 -120.707 1.00 81.38 540 LEU A CA 1
ATOM 4350 C C . LEU A 1 540 ? 89.468 17.806 -121.028 1.00 81.38 540 LEU A C 1
ATOM 4352 O O . LEU A 1 540 ? 89.568 18.430 -122.076 1.00 81.38 540 LEU A O 1
ATOM 4356 N N . ASP A 1 541 ? 90.496 17.660 -120.194 1.00 81.88 541 ASP A N 1
ATOM 4357 C CA . ASP A 1 541 ? 91.829 18.212 -120.455 1.00 81.88 541 ASP A CA 1
ATOM 4358 C C . ASP A 1 541 ? 92.453 17.580 -121.707 1.00 81.88 541 ASP A C 1
ATOM 4360 O O . ASP A 1 541 ? 93.095 18.264 -122.510 1.00 81.88 541 ASP A O 1
ATOM 4364 N N . THR A 1 542 ? 92.271 16.271 -121.914 1.00 83.81 542 THR A N 1
ATOM 4365 C CA . THR A 1 542 ? 92.725 15.601 -123.141 1.00 83.81 542 THR A CA 1
ATOM 4366 C C . THR A 1 542 ? 91.930 16.049 -124.360 1.00 83.81 542 THR A C 1
ATOM 4368 O O . THR A 1 542 ? 92.535 16.326 -125.392 1.00 83.81 542 THR A O 1
ATOM 4371 N N . ALA A 1 543 ? 90.613 16.206 -124.240 1.00 77.62 543 ALA A N 1
ATOM 4372 C CA . ALA A 1 543 ? 89.745 16.713 -125.289 1.00 77.62 543 ALA A CA 1
ATOM 4373 C C . ALA A 1 543 ? 90.065 18.180 -125.597 1.00 77.62 543 ALA A C 1
ATOM 4375 O O . ALA A 1 543 ? 90.126 18.539 -126.759 1.00 77.62 543 ALA A O 1
ATOM 4376 N N . GLN A 1 544 ? 90.385 19.019 -124.609 1.00 79.94 544 GLN A N 1
ATOM 4377 C CA . GLN A 1 544 ? 90.850 20.397 -124.809 1.00 79.94 544 GLN A CA 1
ATOM 4378 C C . GLN A 1 544 ? 92.229 20.444 -125.481 1.00 79.94 544 GLN A C 1
ATOM 4380 O O . GLN A 1 544 ? 92.468 21.272 -126.362 1.00 79.94 544 GLN A O 1
ATOM 4385 N N . LYS A 1 545 ? 93.146 19.529 -125.142 1.00 81.69 545 LYS A N 1
ATOM 4386 C CA . LYS A 1 545 ? 94.419 19.367 -125.871 1.00 81.69 545 LYS A CA 1
ATOM 4387 C C . LYS A 1 545 ? 94.192 18.904 -127.315 1.00 81.69 545 LYS A C 1
ATOM 4389 O O . LYS A 1 545 ? 94.856 19.397 -128.221 1.00 81.69 545 LYS A O 1
ATOM 4394 N N . GLN A 1 546 ? 93.245 17.996 -127.546 1.00 78.94 546 GLN A N 1
ATOM 4395 C CA . GLN A 1 546 ? 92.860 17.548 -128.887 1.00 78.94 546 GLN A CA 1
ATOM 4396 C C . GLN A 1 546 ? 92.157 18.654 -129.675 1.00 78.94 546 GLN A C 1
ATOM 4398 O O . GLN A 1 546 ? 92.471 18.831 -130.845 1.00 78.94 546 GLN A O 1
ATOM 4403 N N . VAL A 1 547 ? 91.275 19.431 -129.046 1.00 78.69 547 VAL A N 1
ATOM 4404 C CA . VAL A 1 547 ? 90.589 20.581 -129.642 1.00 78.69 547 VAL A CA 1
ATOM 4405 C C . VAL A 1 547 ? 91.601 21.657 -129.986 1.00 78.69 547 VAL A C 1
ATOM 4407 O O . VAL A 1 547 ? 91.631 22.061 -131.131 1.00 78.69 547 VAL A O 1
ATOM 4410 N N . SER A 1 548 ? 92.521 22.031 -129.097 1.00 76.75 548 SER A N 1
ATOM 4411 C CA . SER A 1 548 ? 93.578 23.000 -129.434 1.00 76.75 548 SER A CA 1
ATOM 4412 C C . SER A 1 548 ? 94.546 22.498 -130.522 1.00 76.75 548 SER A C 1
ATOM 4414 O O . SER A 1 548 ? 95.079 23.293 -131.298 1.00 76.75 548 SER A O 1
ATOM 4416 N N . ALA A 1 549 ? 94.772 21.184 -130.637 1.00 78.38 549 ALA A N 1
ATOM 4417 C CA . ALA A 1 549 ? 95.494 20.596 -131.769 1.00 78.38 549 ALA A CA 1
ATOM 4418 C C . ALA A 1 549 ? 94.663 20.636 -133.066 1.00 78.38 549 ALA A C 1
ATOM 4420 O O . ALA A 1 549 ? 95.191 20.968 -134.128 1.00 78.38 549 ALA A O 1
ATOM 4421 N N . CYS A 1 550 ? 93.362 20.354 -132.972 1.00 73.56 550 CYS A N 1
ATOM 4422 C CA . CYS A 1 550 ? 92.416 20.448 -134.075 1.00 73.56 550 CYS A CA 1
ATOM 4423 C C . CYS A 1 550 ? 92.167 21.895 -134.498 1.00 73.56 550 CYS A C 1
ATOM 4425 O O . CYS A 1 550 ? 91.992 22.101 -135.679 1.00 73.56 550 CYS A O 1
ATOM 4427 N N . GLU A 1 551 ? 92.210 22.886 -133.607 1.00 75.44 551 GLU A N 1
ATOM 4428 C CA . GLU A 1 551 ? 92.102 24.325 -133.889 1.00 75.44 551 GLU A CA 1
ATOM 4429 C C . GLU A 1 551 ? 93.326 24.822 -134.655 1.00 75.44 551 GLU A C 1
ATOM 4431 O O . GLU A 1 551 ? 93.192 25.594 -135.593 1.00 75.44 551 GLU A O 1
ATOM 4436 N N . LYS A 1 552 ? 94.526 24.316 -134.344 1.00 72.06 552 LYS A N 1
ATOM 4437 C CA . LYS A 1 552 ? 95.731 24.568 -135.157 1.00 72.06 552 LYS A CA 1
ATOM 4438 C C . LYS A 1 552 ? 95.633 23.911 -136.540 1.00 72.06 552 LYS A C 1
ATOM 4440 O O . LYS A 1 552 ? 96.100 24.469 -137.536 1.00 72.06 552 LYS A O 1
ATOM 4445 N N . TRP A 1 553 ? 95.007 22.735 -136.616 1.00 70.81 553 TRP A N 1
ATOM 4446 C CA . TRP A 1 553 ? 94.695 22.065 -137.883 1.00 70.81 553 TRP A CA 1
ATOM 4447 C C . TRP A 1 553 ? 93.562 22.772 -138.656 1.00 70.81 553 TRP A C 1
ATOM 4449 O O . TRP A 1 553 ? 93.604 22.873 -139.877 1.00 70.81 553 TRP A O 1
ATOM 4459 N N . LEU A 1 554 ? 92.590 23.341 -137.943 1.00 65.88 554 LEU A N 1
ATOM 4460 C CA . LEU A 1 554 ? 91.494 24.144 -138.469 1.00 65.88 554 LEU A CA 1
ATOM 4461 C C . LEU A 1 554 ? 92.014 25.478 -138.971 1.00 65.88 554 LEU A C 1
ATOM 4463 O O . LEU A 1 554 ? 91.695 25.795 -140.090 1.00 65.88 554 LEU A O 1
ATOM 4467 N N . GLN A 1 555 ? 92.917 26.179 -138.292 1.00 68.62 555 GLN A N 1
ATOM 4468 C CA . GLN A 1 555 ? 93.542 27.403 -138.819 1.00 68.62 555 GLN A CA 1
ATOM 4469 C C . GLN A 1 555 ? 94.352 27.148 -140.106 1.00 68.62 555 GLN A C 1
ATOM 4471 O O . GLN A 1 555 ? 94.357 27.959 -141.038 1.00 68.62 555 GLN A O 1
ATOM 4476 N N . THR A 1 556 ? 95.006 25.986 -140.214 1.00 65.62 556 THR A N 1
ATOM 4477 C CA . THR A 1 556 ? 95.692 25.562 -141.454 1.00 65.62 556 THR A CA 1
ATOM 4478 C C . THR A 1 556 ? 94.731 25.097 -142.555 1.00 65.62 556 THR A C 1
ATOM 4480 O O . THR A 1 556 ? 95.112 25.056 -143.726 1.00 65.62 556 THR A O 1
ATOM 4483 N N . LEU A 1 557 ? 93.479 24.784 -142.215 1.00 57.97 557 LEU A N 1
ATOM 4484 C CA . LEU A 1 557 ? 92.403 24.494 -143.163 1.00 57.97 557 LEU A CA 1
ATOM 4485 C C . LEU A 1 557 ? 91.511 25.697 -143.463 1.00 57.97 557 LEU A C 1
ATOM 4487 O O . LEU A 1 557 ? 91.036 25.793 -144.579 1.00 57.97 557 LEU A O 1
ATOM 4491 N N . GLU A 1 558 ? 91.323 26.632 -142.542 1.00 55.16 558 GLU A N 1
ATOM 4492 C CA . GLU A 1 558 ? 90.576 27.883 -142.680 1.00 55.16 558 GLU A CA 1
ATOM 4493 C C . GLU A 1 558 ? 91.303 28.784 -143.675 1.00 55.16 558 GLU A C 1
ATOM 4495 O O . GLU A 1 558 ? 90.692 29.250 -144.628 1.00 55.16 558 GLU A O 1
ATOM 4500 N N . SER A 1 559 ? 92.637 28.830 -143.619 1.00 57.47 559 SER A N 1
ATOM 4501 C CA . SER A 1 559 ? 93.466 29.393 -144.698 1.00 57.47 559 SER A CA 1
ATOM 4502 C C . SER A 1 559 ? 93.320 28.680 -146.061 1.00 57.47 559 SER A C 1
ATOM 4504 O O . SER A 1 559 ? 93.656 29.257 -147.092 1.00 57.47 559 SER A O 1
ATOM 4506 N N . ARG A 1 560 ? 92.792 27.444 -146.107 1.00 56.41 560 ARG A N 1
ATOM 4507 C CA . ARG A 1 560 ? 92.428 26.707 -147.342 1.00 56.41 560 ARG A CA 1
ATOM 4508 C C . ARG A 1 560 ? 90.924 26.769 -147.673 1.00 56.41 560 ARG A C 1
ATOM 4510 O O . ARG A 1 560 ? 90.551 26.364 -148.772 1.00 56.41 560 ARG A O 1
ATOM 4517 N N . VAL A 1 561 ? 90.079 27.252 -146.757 1.00 57.09 561 VAL A N 1
ATOM 4518 C CA . VAL A 1 561 ? 88.601 27.255 -146.814 1.00 57.09 561 VAL A CA 1
ATOM 4519 C C . VAL A 1 561 ? 88.026 28.678 -146.937 1.00 57.09 561 VAL A C 1
ATOM 4521 O O . VAL A 1 561 ? 86.871 28.826 -147.318 1.00 57.09 561 VAL A O 1
ATOM 4524 N N . GLU A 1 562 ? 88.829 29.735 -146.769 1.00 44.75 562 GLU A N 1
ATOM 4525 C CA . GLU A 1 562 ? 88.445 31.132 -147.066 1.00 44.75 562 GLU A CA 1
ATOM 4526 C C . GLU A 1 562 ? 88.178 31.425 -148.567 1.00 44.75 562 GLU A C 1
ATOM 4528 O O . GLU A 1 562 ? 87.801 32.540 -148.930 1.00 44.75 562 GLU A O 1
ATOM 4533 N N . ASN A 1 563 ? 88.260 30.424 -149.455 1.00 40.94 563 ASN A N 1
ATOM 4534 C CA . ASN A 1 563 ? 87.691 30.497 -150.806 1.00 40.94 563 ASN A CA 1
ATOM 4535 C C . ASN A 1 563 ? 86.173 30.230 -150.769 1.00 40.94 563 ASN A C 1
ATOM 4537 O O . ASN A 1 563 ? 85.706 29.096 -150.865 1.00 40.94 563 ASN A O 1
ATOM 4541 N N . ALA A 1 564 ? 85.396 31.304 -150.643 1.00 54.19 564 ALA A N 1
ATOM 4542 C CA . ALA A 1 564 ? 83.944 31.290 -150.479 1.00 54.19 564 ALA A CA 1
ATOM 4543 C C . ALA A 1 564 ? 83.148 31.193 -151.803 1.00 54.19 564 ALA A C 1
ATOM 4545 O O . ALA A 1 564 ? 82.411 32.117 -152.149 1.00 54.19 564 ALA A O 1
ATOM 4546 N N . GLN A 1 565 ? 83.250 30.077 -152.534 1.00 47.88 565 GLN A N 1
ATOM 4547 C CA . GLN A 1 565 ? 82.328 29.754 -153.639 1.00 47.88 565 GLN A CA 1
ATOM 4548 C C . GLN A 1 565 ? 82.075 28.246 -153.777 1.00 47.88 565 GLN A C 1
ATOM 4550 O O . GLN A 1 565 ? 82.481 27.657 -154.767 1.00 47.88 565 GLN A O 1
ATOM 4555 N N . ASP A 1 566 ? 81.360 27.624 -152.832 1.00 43.12 566 ASP A N 1
ATOM 4556 C CA . ASP A 1 566 ? 80.647 26.375 -153.138 1.00 43.12 566 ASP A CA 1
ATOM 4557 C C . ASP A 1 566 ? 79.394 26.176 -152.271 1.00 43.12 566 ASP A C 1
ATOM 4559 O O . ASP A 1 566 ? 79.400 26.306 -151.048 1.00 43.12 566 ASP A O 1
ATOM 4563 N N . SER A 1 567 ? 78.283 25.888 -152.953 1.00 48.69 567 SER A N 1
ATOM 4564 C CA . SER A 1 567 ? 76.894 26.066 -152.501 1.00 48.69 567 SER A CA 1
ATOM 4565 C C . SER A 1 567 ? 76.209 24.787 -151.993 1.00 48.69 567 SER A C 1
ATOM 4567 O O . SER A 1 567 ? 74.984 24.719 -151.909 1.00 48.69 567 SER A O 1
ATOM 4569 N N . THR A 1 568 ? 76.963 23.747 -151.634 1.00 53.06 568 THR A N 1
ATOM 4570 C CA . THR A 1 568 ? 76.415 22.382 -151.504 1.00 53.06 568 THR A CA 1
ATOM 4571 C C . THR A 1 568 ? 76.562 21.753 -150.120 1.00 53.06 568 THR A C 1
ATOM 4573 O O . THR A 1 568 ? 76.827 20.552 -150.024 1.00 53.06 568 THR A O 1
ATOM 4576 N N . ARG A 1 569 ? 76.431 22.508 -149.018 1.00 51.28 569 ARG A N 1
ATOM 4577 C CA . ARG A 1 569 ? 76.756 21.911 -147.708 1.00 51.28 569 ARG A CA 1
ATOM 4578 C C . ARG A 1 569 ? 75.895 22.281 -146.501 1.00 51.28 569 ARG A C 1
ATOM 4580 O O . ARG A 1 569 ? 76.412 22.335 -145.391 1.00 51.28 569 ARG A O 1
ATOM 4587 N N . VAL A 1 570 ? 74.576 22.420 -146.677 1.00 48.16 570 VAL A N 1
ATOM 4588 C CA . VAL A 1 570 ? 73.623 22.425 -145.544 1.00 48.16 570 VAL A CA 1
ATOM 4589 C C . VAL A 1 570 ? 72.463 21.448 -145.782 1.00 48.16 570 VAL A C 1
ATOM 4591 O O . VAL A 1 570 ? 71.742 21.564 -146.770 1.00 48.16 570 VAL A O 1
ATOM 4594 N N . ARG A 1 571 ? 72.269 20.493 -144.855 1.00 45.16 571 ARG A N 1
ATOM 4595 C CA . ARG A 1 571 ? 71.084 19.616 -144.746 1.00 45.16 571 ARG A CA 1
ATOM 4596 C C . ARG A 1 571 ? 70.820 19.230 -143.277 1.00 45.16 571 ARG A C 1
ATOM 4598 O O . ARG A 1 571 ? 71.743 18.815 -142.586 1.00 45.16 571 ARG A O 1
ATOM 4605 N N . LEU A 1 572 ? 69.557 19.337 -142.838 1.00 53.22 572 LEU A N 1
ATOM 4606 C CA . LEU A 1 572 ? 69.020 18.933 -141.519 1.00 53.22 572 LEU A CA 1
ATOM 4607 C C . LEU A 1 572 ? 68.614 17.437 -141.467 1.00 53.22 572 LEU A C 1
ATOM 4609 O O . LEU A 1 572 ? 68.192 16.888 -142.488 1.00 53.22 572 LEU A O 1
ATOM 4613 N N . LEU A 1 573 ? 68.689 16.800 -140.281 1.00 50.09 573 LEU A N 1
ATOM 4614 C CA . LEU A 1 573 ? 68.323 15.387 -140.011 1.00 50.09 573 LEU A CA 1
ATOM 4615 C C . LEU A 1 573 ? 67.405 15.210 -138.756 1.00 50.09 573 LEU A C 1
ATOM 4617 O O . LEU A 1 573 ? 67.479 16.057 -137.867 1.00 50.09 573 LEU A O 1
ATOM 4621 N N . PRO A 1 574 ? 66.560 14.143 -138.663 1.00 49.81 574 PRO A N 1
ATOM 4622 C CA . PRO A 1 574 ? 65.402 14.024 -137.741 1.00 49.81 574 PRO A CA 1
ATOM 4623 C C . PRO A 1 574 ? 65.451 12.878 -136.679 1.00 49.81 574 PRO A C 1
ATOM 4625 O O . PRO A 1 574 ? 66.286 11.983 -136.777 1.00 49.81 574 PRO A O 1
ATOM 4628 N N . GLY A 1 575 ? 64.489 12.866 -135.724 1.00 43.41 575 GLY A N 1
ATOM 4629 C CA . GLY A 1 575 ? 64.138 11.773 -134.771 1.00 43.41 575 GLY A CA 1
ATOM 4630 C C . GLY A 1 575 ? 62.782 12.013 -134.026 1.00 43.41 575 GLY A C 1
ATOM 4631 O O . GLY A 1 575 ? 62.388 13.175 -133.921 1.00 43.41 575 GLY A O 1
ATOM 4632 N N . PRO A 1 576 ? 62.025 10.982 -133.562 1.00 53.25 576 PRO A N 1
ATOM 4633 C CA . PRO A 1 576 ? 60.578 11.063 -133.239 1.00 53.25 576 PRO A CA 1
ATOM 4634 C C . PRO A 1 576 ? 60.219 11.486 -131.790 1.00 53.25 576 PRO A C 1
ATOM 4636 O O . PRO A 1 576 ? 61.000 11.283 -130.865 1.00 53.25 576 PRO A O 1
ATOM 4639 N N . LYS A 1 577 ? 59.003 12.026 -131.583 1.00 52.34 577 LYS A N 1
ATOM 4640 C CA . LYS A 1 577 ? 58.385 12.364 -130.277 1.00 52.34 577 LYS A CA 1
ATOM 4641 C C . LYS A 1 577 ? 57.252 11.371 -129.952 1.00 52.34 577 LYS A C 1
ATOM 4643 O O . LYS A 1 577 ? 56.472 11.063 -130.848 1.00 52.34 577 LYS A O 1
ATOM 4648 N N . ALA A 1 578 ? 57.154 10.902 -128.703 1.00 58.34 578 ALA A N 1
ATOM 4649 C CA . ALA A 1 578 ? 56.041 10.073 -128.211 1.00 58.34 578 ALA A CA 1
ATOM 4650 C C . ALA A 1 578 ? 54.696 10.831 -128.274 1.00 58.34 578 ALA A C 1
ATOM 4652 O O . ALA A 1 578 ? 54.677 12.058 -128.145 1.00 58.34 578 ALA A O 1
ATOM 4653 N N . SER A 1 579 ? 53.590 10.115 -128.509 1.00 64.44 579 SER A N 1
ATOM 4654 C CA . SER A 1 579 ? 52.275 10.708 -128.800 1.00 64.44 579 SER A CA 1
ATOM 4655 C C . SER A 1 579 ? 51.437 10.963 -127.538 1.00 64.44 579 SER A C 1
ATOM 4657 O O . SER A 1 579 ? 51.519 10.237 -126.550 1.00 64.44 579 SER A O 1
ATOM 4659 N N . GLN A 1 580 ? 50.622 12.019 -127.572 1.00 64.75 580 GLN A N 1
ATOM 4660 C CA . GLN A 1 580 ? 49.793 12.500 -126.458 1.00 64.75 580 GLN A CA 1
ATOM 4661 C C . GLN A 1 580 ? 48.717 11.487 -126.011 1.00 64.75 580 GLN A C 1
ATOM 4663 O O . GLN A 1 580 ? 48.266 11.534 -124.870 1.00 64.75 580 GLN A O 1
ATOM 4668 N N . GLU A 1 581 ? 48.340 10.551 -126.883 1.00 69.94 581 GLU A N 1
ATOM 4669 C CA . GLU A 1 581 ? 47.303 9.545 -126.626 1.00 69.94 581 GLU A CA 1
ATOM 4670 C C . GLU A 1 581 ? 47.763 8.463 -125.633 1.00 69.94 581 GLU A C 1
ATOM 4672 O O . GLU A 1 581 ? 46.989 8.057 -124.768 1.00 69.94 581 GLU A O 1
ATOM 4677 N N . GLU A 1 582 ? 49.040 8.062 -125.672 1.00 71.56 582 GLU A N 1
ATOM 4678 C CA . GLU A 1 582 ? 49.603 7.062 -124.745 1.00 71.56 582 GLU A CA 1
ATOM 4679 C C . GLU A 1 582 ? 49.692 7.591 -123.301 1.00 71.56 582 GLU A C 1
ATOM 4681 O O . GLU A 1 582 ? 49.505 6.840 -122.343 1.00 71.56 582 GLU A O 1
ATOM 4686 N N . LEU A 1 583 ? 49.922 8.899 -123.133 1.00 67.00 583 LEU A N 1
ATOM 4687 C CA . LEU A 1 583 ? 49.944 9.561 -121.823 1.00 67.00 583 LEU A CA 1
ATOM 4688 C C . LEU A 1 583 ? 48.537 9.742 -121.237 1.00 67.00 583 LEU A C 1
ATOM 4690 O O . LEU A 1 583 ? 48.360 9.605 -120.027 1.00 67.00 583 LEU A O 1
ATOM 4694 N N . LEU A 1 584 ? 47.534 10.016 -122.076 1.00 75.00 584 LEU A N 1
ATOM 4695 C CA . LEU A 1 584 ? 46.145 10.175 -121.634 1.00 75.00 584 LEU A CA 1
ATOM 4696 C C . LEU A 1 584 ? 45.527 8.843 -121.186 1.00 75.00 584 LEU A C 1
ATOM 4698 O O . LEU A 1 584 ? 44.882 8.799 -120.142 1.00 75.00 584 LEU A O 1
ATOM 4702 N N . GLN A 1 585 ? 45.811 7.739 -121.888 1.00 78.06 585 GLN A N 1
ATOM 4703 C CA . GLN A 1 585 ? 45.345 6.406 -121.478 1.00 78.06 585 GLN A CA 1
ATOM 4704 C C . GLN A 1 585 ? 45.923 5.964 -120.124 1.00 78.06 585 GLN A C 1
ATOM 4706 O O . GLN A 1 585 ? 45.239 5.323 -119.323 1.00 78.06 585 GLN A O 1
ATOM 4711 N N . GLN A 1 586 ? 47.178 6.323 -119.833 1.00 76.50 586 GLN A N 1
ATOM 4712 C CA . GLN A 1 586 ? 47.765 6.053 -118.520 1.00 76.50 586 GLN A CA 1
ATOM 4713 C C . GLN A 1 586 ? 47.131 6.907 -117.416 1.00 76.50 586 GLN A C 1
ATOM 4715 O O . GLN A 1 586 ? 46.934 6.400 -116.310 1.00 76.50 586 GLN A O 1
ATOM 4720 N N . LEU A 1 587 ? 46.759 8.155 -117.711 1.00 76.94 587 LEU A N 1
ATOM 4721 C CA . LEU A 1 587 ? 46.103 9.047 -116.756 1.00 76.94 587 LEU A CA 1
ATOM 4722 C C . LEU A 1 587 ? 44.709 8.526 -116.356 1.00 76.94 587 LEU A C 1
ATOM 4724 O O . LEU A 1 587 ? 44.441 8.358 -115.168 1.00 76.94 587 LEU A O 1
ATOM 4728 N N . GLU A 1 588 ? 43.877 8.138 -117.328 1.00 78.75 588 GLU A N 1
ATOM 4729 C CA . GLU A 1 588 ? 42.534 7.582 -117.076 1.00 78.75 588 GLU A CA 1
ATOM 4730 C C . GLU A 1 588 ? 42.581 6.272 -116.262 1.00 78.75 588 GLU A C 1
ATOM 4732 O O . GLU A 1 588 ? 41.752 6.028 -115.377 1.00 78.75 588 GLU A O 1
ATOM 4737 N N . SER A 1 589 ? 43.593 5.426 -116.496 1.00 82.00 589 SER A N 1
ATOM 4738 C CA . SER A 1 589 ? 43.783 4.187 -115.725 1.00 82.00 589 SER A CA 1
ATOM 4739 C C . SER A 1 589 ? 44.112 4.438 -114.244 1.00 82.00 589 SER A C 1
ATOM 4741 O O . SER A 1 589 ? 43.784 3.627 -113.375 1.00 82.00 589 SER A O 1
ATOM 4743 N N . LEU A 1 590 ? 44.753 5.570 -113.937 1.00 78.88 590 LEU A N 1
ATOM 4744 C CA . LEU A 1 590 ? 45.088 5.958 -112.569 1.00 78.88 590 LEU A CA 1
ATOM 4745 C C . LEU A 1 590 ? 43.908 6.639 -111.873 1.00 78.88 590 LEU A C 1
ATOM 4747 O O . LEU A 1 590 ? 43.669 6.353 -110.700 1.00 78.88 590 LEU A O 1
ATOM 4751 N N . GLU A 1 591 ? 43.141 7.462 -112.588 1.00 80.81 591 GLU A N 1
ATOM 4752 C CA . GLU A 1 591 ? 41.936 8.121 -112.066 1.00 80.81 591 GLU A CA 1
ATOM 4753 C C . GLU A 1 591 ? 40.842 7.111 -111.702 1.00 80.81 591 GLU A C 1
ATOM 4755 O O . GLU A 1 591 ? 40.278 7.165 -110.608 1.00 80.81 591 GLU A O 1
ATOM 4760 N N . THR A 1 592 ? 40.607 6.111 -112.555 1.00 80.94 592 THR A N 1
ATOM 4761 C CA . THR A 1 592 ? 39.654 5.022 -112.270 1.00 80.94 592 THR A CA 1
ATOM 4762 C C . THR A 1 592 ? 40.059 4.196 -111.048 1.00 80.94 592 THR A C 1
ATOM 4764 O O . THR A 1 592 ? 39.211 3.808 -110.240 1.00 80.94 592 THR A O 1
ATOM 4767 N N . ARG A 1 593 ? 41.362 3.960 -110.855 1.00 84.44 593 ARG A N 1
ATOM 4768 C CA . ARG A 1 593 ? 41.874 3.243 -109.681 1.00 84.44 593 ARG A CA 1
ATOM 4769 C C . ARG A 1 593 ? 41.747 4.066 -108.397 1.00 84.44 593 ARG A C 1
ATOM 4771 O O . ARG A 1 593 ? 41.477 3.489 -107.345 1.00 84.44 593 ARG A O 1
ATOM 4778 N N . LEU A 1 594 ? 41.930 5.383 -108.481 1.00 83.81 594 LEU A N 1
ATOM 4779 C CA . LEU A 1 594 ? 41.786 6.300 -107.350 1.00 83.81 594 LEU A CA 1
ATOM 4780 C C . LEU A 1 594 ? 40.317 6.398 -106.910 1.00 83.81 594 LEU A C 1
ATOM 4782 O O . LEU A 1 594 ? 40.026 6.183 -105.736 1.00 83.81 594 LEU A O 1
ATOM 4786 N N . ALA A 1 595 ? 39.388 6.549 -107.859 1.00 80.31 595 ALA A N 1
ATOM 4787 C CA . ALA A 1 595 ? 37.950 6.563 -107.580 1.00 80.31 595 ALA A CA 1
ATOM 4788 C C . ALA A 1 595 ? 37.463 5.267 -106.895 1.00 80.31 595 ALA A C 1
ATOM 4790 O O . ALA A 1 595 ? 36.655 5.309 -105.965 1.00 80.31 595 ALA A O 1
ATOM 4791 N N . HIS A 1 596 ? 37.994 4.103 -107.292 1.00 84.94 596 HIS A N 1
ATOM 4792 C CA . HIS A 1 596 ? 37.671 2.833 -106.632 1.00 84.94 596 HIS A CA 1
ATOM 4793 C C . HIS A 1 596 ? 38.179 2.751 -105.182 1.00 84.94 596 HIS A C 1
ATOM 4795 O O . HIS A 1 596 ? 37.514 2.155 -104.333 1.00 84.94 596 HIS A O 1
ATOM 4801 N N . GLN A 1 597 ? 39.345 3.333 -104.881 1.00 85.31 597 GLN A N 1
ATOM 4802 C CA . GLN A 1 597 ? 39.875 3.368 -103.514 1.00 85.31 597 GLN A CA 1
ATOM 4803 C C . GLN A 1 597 ? 39.084 4.323 -102.613 1.00 85.31 597 GLN A C 1
ATOM 4805 O O . GLN A 1 597 ? 38.836 3.983 -101.456 1.00 85.31 597 GLN A O 1
ATOM 4810 N N . GLU A 1 598 ? 38.634 5.462 -103.141 1.00 83.19 598 GLU A N 1
ATOM 4811 C CA . GLU A 1 598 ? 37.791 6.414 -102.408 1.00 83.19 598 GLU A CA 1
ATOM 4812 C C . GLU A 1 598 ? 36.421 5.815 -102.059 1.00 83.19 598 GLU A C 1
ATOM 4814 O O . GLU A 1 598 ? 35.984 5.897 -100.910 1.00 83.19 598 GLU A O 1
ATOM 4819 N N . GLN A 1 599 ? 35.778 5.109 -102.997 1.00 82.06 599 GLN A N 1
ATOM 4820 C CA . GLN A 1 599 ? 34.527 4.386 -102.722 1.00 82.06 599 GLN A CA 1
ATOM 4821 C C . GLN A 1 599 ? 34.700 3.327 -101.622 1.00 82.06 599 GLN A C 1
ATOM 4823 O O . GLN A 1 599 ? 33.899 3.256 -100.689 1.00 82.06 599 GLN A O 1
ATOM 4828 N N . ALA A 1 600 ? 35.781 2.544 -101.674 1.00 84.50 600 ALA A N 1
ATOM 4829 C CA . ALA A 1 600 ? 36.059 1.506 -100.681 1.00 84.50 600 ALA A CA 1
ATOM 4830 C C . ALA A 1 600 ? 36.419 2.057 -99.285 1.00 84.50 600 ALA A C 1
ATOM 4832 O O . ALA A 1 600 ? 36.333 1.319 -98.294 1.00 84.50 600 ALA A O 1
ATOM 4833 N N . ALA A 1 601 ? 36.864 3.314 -99.194 1.00 82.88 601 ALA A N 1
ATOM 4834 C CA . ALA A 1 601 ? 37.082 4.011 -97.929 1.00 82.88 601 ALA A CA 1
ATOM 4835 C C . ALA A 1 601 ? 35.747 4.477 -97.327 1.00 82.88 601 ALA A C 1
ATOM 4837 O O . ALA A 1 601 ? 35.465 4.164 -96.170 1.00 82.88 601 ALA A O 1
ATOM 4838 N N . LEU A 1 602 ? 34.883 5.098 -98.137 1.00 86.56 602 LEU A N 1
ATOM 4839 C CA . LEU A 1 602 ? 33.551 5.548 -97.714 1.00 86.56 602 LEU A CA 1
ATOM 4840 C C . LEU A 1 602 ? 32.660 4.388 -97.238 1.00 86.56 602 LEU A C 1
ATOM 4842 O O . LEU A 1 602 ? 31.975 4.502 -96.223 1.00 86.56 602 LEU A O 1
ATOM 4846 N N . GLU A 1 603 ? 32.706 3.234 -97.911 1.00 85.38 603 GLU A N 1
ATOM 4847 C CA . GLU A 1 603 ? 31.987 2.030 -97.463 1.00 85.38 603 GLU A CA 1
ATOM 4848 C C . GLU A 1 603 ? 32.463 1.547 -96.084 1.00 85.38 603 GLU A C 1
ATOM 4850 O O . GLU A 1 603 ? 31.654 1.148 -95.243 1.00 85.38 603 GLU A O 1
ATOM 4855 N N . ARG A 1 604 ? 33.775 1.603 -95.818 1.00 88.06 604 ARG A N 1
ATOM 4856 C CA . ARG A 1 604 ? 34.343 1.217 -94.517 1.00 88.06 604 ARG A CA 1
ATOM 4857 C C . ARG A 1 604 ? 33.975 2.199 -93.411 1.00 88.06 604 ARG A C 1
ATOM 4859 O O . ARG A 1 604 ? 33.701 1.750 -92.300 1.00 88.06 604 ARG A O 1
ATOM 4866 N N . GLU A 1 605 ? 33.934 3.496 -93.698 1.00 86.94 605 GLU A N 1
ATOM 4867 C CA . GLU A 1 605 ? 33.487 4.516 -92.742 1.00 86.94 605 GLU A CA 1
ATOM 4868 C C . GLU A 1 605 ? 32.011 4.328 -92.377 1.00 86.94 605 GLU A C 1
ATOM 4870 O O . GLU A 1 605 ? 31.659 4.320 -91.196 1.00 86.94 605 GLU A O 1
ATOM 4875 N N . LEU A 1 606 ? 31.158 4.042 -93.364 1.00 87.50 606 LEU A N 1
ATOM 4876 C CA . LEU A 1 606 ? 29.739 3.777 -93.125 1.00 87.50 606 LEU A CA 1
ATOM 4877 C C . LEU A 1 606 ? 29.518 2.502 -92.286 1.00 87.50 606 LEU A C 1
ATOM 4879 O O . LEU A 1 606 ? 28.675 2.478 -91.382 1.00 87.50 606 LEU A O 1
ATOM 4883 N N . LEU A 1 607 ? 30.300 1.447 -92.541 1.00 86.81 607 LEU A N 1
ATOM 4884 C CA . LEU A 1 607 ? 30.295 0.228 -91.725 1.00 86.81 607 LEU A CA 1
ATOM 4885 C C . LEU A 1 607 ? 30.795 0.491 -90.299 1.00 86.81 607 LEU A C 1
ATOM 4887 O O . LEU A 1 607 ? 30.215 -0.025 -89.341 1.00 86.81 607 LEU A O 1
ATOM 4891 N N . TYR A 1 608 ? 31.838 1.305 -90.141 1.00 88.56 608 TYR A N 1
ATOM 4892 C CA . TYR A 1 608 ? 32.355 1.693 -88.833 1.00 88.56 608 TYR A CA 1
ATOM 4893 C C . TYR A 1 608 ? 31.306 2.462 -88.022 1.00 88.56 608 TYR A C 1
ATOM 4895 O O . TYR A 1 608 ? 31.056 2.121 -86.864 1.00 88.56 608 TYR A O 1
ATOM 4903 N N . GLU A 1 609 ? 30.610 3.423 -88.633 1.00 89.38 609 GLU A N 1
ATOM 4904 C CA . GLU A 1 609 ? 29.509 4.130 -87.977 1.00 89.38 609 GLU A CA 1
ATOM 4905 C C . GLU A 1 609 ? 28.381 3.187 -87.543 1.00 89.38 609 GLU A C 1
ATOM 4907 O O . GLU A 1 609 ? 27.862 3.308 -86.428 1.00 89.38 609 GLU A O 1
ATOM 4912 N N . GLN A 1 610 ? 28.000 2.223 -88.386 1.00 87.12 610 GLN A N 1
ATOM 4913 C CA . GLN A 1 610 ? 26.980 1.235 -88.027 1.00 87.12 610 GLN A CA 1
ATOM 4914 C C . GLN A 1 610 ? 27.420 0.355 -86.853 1.00 87.12 610 GLN A C 1
ATOM 4916 O O . GLN A 1 610 ? 26.627 0.124 -85.935 1.00 87.12 610 GLN A O 1
ATOM 4921 N N . VAL A 1 611 ? 28.674 -0.103 -86.839 1.00 86.12 611 VAL A N 1
ATOM 4922 C CA . VAL A 1 611 ? 29.220 -0.908 -85.736 1.00 86.12 611 VAL A CA 1
ATOM 4923 C C . VAL A 1 611 ? 29.277 -0.095 -84.445 1.00 86.12 611 VAL A C 1
ATOM 4925 O O . VAL A 1 611 ? 28.856 -0.601 -83.405 1.00 86.12 611 VAL A O 1
ATOM 4928 N N . CYS A 1 612 ? 29.700 1.169 -84.497 1.00 86.31 612 CYS A N 1
ATOM 4929 C CA . CYS A 1 612 ? 29.699 2.063 -83.337 1.00 86.31 612 CYS A CA 1
ATOM 4930 C C . CYS A 1 612 ? 28.280 2.268 -82.784 1.00 86.31 612 CYS A C 1
ATOM 4932 O O . CYS A 1 612 ? 28.044 2.041 -81.596 1.00 86.31 612 CYS A O 1
ATOM 4934 N N . ARG A 1 613 ? 27.293 2.557 -83.646 1.00 87.56 613 ARG A N 1
ATOM 4935 C CA . ARG A 1 613 ? 25.884 2.695 -83.228 1.00 87.56 613 ARG A CA 1
ATOM 4936 C C . ARG A 1 613 ? 25.329 1.410 -82.602 1.00 87.56 613 ARG A C 1
ATOM 4938 O O . ARG A 1 613 ? 24.556 1.478 -81.643 1.00 87.56 613 ARG A O 1
ATOM 4945 N N . LEU A 1 614 ? 25.698 0.235 -83.118 1.00 86.69 614 LEU A N 1
ATOM 4946 C CA . LEU A 1 614 ? 25.300 -1.053 -82.539 1.00 86.69 614 LEU A CA 1
ATOM 4947 C C . LEU A 1 614 ? 25.990 -1.320 -81.197 1.00 86.69 614 LEU A C 1
ATOM 4949 O O . LEU A 1 614 ? 25.329 -1.760 -80.254 1.00 86.69 614 LEU A O 1
ATOM 4953 N N . ALA A 1 615 ? 27.284 -1.019 -81.085 1.00 85.56 615 ALA A N 1
ATOM 4954 C CA . ALA A 1 615 ? 28.044 -1.158 -79.849 1.00 85.56 615 ALA A CA 1
ATOM 4955 C C . ALA A 1 615 ? 27.478 -0.260 -78.741 1.00 85.56 615 ALA A C 1
ATOM 4957 O O . ALA A 1 615 ? 27.291 -0.722 -77.615 1.00 85.56 615 ALA A O 1
ATOM 4958 N N . ASP A 1 616 ? 27.121 0.983 -79.059 1.00 86.81 616 ASP A N 1
ATOM 4959 C CA . ASP A 1 616 ? 26.555 1.915 -78.085 1.00 86.81 616 ASP A CA 1
ATOM 4960 C C . ASP A 1 616 ? 25.131 1.528 -77.674 1.00 86.81 616 ASP A C 1
ATOM 4962 O O . ASP A 1 616 ? 24.806 1.546 -76.485 1.00 86.81 616 ASP A O 1
ATOM 4966 N N . ARG A 1 617 ? 24.299 1.042 -78.609 1.00 85.38 617 ARG A N 1
ATOM 4967 C CA . ARG A 1 617 ? 22.992 0.448 -78.269 1.00 85.38 617 ARG A CA 1
ATOM 4968 C C . ARG A 1 617 ? 23.128 -0.772 -77.357 1.00 85.38 617 ARG A C 1
ATOM 4970 O O . ARG A 1 617 ? 22.339 -0.923 -76.423 1.00 85.38 617 ARG A O 1
ATOM 4977 N N . LEU A 1 618 ? 24.114 -1.639 -77.595 1.00 79.12 618 LEU A N 1
ATOM 4978 C CA . LEU A 1 618 ? 24.383 -2.791 -76.731 1.00 79.12 618 LEU A CA 1
ATOM 4979 C C . LEU A 1 618 ? 24.888 -2.363 -75.352 1.00 79.12 618 LEU A C 1
ATOM 4981 O O . LEU A 1 618 ? 24.431 -2.919 -74.353 1.00 79.12 618 LEU A O 1
ATOM 4985 N N . LYS A 1 619 ? 25.764 -1.357 -75.269 1.00 80.81 619 LYS A N 1
ATOM 4986 C CA . LYS A 1 619 ? 26.220 -0.792 -73.991 1.00 80.81 619 LYS A CA 1
ATOM 4987 C C . LYS A 1 619 ? 25.054 -0.217 -73.192 1.00 80.81 619 LYS A C 1
ATOM 4989 O O . LYS A 1 619 ? 24.893 -0.614 -72.044 1.00 80.81 619 LYS A O 1
ATOM 4994 N N . LEU A 1 620 ? 24.205 0.610 -73.807 1.00 82.44 620 LEU A N 1
ATOM 4995 C CA . LEU A 1 620 ? 23.014 1.186 -73.167 1.00 82.44 620 LEU A CA 1
ATOM 4996 C C . LEU A 1 620 ? 22.028 0.109 -72.691 1.00 82.44 620 LEU A C 1
ATOM 4998 O O . LEU A 1 620 ? 21.486 0.189 -71.590 1.00 82.44 620 LEU A O 1
ATOM 5002 N N . ARG A 1 621 ? 21.818 -0.949 -73.486 1.00 77.44 621 ARG A N 1
ATOM 5003 C CA . ARG A 1 621 ? 20.970 -2.081 -73.081 1.00 77.44 621 ARG A CA 1
ATOM 5004 C C . ARG A 1 621 ? 21.590 -2.878 -71.932 1.00 77.44 621 ARG A C 1
ATOM 5006 O O . ARG A 1 621 ? 20.869 -3.332 -71.047 1.00 77.44 621 ARG A O 1
ATOM 5013 N N . THR A 1 622 ? 22.912 -3.025 -71.926 1.00 73.38 622 THR A N 1
ATOM 5014 C CA . THR A 1 622 ? 23.648 -3.745 -70.881 1.00 73.38 622 THR A CA 1
ATOM 5015 C C . THR A 1 622 ? 23.677 -2.959 -69.571 1.00 73.38 622 THR A C 1
ATOM 5017 O O . THR A 1 622 ? 23.496 -3.557 -68.516 1.00 73.38 622 THR A O 1
ATOM 5020 N N . THR A 1 623 ? 23.863 -1.636 -69.597 1.00 76.00 623 THR A N 1
ATOM 5021 C CA . THR A 1 623 ? 23.795 -0.797 -68.387 1.00 76.00 623 THR A CA 1
ATOM 5022 C C . THR A 1 623 ? 22.386 -0.794 -67.798 1.00 76.00 623 THR A C 1
ATOM 5024 O O . THR A 1 623 ? 22.234 -1.077 -66.614 1.00 76.00 623 THR A O 1
ATOM 5027 N N . ALA A 1 624 ? 21.347 -0.651 -68.627 1.00 75.69 624 ALA A N 1
ATOM 5028 C CA . ALA A 1 624 ? 19.959 -0.754 -68.170 1.00 75.69 624 ALA A CA 1
ATOM 5029 C C . ALA A 1 624 ? 19.620 -2.138 -67.567 1.00 75.69 624 ALA A C 1
ATOM 5031 O O . ALA A 1 624 ? 18.899 -2.239 -66.572 1.00 75.69 624 ALA A O 1
ATOM 5032 N N . GLN A 1 625 ? 20.159 -3.227 -68.133 1.00 70.06 625 GLN A N 1
ATOM 5033 C CA . GLN A 1 625 ? 20.002 -4.576 -67.573 1.00 70.06 625 GLN A CA 1
ATOM 5034 C C . GLN A 1 625 ? 20.805 -4.791 -66.282 1.00 70.06 625 GLN A C 1
ATOM 5036 O O . GLN A 1 625 ? 20.334 -5.509 -65.399 1.00 70.06 625 GLN A O 1
ATOM 5041 N N . LYS A 1 626 ? 21.983 -4.171 -66.133 1.00 76.12 626 LYS A N 1
ATOM 5042 C CA . LYS A 1 626 ? 22.776 -4.218 -64.892 1.00 76.12 626 LYS A CA 1
ATOM 5043 C C . LYS A 1 626 ? 22.019 -3.596 -63.721 1.00 76.12 626 LYS A C 1
ATOM 5045 O O . LYS A 1 626 ? 21.940 -4.218 -62.667 1.00 76.12 626 LYS A O 1
ATOM 5050 N N . ASP A 1 627 ? 21.375 -2.451 -63.921 1.00 76.94 627 ASP A N 1
ATOM 5051 C CA . ASP A 1 627 ? 20.606 -1.797 -62.856 1.00 76.94 627 ASP A CA 1
ATOM 5052 C C . ASP A 1 627 ? 19.372 -2.620 -62.455 1.00 76.94 627 ASP A C 1
ATOM 5054 O O . ASP A 1 627 ? 19.096 -2.813 -61.269 1.00 76.94 627 ASP A O 1
ATOM 5058 N N . SER A 1 628 ? 18.667 -3.197 -63.435 1.00 77.38 628 SER A N 1
ATOM 5059 C CA . SER A 1 628 ? 17.529 -4.090 -63.180 1.00 77.38 628 SER A CA 1
ATOM 5060 C C . SER A 1 628 ? 17.944 -5.381 -62.457 1.00 77.38 628 SER A C 1
ATOM 5062 O O . SER A 1 628 ? 17.304 -5.786 -61.485 1.00 77.38 628 SER A O 1
ATOM 5064 N N . THR A 1 629 ? 19.047 -6.011 -62.872 1.00 77.25 629 THR A N 1
ATOM 5065 C CA . THR A 1 629 ? 19.561 -7.235 -62.232 1.00 77.25 629 THR A CA 1
ATOM 5066 C C . THR A 1 629 ? 20.123 -6.972 -60.836 1.00 77.25 629 THR A C 1
ATOM 5068 O O . THR A 1 629 ? 19.911 -7.791 -59.942 1.00 77.25 629 THR A O 1
ATOM 5071 N N . LEU A 1 630 ? 20.741 -5.812 -60.598 1.00 81.19 630 LEU A N 1
ATOM 5072 C CA . LEU A 1 630 ? 21.197 -5.386 -59.274 1.00 81.19 630 LEU A CA 1
ATOM 5073 C C . LEU A 1 630 ? 20.021 -5.141 -58.319 1.00 81.19 630 LEU A C 1
ATOM 5075 O O . LEU A 1 630 ? 20.055 -5.605 -57.180 1.00 81.19 630 LEU A O 1
ATOM 5079 N N . GLN A 1 631 ? 18.941 -4.507 -58.782 1.00 81.88 631 GLN A N 1
ATOM 5080 C CA . GLN A 1 631 ? 17.716 -4.357 -57.987 1.00 81.88 631 GLN A CA 1
ATOM 5081 C C . GLN A 1 631 ? 17.072 -5.710 -57.655 1.00 81.88 631 GLN A C 1
ATOM 5083 O O . GLN A 1 631 ? 16.619 -5.921 -56.527 1.00 81.88 631 GLN A O 1
ATOM 5088 N N . VAL A 1 632 ? 17.048 -6.651 -58.605 1.00 80.69 632 VAL A N 1
ATOM 5089 C CA . VAL A 1 632 ? 16.568 -8.019 -58.350 1.00 80.69 632 VAL A CA 1
ATOM 5090 C C . VAL A 1 632 ? 17.467 -8.726 -57.331 1.00 80.69 632 VAL A C 1
ATOM 5092 O O . VAL A 1 632 ? 16.946 -9.312 -56.384 1.00 80.69 632 VAL A O 1
ATOM 5095 N N . ALA A 1 633 ? 18.793 -8.615 -57.442 1.00 81.56 633 ALA A N 1
ATOM 5096 C CA . ALA A 1 633 ? 19.736 -9.195 -56.484 1.00 81.56 633 ALA A CA 1
ATOM 5097 C C . ALA A 1 633 ? 19.574 -8.607 -55.069 1.00 81.56 633 ALA A C 1
ATOM 5099 O O . ALA A 1 633 ? 19.551 -9.351 -54.086 1.00 81.56 633 ALA A O 1
ATOM 5100 N N . GLN A 1 634 ? 19.375 -7.290 -54.954 1.00 83.62 634 GLN A N 1
ATOM 5101 C CA . GLN A 1 634 ? 19.082 -6.631 -53.679 1.00 83.62 634 GLN A CA 1
ATOM 5102 C C . GLN A 1 634 ? 17.764 -7.127 -53.073 1.00 83.62 634 GLN A C 1
ATOM 5104 O O . GLN A 1 634 ? 17.724 -7.455 -51.887 1.00 83.62 634 GLN A O 1
ATOM 5109 N N . ARG A 1 635 ? 16.698 -7.254 -53.876 1.00 87.44 635 ARG A N 1
ATOM 5110 C CA . ARG A 1 635 ? 15.410 -7.805 -53.417 1.00 87.44 635 ARG A CA 1
ATOM 5111 C C . ARG A 1 635 ? 15.539 -9.260 -52.973 1.00 87.44 635 ARG A C 1
ATOM 5113 O O . ARG A 1 635 ? 15.014 -9.615 -51.924 1.00 87.44 635 ARG A O 1
ATOM 5120 N N . VAL A 1 636 ? 16.269 -10.091 -53.716 1.00 86.19 636 VAL A N 1
ATOM 5121 C CA . VAL A 1 636 ? 16.531 -11.491 -53.342 1.00 86.19 636 VAL A CA 1
ATOM 5122 C C . VAL A 1 636 ? 17.297 -11.568 -52.020 1.00 86.19 636 VAL A C 1
ATOM 5124 O O . VAL A 1 636 ? 16.908 -12.340 -51.149 1.00 86.19 636 VAL A O 1
ATOM 5127 N N . SER A 1 637 ? 18.317 -10.731 -51.820 1.00 86.12 637 SER A N 1
ATOM 5128 C CA . SER A 1 637 ? 19.057 -10.659 -50.553 1.00 86.12 637 SER A CA 1
ATOM 5129 C C . SER A 1 637 ? 18.159 -10.232 -49.382 1.00 86.12 637 SER A C 1
ATOM 5131 O O . SER A 1 637 ? 18.145 -10.874 -48.329 1.00 86.12 637 SER A O 1
ATOM 5133 N N . GLN A 1 638 ? 17.312 -9.217 -49.585 1.00 90.00 638 GLN A N 1
ATOM 5134 C CA . GLN A 1 638 ? 16.320 -8.795 -48.591 1.00 90.00 638 GLN A CA 1
ATOM 5135 C C . GLN A 1 638 ? 15.322 -9.912 -48.260 1.00 90.00 638 GLN A C 1
ATOM 5137 O O . GLN A 1 638 ? 15.031 -10.147 -47.085 1.00 90.00 638 GLN A O 1
ATOM 5142 N N . TYR A 1 639 ? 14.814 -10.633 -49.265 1.00 89.81 639 TYR A N 1
ATOM 5143 C CA . TYR A 1 639 ? 13.928 -11.775 -49.043 1.00 89.81 639 TYR A CA 1
ATOM 5144 C C . TYR A 1 639 ? 14.637 -12.908 -48.304 1.00 89.81 639 TYR A C 1
ATOM 5146 O O . TYR A 1 639 ? 14.065 -13.451 -47.366 1.00 89.81 639 TYR A O 1
ATOM 5154 N N . GLN A 1 640 ? 15.890 -13.222 -48.637 1.00 88.25 640 GLN A N 1
ATOM 5155 C CA . GLN A 1 640 ? 16.680 -14.211 -47.899 1.00 88.25 640 GLN A CA 1
ATOM 5156 C C . GLN A 1 640 ? 16.886 -13.807 -46.434 1.00 88.25 640 GLN A C 1
ATOM 5158 O O . GLN A 1 640 ? 16.770 -14.657 -45.553 1.00 88.25 640 GLN A O 1
ATOM 5163 N N . SER A 1 641 ? 17.136 -12.524 -46.154 1.00 88.12 641 SER A N 1
ATOM 5164 C CA . SER A 1 641 ? 17.222 -12.010 -44.782 1.00 88.12 641 SER A CA 1
ATOM 5165 C C . SER A 1 641 ? 15.896 -12.185 -44.039 1.00 88.12 641 SER A C 1
ATOM 5167 O O . SER A 1 641 ? 15.869 -12.768 -42.960 1.00 88.12 641 SER A O 1
ATOM 5169 N N . ARG A 1 642 ? 14.773 -11.783 -44.652 1.00 91.19 642 ARG A N 1
ATOM 5170 C CA . ARG A 1 642 ? 13.431 -11.958 -44.067 1.00 91.19 642 ARG A CA 1
ATOM 5171 C C . ARG A 1 642 ? 13.072 -13.427 -43.847 1.00 91.19 642 ARG A C 1
ATOM 5173 O O . ARG A 1 642 ? 12.446 -13.753 -42.841 1.00 91.19 642 ARG A O 1
ATOM 5180 N N . ILE A 1 643 ? 13.469 -14.319 -44.754 1.00 88.31 643 ILE A N 1
ATOM 5181 C CA . ILE A 1 643 ? 13.284 -15.768 -44.608 1.00 88.31 643 ILE A CA 1
ATOM 5182 C C . ILE A 1 643 ? 14.125 -16.286 -43.434 1.00 88.31 643 ILE A C 1
ATOM 5184 O O . ILE A 1 643 ? 13.620 -17.036 -42.606 1.00 88.31 643 ILE A O 1
ATOM 5188 N N . LYS A 1 644 ? 15.381 -15.854 -43.285 1.00 90.25 644 LYS A N 1
ATOM 5189 C CA . LYS A 1 644 ? 16.214 -16.219 -42.124 1.00 90.25 644 LYS A CA 1
ATOM 5190 C C . LYS A 1 644 ? 15.620 -15.719 -40.802 1.00 90.25 644 LYS A C 1
ATOM 5192 O O . LYS A 1 644 ? 15.590 -16.460 -39.825 1.00 90.25 644 LYS A O 1
ATOM 5197 N N . ASP A 1 645 ? 15.090 -14.502 -40.768 1.00 90.25 645 ASP A N 1
ATOM 5198 C CA . ASP A 1 645 ? 14.464 -13.957 -39.558 1.00 90.25 645 ASP A CA 1
ATOM 5199 C C . ASP A 1 645 ? 13.154 -14.673 -39.212 1.00 90.25 645 ASP A C 1
ATOM 5201 O O . ASP A 1 645 ? 12.912 -15.011 -38.053 1.00 90.25 645 ASP A O 1
ATOM 5205 N N . THR A 1 646 ? 12.312 -14.946 -40.212 1.00 89.62 646 THR A N 1
ATOM 5206 C CA . THR A 1 646 ? 11.065 -15.698 -40.011 1.00 89.62 646 THR A CA 1
ATOM 5207 C C . THR A 1 646 ? 11.343 -17.144 -39.618 1.00 89.62 646 THR A C 1
ATOM 5209 O O . THR A 1 646 ? 10.735 -17.610 -38.664 1.00 89.62 646 THR A O 1
ATOM 5212 N N . THR A 1 647 ? 12.316 -17.819 -40.238 1.00 90.94 647 THR A N 1
ATOM 5213 C CA . THR A 1 647 ? 12.733 -19.175 -39.836 1.00 90.94 647 THR A CA 1
ATOM 5214 C C . THR A 1 647 ? 13.275 -19.225 -38.406 1.00 90.94 647 THR A C 1
ATOM 5216 O O . THR A 1 647 ? 12.918 -20.134 -37.660 1.00 90.94 647 THR A O 1
ATOM 5219 N N . ARG A 1 648 ? 14.059 -18.229 -37.963 1.00 89.69 648 ARG A N 1
ATOM 5220 C CA . ARG A 1 648 ? 14.482 -18.110 -36.553 1.00 89.69 648 ARG A CA 1
ATOM 5221 C C . ARG A 1 648 ? 13.292 -17.945 -35.611 1.00 89.69 648 ARG A C 1
ATOM 5223 O O . ARG A 1 648 ? 13.222 -18.642 -34.604 1.00 89.69 648 ARG A O 1
ATOM 5230 N N . LYS A 1 649 ? 12.334 -17.076 -35.952 1.00 91.81 649 LYS A N 1
ATOM 5231 C CA . LYS A 1 649 ? 11.095 -16.903 -35.172 1.00 91.81 649 LYS A CA 1
ATOM 5232 C C . LYS A 1 649 ? 10.268 -18.186 -35.133 1.00 91.81 649 LYS A C 1
ATOM 5234 O O . LYS A 1 649 ? 9.789 -18.555 -34.070 1.00 91.81 649 LYS A O 1
ATOM 5239 N N . THR A 1 650 ? 10.138 -18.901 -36.250 1.00 89.12 650 THR A N 1
ATOM 5240 C CA . THR A 1 650 ? 9.435 -20.188 -36.269 1.00 89.12 650 THR A CA 1
ATOM 5241 C C . THR A 1 650 ? 10.183 -21.250 -35.477 1.00 89.12 650 THR A C 1
ATOM 5243 O O . THR A 1 650 ? 9.536 -22.022 -34.793 1.00 89.12 650 THR A O 1
ATOM 5246 N N . MET A 1 651 ? 11.520 -21.284 -35.500 1.00 88.94 651 MET A N 1
ATOM 5247 C CA . MET A 1 651 ? 12.300 -22.207 -34.666 1.00 88.94 651 MET A CA 1
ATOM 5248 C C . MET A 1 651 ? 12.119 -21.905 -33.176 1.00 88.94 651 MET A C 1
ATOM 5250 O O . MET A 1 651 ? 11.944 -22.837 -32.399 1.00 88.94 651 MET A O 1
ATOM 5254 N N . ALA A 1 652 ? 12.088 -20.626 -32.788 1.00 90.00 652 ALA A N 1
ATOM 5255 C CA . ALA A 1 652 ? 11.778 -20.218 -31.421 1.00 90.00 652 ALA A CA 1
ATOM 5256 C C . ALA A 1 652 ? 10.362 -20.659 -31.018 1.00 90.00 652 ALA A C 1
ATOM 5258 O O . ALA A 1 652 ? 10.214 -21.371 -30.031 1.00 90.00 652 ALA A O 1
ATOM 5259 N N . LEU A 1 653 ? 9.347 -20.362 -31.836 1.00 91.50 653 LEU A N 1
ATOM 5260 C CA . LEU A 1 653 ? 7.963 -20.783 -31.587 1.00 91.50 653 LEU A CA 1
ATOM 5261 C C . LEU A 1 653 ? 7.804 -22.307 -31.551 1.00 91.50 653 LEU A C 1
ATOM 5263 O O . LEU A 1 653 ? 7.077 -22.824 -30.713 1.00 91.50 653 LEU A O 1
ATOM 5267 N N . VAL A 1 654 ? 8.490 -23.042 -32.430 1.00 92.19 654 VAL A N 1
ATOM 5268 C CA . VAL A 1 654 ? 8.509 -24.510 -32.406 1.00 92.19 654 VAL A CA 1
ATOM 5269 C C . VAL A 1 654 ? 9.172 -24.996 -31.122 1.00 92.19 654 VAL A C 1
ATOM 5271 O O . VAL A 1 654 ? 8.635 -25.893 -30.487 1.00 92.19 654 VAL A O 1
ATOM 5274 N N . SER A 1 655 ? 10.279 -24.389 -30.684 1.00 87.69 655 SER A N 1
ATOM 5275 C CA . SER A 1 655 ? 10.927 -24.759 -29.421 1.00 87.69 655 SER A CA 1
ATOM 5276 C C . SER A 1 655 ? 10.039 -24.469 -28.205 1.00 87.69 655 SER A C 1
ATOM 5278 O O . SER A 1 655 ? 9.870 -25.339 -27.350 1.00 87.69 655 SER A O 1
ATOM 5280 N N . GLU A 1 656 ? 9.370 -23.314 -28.173 1.00 91.56 656 GLU A N 1
ATOM 5281 C CA . GLU A 1 656 ? 8.382 -22.968 -27.150 1.00 91.56 656 GLU A CA 1
ATOM 5282 C C . GLU A 1 656 ? 7.230 -23.971 -27.154 1.00 91.56 656 GLU A C 1
ATOM 5284 O O . GLU A 1 656 ? 6.887 -24.525 -26.115 1.00 91.56 656 GLU A O 1
ATOM 5289 N N . LEU A 1 657 ? 6.680 -24.284 -28.326 1.00 93.12 657 LEU A N 1
ATOM 5290 C CA . LEU A 1 657 ? 5.593 -25.242 -28.475 1.00 93.12 657 LEU A CA 1
ATOM 5291 C C . LEU A 1 657 ? 6.019 -26.654 -28.061 1.00 93.12 657 LEU A C 1
ATOM 5293 O O . LEU A 1 657 ? 5.256 -27.325 -27.374 1.00 93.12 657 LEU A O 1
ATOM 5297 N N . THR A 1 658 ? 7.237 -27.096 -28.385 1.00 92.50 658 THR A N 1
ATOM 5298 C CA . THR A 1 658 ? 7.759 -28.393 -27.919 1.00 92.50 658 THR A CA 1
ATOM 5299 C C . THR A 1 658 ? 7.939 -28.427 -26.404 1.00 92.50 658 THR A C 1
ATOM 5301 O O . THR A 1 658 ? 7.615 -29.434 -25.777 1.00 92.50 658 THR A O 1
ATOM 5304 N N . MET A 1 659 ? 8.375 -27.323 -25.788 1.00 91.50 659 MET A N 1
ATOM 5305 C CA . MET A 1 659 ? 8.460 -27.208 -24.333 1.00 91.50 659 MET A CA 1
ATOM 5306 C C . MET A 1 659 ? 7.064 -27.266 -23.701 1.00 91.50 659 MET A C 1
ATOM 5308 O O . MET A 1 659 ? 6.853 -28.002 -22.740 1.00 91.50 659 MET A O 1
ATOM 5312 N N . GLN A 1 660 ? 6.092 -26.547 -24.266 1.00 91.19 660 GLN A N 1
ATOM 5313 C CA . GLN A 1 660 ? 4.708 -26.566 -23.788 1.00 91.19 660 GLN A CA 1
ATOM 5314 C C . GLN A 1 660 ? 4.054 -27.940 -23.974 1.00 91.19 660 GLN A C 1
ATOM 5316 O O . GLN A 1 660 ? 3.355 -28.411 -23.082 1.00 91.19 660 GLN A O 1
ATOM 5321 N N . GLN A 1 661 ? 4.323 -28.631 -25.083 1.00 91.81 661 GLN A N 1
ATOM 5322 C CA . GLN A 1 661 ? 3.885 -30.010 -25.299 1.00 91.81 661 GLN A CA 1
ATOM 5323 C C . GLN A 1 661 ? 4.515 -30.969 -24.286 1.00 91.81 661 GLN A C 1
ATOM 5325 O O . GLN A 1 661 ? 3.807 -31.799 -23.720 1.00 91.81 661 GLN A O 1
ATOM 5330 N N . ALA A 1 662 ? 5.816 -30.841 -24.009 1.00 92.75 662 ALA A N 1
ATOM 5331 C CA . ALA A 1 662 ? 6.490 -31.645 -22.993 1.00 92.75 662 ALA A CA 1
ATOM 5332 C C . ALA A 1 662 ? 5.907 -31.395 -21.593 1.00 92.75 662 ALA A C 1
ATOM 5334 O O . ALA A 1 662 ? 5.664 -32.347 -20.852 1.00 92.75 662 ALA A O 1
ATOM 5335 N N . ASN A 1 663 ? 5.611 -30.138 -21.252 1.00 92.19 663 ASN A N 1
ATOM 5336 C CA . ASN A 1 663 ? 4.949 -29.783 -19.998 1.00 92.19 663 ASN A CA 1
ATOM 5337 C C . ASN A 1 663 ? 3.527 -30.354 -19.925 1.00 92.19 663 ASN A C 1
ATOM 5339 O O . ASN A 1 663 ? 3.160 -30.939 -18.912 1.00 92.19 663 ASN A O 1
ATOM 5343 N N . ALA A 1 664 ? 2.746 -30.258 -21.003 1.00 93.19 664 ALA A N 1
ATOM 5344 C CA . ALA A 1 664 ? 1.405 -30.833 -21.063 1.00 93.19 664 ALA A CA 1
ATOM 5345 C C . ALA A 1 664 ? 1.424 -32.364 -20.923 1.00 93.19 664 ALA A C 1
ATOM 5347 O O . ALA A 1 664 ? 0.562 -32.929 -20.254 1.00 93.19 664 ALA A O 1
ATOM 5348 N N . LEU A 1 665 ? 2.412 -33.043 -21.517 1.00 94.12 665 LEU A N 1
ATOM 5349 C CA . LEU A 1 665 ? 2.597 -34.486 -21.359 1.00 94.12 665 LEU A CA 1
ATOM 5350 C C . LEU A 1 665 ? 2.984 -34.861 -19.925 1.00 94.12 665 LEU A C 1
ATOM 5352 O O . LEU A 1 665 ? 2.407 -35.802 -19.391 1.00 94.12 665 LEU A O 1
ATOM 5356 N N . ARG A 1 666 ? 3.894 -34.114 -19.286 1.00 93.62 666 ARG A N 1
ATOM 5357 C CA . ARG A 1 666 ? 4.245 -34.317 -17.869 1.00 93.62 666 ARG A CA 1
ATOM 5358 C C . ARG A 1 666 ? 3.043 -34.128 -16.953 1.00 93.62 666 ARG A C 1
ATOM 5360 O O . ARG A 1 666 ? 2.761 -35.001 -16.147 1.00 93.62 666 ARG A O 1
ATOM 5367 N N . LEU A 1 667 ? 2.286 -33.048 -17.134 1.00 91.75 667 LEU A N 1
ATOM 5368 C CA . LEU A 1 667 ? 1.077 -32.798 -16.347 1.00 91.75 667 LEU A CA 1
ATOM 5369 C C . LEU A 1 667 ? 0.020 -33.888 -16.564 1.00 91.75 667 LEU A C 1
ATOM 5371 O O . LEU A 1 667 ? -0.626 -34.310 -15.613 1.00 91.75 667 LEU A O 1
ATOM 5375 N N . ARG A 1 668 ? -0.139 -34.401 -17.792 1.00 92.12 668 ARG A N 1
ATOM 5376 C CA . ARG A 1 668 ? -1.017 -35.555 -18.053 1.00 92.12 668 ARG A CA 1
ATOM 5377 C C . ARG A 1 668 ? -0.532 -36.830 -17.364 1.00 92.12 668 ARG A C 1
ATOM 5379 O O . ARG A 1 668 ? -1.364 -37.584 -16.874 1.00 92.12 668 ARG A O 1
ATOM 5386 N N . GLN A 1 669 ? 0.779 -37.072 -17.332 1.00 93.56 669 GLN A N 1
ATOM 5387 C CA . GLN A 1 669 ? 1.358 -38.196 -16.592 1.00 93.56 669 GLN A CA 1
ATOM 5388 C C . GLN A 1 669 ? 1.097 -38.050 -15.093 1.00 93.56 669 GLN A C 1
ATOM 5390 O O . GLN A 1 669 ? 0.585 -38.985 -14.494 1.00 93.56 669 GLN A O 1
ATOM 5395 N N . GLU A 1 670 ? 1.334 -36.872 -14.512 1.00 92.75 670 GLU A N 1
ATOM 5396 C CA . GLU A 1 670 ? 1.042 -36.603 -13.099 1.00 92.75 670 GLU A CA 1
ATOM 5397 C C . GLU A 1 670 ? -0.444 -36.802 -12.776 1.00 92.75 670 GLU A C 1
ATOM 5399 O O . GLU A 1 670 ? -0.771 -37.443 -11.782 1.00 92.75 670 GLU A O 1
ATOM 5404 N N . VAL A 1 671 ? -1.356 -36.308 -13.622 1.00 93.62 671 VAL A N 1
ATOM 5405 C CA . VAL A 1 671 ? -2.800 -36.536 -13.450 1.00 93.62 671 VAL A CA 1
ATOM 5406 C C . VAL A 1 671 ? -3.120 -38.028 -13.492 1.00 93.62 671 VAL A C 1
ATOM 5408 O O . VAL A 1 671 ? -3.760 -38.516 -12.569 1.00 93.62 671 VAL A O 1
ATOM 5411 N N . SER A 1 672 ? -2.612 -38.772 -14.478 1.00 93.81 672 SER A N 1
ATOM 5412 C CA . SER A 1 672 ? -2.832 -40.221 -14.578 1.00 93.81 672 SER A CA 1
ATOM 5413 C C . SER A 1 672 ? -2.235 -40.997 -13.394 1.00 93.81 672 SER A C 1
ATOM 5415 O O . SER A 1 672 ? -2.858 -41.927 -12.886 1.00 93.81 672 SER A O 1
ATOM 5417 N N . GLU A 1 673 ? -1.059 -40.607 -12.895 1.00 92.50 673 GLU A N 1
ATOM 5418 C CA . GLU A 1 673 ? -0.445 -41.197 -11.700 1.00 92.50 673 GLU A CA 1
ATOM 5419 C C . GLU A 1 673 ? -1.274 -40.925 -10.440 1.00 92.50 673 GLU A C 1
ATOM 5421 O O . GLU A 1 673 ? -1.403 -41.801 -9.577 1.00 92.50 673 GLU A O 1
ATOM 5426 N N . ARG A 1 674 ? -1.844 -39.720 -10.323 1.00 88.81 674 ARG A N 1
ATOM 5427 C CA . ARG A 1 674 ? -2.714 -39.329 -9.208 1.00 88.81 674 ARG A CA 1
ATOM 5428 C C . ARG A 1 674 ? -4.066 -40.021 -9.288 1.00 88.81 674 ARG A C 1
ATOM 5430 O O . ARG A 1 674 ? -4.477 -40.583 -8.282 1.00 88.81 674 ARG A O 1
ATOM 5437 N N . GLU A 1 675 ? -4.698 -40.062 -10.457 1.00 91.25 675 GLU A N 1
ATOM 5438 C CA . GLU A 1 675 ? -5.919 -40.832 -10.719 1.00 91.25 675 GLU A CA 1
ATOM 5439 C C . GLU A 1 675 ? -5.702 -42.307 -10.381 1.00 91.25 675 GLU A C 1
ATOM 5441 O O . GLU A 1 675 ? -6.435 -42.857 -9.569 1.00 91.25 675 GLU A O 1
ATOM 5446 N N . GLY A 1 676 ? -4.617 -42.918 -10.864 1.00 90.56 676 GLY A N 1
ATOM 5447 C CA . GLY A 1 676 ? -4.274 -44.298 -10.522 1.00 90.56 676 GLY A CA 1
ATOM 5448 C C . GLY A 1 676 ? -3.941 -44.501 -9.038 1.00 90.56 676 GLY A C 1
ATOM 5449 O O . GLY A 1 676 ? -4.127 -45.594 -8.509 1.00 90.56 676 GLY A O 1
ATOM 5450 N N . SER A 1 677 ? -3.440 -43.478 -8.337 1.00 87.00 677 SER A N 1
ATOM 5451 C CA . SER A 1 677 ? -3.238 -43.535 -6.879 1.00 87.00 677 SER A CA 1
ATOM 5452 C C . SER A 1 677 ? -4.565 -43.453 -6.130 1.00 87.00 677 SER A C 1
ATOM 5454 O O . SER A 1 677 ? -4.761 -44.190 -5.171 1.00 87.00 677 SER A O 1
ATOM 5456 N N . VAL A 1 678 ? -5.496 -42.631 -6.612 1.00 87.75 678 VAL A N 1
ATOM 5457 C CA . VAL A 1 678 ? -6.860 -42.516 -6.090 1.00 87.75 678 VAL A CA 1
ATOM 5458 C C . VAL A 1 678 ? -7.649 -43.802 -6.338 1.00 87.75 678 VAL A C 1
ATOM 5460 O O . VAL A 1 678 ? -8.273 -44.309 -5.415 1.00 87.75 678 VAL A O 1
ATOM 5463 N N . GLU A 1 679 ? -7.573 -44.392 -7.531 1.00 87.88 679 GLU A N 1
ATOM 5464 C CA . GLU A 1 679 ? -8.164 -45.702 -7.827 1.00 87.88 679 GLU A CA 1
ATOM 5465 C C . GLU A 1 679 ? -7.591 -46.791 -6.915 1.00 87.88 679 GLU A C 1
ATOM 5467 O O . GLU A 1 679 ? -8.342 -47.567 -6.330 1.00 87.88 679 GLU A O 1
ATOM 5472 N N . ARG A 1 680 ? -6.264 -46.820 -6.718 1.00 86.69 680 ARG A N 1
ATOM 5473 C CA . ARG A 1 680 ? -5.624 -47.732 -5.756 1.00 86.69 680 ARG A CA 1
ATOM 5474 C C . ARG A 1 680 ? -6.123 -47.503 -4.329 1.00 86.69 680 ARG A C 1
ATOM 5476 O O . ARG A 1 680 ? -6.368 -48.481 -3.627 1.00 86.69 680 ARG A O 1
ATOM 5483 N N . ALA A 1 681 ? -6.292 -46.251 -3.914 1.00 84.56 681 ALA A N 1
ATOM 5484 C CA . ALA A 1 681 ? -6.835 -45.902 -2.607 1.00 84.56 681 ALA A CA 1
ATOM 5485 C C . ALA A 1 681 ? -8.297 -46.356 -2.457 1.00 84.56 681 ALA A C 1
ATOM 5487 O O . ALA A 1 681 ? -8.639 -46.937 -1.430 1.00 84.56 681 ALA A O 1
ATOM 5488 N N . TYR A 1 682 ? -9.134 -46.184 -3.486 1.00 86.06 682 TYR A N 1
ATOM 5489 C CA . TYR A 1 682 ? -10.515 -46.679 -3.504 1.00 86.06 682 TYR A CA 1
ATOM 5490 C C . TYR A 1 682 ? -10.579 -48.207 -3.447 1.00 86.06 682 TYR A C 1
ATOM 5492 O O . TYR A 1 682 ? -11.291 -48.745 -2.607 1.00 86.06 682 TYR A O 1
ATOM 5500 N N . MET A 1 683 ? -9.783 -48.915 -4.252 1.00 85.06 683 MET A N 1
ATOM 5501 C CA . MET A 1 683 ? -9.723 -50.383 -4.222 1.00 85.06 683 MET A CA 1
ATOM 5502 C C . MET A 1 683 ? -9.249 -50.914 -2.859 1.00 85.06 683 MET A C 1
ATOM 5504 O O . MET A 1 683 ? -9.758 -51.923 -2.374 1.00 85.06 683 MET A O 1
ATOM 5508 N N . ARG A 1 684 ? -8.287 -50.238 -2.212 1.00 84.50 684 ARG A N 1
ATOM 5509 C CA . ARG A 1 684 ? -7.842 -50.574 -0.847 1.00 84.50 684 ARG A CA 1
ATOM 5510 C C . ARG A 1 684 ? -8.943 -50.328 0.179 1.00 84.50 684 ARG A C 1
ATOM 5512 O O . ARG A 1 684 ? -9.172 -51.190 1.024 1.00 84.50 684 ARG A O 1
ATOM 5519 N N . LEU A 1 685 ? -9.649 -49.205 0.066 1.00 82.81 685 LEU A N 1
ATOM 5520 C CA . LEU A 1 685 ? -10.778 -48.863 0.925 1.00 82.81 685 LEU A CA 1
ATOM 5521 C C . LEU A 1 685 ? -11.917 -49.889 0.800 1.00 82.81 685 LEU A C 1
ATOM 5523 O O . LEU A 1 685 ? -12.432 -50.352 1.815 1.00 82.81 685 LEU A O 1
ATOM 5527 N N . GLU A 1 686 ? -12.267 -50.302 -0.422 1.00 85.06 686 GLU A N 1
ATOM 5528 C CA . GLU A 1 686 ? -13.252 -51.364 -0.686 1.00 85.06 686 GLU A CA 1
ATOM 5529 C C . GLU A 1 686 ? -12.811 -52.720 -0.114 1.00 85.06 686 GLU A C 1
ATOM 5531 O O . GLU A 1 686 ? -13.634 -53.480 0.396 1.00 85.06 686 GLU A O 1
ATOM 5536 N N . ALA A 1 687 ? -11.505 -53.004 -0.125 1.00 82.81 687 ALA A N 1
ATOM 5537 C CA . ALA A 1 687 ? -10.914 -54.179 0.513 1.00 82.81 687 ALA A CA 1
ATOM 5538 C C . ALA A 1 687 ? -10.782 -54.059 2.051 1.00 82.81 687 ALA A C 1
ATOM 5540 O O . ALA A 1 687 ? -10.246 -54.969 2.688 1.00 82.81 687 ALA A O 1
ATOM 5541 N N . GLY A 1 688 ? -11.248 -52.961 2.661 1.00 77.25 688 GLY A N 1
ATOM 5542 C CA . GLY A 1 688 ? -11.188 -52.719 4.108 1.00 77.25 688 GLY A CA 1
ATOM 5543 C C . GLY A 1 688 ? -9.800 -52.342 4.637 1.00 77.25 688 GLY A C 1
ATOM 5544 O O . GLY A 1 688 ? -9.556 -52.426 5.840 1.00 77.25 688 GLY A O 1
ATOM 5545 N N . GLN A 1 689 ? -8.882 -51.950 3.753 1.00 79.06 689 GLN A N 1
ATOM 5546 C CA . GLN A 1 689 ? -7.535 -51.483 4.078 1.00 79.06 689 GLN A CA 1
ATOM 5547 C C . GLN A 1 689 ? -7.462 -49.945 4.033 1.00 79.06 689 GLN A C 1
ATOM 5549 O O . GLN A 1 689 ? -8.247 -49.306 3.329 1.00 79.06 689 GLN A O 1
ATOM 5554 N N . PRO A 1 690 ? -6.530 -49.318 4.773 1.00 78.50 690 PRO A N 1
ATOM 5555 C CA . PRO A 1 690 ? -6.344 -47.872 4.730 1.00 78.50 690 PRO A CA 1
ATOM 5556 C C . PRO A 1 690 ? -5.945 -47.383 3.318 1.00 78.50 690 PRO A C 1
ATOM 5558 O O . PRO A 1 690 ? -5.163 -48.051 2.633 1.00 78.50 690 PRO A O 1
ATOM 5561 N N . PRO A 1 691 ? -6.472 -46.223 2.876 1.00 78.19 691 PRO A N 1
ATOM 5562 C CA . PRO A 1 691 ? -6.355 -45.751 1.494 1.00 78.19 691 PRO A CA 1
ATOM 5563 C C . PRO A 1 691 ? -4.917 -45.396 1.080 1.00 78.19 691 PRO A C 1
ATOM 5565 O O . PRO A 1 691 ? -4.501 -45.754 -0.019 1.00 78.19 691 PRO A O 1
ATOM 5568 N N . ASP A 1 692 ? -4.131 -44.786 1.972 1.00 79.06 692 ASP A N 1
ATOM 5569 C CA . ASP A 1 692 ? -2.734 -44.399 1.726 1.00 79.06 692 ASP A CA 1
ATOM 5570 C C . ASP A 1 692 ? -1.790 -44.915 2.824 1.00 79.06 692 ASP A C 1
ATOM 5572 O O . ASP A 1 692 ? -2.166 -44.999 3.994 1.00 79.06 692 ASP A O 1
ATOM 5576 N N . GLU A 1 693 ? -0.518 -45.160 2.493 1.00 78.69 693 GLU A N 1
ATOM 5577 C CA . GLU A 1 693 ? 0.507 -45.574 3.476 1.00 78.69 693 GLU A CA 1
ATOM 5578 C C . GLU A 1 693 ? 0.694 -44.539 4.597 1.00 78.69 693 GLU A C 1
ATOM 5580 O O . GLU A 1 693 ? 0.953 -44.893 5.745 1.00 78.69 693 GLU A O 1
ATOM 5585 N N . ALA A 1 694 ? 0.501 -43.250 4.301 1.00 78.88 694 ALA A N 1
ATOM 5586 C CA . ALA A 1 694 ? 0.524 -42.195 5.313 1.00 78.88 694 ALA A CA 1
ATOM 5587 C C . ALA A 1 694 ? -0.652 -42.325 6.299 1.00 78.88 694 ALA A C 1
ATOM 5589 O O . ALA A 1 694 ? -0.472 -42.165 7.506 1.00 78.88 694 ALA A O 1
ATOM 5590 N N . THR A 1 695 ? -1.845 -42.664 5.798 1.00 77.56 695 THR A N 1
ATOM 5591 C CA . THR A 1 695 ? -3.027 -42.909 6.641 1.00 77.56 695 THR A CA 1
ATOM 5592 C C . THR A 1 695 ? -2.887 -44.196 7.449 1.00 77.56 695 THR A C 1
ATOM 5594 O O . THR A 1 695 ? -3.305 -44.245 8.602 1.00 77.56 695 THR A O 1
ATOM 5597 N N . GLU A 1 696 ? -2.213 -45.207 6.897 1.00 79.25 696 GLU A N 1
ATOM 5598 C CA . GLU A 1 696 ? -1.856 -46.423 7.624 1.00 79.25 696 GLU A CA 1
ATOM 5599 C C . GLU A 1 696 ? -0.879 -46.125 8.767 1.00 79.25 696 GLU A C 1
ATOM 5601 O O . GLU A 1 696 ? -1.080 -46.586 9.888 1.00 79.25 696 GLU A O 1
ATOM 5606 N N . GLN A 1 697 ? 0.145 -45.302 8.527 1.00 79.38 697 GLN A N 1
ATOM 5607 C CA . GLN A 1 697 ? 1.084 -44.884 9.570 1.00 79.38 697 GLN A CA 1
ATOM 5608 C C . GLN A 1 697 ? 0.391 -44.084 10.680 1.00 79.38 697 GLN A C 1
ATOM 5610 O O . GLN A 1 697 ? 0.677 -44.311 11.855 1.00 79.38 697 GLN A O 1
ATOM 5615 N N . GLN A 1 698 ? -0.540 -43.192 10.333 1.00 76.75 698 GLN A N 1
ATOM 5616 C CA . GLN A 1 698 ? -1.345 -42.447 11.309 1.00 76.75 698 GLN A CA 1
ATOM 5617 C C . GLN A 1 698 ? -2.264 -43.373 12.117 1.00 76.75 698 GLN A C 1
ATOM 5619 O O . GLN A 1 698 ? -2.331 -43.264 13.339 1.00 76.75 698 GLN A O 1
ATOM 5624 N N . TRP A 1 699 ? -2.911 -44.339 11.465 1.00 76.56 699 TRP A N 1
ATOM 5625 C CA . TRP A 1 699 ? -3.720 -45.351 12.142 1.00 76.56 699 TRP A CA 1
ATOM 5626 C C . TRP A 1 699 ? -2.884 -46.211 13.098 1.00 76.56 699 TRP A C 1
ATOM 5628 O O . TRP A 1 699 ? -3.260 -46.420 14.249 1.00 76.56 699 TRP A O 1
ATOM 5638 N N . GLN A 1 700 ? -1.705 -46.657 12.661 1.00 78.62 700 GLN A N 1
ATOM 5639 C CA . GLN A 1 700 ? -0.773 -47.407 13.502 1.00 78.62 700 GLN A CA 1
ATOM 5640 C C . GLN A 1 700 ? -0.251 -46.575 14.683 1.00 78.62 700 GLN A C 1
ATOM 5642 O O . GLN A 1 700 ? -0.001 -47.136 15.749 1.00 78.62 700 GLN A O 1
ATOM 5647 N N . GLN A 1 701 ? -0.075 -45.259 14.522 1.00 77.56 701 GLN A N 1
ATOM 5648 C CA . GLN A 1 701 ? 0.274 -44.357 15.625 1.00 77.56 701 GLN A CA 1
ATOM 5649 C C . GLN A 1 701 ? -0.853 -44.282 16.657 1.00 77.56 701 GLN A C 1
ATOM 5651 O O . GLN A 1 701 ? -0.589 -44.522 17.833 1.00 77.56 701 GLN A O 1
ATOM 5656 N N . LEU A 1 702 ? -2.096 -44.071 16.221 1.00 77.25 702 LEU A N 1
ATOM 5657 C CA . LEU A 1 702 ? -3.265 -44.068 17.106 1.00 77.25 702 LEU A CA 1
ATOM 5658 C C . LEU A 1 702 ? -3.428 -45.405 17.840 1.00 77.25 702 LEU A C 1
ATOM 5660 O O . LEU A 1 702 ? -3.636 -45.423 19.049 1.00 77.25 702 LEU A O 1
ATOM 5664 N N . LEU A 1 703 ? -3.222 -46.534 17.154 1.00 74.19 703 LEU A N 1
ATOM 5665 C CA . LEU A 1 703 ? -3.263 -47.856 17.787 1.00 74.19 703 LEU A CA 1
ATOM 5666 C C . LEU A 1 703 ? -2.161 -48.039 18.838 1.00 74.19 703 LEU A C 1
ATOM 5668 O O . LEU A 1 703 ? -2.391 -48.652 19.878 1.00 74.19 703 LEU A O 1
ATOM 5672 N N . ARG A 1 704 ? -0.950 -47.524 18.586 1.00 73.25 704 ARG A N 1
ATOM 5673 C CA . ARG A 1 704 ? 0.142 -47.549 19.575 1.00 73.25 704 ARG A CA 1
ATOM 5674 C C . ARG A 1 704 ? -0.182 -46.664 20.776 1.00 73.25 704 ARG A C 1
ATOM 5676 O O . ARG A 1 704 ? 0.127 -47.052 21.899 1.00 73.25 704 ARG A O 1
ATOM 5683 N N . GLU A 1 705 ? -0.802 -45.509 20.559 1.00 71.69 705 GLU A N 1
ATOM 5684 C CA . GLU A 1 705 ? -1.251 -44.610 21.626 1.00 71.69 705 GLU A CA 1
ATOM 5685 C C . GLU A 1 705 ? -2.361 -45.245 22.473 1.00 71.69 705 GLU A C 1
ATOM 5687 O O . GLU A 1 705 ? -2.269 -45.230 23.701 1.00 71.69 705 GLU A O 1
ATOM 5692 N N . GLU A 1 706 ? -3.340 -45.900 21.847 1.00 69.69 706 GLU A N 1
ATOM 5693 C CA . GLU A 1 706 ? -4.377 -46.674 22.538 1.00 69.69 706 GLU A CA 1
ATOM 5694 C C . GLU A 1 706 ? -3.794 -47.869 23.303 1.00 69.69 706 GLU A C 1
ATOM 5696 O O . GLU A 1 706 ? -4.162 -48.107 24.453 1.00 69.69 706 GLU A O 1
ATOM 5701 N N . GLN A 1 707 ? -2.834 -48.597 22.724 1.00 66.06 707 GLN A N 1
ATOM 5702 C CA . GLN A 1 707 ? -2.140 -49.692 23.410 1.00 66.06 707 GLN A CA 1
ATOM 5703 C C . GLN A 1 707 ? -1.319 -49.194 24.605 1.00 66.06 707 GLN A C 1
ATOM 5705 O O . GLN A 1 707 ? -1.295 -49.849 25.648 1.00 66.06 707 GLN A O 1
ATOM 5710 N N . LEU A 1 708 ? -0.669 -48.032 24.497 1.00 61.34 708 LEU A N 1
ATOM 5711 C CA . LEU A 1 708 ? 0.016 -47.383 25.618 1.00 61.34 708 LEU A CA 1
ATOM 5712 C C . LEU A 1 708 ? -0.976 -46.905 26.687 1.00 61.34 708 LEU A C 1
ATOM 5714 O O . LEU A 1 708 ? -0.673 -47.011 27.876 1.00 61.34 708 LEU A O 1
ATOM 5718 N N . ALA A 1 709 ? -2.158 -46.426 26.293 1.00 61.16 709 ALA A N 1
ATOM 5719 C CA . ALA A 1 709 ? -3.228 -46.051 27.212 1.00 61.16 709 ALA A CA 1
ATOM 5720 C C . ALA A 1 709 ? -3.799 -47.275 27.951 1.00 61.16 709 ALA A C 1
ATOM 5722 O O . ALA A 1 709 ? -3.898 -47.243 29.175 1.00 61.16 709 ALA A O 1
ATOM 5723 N N . LEU A 1 710 ? -4.066 -48.391 27.261 1.00 58.25 710 LEU A N 1
ATOM 5724 C CA . LEU A 1 710 ? -4.496 -49.647 27.893 1.00 58.25 710 LEU A CA 1
ATOM 5725 C C . LEU A 1 710 ? -3.416 -50.235 28.810 1.00 58.25 710 LEU A C 1
ATOM 5727 O O . LEU A 1 710 ? -3.718 -50.716 29.902 1.00 58.25 710 LEU A O 1
ATOM 5731 N N . ARG A 1 711 ? -2.144 -50.167 28.402 1.00 55.22 711 ARG A N 1
ATOM 5732 C CA . ARG A 1 711 ? -1.012 -50.666 29.196 1.00 55.22 711 ARG A CA 1
ATOM 5733 C C . ARG A 1 711 ? -0.758 -49.819 30.450 1.00 55.22 711 ARG A C 1
ATOM 5735 O O . ARG A 1 711 ? -0.282 -50.358 31.441 1.00 55.22 711 ARG A O 1
ATOM 5742 N N . LYS A 1 712 ? -1.142 -48.536 30.444 1.00 55.50 712 LYS A N 1
ATOM 5743 C CA . LYS A 1 712 ? -1.185 -47.673 31.640 1.00 55.50 712 LYS A CA 1
ATOM 5744 C C . LYS A 1 712 ? -2.349 -47.994 32.590 1.00 55.50 712 LYS A C 1
ATOM 5746 O O . LYS A 1 712 ? -2.276 -47.615 33.753 1.00 55.50 712 LYS A O 1
ATOM 5751 N N . VAL A 1 713 ? -3.397 -48.680 32.126 1.00 54.06 713 VAL A N 1
ATOM 5752 C CA . VAL A 1 713 ? -4.597 -49.005 32.923 1.00 54.06 713 VAL A CA 1
ATOM 5753 C C . VAL A 1 713 ? -4.528 -50.407 33.561 1.00 54.06 713 VAL A C 1
ATOM 5755 O O . VAL A 1 713 ? -5.228 -50.649 34.540 1.00 54.06 713 VAL A O 1
ATOM 5758 N N . LEU A 1 714 ? -3.677 -51.328 33.076 1.00 47.62 714 LEU A N 1
ATOM 5759 C CA . LEU A 1 714 ? -3.715 -52.756 33.462 1.00 47.62 714 LEU A CA 1
ATOM 5760 C C . LEU A 1 714 ? -2.382 -53.416 33.897 1.00 47.62 714 LEU A C 1
ATOM 5762 O O . LEU A 1 714 ? -2.276 -54.639 33.848 1.00 47.62 714 LEU A O 1
ATOM 5766 N N . GLY A 1 715 ? -1.368 -52.694 34.387 1.00 36.81 715 GLY A N 1
ATOM 5767 C CA . GLY A 1 715 ? -0.182 -53.374 34.944 1.00 36.81 715 GLY A CA 1
ATOM 5768 C C . GLY A 1 715 ? 0.738 -52.498 35.799 1.00 36.81 715 GLY A C 1
ATOM 5769 O O . GLY A 1 715 ? 0.864 -51.309 35.510 1.00 36.81 715 GLY A O 1
ATOM 5770 N N . PRO A 1 716 ? 1.363 -53.060 36.855 1.00 43.28 716 PRO A N 1
ATOM 5771 C CA . PRO A 1 716 ? 2.130 -52.307 37.840 1.00 43.28 716 PRO A CA 1
ATOM 5772 C C . PRO A 1 716 ? 3.422 -51.735 37.250 1.00 43.28 716 PRO A C 1
ATOM 5774 O O . PRO A 1 716 ? 4.064 -52.335 36.388 1.00 43.28 716 PRO A O 1
ATOM 5777 N N . ALA A 1 717 ? 3.792 -50.559 37.754 1.00 46.50 717 ALA A N 1
ATOM 5778 C CA . ALA A 1 717 ? 5.059 -49.899 37.491 1.00 46.50 717 ALA A CA 1
ATOM 5779 C C . ALA A 1 717 ? 6.221 -50.748 38.033 1.00 46.50 717 ALA A C 1
ATOM 5781 O O . ALA A 1 717 ? 6.510 -50.728 39.227 1.00 46.50 717 ALA A O 1
ATOM 5782 N N . GLU A 1 718 ? 6.889 -51.495 37.157 1.00 38.25 718 GLU A N 1
ATOM 5783 C CA . GLU A 1 718 ? 8.224 -52.019 37.438 1.00 38.25 718 GLU A CA 1
ATOM 5784 C C . GLU A 1 718 ? 9.255 -50.948 37.070 1.00 38.25 718 GLU A C 1
ATOM 5786 O O . GLU A 1 718 ? 9.627 -50.757 35.910 1.00 38.25 718 GLU A O 1
ATOM 5791 N N . GLU A 1 719 ? 9.701 -50.216 38.089 1.00 42.06 719 GLU A N 1
ATOM 5792 C CA . GLU A 1 719 ? 10.936 -49.441 38.049 1.00 42.06 719 GLU A CA 1
ATOM 5793 C C . GLU A 1 719 ? 12.121 -50.406 37.916 1.00 42.06 719 GLU A C 1
ATOM 5795 O O . GLU A 1 719 ? 12.633 -50.953 38.892 1.00 42.06 719 GLU A O 1
ATOM 5800 N N . ALA A 1 720 ? 12.580 -50.625 36.686 1.00 36.59 720 ALA A N 1
ATOM 5801 C CA . ALA A 1 720 ? 13.852 -51.285 36.436 1.00 36.59 720 ALA A CA 1
ATOM 5802 C C . ALA A 1 720 ? 15.005 -50.337 36.823 1.00 36.59 720 ALA A C 1
ATOM 5804 O O . ALA A 1 720 ? 15.445 -49.504 36.028 1.00 36.59 720 ALA A O 1
ATOM 5805 N N . GLN A 1 721 ? 15.505 -50.458 38.056 1.00 38.72 721 GLN A N 1
ATOM 5806 C CA . GLN A 1 721 ? 16.780 -49.868 38.468 1.00 38.72 721 GLN A CA 1
ATOM 5807 C C . GLN A 1 721 ? 17.930 -50.562 37.723 1.00 38.72 721 GLN A C 1
ATOM 5809 O O . GLN A 1 721 ? 18.274 -51.712 37.986 1.00 38.72 721 GLN A O 1
ATOM 5814 N N . SER A 1 722 ? 18.530 -49.850 36.770 1.00 41.72 722 SER A N 1
ATOM 5815 C CA . SER A 1 722 ? 19.742 -50.269 36.062 1.00 41.72 722 SER A CA 1
ATOM 5816 C C . SER A 1 722 ? 20.983 -49.997 36.923 1.00 41.72 722 SER A C 1
ATOM 5818 O O . SER A 1 722 ? 21.293 -48.847 37.218 1.00 41.72 722 SER A O 1
ATOM 5820 N N . THR A 1 723 ? 21.737 -51.041 37.271 1.00 45.50 723 THR A N 1
ATOM 5821 C CA . THR A 1 723 ? 23.005 -51.002 38.035 1.00 45.50 723 THR A CA 1
ATOM 5822 C C . THR A 1 723 ? 24.250 -50.721 37.174 1.00 45.50 723 THR A C 1
ATOM 5824 O O . THR A 1 723 ? 25.342 -51.189 37.483 1.00 45.50 723 THR A O 1
ATOM 5827 N N . ALA A 1 724 ? 24.119 -49.983 36.070 1.00 47.25 724 ALA A N 1
ATOM 5828 C CA . ALA A 1 724 ? 25.248 -49.650 35.196 1.00 47.25 724 ALA A CA 1
ATOM 5829 C C . ALA A 1 724 ? 25.834 -48.265 35.531 1.00 47.25 724 ALA A C 1
ATOM 5831 O O . ALA A 1 724 ? 25.111 -47.269 35.517 1.00 47.25 724 ALA A O 1
ATOM 5832 N N . GLU A 1 725 ? 27.145 -48.193 35.792 1.00 46.53 725 GLU A N 1
ATOM 5833 C CA . GLU A 1 725 ? 27.854 -46.927 36.027 1.00 46.53 725 GLU A CA 1
ATOM 5834 C C . GLU A 1 725 ? 27.797 -46.011 34.782 1.00 46.53 725 GLU A C 1
ATOM 5836 O O . GLU A 1 725 ? 28.104 -46.453 33.665 1.00 46.53 725 GLU A O 1
ATOM 5841 N N . PRO A 1 726 ? 27.403 -44.731 34.928 1.00 49.00 726 PRO A N 1
ATOM 5842 C CA . PRO A 1 726 ? 27.227 -43.830 33.797 1.00 49.00 726 PRO A CA 1
ATOM 5843 C C . PRO A 1 726 ? 28.572 -43.339 33.251 1.00 49.00 726 PRO A C 1
ATOM 5845 O O . PRO A 1 726 ? 29.494 -42.991 33.987 1.00 49.00 726 PRO A O 1
ATOM 5848 N N . ARG A 1 727 ? 28.678 -43.275 31.918 1.00 55.66 727 ARG A N 1
ATOM 5849 C CA . ARG A 1 727 ? 29.881 -42.780 31.234 1.00 55.66 727 ARG A CA 1
ATOM 5850 C C . ARG A 1 727 ? 30.120 -41.297 31.570 1.00 55.66 727 ARG A C 1
ATOM 5852 O O . ARG A 1 727 ? 29.155 -40.534 31.550 1.00 55.66 727 ARG A O 1
ATOM 5859 N N . PRO A 1 728 ? 31.381 -40.847 31.726 1.00 48.28 728 PRO A N 1
ATOM 5860 C CA . PRO A 1 728 ? 31.733 -39.468 32.103 1.00 48.28 728 PRO A CA 1
ATOM 5861 C C . PRO A 1 728 ? 31.196 -38.331 31.207 1.00 48.28 728 PRO A C 1
ATOM 5863 O O . PRO A 1 728 ? 31.318 -37.171 31.576 1.00 48.28 728 PRO A O 1
ATOM 5866 N N . ASN A 1 729 ? 30.589 -38.639 30.054 1.00 52.09 729 ASN A N 1
ATOM 5867 C CA . ASN A 1 729 ? 30.008 -37.671 29.115 1.00 52.09 729 ASN A CA 1
ATOM 5868 C C . ASN A 1 729 ? 28.488 -37.872 28.944 1.00 52.09 729 ASN A C 1
ATOM 5870 O O . ASN A 1 729 ? 27.979 -37.884 27.821 1.00 52.09 729 ASN A O 1
ATOM 5874 N N . ALA A 1 730 ? 27.758 -38.079 30.041 1.00 49.03 730 ALA A N 1
ATOM 5875 C CA . ALA A 1 730 ? 26.300 -38.042 30.025 1.00 49.03 730 ALA A CA 1
ATOM 5876 C C . ALA A 1 730 ? 25.818 -36.583 29.934 1.00 49.03 730 ALA A C 1
ATOM 5878 O O . ALA A 1 730 ? 26.174 -35.737 30.748 1.00 49.03 730 ALA A O 1
ATOM 5879 N N . TYR A 1 731 ? 24.999 -36.291 28.928 1.00 53.50 731 TYR A N 1
ATOM 5880 C CA . TYR A 1 731 ? 24.506 -34.951 28.584 1.00 53.50 731 TYR A CA 1
ATOM 5881 C C . TYR A 1 731 ? 23.396 -34.411 29.512 1.00 53.50 731 TYR A C 1
ATOM 5883 O O . TYR A 1 731 ? 22.748 -33.414 29.197 1.00 53.50 731 TYR A O 1
ATOM 5891 N N . LEU A 1 732 ? 23.162 -35.069 30.649 1.00 48.81 732 LEU A N 1
ATOM 5892 C CA . LEU A 1 732 ? 22.093 -34.774 31.602 1.00 48.81 732 LEU A CA 1
ATOM 5893 C C . LEU A 1 732 ? 22.683 -34.789 33.024 1.00 48.81 732 LEU A C 1
ATOM 5895 O O . LEU A 1 732 ? 23.152 -35.842 33.459 1.00 48.81 732 LEU A O 1
ATOM 5899 N N . PRO A 1 733 ? 22.703 -33.655 33.750 1.00 51.84 733 PRO A N 1
ATOM 5900 C CA . PRO A 1 733 ? 23.142 -33.622 35.142 1.00 51.84 733 PRO A CA 1
ATOM 5901 C C . PRO A 1 733 ? 22.150 -34.371 36.040 1.00 51.84 733 PRO A C 1
ATOM 5903 O O . PRO A 1 733 ? 20.946 -34.159 35.948 1.00 51.84 733 PRO A O 1
ATOM 5906 N N . SER A 1 734 ? 22.651 -35.200 36.952 1.00 50.34 734 SER A N 1
ATOM 5907 C CA . SER A 1 734 ? 21.869 -36.020 37.891 1.00 50.34 734 SER A CA 1
ATOM 5908 C C . SER A 1 734 ? 21.355 -35.266 39.133 1.00 50.34 734 SER A C 1
ATOM 5910 O O . SER A 1 734 ? 20.974 -35.890 40.118 1.00 50.34 734 SER A O 1
ATOM 5912 N N . ALA A 1 735 ? 21.317 -33.930 39.106 1.00 53.62 735 ALA A N 1
ATOM 5913 C CA . ALA A 1 735 ? 20.847 -33.111 40.223 1.00 53.62 735 ALA A CA 1
ATOM 5914 C C . ALA A 1 735 ? 19.922 -31.986 39.730 1.00 53.62 735 ALA A C 1
ATOM 5916 O O . ALA A 1 735 ? 20.389 -30.918 39.335 1.00 53.62 735 ALA A O 1
ATOM 5917 N N . GLY A 1 736 ? 18.610 -32.238 39.754 1.00 43.84 736 GLY A N 1
ATOM 5918 C CA . GLY A 1 736 ? 17.566 -31.233 39.528 1.00 43.84 736 GLY A CA 1
ATOM 5919 C C . GLY A 1 736 ? 16.328 -31.798 38.830 1.00 43.84 736 GLY A C 1
ATOM 5920 O O . GLY A 1 736 ? 16.436 -32.429 37.783 1.00 43.84 736 GLY A O 1
ATOM 5921 N N . GLU A 1 737 ? 15.151 -31.572 39.414 1.00 55.56 737 GLU A N 1
ATOM 5922 C CA . GLU A 1 737 ? 13.854 -31.888 38.812 1.00 55.56 737 GLU A CA 1
ATOM 5923 C C . GLU A 1 737 ? 13.644 -31.077 37.511 1.00 55.56 737 GLU A C 1
ATOM 5925 O O . GLU A 1 737 ? 13.726 -29.851 37.511 1.00 55.56 737 GLU A O 1
ATOM 5930 N N . LEU A 1 738 ? 13.329 -31.803 36.428 1.00 53.16 738 LEU A N 1
ATOM 5931 C CA . LEU A 1 738 ? 13.040 -31.408 35.034 1.00 53.16 738 LEU A CA 1
ATOM 5932 C C . LEU A 1 738 ? 14.228 -31.190 34.054 1.00 53.16 738 LEU A C 1
ATOM 5934 O O . LEU A 1 738 ? 15.096 -30.346 34.281 1.00 53.16 738 LEU A O 1
ATOM 5938 N N . PRO A 1 739 ? 14.227 -31.876 32.882 1.00 48.41 739 PRO A N 1
ATOM 5939 C CA . PRO A 1 739 ? 15.278 -31.771 31.878 1.00 48.41 739 PRO A CA 1
ATOM 5940 C C . PRO A 1 739 ? 14.924 -30.724 30.813 1.00 48.41 739 PRO A C 1
ATOM 5942 O O . PRO A 1 739 ? 14.102 -30.968 29.931 1.00 48.41 739 PRO A O 1
ATOM 5945 N N . LEU A 1 740 ? 15.589 -29.570 30.833 1.00 45.88 740 LEU A N 1
ATOM 5946 C CA . LEU A 1 740 ? 15.650 -28.689 29.665 1.00 45.88 740 LEU A CA 1
ATOM 5947 C C . LEU A 1 740 ? 17.105 -28.589 29.182 1.00 45.88 740 LEU A C 1
ATOM 5949 O O . LEU A 1 740 ? 17.971 -28.156 29.948 1.00 45.88 740 LEU A O 1
ATOM 5953 N N . PRO A 1 741 ? 17.410 -28.994 27.934 1.00 50.09 741 PRO A N 1
ATOM 5954 C CA . PRO A 1 741 ? 18.755 -28.888 27.386 1.00 50.09 741 PRO A CA 1
ATOM 5955 C C . PRO A 1 741 ? 19.119 -27.413 27.179 1.00 50.09 741 PRO A C 1
ATOM 5957 O O . PRO A 1 741 ? 18.408 -26.672 26.500 1.00 50.09 741 PRO A O 1
ATOM 5960 N N . LYS A 1 742 ? 20.246 -26.975 27.751 1.00 51.22 742 LYS A N 1
ATOM 5961 C CA . LYS A 1 742 ? 20.811 -25.650 27.461 1.00 51.22 742 LYS A CA 1
ATOM 5962 C C . LYS A 1 742 ? 21.358 -25.647 26.025 1.00 51.22 742 LYS A C 1
ATOM 5964 O O . LYS A 1 742 ? 22.193 -26.501 25.722 1.00 51.22 742 LYS A O 1
ATOM 5969 N N . PRO A 1 743 ? 20.950 -24.715 25.144 1.00 52.44 743 PRO A N 1
ATOM 5970 C CA . PRO A 1 743 ? 21.565 -24.589 23.831 1.00 52.44 743 PRO A CA 1
ATOM 5971 C C . PRO A 1 743 ? 23.023 -24.158 24.008 1.00 52.44 743 PRO A C 1
ATOM 5973 O O . PRO A 1 743 ? 23.313 -23.193 24.720 1.00 52.44 743 PRO A O 1
ATOM 5976 N N . TYR A 1 744 ? 23.956 -24.869 23.374 1.00 54.53 744 TYR A N 1
ATOM 5977 C CA . TYR A 1 744 ? 25.314 -24.355 23.244 1.00 54.53 744 TYR A CA 1
ATOM 5978 C C . TYR A 1 744 ? 25.252 -23.039 22.468 1.00 54.53 744 TYR A C 1
ATOM 5980 O O . TYR A 1 744 ? 24.657 -22.977 21.393 1.00 54.53 744 TYR A O 1
ATOM 5988 N N . GLY A 1 745 ? 25.849 -21.982 23.024 1.00 60.22 745 GLY A N 1
ATOM 5989 C CA . GLY A 1 745 ? 26.070 -20.735 22.293 1.00 60.22 745 GLY A CA 1
ATOM 5990 C C . GLY A 1 745 ? 26.909 -20.969 21.031 1.00 60.22 745 GLY A C 1
ATOM 5991 O O . GLY A 1 745 ? 27.432 -22.060 20.810 1.00 60.22 745 GLY A O 1
ATOM 5992 N N . SER A 1 746 ? 27.080 -19.923 20.222 1.00 56.91 746 SER A N 1
ATOM 5993 C CA . SER A 1 746 ? 27.735 -19.909 18.897 1.00 56.91 746 SER A CA 1
ATOM 5994 C C . SER A 1 746 ? 29.147 -20.525 18.801 1.00 56.91 746 SER A C 1
ATOM 5996 O O . SER A 1 746 ? 29.702 -20.616 17.705 1.00 56.91 746 SER A O 1
ATOM 5998 N N . HIS A 1 747 ? 29.738 -20.972 19.910 1.00 56.16 747 HIS A N 1
ATOM 5999 C CA . HIS A 1 747 ? 31.045 -21.618 19.997 1.00 56.16 747 HIS A CA 1
ATOM 6000 C C . HIS A 1 747 ? 30.961 -22.969 20.726 1.00 56.16 747 HIS A C 1
ATOM 6002 O O . HIS A 1 747 ? 31.571 -23.172 21.775 1.00 56.16 747 HIS A O 1
ATOM 6008 N N . ALA A 1 748 ? 30.202 -23.914 20.167 1.00 53.81 748 ALA A N 1
ATOM 6009 C CA . ALA A 1 748 ? 30.280 -25.311 20.585 1.00 53.81 748 ALA A CA 1
ATOM 6010 C C . ALA A 1 748 ? 31.663 -25.891 20.202 1.00 53.81 748 ALA A C 1
ATOM 6012 O O . ALA A 1 748 ? 32.079 -25.740 19.049 1.00 53.81 748 ALA A O 1
ATOM 6013 N N . PRO A 1 749 ? 32.393 -26.558 21.116 1.00 52.44 749 PRO A N 1
ATOM 6014 C CA . PRO A 1 749 ? 33.675 -27.175 20.792 1.00 52.44 749 PRO A CA 1
ATOM 6015 C C . PRO A 1 749 ? 33.467 -28.349 19.822 1.00 52.44 749 PRO A C 1
ATOM 6017 O O . PRO A 1 749 ? 33.055 -29.444 20.201 1.00 52.44 749 PRO A O 1
ATOM 6020 N N . PHE A 1 750 ? 33.741 -28.095 18.543 1.00 58.75 750 PHE A N 1
ATOM 6021 C CA . PHE A 1 750 ? 33.692 -29.070 17.459 1.00 58.75 750 PHE A CA 1
ATOM 6022 C C . PHE A 1 750 ? 34.906 -30.003 17.528 1.00 58.75 750 PHE A C 1
ATOM 6024 O O . PHE A 1 750 ? 36.053 -29.560 17.462 1.00 58.75 750 PHE A O 1
ATOM 6031 N N . LYS A 1 751 ? 34.655 -31.312 17.632 1.00 53.47 751 LYS A N 1
ATOM 6032 C CA . LYS A 1 751 ? 35.681 -32.349 17.483 1.00 53.47 751 LYS A CA 1
ATOM 6033 C C . LYS A 1 751 ? 35.647 -32.835 16.025 1.00 53.47 751 LYS A C 1
ATOM 6035 O O . LYS A 1 751 ? 34.648 -33.444 15.643 1.00 53.47 751 LYS A O 1
ATOM 6040 N N . PRO A 1 752 ? 36.674 -32.570 15.196 1.00 54.50 752 PRO A N 1
ATOM 6041 C CA . PRO A 1 752 ? 36.655 -32.973 13.794 1.00 54.50 752 PRO A CA 1
ATOM 6042 C C . PRO A 1 752 ? 36.630 -34.499 13.671 1.00 54.50 752 PRO A C 1
ATOM 6044 O O . PRO A 1 752 ? 37.421 -35.207 14.298 1.00 54.50 752 PRO A O 1
ATOM 6047 N N . SER A 1 753 ? 35.696 -35.003 12.868 1.00 60.59 753 SER A N 1
ATOM 6048 C CA . SER A 1 753 ? 35.580 -36.422 12.537 1.00 60.59 753 SER A CA 1
ATOM 6049 C C . SER A 1 753 ? 36.789 -36.860 11.696 1.00 60.59 753 SER A C 1
ATOM 6051 O O . SER A 1 753 ? 37.181 -36.124 10.786 1.00 60.59 753 SER A O 1
ATOM 6053 N N . PRO A 1 754 ? 37.390 -38.038 11.948 1.00 56.94 754 PRO A N 1
ATOM 6054 C CA . PRO A 1 754 ? 38.421 -38.570 11.066 1.00 56.94 754 PRO A CA 1
ATOM 6055 C C . PRO A 1 754 ? 37.836 -38.801 9.667 1.00 56.94 754 PRO A C 1
ATOM 6057 O O . PRO A 1 754 ? 36.724 -39.310 9.518 1.00 56.94 754 PRO A O 1
ATOM 6060 N N . ALA A 1 755 ? 38.588 -38.386 8.648 1.00 52.19 755 ALA A N 1
ATOM 6061 C CA . ALA A 1 755 ? 38.175 -38.428 7.253 1.00 52.19 755 ALA A CA 1
ATOM 6062 C C . ALA A 1 755 ? 37.790 -39.853 6.821 1.00 52.19 755 ALA A C 1
ATOM 6064 O O . ALA A 1 755 ? 38.586 -40.787 6.924 1.00 52.19 755 ALA A O 1
ATOM 6065 N N . GLY A 1 756 ? 36.563 -40.011 6.318 1.00 50.88 756 GLY A N 1
ATOM 6066 C CA . GLY A 1 756 ? 36.091 -41.262 5.735 1.00 50.88 756 GLY A CA 1
ATOM 6067 C C . GLY A 1 756 ? 36.879 -41.625 4.473 1.00 50.88 756 GLY A C 1
ATOM 6068 O O . GLY A 1 756 ? 37.186 -40.769 3.643 1.00 50.88 756 GLY A O 1
ATOM 6069 N N . ALA A 1 757 ? 37.176 -42.914 4.311 1.00 56.28 757 ALA A N 1
ATOM 6070 C CA . ALA A 1 757 ? 38.076 -43.474 3.298 1.00 56.28 757 ALA A CA 1
ATOM 6071 C C . ALA A 1 757 ? 37.627 -43.337 1.819 1.00 56.28 757 ALA A C 1
ATOM 6073 O O . ALA A 1 757 ? 38.294 -43.873 0.938 1.00 56.28 757 ALA A O 1
ATOM 6074 N N . ASN A 1 758 ? 36.549 -42.602 1.519 1.00 55.31 758 ASN A N 1
ATOM 6075 C CA . ASN A 1 758 ? 35.955 -42.516 0.176 1.00 55.31 758 ASN A CA 1
ATOM 6076 C C . ASN A 1 758 ? 36.101 -41.160 -0.530 1.00 55.31 758 ASN A C 1
ATOM 6078 O O . ASN A 1 758 ? 35.519 -40.961 -1.591 1.00 55.31 758 ASN A O 1
ATOM 6082 N N . MET A 1 759 ? 36.925 -40.239 -0.025 1.00 45.06 759 MET A N 1
ATOM 6083 C CA . MET A 1 759 ? 37.290 -39.035 -0.783 1.00 45.06 759 MET A CA 1
ATOM 6084 C C . MET A 1 759 ? 38.607 -39.220 -1.538 1.00 45.06 759 MET A C 1
ATOM 6086 O O . MET A 1 759 ? 39.628 -38.608 -1.229 1.00 45.06 759 MET A O 1
ATOM 6090 N N . ARG A 1 760 ? 38.576 -40.059 -2.575 1.00 56.56 760 ARG A N 1
ATOM 6091 C CA . ARG A 1 760 ? 39.554 -39.983 -3.662 1.00 56.56 760 ARG A CA 1
ATOM 6092 C C . ARG A 1 760 ? 38.900 -39.273 -4.851 1.00 56.56 760 ARG A C 1
ATOM 6094 O O . ARG A 1 760 ? 37.800 -39.629 -5.247 1.00 56.56 760 ARG A O 1
ATOM 6101 N N . HIS A 1 761 ? 39.644 -38.323 -5.423 1.00 52.91 761 HIS A N 1
ATOM 6102 C CA . HIS A 1 761 ? 39.438 -37.648 -6.717 1.00 52.91 761 HIS A CA 1
ATOM 6103 C C . HIS A 1 761 ? 38.636 -36.332 -6.743 1.00 52.91 761 HIS A C 1
ATOM 6105 O O . HIS A 1 761 ? 37.602 -36.237 -7.390 1.00 52.91 761 HIS A O 1
ATOM 6111 N N . ILE A 1 762 ? 39.225 -35.255 -6.205 1.00 47.28 762 ILE A N 1
ATOM 6112 C CA . ILE A 1 762 ? 39.125 -33.920 -6.828 1.00 47.28 762 ILE A CA 1
ATOM 6113 C C . ILE A 1 762 ? 40.548 -33.346 -6.926 1.00 47.28 762 ILE A C 1
ATOM 6115 O O . ILE A 1 762 ? 41.171 -33.026 -5.915 1.00 47.28 762 ILE A O 1
ATOM 6119 N N . ARG A 1 763 ? 41.102 -33.269 -8.146 1.00 53.12 763 ARG A N 1
ATOM 6120 C CA . ARG A 1 763 ? 42.382 -32.592 -8.427 1.00 53.12 763 ARG A CA 1
ATOM 6121 C C . ARG A 1 763 ? 42.144 -31.078 -8.465 1.00 53.12 763 ARG A C 1
ATOM 6123 O O . ARG A 1 763 ? 41.265 -30.625 -9.190 1.00 53.12 763 ARG A O 1
ATOM 6130 N N . LYS A 1 764 ? 42.933 -30.301 -7.717 1.00 48.22 764 LYS A N 1
ATOM 6131 C CA . LYS A 1 764 ? 42.933 -28.827 -7.793 1.00 48.22 764 LYS A CA 1
ATOM 6132 C C . LYS A 1 764 ? 43.673 -28.353 -9.061 1.00 48.22 764 LYS A C 1
ATOM 6134 O O . LYS A 1 764 ? 44.700 -28.952 -9.387 1.00 48.22 764 LYS A O 1
ATOM 6139 N N . PRO A 1 765 ? 43.206 -27.300 -9.758 1.00 58.44 765 PRO A N 1
ATOM 6140 C CA . PRO A 1 765 ? 43.923 -26.717 -10.891 1.00 58.44 765 PRO A CA 1
ATOM 6141 C C . PRO A 1 765 ? 45.148 -25.912 -10.418 1.00 58.44 765 PRO A C 1
ATOM 6143 O O . PRO A 1 765 ? 45.093 -25.234 -9.393 1.00 58.44 765 PRO A O 1
ATOM 6146 N N . GLN A 1 766 ? 46.256 -26.002 -11.161 1.00 49.03 766 GLN A N 1
ATOM 6147 C CA . GLN A 1 766 ? 47.476 -25.221 -10.921 1.00 49.03 766 GLN A CA 1
ATOM 6148 C C . GLN A 1 766 ? 47.348 -23.813 -11.537 1.00 49.03 766 GLN A C 1
ATOM 6150 O O . GLN A 1 766 ? 46.960 -23.713 -12.703 1.00 49.03 766 GLN A O 1
ATOM 6155 N N . PRO A 1 767 ? 47.682 -22.732 -10.808 1.00 53.44 767 PRO A N 1
ATOM 6156 C CA . PRO A 1 767 ? 47.757 -21.389 -11.377 1.00 53.44 767 PRO A CA 1
ATOM 6157 C C . PRO A 1 767 ? 49.038 -21.222 -12.211 1.00 53.44 767 PRO A C 1
ATOM 6159 O O . PRO A 1 767 ? 50.121 -21.618 -11.782 1.00 53.44 767 PRO A O 1
ATOM 6162 N N . LYS A 1 768 ? 48.910 -20.636 -13.409 1.00 57.31 768 LYS A N 1
ATOM 6163 C CA . LYS A 1 768 ? 50.052 -20.234 -14.244 1.00 57.31 768 LYS A CA 1
ATOM 6164 C C . LYS A 1 768 ? 50.713 -18.977 -13.652 1.00 57.31 768 LYS A C 1
ATOM 6166 O O . LYS A 1 768 ? 49.977 -18.097 -13.201 1.00 57.31 768 LYS A O 1
ATOM 6171 N N . PRO A 1 769 ? 52.053 -18.878 -13.650 1.00 56.16 769 PRO A N 1
ATOM 6172 C CA . PRO A 1 769 ? 52.750 -17.676 -13.215 1.00 56.16 769 PRO A CA 1
ATOM 6173 C C . PRO A 1 769 ? 52.527 -16.526 -14.204 1.00 56.16 769 PRO A C 1
ATOM 6175 O O . PRO A 1 769 ? 52.403 -16.734 -15.410 1.00 56.16 769 PRO A O 1
ATOM 6178 N N . ILE A 1 770 ? 52.432 -15.330 -13.634 1.00 46.66 770 ILE A N 1
ATOM 6179 C CA . ILE A 1 770 ? 52.355 -14.038 -14.309 1.00 46.66 770 ILE A CA 1
ATOM 6180 C C . ILE A 1 770 ? 53.785 -13.656 -14.692 1.00 46.66 770 ILE A C 1
ATOM 6182 O O . ILE A 1 770 ? 54.638 -13.604 -13.806 1.00 46.66 770 ILE A O 1
ATOM 6186 N N . ASP A 1 771 ? 54.022 -13.379 -15.972 1.00 49.81 771 ASP A N 1
ATOM 6187 C CA . ASP A 1 771 ? 55.213 -12.652 -16.412 1.00 49.81 771 ASP A CA 1
ATOM 6188 C C . ASP A 1 771 ? 54.887 -11.150 -16.451 1.00 49.81 771 ASP A C 1
ATOM 6190 O O . ASP A 1 771 ? 53.774 -10.759 -16.815 1.00 49.81 771 ASP A O 1
ATOM 6194 N N . ILE A 1 772 ? 55.855 -10.360 -15.977 1.00 48.16 772 ILE A N 1
ATOM 6195 C CA . ILE A 1 772 ? 55.852 -8.896 -15.796 1.00 48.16 772 ILE A CA 1
ATOM 6196 C C . ILE A 1 772 ? 55.643 -8.151 -17.114 1.00 48.16 772 ILE A C 1
ATOM 6198 O O . ILE A 1 772 ? 56.279 -8.554 -18.115 1.00 48.16 772 ILE A O 1
#

Foldseek 3Di:
DVVVVVVVVVVVVVVVVVVVVVVVVVVVVVVVVVVVVVVVVVVVVVVVVVVVVVVVVVVVVVVVVVPPVCVVVVVVVVVVVVVVVVVVVVVVVVVVVVVVVVVVVVVVVVVVVVVVVVVVVVVVVVVVVVVVVVVVVVVVVVVVVVVVVVVVVVVVVVVVVVVVVVVVVVVVVVVVVVVVVVVVVVVVVVVVVVVVVVVVVVVVVVVVVVVVVVVVVVVVVVPPPPPPPPPPPPPPPDPDPDPPDPDDDDDDDDDDDDDDDDPPDPPPPPPPVPVVVVVVVVVVVVVVVVVVVVVVVVVVVVVVVVVVVVVVVVVVVVVVVVVVVVVVVVVVVVVVVVVVVVVVVVVVVVVVVVVVVVVVVVVVVVVVVVVVVVVVVVVVVVVVVVVVVVVVVVVVVVVVVVVVVVVVVVVVVVVVVVVVVVVVVVVVVVVVVVVVVVVVVVVVVVVVVVVVVVVVVVVVVVVVVVVVVVVVVVVVVVVVVVVVVVVVVVVVVVVVVVVVVVVVVVVVVVVVVVVVVVVVVVVVVVVVCVVVVVVVVVVVVVVVVVVVVVVVVVVVCVVVVVPPDDDPDDDDDDDDDDDPVVVVVVVVVVVVVVVVVVVVVVVVVVVVVVVVVVVVVVVVVVVVVVVVVVVVVVVVVVVVVVVVVVVVVVVVVVVVVVVVVVVVVVVVVVVVVVVVLQVQLVVCVVVVHHSDPVVVVVVVVVVVVVVVVVVVVDDDDDPPDDPDDDDPPDQADPDDPDDDRDDDPPDDPDDDDPDDPPPDDDDDDDDDDDDD

Organism: Geodia barretti (NCBI:txid519541)

Radius of gyration: 114.42 Å; chains: 1; bounding box: 222×120×387 Å

Sequence (772 aa):
MEARVANLNRQLEELRDEIRKRSKDMHHYTAEVESRERRLGSILEETDGLHATEESLQNELIQLRSTPGNLPREIDLIIKRYRETRQQVADSETHLSHLTRQLEELQSRGQALEGEVREAGARLAEGREEGSRLHDLLRQAESNLAQAKERQVALLEQQASLELTLRHRGSEYSRLYETLATLTKENDSIAKQVKRAELYAVAVKQAEAQLLLRVDALQVKTSEGEMAAAERQQRQKEARDEVESLRKGLSMMEGVSSGQKAQLEERQKEEEKVRAKLVSLSAKLQQLGKETVALTRQRDQDSRTCHQAKVSEQSARAVLSTKEGQLREQKKTVAQLQQQLADFAAAYKLIKTERNHAHSQIHKLQQLGNEMKEKYRILENEAEVLTMSAQEKDKLLQRCGLIHSAKTMEQDSQRQTASKLALDTAQNRAELEIQRETLGKLAHQVSSLEYQLNQMRKNYEHALQERNDVGLNLIERNEEVCVFHEKLNMQETVLRQASLQLMAREDELRYIQMEVTQLKRQILVCRKSLPEQSNLQLELDTAQKQVSACEKWLQTLESRVENAQDSTRVRLLPGPKASQEELLQQLESLETRLAHQEQAALERELLYEQVCRLADRLKLRTTAQKDSTLQVAQRVSQYQSRIKDTTRKTMALVSELTMQQANALRLRQEVSEREGSVERAYMRLEAGQPPDEATEQQWQQLLREEQLALRKVLGPAEEAQSTAEPRPNAYLPSAGELPLPKPYGSHAPFKPSPAGANMRHIRKPQPKPIDI